Protein AF-A0A959BX75-F1 (afdb_monomer_lite)

Secondary structure (DSSP, 8-state):
-TTHHHH-SS-TT-HHHHHHHHHHHTSSS---GGGGGGT-TTT-PPP----SSHHHHHHHHS-HHHHHHHHHHTSSSS--HHHHHHHHHHH-BTTB---SHHHHHHHHTSHHHHHT---HHHHHHHHHHHHHH-HHHHHHHHHHHHHHHHHSPPPTTSTHHHHHHHHHHHHHHHH---HHHHHHHHHHHHHHHHHT----HHHHHHHT-PPPTTS----HHHHHHHSGGG-GGG---GGGGTTTTTSGGGSSGGGSS------------SS-EEEEEETTEEEEEE--SHHHHHHHHHHHHHHHHHTT-HHHHHHHHHHHHHHHTTS-PEEEES----SS---EEE-----S-TT----TTSSEEEEPP-TT----HHHHHHHHHHHHHHHHHHHHHHHHHHHHHHHHHHHHHHHHHHHHHHHHHHHHTT---S-HHHHHHHHHHHHHTT--S--SSHHHHHHHHHHHHHHHHHHHHHHHHHHHHHHHHHHH-SSSS-HHHHHHHHHTPPPPPPPEEEE-S-SSEEEEESSPPPHHHHHHHTT-S-TT-GGG----STTEEEEEETT-EEEEEEE-SSEEEEEETTEEEEEESEETTEESEEEPPPTTPPPHHHHHHHHHHHHHHHHHHHHHHHHHHHHS---HHHHS-S-SSSHHHHHHHHHTTT--HHHHHHHHTS-SEEESS-BTTBPPS--SS---EE-HHHHHHHHHHHHHHHT-HHHHHHHHHHIIIIIHHHHHHHHHHHHHHTT-HHHHHHHHHHHTS-GGG-SSTTHHHHHHHHHHHHHHHHHHHTTS-HHHHHHHHHHHHHHHHTT-HHHHHHHHHHHHHHH-HHHHHHHTTPPPPPGGGGGGG---PPPPP---------PPP-----S--S----SEEEEEE--S--BPPPPTTSS---BHHHHHHHHHHHHHHHHHTTT--EEES--SS---HHHHHHHHHH---SSPEEEEEEEEE-PPBPTT-SSBPTTS-SEEEEE-TT-HHHHHHHHHHHHHHHHHH-PPEEEEEETTSTT------SSS-EEEEEEEEETTSHHHHHHHTSHHHHHHHHHHHHHHHHHHHHH-TTTS--TTTS---SSSSSS-TTT-SSTTS---GGGTT--------PPP-----

Structure (mmCIF, N/CA/C/O backbone):
data_AF-A0A959BX75-F1
#
_entry.id   AF-A0A959BX75-F1
#
loop_
_atom_site.group_PDB
_atom_site.id
_atom_site.type_symbol
_atom_site.label_atom_id
_atom_site.label_alt_id
_atom_site.label_comp_id
_atom_site.label_asym_id
_atom_site.label_entity_id
_atom_site.label_seq_id
_atom_site.pdbx_PDB_ins_code
_atom_site.Cartn_x
_atom_site.Cartn_y
_atom_site.Cartn_z
_atom_site.occupancy
_atom_site.B_iso_or_equiv
_atom_site.auth_seq_id
_atom_site.auth_comp_id
_atom_site.auth_asym_id
_atom_site.auth_atom_id
_atom_site.pdbx_PDB_model_num
ATOM 1 N N . GLU A 1 1 ? -19.423 16.746 -30.802 1.00 31.27 1 GLU A N 1
ATOM 2 C CA . GLU A 1 1 ? -19.331 15.305 -31.131 1.00 31.27 1 GLU A CA 1
ATOM 3 C C . GLU A 1 1 ? -18.950 14.422 -29.949 1.00 31.27 1 GLU A C 1
ATOM 5 O O . GLU A 1 1 ? -19.806 13.648 -29.563 1.00 31.27 1 GLU A O 1
ATOM 10 N N . ARG A 1 2 ? -17.780 14.565 -29.297 1.00 33.06 2 ARG A N 1
ATOM 11 C CA . ARG A 1 2 ? -17.323 13.694 -28.174 1.00 33.06 2 ARG A CA 1
ATOM 12 C C . ARG A 1 2 ? -18.259 13.503 -26.951 1.00 33.06 2 ARG A C 1
ATOM 14 O O . ARG A 1 2 ? -17.919 12.723 -26.078 1.00 33.06 2 ARG A O 1
ATOM 21 N N . ARG A 1 3 ? -19.411 14.183 -26.879 1.00 36.56 3 ARG A N 1
ATOM 22 C CA . ARG A 1 3 ? -20.474 13.974 -25.870 1.00 36.56 3 ARG A CA 1
ATOM 23 C C . ARG A 1 3 ? -21.806 13.464 -26.440 1.00 36.56 3 ARG A C 1
ATOM 25 O O . ARG A 1 3 ? -22.769 13.308 -25.705 1.00 36.56 3 ARG A O 1
ATOM 32 N N . LEU A 1 4 ? -21.909 13.215 -27.748 1.00 36.66 4 LEU A N 1
ATOM 33 C CA . LEU A 1 4 ? -23.157 12.723 -28.350 1.00 36.66 4 LEU A CA 1
ATOM 34 C C . LEU A 1 4 ? -23.485 11.297 -27.881 1.00 36.66 4 LEU A C 1
ATOM 36 O O . LEU A 1 4 ? -24.649 11.009 -27.628 1.00 36.66 4 LEU A O 1
ATOM 40 N N . GLY A 1 5 ? -22.470 10.457 -27.651 1.00 37.72 5 GLY A N 1
ATOM 41 C CA . GLY A 1 5 ? -22.642 9.135 -27.032 1.00 37.72 5 GLY A CA 1
ATOM 42 C C . GLY A 1 5 ? -23.083 9.167 -25.560 1.00 37.72 5 GLY A C 1
ATOM 43 O O . GLY A 1 5 ? -23.552 8.158 -25.055 1.00 37.72 5 GLY A O 1
ATOM 44 N N . GLU A 1 6 ? -22.988 10.314 -24.874 1.00 39.66 6 GLU A N 1
ATOM 45 C CA . GLU A 1 6 ? -23.504 10.491 -23.504 1.00 39.66 6 GLU A CA 1
ATOM 46 C C . GLU A 1 6 ? -25.002 10.864 -23.490 1.00 39.66 6 GLU A C 1
ATOM 48 O O . GLU A 1 6 ? -25.652 10.773 -22.453 1.00 39.66 6 GLU A O 1
ATOM 53 N N . LEU A 1 7 ? -25.550 11.309 -24.631 1.00 34.06 7 LEU A N 1
ATOM 54 C CA . LEU A 1 7 ? -26.918 11.834 -24.757 1.00 34.06 7 LEU A CA 1
ATOM 55 C C . LEU A 1 7 ? -27.861 10.923 -25.558 1.00 34.06 7 LEU A C 1
ATOM 57 O O . LEU A 1 7 ? -29.075 11.104 -25.492 1.00 34.06 7 LEU A O 1
ATOM 61 N N . PHE A 1 8 ? -27.326 9.947 -26.295 1.00 39.38 8 PHE A N 1
ATOM 62 C CA . PHE A 1 8 ? -28.099 8.999 -27.096 1.00 39.38 8 PHE A CA 1
ATOM 63 C C . PHE A 1 8 ? -27.671 7.562 -26.779 1.00 39.38 8 PHE A C 1
ATOM 65 O O . PHE A 1 8 ? -26.647 7.095 -27.269 1.00 39.38 8 PHE A O 1
ATOM 72 N N . VAL A 1 9 ? -28.487 6.845 -25.995 1.00 44.97 9 VAL A N 1
ATOM 73 C CA . VAL A 1 9 ? -28.293 5.409 -25.685 1.00 44.97 9 VAL A CA 1
ATOM 74 C C . VAL A 1 9 ? -28.380 4.535 -26.949 1.00 44.97 9 VAL A C 1
ATOM 76 O O . VAL A 1 9 ? -27.769 3.474 -27.019 1.00 44.97 9 VAL A O 1
ATOM 79 N N . LEU A 1 10 ? -29.104 5.005 -27.969 1.00 43.69 10 LEU A N 1
ATOM 80 C CA . LEU A 1 10 ? -29.176 4.434 -29.313 1.00 43.69 10 LEU A CA 1
ATOM 81 C C . LEU A 1 10 ? -29.055 5.576 -30.328 1.00 43.69 10 LEU A C 1
ATOM 83 O O . LEU A 1 10 ? -29.743 6.592 -30.201 1.00 43.69 10 LEU A O 1
ATOM 87 N N . MET A 1 11 ? -28.200 5.428 -31.346 1.00 43.00 11 MET A N 1
ATOM 88 C CA . MET A 1 11 ? -28.118 6.423 -32.420 1.00 43.00 11 MET A CA 1
ATOM 89 C C . MET A 1 11 ? -29.393 6.413 -33.283 1.00 43.00 11 MET A C 1
ATOM 91 O O . MET A 1 11 ? -29.842 5.340 -33.687 1.00 43.00 11 MET A O 1
ATOM 95 N N . PRO A 1 12 ? -29.914 7.583 -33.706 1.00 42.34 12 PRO A N 1
ATOM 96 C CA . PRO A 1 12 ? -31.085 7.689 -34.587 1.00 42.34 12 PRO A CA 1
ATOM 97 C C . PRO A 1 12 ? -30.812 7.272 -36.051 1.00 42.34 12 PRO A C 1
ATOM 99 O O . PRO A 1 12 ? -31.597 7.585 -36.940 1.00 42.34 12 PRO A O 1
ATOM 102 N N . LEU A 1 13 ? -29.694 6.590 -36.327 1.00 49.59 13 LEU A N 1
ATOM 103 C CA . LEU A 1 13 ? -29.299 6.127 -37.665 1.00 49.59 13 LEU A CA 1
ATOM 104 C C . LEU A 1 13 ? -30.060 4.874 -38.131 1.00 49.59 13 LEU A C 1
ATOM 106 O O . LEU A 1 13 ? -29.995 4.518 -39.307 1.00 49.59 13 LEU A O 1
ATOM 110 N N . SER A 1 14 ? -30.779 4.213 -37.225 1.00 57.22 14 SER A N 1
ATOM 111 C CA . SER A 1 14 ? -31.634 3.066 -37.524 1.00 57.22 14 SER A CA 1
ATOM 112 C C . SER A 1 14 ? -33.054 3.540 -37.859 1.00 57.22 14 SER A C 1
ATOM 114 O O . SER A 1 14 ? -33.699 4.260 -37.089 1.00 57.22 14 SER A O 1
ATOM 116 N N . MET A 1 15 ? -33.565 3.131 -39.024 1.00 59.88 15 MET A N 1
ATOM 117 C CA . MET A 1 15 ? -34.918 3.501 -39.459 1.00 59.88 15 MET A CA 1
ATOM 118 C C . MET A 1 15 ? -35.991 2.818 -38.603 1.00 59.88 15 MET A C 1
ATOM 120 O O . MET A 1 15 ? -37.093 3.353 -38.482 1.00 59.88 15 MET A O 1
ATOM 124 N N . GLN A 1 16 ? -35.685 1.668 -37.986 1.00 63.88 16 GLN A N 1
ATOM 125 C CA . GLN A 1 16 ? -36.596 1.025 -37.033 1.00 63.88 16 GLN A CA 1
ATOM 126 C C . GLN A 1 16 ? -36.648 1.791 -35.705 1.00 63.88 16 GLN A C 1
ATOM 128 O O . GLN A 1 16 ? -37.746 1.991 -35.199 1.00 63.88 16 GLN A O 1
ATOM 133 N N . SER A 1 17 ? -35.517 2.298 -35.192 1.00 60.62 17 SER A N 1
ATOM 134 C CA . SER A 1 17 ? -35.475 3.162 -33.997 1.00 60.62 17 SER A CA 1
ATOM 135 C C . SER A 1 17 ? -36.364 4.390 -34.166 1.00 60.62 17 SER A C 1
ATOM 137 O O . SER A 1 17 ? -37.226 4.651 -33.331 1.00 60.62 17 SER A O 1
ATOM 139 N N . LEU A 1 18 ? -36.189 5.126 -35.271 1.00 63.94 18 LEU A N 1
ATOM 140 C CA . LEU A 1 18 ? -36.954 6.347 -35.533 1.00 63.94 18 LEU A CA 1
ATOM 141 C C . LEU A 1 18 ? -38.452 6.059 -35.702 1.00 63.94 18 LEU A C 1
ATOM 143 O O . LEU A 1 18 ? -39.287 6.813 -35.211 1.00 63.94 18 LEU A O 1
ATOM 147 N N . ARG A 1 19 ? -38.793 4.955 -36.376 1.00 62.78 19 ARG A N 1
ATOM 148 C CA . ARG A 1 19 ? -40.181 4.525 -36.557 1.00 62.78 19 ARG A CA 1
ATOM 149 C C . ARG A 1 19 ? -40.834 4.112 -35.236 1.00 62.78 19 ARG A C 1
ATOM 151 O O . ARG A 1 19 ? -41.944 4.550 -34.969 1.00 62.78 19 ARG A O 1
ATOM 158 N N . PHE A 1 20 ? -40.158 3.305 -34.422 1.00 65.44 20 PHE A N 1
ATOM 159 C CA . PHE A 1 20 ? -40.687 2.830 -33.141 1.00 65.44 20 PHE A CA 1
ATOM 160 C C . PHE A 1 20 ? -40.862 3.986 -32.144 1.00 65.44 20 PHE A C 1
ATOM 162 O O . PHE A 1 20 ? -41.858 4.050 -31.435 1.00 65.44 20 PHE A O 1
ATOM 169 N N . TRP A 1 21 ? -39.942 4.956 -32.158 1.00 64.62 21 TRP A N 1
ATOM 170 C CA . TRP A 1 21 ? -40.052 6.193 -31.380 1.00 64.62 21 TRP A CA 1
ATOM 171 C C . TRP A 1 21 ? -41.264 7.049 -31.783 1.00 64.62 21 TRP A C 1
ATOM 173 O O . TRP A 1 21 ? -41.935 7.603 -30.917 1.00 64.62 21 TRP A O 1
ATOM 183 N N . LEU A 1 22 ? -41.573 7.134 -33.084 1.00 66.62 22 LEU A N 1
ATOM 184 C CA . LEU A 1 22 ? -42.794 7.788 -33.571 1.00 66.62 22 LEU A CA 1
ATOM 185 C C . LEU A 1 22 ? -44.059 7.013 -33.164 1.00 66.62 22 LEU A C 1
ATOM 187 O O . LEU A 1 22 ? -45.016 7.630 -32.713 1.00 66.62 22 LEU A O 1
ATOM 191 N N . GLU A 1 23 ? -44.050 5.680 -33.281 1.00 66.38 23 GLU A N 1
ATOM 192 C CA . GLU A 1 23 ? -45.184 4.818 -32.908 1.00 66.38 23 GLU A CA 1
ATOM 193 C C . GLU A 1 23 ? -45.484 4.862 -31.390 1.00 66.38 23 GLU A C 1
ATOM 195 O O . GLU A 1 23 ? -46.654 4.871 -31.015 1.00 66.38 23 GLU A O 1
ATOM 200 N N . GLU A 1 24 ? -44.472 4.959 -30.514 1.00 65.00 24 GLU A N 1
ATOM 201 C CA . GLU A 1 24 ? -44.667 5.140 -29.058 1.00 65.00 24 GLU A CA 1
ATOM 202 C C . GLU A 1 24 ? -45.152 6.557 -28.698 1.00 65.00 24 GLU A C 1
ATOM 204 O O . GLU A 1 24 ? -45.995 6.698 -27.819 1.00 65.00 24 GLU A O 1
ATOM 209 N N . LEU A 1 25 ? -44.680 7.612 -29.380 1.00 60.34 25 LEU A N 1
ATOM 210 C CA . LEU A 1 25 ? -45.135 8.993 -29.131 1.00 60.34 25 LEU A CA 1
ATOM 211 C C . LEU A 1 25 ? -46.592 9.258 -29.540 1.00 60.34 25 LEU A C 1
ATOM 213 O O . LEU A 1 25 ? -47.186 10.231 -29.074 1.00 60.34 25 LEU A O 1
ATOM 217 N N . GLU A 1 26 ? -47.163 8.429 -30.415 1.00 65.69 26 GLU A N 1
ATOM 218 C CA . GLU A 1 26 ? -48.585 8.478 -30.773 1.00 65.69 26 GLU A CA 1
ATOM 219 C C . GLU A 1 26 ? -49.489 7.762 -29.748 1.00 65.69 26 GLU A C 1
ATOM 221 O O . GLU A 1 26 ? -50.713 7.887 -29.827 1.00 65.69 26 GLU A O 1
ATOM 226 N N . MET A 1 27 ? -48.923 7.047 -28.764 1.00 58.09 27 MET A N 1
ATOM 227 C CA . MET A 1 27 ? -49.675 6.431 -27.666 1.00 58.09 27 MET A CA 1
ATOM 228 C C . MET A 1 27 ? -49.615 7.306 -26.406 1.00 58.09 27 MET A C 1
ATOM 230 O O . MET A 1 27 ? -48.543 7.656 -25.929 1.00 58.09 27 MET A O 1
ATOM 234 N N . GLU A 1 28 ? -50.770 7.628 -25.814 1.00 48.28 28 GLU A N 1
ATOM 235 C CA . GLU A 1 28 ? -50.874 8.466 -24.601 1.00 48.28 28 GLU A CA 1
ATOM 236 C C . GLU A 1 28 ? -50.457 7.737 -23.289 1.00 48.28 28 GLU A C 1
ATOM 238 O O . GLU A 1 28 ? -50.942 8.077 -22.209 1.00 48.28 28 GLU A O 1
ATOM 243 N N . GLU A 1 29 ? -49.578 6.728 -23.357 1.00 55.19 29 GLU A N 1
ATOM 244 C CA . GLU A 1 29 ? -49.011 6.019 -22.193 1.00 55.19 29 GLU A CA 1
ATOM 245 C C . GLU A 1 29 ? -47.540 6.412 -21.946 1.00 55.19 29 GLU A C 1
ATOM 247 O O . GLU A 1 29 ? -46.816 6.795 -22.863 1.00 55.19 29 GLU A O 1
ATOM 252 N N . ASP A 1 30 ? -47.070 6.289 -20.699 1.00 52.03 30 ASP A N 1
ATOM 253 C CA . ASP A 1 30 ? -45.663 6.527 -20.353 1.00 52.03 30 ASP A CA 1
ATOM 254 C C . ASP A 1 30 ? -44.736 5.523 -21.076 1.00 52.03 30 ASP A C 1
ATOM 256 O O . ASP A 1 30 ? -44.858 4.307 -20.895 1.00 52.03 30 ASP A O 1
ATOM 260 N N . ALA A 1 31 ? -43.786 6.036 -21.867 1.00 55.47 31 ALA A N 1
ATOM 261 C CA . ALA A 1 31 ? -42.898 5.240 -22.722 1.00 55.47 31 ALA A CA 1
ATOM 262 C C . ALA A 1 31 ? -42.109 4.164 -21.946 1.00 55.47 31 ALA A C 1
ATOM 264 O O . ALA A 1 31 ? -41.397 4.455 -20.979 1.00 55.47 31 ALA A O 1
ATOM 265 N N . ARG A 1 32 ? -42.192 2.903 -22.398 1.00 57.28 32 ARG A N 1
ATOM 266 C CA . ARG A 1 32 ? -41.592 1.740 -21.711 1.00 57.28 32 ARG A CA 1
ATOM 267 C C . ARG A 1 32 ? -40.292 1.283 -22.373 1.00 57.28 32 ARG A C 1
ATOM 269 O O . ARG A 1 32 ? -40.238 0.262 -23.061 1.00 57.28 32 ARG A O 1
ATOM 276 N N . PHE A 1 33 ? -39.229 2.035 -22.087 1.00 52.41 33 PHE A N 1
ATOM 277 C CA . PHE A 1 33 ? -37.876 1.850 -22.629 1.00 52.41 33 PHE A CA 1
ATOM 278 C C . PHE A 1 33 ? -37.298 0.430 -22.464 1.00 52.41 33 PHE A C 1
ATOM 280 O O . PHE A 1 33 ? -36.554 -0.021 -23.334 1.00 52.41 33 PHE A O 1
ATOM 287 N N . ASP A 1 34 ? -37.673 -0.303 -21.409 1.00 57.78 34 ASP A N 1
ATOM 288 C CA . ASP A 1 34 ? -37.166 -1.657 -21.116 1.00 57.78 34 ASP A CA 1
ATOM 289 C C . ASP A 1 34 ? -37.444 -2.681 -22.237 1.00 57.78 34 ASP A C 1
ATOM 291 O O . ASP A 1 34 ? -36.713 -3.659 -22.392 1.00 57.78 34 ASP A O 1
ATOM 295 N N . ASN A 1 35 ? -38.490 -2.462 -23.044 1.00 56.84 35 ASN A N 1
ATOM 296 C CA . ASN A 1 35 ? -38.882 -3.383 -24.115 1.00 56.84 35 ASN A CA 1
ATOM 297 C C . ASN A 1 35 ? -38.221 -3.072 -25.469 1.00 56.84 35 ASN A C 1
ATOM 299 O O . ASN A 1 35 ? -38.180 -3.945 -26.340 1.00 56.84 35 ASN A O 1
ATOM 303 N N . TRP A 1 36 ? -37.703 -1.855 -25.664 1.00 59.44 36 TRP A N 1
ATOM 304 C CA . TRP A 1 36 ? -37.241 -1.352 -26.965 1.00 59.44 36 TRP A CA 1
ATOM 305 C C . TRP A 1 36 ? -36.136 -2.203 -27.639 1.00 59.44 36 TRP A C 1
ATOM 307 O O . TRP A 1 36 ? -36.236 -2.415 -28.854 1.00 59.44 36 TRP A O 1
ATOM 317 N N . PRO A 1 37 ? -35.142 -2.779 -26.919 1.00 54.62 37 PRO A N 1
ATOM 318 C CA . PRO A 1 37 ? -34.100 -3.614 -27.534 1.00 54.62 37 PRO A CA 1
ATOM 319 C C . PRO A 1 37 ? -34.623 -4.861 -28.264 1.00 54.62 37 PRO A C 1
ATOM 321 O O . PRO A 1 37 ? -33.962 -5.373 -29.162 1.00 54.62 37 PRO A O 1
ATOM 324 N N . ASN A 1 38 ? -35.821 -5.348 -27.921 1.00 58.69 38 ASN A N 1
ATOM 325 C CA . ASN A 1 38 ? -36.418 -6.523 -28.566 1.00 58.69 38 ASN A CA 1
ATOM 326 C C . ASN A 1 38 ? -37.054 -6.206 -29.935 1.00 58.69 38 ASN A C 1
ATOM 328 O O . ASN A 1 38 ? -37.279 -7.115 -30.742 1.00 58.69 38 ASN A O 1
ATOM 332 N N . HIS A 1 39 ? -37.355 -4.929 -30.195 1.00 55.28 39 HIS A N 1
ATOM 333 C CA . HIS A 1 39 ? -38.070 -4.471 -31.389 1.00 55.28 39 HIS A CA 1
ATOM 334 C C . HIS A 1 39 ? -37.153 -3.824 -32.437 1.00 55.28 39 HIS A C 1
ATOM 336 O O . HIS A 1 39 ? -37.419 -3.957 -33.631 1.00 55.28 39 HIS A O 1
ATOM 342 N N . VAL A 1 40 ? -36.056 -3.188 -32.015 1.00 57.91 40 VAL A N 1
ATOM 343 C CA . VAL A 1 40 ? -35.082 -2.534 -32.903 1.00 57.91 40 VAL A CA 1
ATOM 344 C C . VAL A 1 40 ? -33.935 -3.494 -33.235 1.00 57.91 40 VAL A C 1
ATOM 346 O O . VAL A 1 40 ? -33.010 -3.669 -32.446 1.00 57.91 40 VAL A O 1
ATOM 349 N N . LYS A 1 41 ? -33.968 -4.114 -34.422 1.00 57.28 41 LYS A N 1
ATOM 350 C CA . LYS A 1 41 ? -32.988 -5.150 -34.821 1.00 57.28 41 LYS A CA 1
ATOM 351 C C . LYS A 1 41 ? -31.839 -4.646 -35.692 1.00 57.28 41 LYS A C 1
ATOM 353 O O . LYS A 1 41 ? -30.897 -5.387 -35.943 1.00 57.28 41 LYS A O 1
ATOM 358 N N . ASP A 1 42 ? -31.926 -3.414 -36.182 1.00 57.81 42 ASP A N 1
ATOM 359 C CA . ASP A 1 42 ? -30.935 -2.776 -37.057 1.00 57.81 42 ASP A CA 1
ATOM 360 C C . ASP A 1 42 ? -29.950 -1.855 -36.308 1.00 57.81 42 ASP A C 1
ATOM 362 O O . ASP A 1 42 ? -28.931 -1.480 -36.882 1.00 57.81 42 ASP A O 1
ATOM 366 N N . ALA A 1 43 ? -30.218 -1.516 -35.039 1.00 51.03 43 ALA A N 1
ATOM 367 C CA . ALA A 1 43 ? -29.322 -0.718 -34.191 1.00 51.03 43 ALA A CA 1
ATOM 368 C C . ALA A 1 43 ? -28.443 -1.562 -33.249 1.00 51.03 43 ALA A C 1
ATOM 370 O O . ALA A 1 43 ? -27.328 -1.163 -32.923 1.00 51.03 43 ALA A O 1
ATOM 371 N N . ALA A 1 44 ? -28.931 -2.728 -32.815 1.00 50.09 44 ALA A N 1
ATOM 372 C CA . ALA A 1 44 ? -28.209 -3.639 -31.931 1.00 50.09 44 ALA A CA 1
ATOM 373 C C . ALA A 1 44 ? -27.315 -4.594 -32.741 1.00 50.09 44 ALA A C 1
ATOM 375 O O . ALA A 1 44 ? -27.624 -5.775 -32.889 1.00 50.09 44 ALA A O 1
ATOM 376 N N . GLN A 1 45 ? -26.211 -4.075 -33.285 1.00 56.78 45 GLN A N 1
ATOM 377 C CA . GLN A 1 45 ? -25.138 -4.916 -33.816 1.00 56.78 45 GLN A CA 1
ATOM 378 C C . GLN A 1 45 ? -23.961 -4.951 -32.844 1.00 56.78 45 GLN A C 1
ATOM 380 O O . GLN A 1 45 ? -23.472 -3.910 -32.409 1.00 56.78 45 GLN A O 1
ATOM 385 N N . GLU A 1 46 ? -23.500 -6.158 -32.523 1.00 61.28 46 GLU A N 1
ATOM 386 C CA . GLU A 1 46 ? -22.368 -6.372 -31.623 1.00 61.28 46 GLU A CA 1
ATOM 387 C C . GLU A 1 46 ? -21.090 -5.708 -32.181 1.00 61.28 46 GLU A C 1
ATOM 389 O O . GLU A 1 46 ? -20.860 -5.757 -33.406 1.00 61.28 46 GLU A O 1
ATOM 394 N N . PRO A 1 47 ? -20.261 -5.085 -31.313 1.00 67.94 47 PRO A N 1
ATOM 395 C CA . PRO A 1 47 ? -18.947 -4.574 -31.690 1.00 67.94 47 PRO A CA 1
ATOM 396 C C . PRO A 1 47 ? -18.085 -5.658 -32.338 1.00 67.94 47 PRO A C 1
ATOM 398 O O . PRO A 1 47 ? -18.193 -6.838 -32.008 1.00 67.94 47 PRO A O 1
ATOM 401 N N . VAL A 1 48 ? -17.203 -5.268 -33.254 1.00 74.50 48 VAL A N 1
ATOM 402 C CA . VAL A 1 48 ? -16.310 -6.225 -33.914 1.00 74.50 48 VAL A CA 1
ATOM 403 C C . VAL A 1 48 ? -15.208 -6.679 -32.956 1.00 74.50 48 VAL A C 1
ATOM 405 O O . VAL A 1 48 ? -14.313 -5.908 -32.605 1.00 74.50 48 VAL A O 1
ATOM 408 N N . GLU A 1 49 ? -15.244 -7.958 -32.580 1.00 73.56 49 GLU A N 1
ATOM 409 C CA . GLU A 1 49 ? -14.192 -8.600 -31.793 1.00 73.56 49 GLU A CA 1
ATOM 410 C C . GLU A 1 49 ? -12.966 -8.927 -32.658 1.00 73.56 49 GLU A C 1
ATOM 412 O O . GLU A 1 49 ? -12.968 -9.843 -33.489 1.00 73.56 49 GLU A O 1
ATOM 417 N N . LEU A 1 50 ? -11.879 -8.189 -32.437 1.00 77.06 50 LEU A N 1
ATOM 418 C CA . LEU A 1 50 ? -10.614 -8.359 -33.147 1.00 77.06 50 LEU A CA 1
ATOM 419 C C . LEU A 1 50 ? -9.757 -9.454 -32.504 1.00 77.06 50 LEU A C 1
ATOM 421 O O . LEU A 1 50 ? -8.781 -9.186 -31.815 1.00 77.06 50 LEU A O 1
ATOM 425 N N . SER A 1 51 ? -10.109 -10.713 -32.749 1.00 57.62 51 SER A N 1
ATOM 426 C CA . SER A 1 51 ? -9.340 -11.853 -32.244 1.00 57.62 51 SER A CA 1
ATOM 427 C C . SER A 1 51 ? -8.134 -12.185 -33.138 1.00 57.62 51 SER A C 1
ATOM 429 O O . SER A 1 51 ? -8.274 -12.618 -34.284 1.00 57.62 51 SER A O 1
ATOM 431 N N . GLY A 1 52 ? -6.921 -12.019 -32.601 1.00 70.94 52 GLY A N 1
ATOM 432 C CA . GLY A 1 52 ? -5.674 -12.465 -33.231 1.00 70.94 52 GLY A CA 1
ATOM 433 C C . GLY A 1 52 ? -5.006 -11.431 -34.145 1.00 70.94 52 GLY A C 1
ATOM 434 O O . GLY A 1 52 ? -4.775 -10.289 -33.759 1.00 70.94 52 GLY A O 1
ATOM 435 N N . ALA A 1 53 ? -4.584 -11.851 -35.340 1.00 75.06 53 ALA A N 1
ATOM 436 C CA . ALA A 1 53 ? -3.846 -10.981 -36.253 1.00 75.06 53 ALA A CA 1
ATOM 437 C C . ALA A 1 53 ? -4.791 -9.989 -36.950 1.00 75.06 53 ALA A C 1
ATOM 439 O O . ALA A 1 53 ? -5.623 -10.392 -37.758 1.00 75.06 53 ALA A O 1
ATOM 440 N N . LEU A 1 54 ? -4.584 -8.693 -36.692 1.00 87.62 54 LEU A N 1
ATOM 441 C CA . LEU A 1 54 ? -5.460 -7.580 -37.083 1.00 87.62 54 LEU A CA 1
ATOM 442 C C . LEU A 1 54 ? -6.105 -7.689 -38.474 1.00 87.62 54 LEU A C 1
ATOM 444 O O . LEU A 1 54 ? -7.312 -7.515 -38.608 1.00 87.62 54 LEU A O 1
ATOM 448 N N . ILE A 1 55 ? -5.300 -7.918 -39.516 1.00 90.50 55 ILE A N 1
ATOM 449 C CA . ILE A 1 55 ? -5.784 -7.913 -40.902 1.00 90.50 55 ILE A CA 1
ATOM 450 C C . ILE A 1 55 ? -6.685 -9.129 -41.177 1.00 90.50 55 ILE A C 1
ATOM 452 O O . ILE A 1 55 ? -7.819 -8.895 -41.584 1.00 90.50 55 ILE A O 1
ATOM 456 N N . PRO A 1 56 ? -6.273 -10.387 -40.903 1.00 87.12 56 PRO A N 1
ATOM 457 C CA . PRO A 1 56 ? -7.180 -11.536 -40.915 1.00 87.12 56 PRO A CA 1
ATOM 458 C C . PRO A 1 56 ? -8.482 -11.340 -40.129 1.00 87.12 56 PRO A C 1
ATOM 460 O O . PRO A 1 56 ? -9.542 -11.689 -40.641 1.00 87.12 56 PRO A O 1
ATOM 463 N N . SER A 1 57 ? -8.428 -10.754 -38.926 1.00 85.81 57 SER A N 1
ATOM 464 C CA . SER A 1 57 ? -9.630 -10.488 -38.125 1.00 85.81 57 SER A CA 1
ATOM 465 C C . SER A 1 57 ? -10.550 -9.493 -38.838 1.00 85.81 57 SER A C 1
ATOM 467 O O . SER A 1 57 ? -11.725 -9.777 -39.040 1.00 85.81 57 SER A O 1
ATOM 469 N N . LEU A 1 58 ? -10.019 -8.362 -39.316 1.00 89.38 58 LEU A N 1
ATOM 470 C CA . LEU A 1 58 ? -10.802 -7.382 -40.074 1.00 89.38 58 LEU A CA 1
ATOM 471 C C . LEU A 1 58 ? -11.358 -7.956 -41.387 1.00 89.38 58 LEU A C 1
ATOM 473 O O . LEU A 1 58 ? -12.491 -7.648 -41.735 1.00 89.38 58 LEU A O 1
ATOM 477 N N . GLN A 1 59 ? -10.614 -8.815 -42.089 1.00 89.00 59 GLN A N 1
ATOM 478 C CA . GLN A 1 59 ? -11.072 -9.497 -43.309 1.00 89.00 59 GLN A CA 1
ATOM 479 C C . GLN A 1 59 ? -12.211 -10.499 -43.060 1.00 89.00 59 GLN A C 1
ATOM 481 O O . GLN A 1 59 ? -12.930 -10.835 -43.999 1.00 89.00 59 GLN A O 1
ATOM 486 N N . ALA A 1 60 ? -12.394 -10.977 -41.824 1.00 85.19 60 ALA A N 1
ATOM 487 C CA . ALA A 1 60 ? -13.517 -11.843 -41.464 1.00 85.19 60 ALA A CA 1
ATOM 488 C C . ALA A 1 60 ? -14.843 -11.070 -41.311 1.00 85.19 60 ALA A C 1
ATOM 490 O O . ALA A 1 60 ? -15.904 -11.642 -41.555 1.00 85.19 60 ALA A O 1
ATOM 491 N N . TYR A 1 61 ? -14.786 -9.783 -40.943 1.00 82.94 61 TYR A N 1
ATOM 492 C CA . TYR A 1 61 ? -15.966 -8.930 -40.735 1.00 82.94 61 TYR A CA 1
ATOM 493 C C . TYR A 1 61 ? -16.224 -7.939 -41.880 1.00 82.94 61 TYR A C 1
ATOM 495 O O . TYR A 1 61 ? -17.374 -7.605 -42.157 1.00 82.94 61 TYR A O 1
ATOM 503 N N . TYR A 1 62 ? -15.175 -7.477 -42.566 1.00 88.38 62 TYR A N 1
ATOM 504 C CA . TYR A 1 62 ? -15.244 -6.421 -43.573 1.00 88.38 62 TYR A CA 1
ATOM 505 C C . TYR A 1 62 ? -14.818 -6.913 -44.955 1.00 88.38 62 TYR A C 1
ATOM 507 O O . TYR A 1 62 ? -13.788 -7.565 -45.126 1.00 88.38 62 TYR A O 1
ATOM 515 N N . SER A 1 63 ? -15.586 -6.517 -45.971 1.00 88.25 63 SER A N 1
ATOM 516 C CA . SER A 1 63 ? -15.203 -6.693 -47.373 1.00 88.25 63 SER A CA 1
ATOM 517 C C . SER A 1 63 ? -13.921 -5.921 -47.703 1.00 88.25 63 SER A C 1
ATOM 519 O O . SER A 1 63 ? -13.607 -4.908 -47.076 1.00 88.25 63 SER A O 1
ATOM 521 N N . GLU A 1 64 ? -13.179 -6.362 -48.722 1.00 88.19 64 GLU A N 1
ATOM 522 C CA . GLU A 1 64 ? -11.916 -5.720 -49.112 1.00 88.19 64 GLU A CA 1
ATOM 523 C C . GLU A 1 64 ? -12.053 -4.200 -49.385 1.00 88.19 64 GLU A C 1
ATOM 525 O O . GLU A 1 64 ? -11.214 -3.451 -48.882 1.00 88.19 64 GLU A O 1
ATOM 530 N N . PRO A 1 65 ? -13.113 -3.690 -50.054 1.00 89.88 65 PRO A N 1
ATOM 531 C CA . PRO A 1 65 ? -13.324 -2.245 -50.202 1.00 89.88 65 PRO A CA 1
ATOM 532 C C . PRO A 1 65 ? -13.544 -1.501 -48.873 1.00 89.88 65 PRO A C 1
ATOM 534 O O . PRO A 1 65 ? -13.017 -0.403 -48.688 1.00 89.88 65 PRO A O 1
ATOM 537 N N . MET A 1 66 ? -14.268 -2.105 -47.921 1.00 89.94 66 MET A N 1
ATOM 538 C CA . MET A 1 66 ? -14.442 -1.551 -46.569 1.00 89.94 66 MET A CA 1
ATOM 539 C C . MET A 1 66 ? -13.116 -1.525 -45.804 1.00 89.94 66 MET A C 1
ATOM 541 O O . MET A 1 66 ? -12.782 -0.522 -45.177 1.00 89.94 66 MET A O 1
ATOM 545 N N . LEU A 1 67 ? -12.314 -2.587 -45.907 1.00 92.50 67 LEU A N 1
ATOM 546 C CA . LEU A 1 67 ? -10.994 -2.649 -45.282 1.00 92.50 67 LEU A CA 1
ATOM 547 C C . LEU A 1 67 ? -10.011 -1.640 -45.895 1.00 92.50 67 LEU A C 1
ATOM 549 O O . LEU A 1 67 ? -9.258 -1.000 -45.163 1.00 92.50 67 LEU A O 1
ATOM 553 N N . GLN A 1 68 ? -10.048 -1.431 -47.215 1.00 93.00 68 GLN A N 1
ATOM 554 C CA . GLN A 1 68 ? -9.278 -0.373 -47.881 1.00 93.00 68 GLN A CA 1
ATOM 555 C C . GLN A 1 68 ? -9.663 1.024 -47.365 1.00 93.00 68 GLN A C 1
ATOM 557 O O . GLN A 1 68 ? -8.782 1.869 -47.197 1.00 93.00 68 GLN A O 1
ATOM 562 N N . TRP A 1 69 ? -10.940 1.263 -47.049 1.00 92.31 69 TRP A N 1
ATOM 563 C CA . TRP A 1 69 ? -11.406 2.518 -46.452 1.00 92.31 69 TRP A CA 1
ATOM 564 C C . TRP A 1 69 ? -10.977 2.684 -44.987 1.00 92.31 69 TRP A C 1
ATOM 566 O O . TRP A 1 69 ? -10.405 3.722 -44.640 1.00 92.31 69 TRP A O 1
ATOM 576 N N . ILE A 1 70 ? -11.139 1.649 -44.156 1.00 92.69 70 ILE A N 1
ATOM 577 C CA . ILE A 1 70 ? -10.638 1.616 -42.768 1.00 92.69 70 ILE A CA 1
ATOM 578 C C . ILE A 1 70 ? -9.125 1.888 -42.740 1.00 92.69 70 ILE A C 1
ATOM 580 O O . ILE A 1 70 ? -8.648 2.722 -41.968 1.00 92.69 70 ILE A O 1
ATOM 584 N N . ALA A 1 71 ? -8.364 1.240 -43.626 1.00 93.31 71 ALA A N 1
ATOM 585 C CA . ALA A 1 71 ? -6.922 1.421 -43.721 1.00 93.31 71 ALA A CA 1
ATOM 586 C C . ALA A 1 71 ? -6.530 2.812 -44.247 1.00 93.31 71 ALA A C 1
ATOM 588 O O . ALA A 1 71 ? -5.568 3.396 -43.751 1.00 93.31 71 ALA A O 1
ATOM 589 N N . ALA A 1 72 ? -7.271 3.384 -45.204 1.00 91.44 72 ALA A N 1
ATOM 590 C CA . ALA A 1 72 ? -7.023 4.745 -45.685 1.00 91.44 72 ALA A CA 1
ATOM 591 C C . ALA A 1 72 ? -7.182 5.786 -44.562 1.00 91.44 72 ALA A C 1
ATOM 593 O O . ALA A 1 72 ? -6.380 6.718 -44.467 1.00 91.44 72 ALA A O 1
ATOM 594 N N . CYS A 1 73 ? -8.150 5.589 -43.662 1.00 90.81 73 CYS A N 1
ATOM 595 C CA . CYS A 1 73 ? -8.329 6.436 -42.481 1.00 90.81 73 CYS A CA 1
ATOM 596 C C . CYS A 1 73 ? -7.152 6.339 -41.487 1.00 90.81 73 CYS A C 1
ATOM 598 O O . CYS A 1 73 ? -6.906 7.281 -40.741 1.00 90.81 73 CYS A O 1
ATOM 600 N N . ALA A 1 74 ? -6.361 5.258 -41.523 1.00 90.44 74 ALA A N 1
ATOM 601 C CA . ALA A 1 74 ? -5.139 5.111 -40.728 1.00 90.44 74 ALA A CA 1
ATOM 602 C C . ALA A 1 74 ? -3.921 5.881 -41.276 1.00 90.44 74 ALA A C 1
ATOM 604 O O . ALA A 1 74 ? -2.853 5.834 -40.666 1.00 90.44 74 ALA A O 1
ATOM 605 N N . VAL A 1 75 ? -4.037 6.598 -42.401 1.00 86.69 75 VAL A N 1
ATOM 606 C CA . VAL A 1 75 ? -2.926 7.404 -42.940 1.00 86.69 75 VAL A CA 1
ATOM 607 C C . VAL A 1 75 ? -2.750 8.716 -42.169 1.00 86.69 75 VAL A C 1
ATOM 609 O O . VAL A 1 75 ? -1.621 9.059 -41.815 1.00 86.69 75 VAL A O 1
ATOM 612 N N . TYR A 1 76 ? -3.829 9.410 -41.802 1.00 82.88 76 TYR A N 1
ATOM 613 C CA . TYR A 1 76 ? -3.754 10.644 -41.004 1.00 82.88 76 TYR A CA 1
ATOM 614 C C . TYR A 1 76 ? -3.765 10.343 -39.487 1.00 82.88 76 TYR A C 1
ATOM 616 O O . TYR A 1 76 ? -4.504 9.440 -39.099 1.00 82.88 76 TYR A O 1
ATOM 624 N N . PRO A 1 77 ? -2.948 10.995 -38.624 1.00 75.19 77 PRO A N 1
ATOM 625 C CA . PRO A 1 77 ? -2.760 10.625 -37.204 1.00 75.19 77 PRO A CA 1
ATOM 626 C C . PRO A 1 77 ? -4.024 10.421 -36.357 1.00 75.19 77 PRO A C 1
ATOM 628 O O . PRO A 1 77 ? -4.073 9.492 -35.549 1.00 75.19 77 PRO A O 1
ATOM 631 N N . SER A 1 78 ? -5.043 11.252 -36.558 1.00 74.88 78 SER A N 1
ATOM 632 C CA . SER A 1 78 ? -6.324 11.235 -35.844 1.00 74.88 78 SER A CA 1
ATOM 633 C C . SER A 1 78 ? -7.488 10.880 -36.773 1.00 74.88 78 SER A C 1
ATOM 635 O O . SER A 1 78 ? -7.462 11.192 -37.963 1.00 74.88 78 SER A O 1
ATOM 637 N N . LEU A 1 79 ? -8.550 10.271 -36.234 1.00 77.94 79 LEU A N 1
ATOM 638 C CA . LEU A 1 79 ? -9.792 10.115 -36.993 1.00 77.94 79 LEU A CA 1
ATOM 639 C C . LEU A 1 79 ? -10.581 11.425 -36.968 1.00 77.94 79 LEU A C 1
ATOM 641 O O . LEU A 1 79 ? -10.873 11.972 -35.907 1.00 77.94 79 LEU A O 1
ATOM 645 N N . HIS A 1 80 ? -10.953 11.892 -38.155 1.00 77.50 80 HIS A N 1
ATOM 646 C CA . HIS A 1 80 ? -11.876 13.003 -38.359 1.00 77.50 80 HIS A CA 1
ATOM 647 C C . HIS A 1 80 ? -13.026 12.520 -39.239 1.00 77.50 80 HIS A C 1
ATOM 649 O O . HIS A 1 80 ? -12.794 11.805 -40.219 1.00 77.50 80 HIS A O 1
ATOM 655 N N . TRP A 1 81 ? -14.258 12.898 -38.900 1.00 76.62 81 TRP A N 1
ATOM 656 C CA . TRP A 1 81 ? -15.444 12.394 -39.590 1.00 76.62 81 TRP A CA 1
ATOM 657 C C . TRP A 1 81 ? -15.505 12.859 -41.049 1.00 76.62 81 TRP A C 1
ATOM 659 O O . TRP A 1 81 ? -15.572 12.024 -41.947 1.00 76.62 81 TRP A O 1
ATOM 669 N N . ASP A 1 82 ? -15.329 14.157 -41.307 1.00 76.38 82 ASP A N 1
ATOM 670 C CA . ASP A 1 82 ? -15.309 14.712 -42.670 1.00 76.38 82 ASP A CA 1
ATOM 671 C C . ASP A 1 82 ? -14.221 14.077 -43.547 1.00 76.38 82 ASP A C 1
ATOM 673 O O . ASP A 1 82 ? -14.433 13.803 -44.730 1.00 76.38 82 ASP A O 1
ATOM 677 N N . LEU A 1 83 ? -13.058 13.778 -42.958 1.00 81.00 83 LEU A N 1
ATOM 678 C CA . LEU A 1 83 ? -11.969 13.096 -43.651 1.00 81.00 83 LEU A CA 1
ATOM 679 C C . LEU A 1 83 ? -12.310 11.626 -43.931 1.00 81.00 83 LEU A C 1
ATOM 681 O O . LEU A 1 83 ? -12.035 11.132 -45.022 1.00 81.00 83 LEU A O 1
ATOM 685 N N . THR A 1 84 ? -12.956 10.948 -42.980 1.00 85.94 84 THR A N 1
ATOM 686 C CA . THR A 1 84 ? -13.460 9.576 -43.143 1.00 85.94 84 THR A CA 1
ATOM 687 C C . THR A 1 84 ? -14.458 9.518 -44.299 1.00 85.94 84 THR A C 1
ATOM 689 O O . THR A 1 84 ? -14.283 8.712 -45.213 1.00 85.94 84 THR A O 1
ATOM 692 N N . LEU A 1 85 ? -15.437 10.429 -44.335 1.00 83.88 85 LEU A N 1
ATOM 693 C CA . LEU A 1 85 ? -16.397 10.543 -45.436 1.00 83.88 85 LEU A CA 1
ATOM 694 C C . LEU A 1 85 ? -15.705 10.854 -46.772 1.00 83.88 85 LEU A C 1
ATOM 696 O O . LEU A 1 85 ? -15.968 10.188 -47.771 1.00 83.88 85 LEU A O 1
ATOM 700 N N . THR A 1 86 ? -14.771 11.808 -46.793 1.00 84.50 86 THR A N 1
ATOM 701 C CA . THR A 1 86 ? -14.034 12.199 -48.009 1.00 84.50 86 THR A CA 1
ATOM 702 C C . THR A 1 86 ? -13.223 11.035 -48.588 1.00 84.50 86 THR A C 1
ATOM 704 O O . THR A 1 86 ? -13.233 10.810 -49.800 1.00 84.50 86 THR A O 1
ATOM 707 N N . LEU A 1 87 ? -12.566 10.241 -47.736 1.00 87.94 87 LEU A N 1
ATOM 708 C CA . LEU A 1 87 ? -11.851 9.036 -48.160 1.00 87.94 87 LEU A CA 1
ATOM 709 C C . LEU A 1 87 ? -12.816 7.961 -48.690 1.00 87.94 87 LEU A C 1
ATOM 711 O O . LEU A 1 87 ? -12.529 7.358 -49.722 1.00 87.94 87 LEU A O 1
ATOM 715 N N . GLY A 1 88 ? -13.987 7.776 -48.072 1.00 87.81 88 GLY A N 1
ATOM 716 C CA . GLY A 1 88 ? -15.026 6.859 -48.564 1.00 87.81 88 GLY A CA 1
ATOM 717 C C . GLY A 1 88 ? -15.576 7.269 -49.934 1.00 87.81 88 GLY A C 1
ATOM 718 O O . GLY A 1 88 ? -15.726 6.434 -50.831 1.00 87.81 88 GLY A O 1
ATOM 719 N N . GLN A 1 89 ? -15.787 8.574 -50.141 1.00 88.06 89 GLN A N 1
ATOM 720 C CA . GLN A 1 89 ? -16.198 9.143 -51.427 1.00 88.06 89 GLN A CA 1
ATOM 721 C C . GLN A 1 89 ? -15.142 8.902 -52.514 1.00 88.06 89 GLN A C 1
ATOM 723 O O . GLN A 1 89 ? -15.496 8.530 -53.631 1.00 88.06 89 GLN A O 1
ATOM 728 N N . MET A 1 90 ? -13.857 9.093 -52.187 1.00 86.75 90 MET A N 1
ATOM 729 C CA . MET A 1 90 ? -12.726 8.886 -53.100 1.00 86.75 90 MET A CA 1
ATOM 730 C C . MET A 1 90 ? -12.525 7.407 -53.478 1.00 86.75 90 MET A C 1
ATOM 732 O O . MET A 1 90 ? -12.061 7.104 -54.580 1.00 86.75 90 MET A O 1
ATOM 736 N N . LEU A 1 91 ? -12.839 6.487 -52.561 1.00 87.50 91 LEU A N 1
ATOM 737 C CA . LEU A 1 91 ? -12.653 5.046 -52.750 1.00 87.50 91 LEU A CA 1
ATOM 738 C C . LEU A 1 91 ? -13.821 4.360 -53.465 1.00 87.50 91 LEU A C 1
ATOM 740 O O . LEU A 1 91 ? -13.617 3.309 -54.072 1.00 87.50 91 LEU A O 1
ATOM 744 N N . SER A 1 92 ? -15.007 4.969 -53.442 1.00 87.06 92 SER A N 1
ATOM 745 C CA . SER A 1 92 ? -16.199 4.484 -54.144 1.00 87.06 92 SER A CA 1
ATOM 746 C C . SER A 1 92 ? -15.975 4.447 -55.663 1.00 87.06 92 SER A C 1
ATOM 748 O O . SER A 1 92 ? -15.655 5.467 -56.278 1.00 87.06 92 SER A O 1
ATOM 750 N N . LYS A 1 93 ? -16.140 3.278 -56.295 1.00 69.62 93 LYS A N 1
ATOM 751 C CA . LYS A 1 93 ? -15.840 3.062 -57.725 1.00 69.62 93 LYS A CA 1
ATOM 752 C C . LYS A 1 93 ? -16.876 2.164 -58.395 1.00 69.62 93 LYS A C 1
ATOM 754 O O . LYS A 1 93 ? -17.239 1.123 -57.871 1.00 69.62 93 LYS A O 1
ATOM 759 N N . GLY A 1 94 ? -17.272 2.524 -59.618 1.00 56.06 94 GLY A N 1
ATOM 760 C CA . GLY A 1 94 ? -17.775 1.567 -60.617 1.00 56.06 94 GLY A CA 1
ATOM 761 C C . GLY A 1 94 ? -19.011 0.730 -60.256 1.00 56.06 94 GLY A C 1
ATOM 762 O O . GLY A 1 94 ? -19.165 -0.345 -60.822 1.00 56.06 94 GLY A O 1
ATOM 763 N N . GLY A 1 95 ? -19.876 1.203 -59.355 1.00 57.53 95 GLY A N 1
ATOM 764 C CA . GLY A 1 95 ? -21.059 0.476 -58.869 1.00 57.53 95 GLY A CA 1
ATOM 765 C C . GLY A 1 95 ? -21.041 0.266 -57.354 1.00 57.53 95 GLY A C 1
ATOM 766 O O . GLY A 1 95 ? -22.090 0.355 -56.720 1.00 57.53 95 GLY A O 1
ATOM 767 N N . ASP A 1 96 ? -19.850 0.124 -56.770 1.00 66.56 96 ASP A N 1
ATOM 768 C CA . ASP A 1 96 ? -19.656 -0.014 -55.329 1.00 66.56 96 ASP A CA 1
ATOM 769 C C . ASP A 1 96 ? -19.522 1.373 -54.683 1.00 66.56 96 ASP A C 1
ATOM 771 O O . ASP A 1 96 ? -18.437 1.959 -54.596 1.00 66.56 96 ASP A O 1
ATOM 775 N N . ASN A 1 97 ? -20.658 1.925 -54.252 1.00 82.50 97 ASN A N 1
ATOM 776 C CA . ASN A 1 97 ? -20.682 3.074 -53.350 1.00 82.50 97 ASN A CA 1
ATOM 777 C C . ASN A 1 97 ? -20.365 2.599 -51.924 1.00 82.50 97 ASN A C 1
ATOM 779 O O . ASN A 1 97 ? -21.050 1.714 -51.415 1.00 82.50 97 ASN A O 1
ATOM 783 N N . LEU A 1 98 ? -19.351 3.191 -51.290 1.00 82.94 98 LEU A N 1
ATOM 784 C CA . LEU A 1 98 ? -18.980 2.931 -49.892 1.00 82.94 98 LEU A CA 1
ATOM 785 C C . LEU A 1 98 ? -19.676 3.884 -48.911 1.00 82.94 98 LEU A C 1
ATOM 787 O O . LEU A 1 98 ? -19.790 3.588 -47.725 1.00 82.94 98 LEU A O 1
ATOM 791 N N . LEU A 1 99 ? -20.176 5.024 -49.395 1.00 83.19 99 LEU A N 1
ATOM 792 C CA . LEU A 1 99 ? -20.951 5.965 -48.591 1.00 83.19 99 LEU A CA 1
ATOM 793 C C . LEU A 1 99 ? -22.434 5.593 -48.612 1.00 83.19 99 LEU A C 1
ATOM 795 O O . LEU A 1 99 ? -23.261 6.249 -49.250 1.00 83.19 99 LEU A O 1
ATOM 799 N N . THR A 1 100 ? -22.767 4.524 -47.892 1.00 77.50 100 THR A N 1
ATOM 800 C CA . THR A 1 100 ? -24.150 4.159 -47.560 1.00 77.50 100 THR A CA 1
ATOM 801 C C . THR A 1 100 ? -24.353 4.144 -46.047 1.00 77.50 100 THR A C 1
ATOM 803 O O . THR A 1 100 ? -23.415 3.902 -45.288 1.00 77.50 100 THR A O 1
ATOM 806 N N . ALA A 1 101 ? -25.589 4.371 -45.590 1.00 63.75 101 ALA A N 1
ATOM 807 C CA . ALA A 1 101 ? -25.912 4.356 -44.160 1.00 63.75 101 ALA A CA 1
ATOM 808 C C . ALA A 1 101 ? -25.551 3.015 -43.490 1.00 63.75 101 ALA A C 1
ATOM 810 O O . ALA A 1 101 ? -25.051 3.012 -42.370 1.00 63.75 101 ALA A O 1
ATOM 811 N N . GLY A 1 102 ? -25.724 1.893 -44.201 1.00 69.94 102 GLY A N 1
ATOM 812 C CA . GLY A 1 102 ? -25.317 0.570 -43.723 1.00 69.94 102 GLY A CA 1
ATOM 813 C C . GLY A 1 102 ? -23.806 0.462 -43.516 1.00 69.94 102 GLY A C 1
ATOM 814 O O . GLY A 1 102 ? -23.368 0.103 -42.434 1.00 69.94 102 GLY A O 1
ATOM 815 N N . GLN A 1 103 ? -22.992 0.847 -44.503 1.00 78.94 103 GLN A N 1
ATOM 816 C CA . GLN A 1 103 ? -21.527 0.794 -44.374 1.00 78.94 103 GLN A CA 1
ATOM 817 C C . GLN A 1 103 ? -20.984 1.771 -43.319 1.00 78.94 103 GLN A C 1
ATOM 819 O O . GLN A 1 103 ? -20.020 1.450 -42.631 1.00 78.94 103 GLN A O 1
ATOM 824 N N . LEU A 1 104 ? -21.619 2.934 -43.138 1.00 78.38 104 LEU A N 1
ATOM 825 C CA . LEU A 1 104 ? -21.283 3.859 -42.051 1.00 78.38 104 LEU A CA 1
ATOM 826 C C . LEU A 1 104 ? -21.596 3.253 -40.672 1.00 78.38 104 LEU A C 1
ATOM 828 O O . LEU A 1 104 ? -20.780 3.383 -39.762 1.00 78.38 104 LEU A O 1
ATOM 832 N N . LEU A 1 105 ? -22.719 2.539 -40.526 1.00 72.25 105 LEU A N 1
ATOM 833 C CA . LEU A 1 105 ? -23.022 1.771 -39.312 1.00 72.25 105 LEU A CA 1
ATOM 834 C C . LEU A 1 105 ? -21.994 0.652 -39.083 1.00 72.25 105 LEU A C 1
ATOM 836 O O . LEU A 1 105 ? -21.467 0.538 -37.978 1.00 72.25 105 LEU A O 1
ATOM 840 N N . GLU A 1 106 ? -21.623 -0.102 -40.123 1.00 76.75 106 GLU A N 1
ATOM 841 C CA . GLU A 1 106 ? -20.575 -1.131 -40.038 1.00 76.75 106 GLU A CA 1
ATOM 842 C C . GLU A 1 106 ? -19.218 -0.553 -39.587 1.00 76.75 106 GLU A C 1
ATOM 844 O O . GLU A 1 106 ? -18.530 -1.188 -38.787 1.00 76.75 106 GLU A O 1
ATOM 849 N N . LEU A 1 107 ? -18.832 0.661 -40.017 1.00 81.88 107 LEU A N 1
ATOM 850 C CA . LEU A 1 107 ? -17.633 1.338 -39.489 1.00 81.88 107 LEU A CA 1
ATOM 851 C C . LEU A 1 107 ? -17.742 1.620 -37.985 1.00 81.88 107 LEU A C 1
ATOM 853 O O . LEU A 1 107 ? -16.763 1.435 -37.266 1.00 81.88 107 LEU A O 1
ATOM 857 N N . THR A 1 108 ? -18.912 2.039 -37.493 1.00 76.38 108 THR A N 1
ATOM 858 C CA . THR A 1 108 ? -19.105 2.344 -36.061 1.00 76.38 108 THR A CA 1
ATOM 859 C C . THR A 1 108 ? -19.090 1.116 -35.148 1.00 76.38 108 THR A C 1
ATOM 861 O O . THR A 1 108 ? -18.943 1.270 -33.939 1.00 76.38 108 THR A O 1
ATOM 864 N N . ARG A 1 109 ? -19.153 -0.103 -35.706 1.00 78.94 109 ARG A N 1
ATOM 865 C CA . ARG A 1 109 ? -18.935 -1.353 -34.956 1.00 78.94 109 ARG A CA 1
ATOM 866 C C . ARG A 1 109 ? -17.471 -1.592 -34.588 1.00 78.94 109 ARG A C 1
ATOM 868 O O . ARG A 1 109 ? -17.205 -2.399 -33.701 1.00 78.94 109 ARG A O 1
ATOM 875 N N . LEU A 1 110 ? -16.526 -0.904 -35.235 1.00 83.50 110 LEU A N 1
ATOM 876 C CA . LEU A 1 110 ? -15.163 -0.766 -34.724 1.00 83.50 110 LEU A CA 1
ATOM 877 C C . LEU A 1 110 ? -15.149 0.394 -33.717 1.00 83.50 110 LEU A C 1
ATOM 879 O O . LEU A 1 110 ? -15.317 1.544 -34.141 1.00 83.50 110 LEU A O 1
ATOM 883 N N . PRO A 1 111 ? -14.885 0.144 -32.416 1.00 74.31 111 PRO A N 1
ATOM 884 C CA . PRO A 1 111 ? -14.925 1.183 -31.380 1.00 74.31 111 PRO A CA 1
ATOM 885 C C . PRO A 1 111 ? -14.068 2.412 -31.708 1.00 74.31 111 PRO A C 1
ATOM 887 O O . PRO A 1 111 ? -14.440 3.536 -31.391 1.00 74.31 111 PRO A O 1
ATOM 890 N N . TRP A 1 112 ? -12.983 2.223 -32.464 1.00 83.69 112 TRP A N 1
ATOM 891 C CA . TRP A 1 112 ? -12.080 3.277 -32.935 1.00 83.69 112 TRP A CA 1
ATOM 892 C C . TRP A 1 112 ? -12.799 4.449 -33.620 1.00 83.69 112 TRP A C 1
ATOM 894 O O . TRP A 1 112 ? -12.412 5.603 -33.425 1.00 83.69 112 TRP A O 1
ATOM 904 N N . PHE A 1 113 ? -13.838 4.172 -34.421 1.00 79.88 113 PHE A N 1
ATOM 905 C CA . PHE A 1 113 ? -14.606 5.201 -35.132 1.00 79.88 113 PHE A CA 1
ATOM 906 C C . PHE A 1 113 ? -15.631 5.905 -34.232 1.00 79.88 113 PHE A C 1
ATOM 908 O O . PHE A 1 113 ? -15.940 7.066 -34.486 1.00 79.88 113 PHE A O 1
ATOM 915 N N . ALA A 1 114 ? -16.095 5.259 -33.158 1.00 67.62 114 ALA A N 1
ATOM 916 C CA . ALA A 1 114 ? -16.911 5.893 -32.121 1.00 67.62 114 ALA A CA 1
ATOM 917 C C . ALA A 1 114 ? -16.058 6.748 -31.156 1.00 67.62 114 ALA A C 1
ATOM 919 O O . ALA A 1 114 ? -16.454 7.845 -30.766 1.00 67.62 114 ALA A O 1
ATOM 920 N N . GLU A 1 115 ? -14.855 6.277 -30.816 1.00 66.19 115 GLU A N 1
ATOM 921 C CA . GLU A 1 115 ? -13.887 6.949 -29.935 1.00 66.19 115 GLU A CA 1
ATOM 922 C C . GLU A 1 115 ? -13.112 8.084 -30.637 1.00 66.19 115 GLU A C 1
ATOM 924 O O . GLU A 1 115 ? -12.551 8.972 -29.987 1.00 66.19 115 GLU A O 1
ATOM 929 N N . GLY A 1 116 ? -13.064 8.073 -31.973 1.00 68.56 116 GLY A N 1
ATOM 930 C CA . GLY A 1 116 ? -12.329 9.053 -32.778 1.00 68.56 116 GLY A CA 1
ATOM 931 C C . GLY A 1 116 ? -10.806 8.865 -32.754 1.00 68.56 116 GLY A C 1
ATOM 932 O O . GLY A 1 116 ? -10.061 9.824 -32.981 1.00 68.56 116 GLY A O 1
ATOM 933 N N . ARG A 1 117 ? -10.315 7.647 -32.488 1.00 76.62 117 ARG A N 1
ATOM 934 C CA . ARG A 1 117 ? -8.880 7.318 -32.492 1.00 76.62 117 ARG A CA 1
ATOM 935 C C . ARG A 1 117 ? -8.643 5.860 -32.887 1.00 76.62 117 ARG A C 1
ATOM 937 O O . ARG A 1 117 ? -9.185 4.955 -32.268 1.00 76.62 117 ARG A O 1
ATOM 944 N N . ILE A 1 118 ? -7.761 5.623 -33.860 1.00 83.44 118 ILE A N 1
ATOM 945 C CA . ILE A 1 118 ? -7.239 4.274 -34.136 1.00 83.44 118 ILE A CA 1
ATOM 946 C C . ILE A 1 118 ? -6.087 3.990 -33.153 1.00 83.44 118 ILE A C 1
ATOM 948 O O . ILE A 1 118 ? -5.171 4.817 -33.062 1.00 83.44 118 ILE A O 1
ATOM 952 N N . PRO A 1 119 ? -6.073 2.843 -32.447 1.00 85.38 119 PRO A N 1
ATOM 953 C CA . PRO A 1 119 ? -4.953 2.440 -31.599 1.00 85.38 119 PRO A CA 1
ATOM 954 C C . PRO A 1 119 ? -3.622 2.412 -32.375 1.00 85.38 119 PRO A C 1
ATOM 956 O O . PRO A 1 119 ? -3.601 1.940 -33.517 1.00 85.38 119 PRO A O 1
ATOM 959 N N . PRO A 1 120 ? -2.489 2.865 -31.798 1.00 76.88 120 PRO A N 1
ATOM 960 C CA . PRO A 1 120 ? -1.224 2.989 -32.532 1.00 76.88 120 PRO A CA 1
ATOM 961 C C . PRO A 1 120 ? -0.737 1.688 -33.189 1.00 76.88 120 PRO A C 1
ATOM 963 O O . PRO A 1 120 ? -0.270 1.713 -34.329 1.00 76.88 120 PRO A O 1
ATOM 966 N N . ALA A 1 121 ? -0.899 0.542 -32.519 1.00 78.12 121 ALA A N 1
ATOM 967 C CA . ALA A 1 121 ? -0.559 -0.765 -33.082 1.00 78.12 121 ALA A CA 1
ATOM 968 C C . ALA A 1 121 ? -1.439 -1.112 -34.299 1.00 78.12 121 ALA A C 1
ATOM 970 O O . ALA A 1 121 ? -0.918 -1.488 -35.352 1.00 78.12 121 ALA A O 1
ATOM 971 N N . SER A 1 122 ? -2.755 -0.895 -34.198 1.00 86.44 122 SER A N 1
ATOM 972 C CA . SER A 1 122 ? -3.708 -1.111 -35.294 1.00 86.44 122 SER A CA 1
ATOM 973 C C . SER A 1 122 ? -3.421 -0.209 -36.493 1.00 86.44 122 SER A C 1
ATOM 975 O O . SER A 1 122 ? -3.389 -0.673 -37.632 1.00 86.44 122 SER A O 1
ATOM 977 N N . ARG A 1 123 ? -3.118 1.069 -36.237 1.00 87.88 123 ARG A N 1
ATOM 978 C CA . ARG A 1 123 ? -2.685 2.054 -37.238 1.00 87.88 123 ARG A CA 1
ATOM 979 C C . ARG A 1 123 ? -1.446 1.569 -37.996 1.00 87.88 123 ARG A C 1
ATOM 981 O O . ARG A 1 123 ? -1.443 1.562 -39.224 1.00 87.88 123 ARG A O 1
ATOM 988 N N . VAL A 1 124 ? -0.409 1.117 -37.285 1.00 81.94 124 VAL A N 1
ATOM 989 C CA . VAL A 1 124 ? 0.812 0.569 -37.905 1.00 81.94 124 VAL A CA 1
A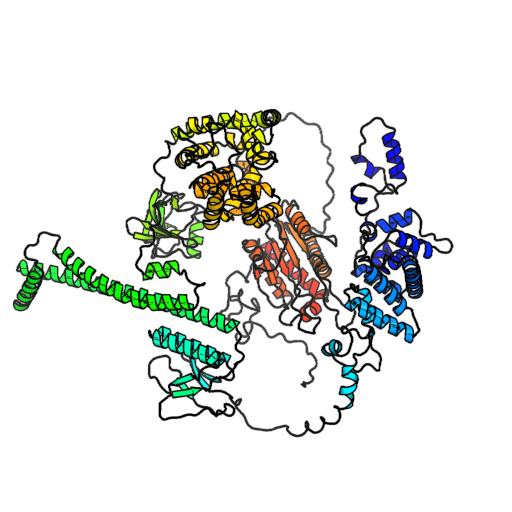TOM 990 C C . VAL A 1 124 ? 0.514 -0.705 -38.705 1.00 81.94 124 VAL A C 1
ATOM 992 O O . VAL A 1 124 ? 1.039 -0.855 -39.807 1.00 81.94 124 VAL A O 1
ATOM 995 N N . GLY A 1 125 ? -0.354 -1.592 -38.208 1.00 84.75 125 GLY A N 1
ATOM 996 C CA . GLY A 1 125 ? -0.795 -2.795 -38.924 1.00 84.75 125 GLY A CA 1
ATOM 997 C C . GLY A 1 125 ? -1.497 -2.481 -40.251 1.00 84.75 125 GLY A C 1
ATOM 998 O O . GLY A 1 125 ? -1.098 -2.999 -41.295 1.00 84.75 125 GLY A O 1
ATOM 999 N N . LEU A 1 126 ? -2.481 -1.577 -40.224 1.00 91.69 126 LEU A N 1
ATOM 1000 C CA . LEU A 1 126 ? -3.214 -1.102 -41.404 1.00 91.69 126 LEU A CA 1
ATOM 1001 C C . LEU A 1 126 ? -2.292 -0.430 -42.430 1.00 91.69 126 LEU A C 1
ATOM 1003 O O . LEU A 1 126 ? -2.422 -0.677 -43.628 1.00 91.69 126 LEU A O 1
ATOM 1007 N N . LEU A 1 127 ? -1.323 0.370 -41.973 1.00 87.12 127 LEU A N 1
ATOM 1008 C CA . LEU A 1 127 ? -0.344 1.024 -42.844 1.00 87.12 127 LEU A CA 1
ATOM 1009 C C . LEU A 1 127 ? 0.635 0.039 -43.488 1.00 87.12 127 LEU A C 1
ATOM 1011 O O . LEU A 1 127 ? 0.878 0.136 -44.689 1.00 87.12 127 LEU A O 1
ATOM 1015 N N . ASN A 1 128 ? 1.158 -0.928 -42.728 1.00 85.44 128 ASN A N 1
ATOM 1016 C CA . ASN A 1 128 ? 2.015 -1.985 -43.272 1.00 85.44 128 ASN A CA 1
ATOM 1017 C C . ASN A 1 128 ? 1.258 -2.826 -44.317 1.00 85.44 128 ASN A C 1
ATOM 1019 O O . ASN A 1 128 ? 1.831 -3.224 -45.333 1.00 85.44 128 ASN A O 1
ATOM 1023 N N . TRP A 1 129 ? -0.033 -3.091 -44.088 1.00 91.88 129 TRP A N 1
ATOM 1024 C CA . TRP A 1 129 ? -0.892 -3.798 -45.038 1.00 91.88 129 TRP A CA 1
ATOM 1025 C C . TRP A 1 129 ? -1.152 -2.984 -46.311 1.00 91.88 129 TRP A C 1
ATOM 1027 O O . TRP A 1 129 ? -0.966 -3.505 -47.409 1.00 91.88 129 TRP A O 1
ATOM 1037 N N . LEU A 1 130 ? -1.477 -1.693 -46.184 1.00 89.00 130 LEU A N 1
ATOM 1038 C CA . LEU A 1 130 ? -1.590 -0.761 -47.312 1.00 89.00 130 LEU A CA 1
ATOM 1039 C C . LEU A 1 130 ? -0.294 -0.689 -48.132 1.00 89.00 130 LEU A C 1
ATOM 1041 O O . LEU A 1 130 ? -0.341 -0.741 -49.357 1.00 89.00 130 LEU A O 1
ATOM 1045 N N . GLU A 1 131 ? 0.860 -0.593 -47.471 1.00 84.94 131 GLU A N 1
ATOM 1046 C CA . GLU A 1 131 ? 2.174 -0.479 -48.114 1.00 84.94 131 GLU A CA 1
ATOM 1047 C C . GLU A 1 131 ? 2.589 -1.762 -48.852 1.00 84.94 131 GLU A C 1
ATOM 1049 O O . GLU A 1 131 ? 3.169 -1.689 -49.934 1.00 84.94 131 GLU A O 1
ATOM 1054 N N . SER A 1 132 ? 2.253 -2.934 -48.306 1.00 84.38 132 SER A N 1
ATOM 1055 C CA . SER A 1 132 ? 2.579 -4.238 -48.905 1.00 84.38 132 SER A CA 1
ATOM 1056 C C . SER A 1 132 ? 1.572 -4.714 -49.957 1.00 84.38 132 SER A C 1
ATOM 1058 O O . SER A 1 132 ? 1.976 -5.298 -50.960 1.00 84.38 132 SER A O 1
ATOM 1060 N N . THR A 1 133 ? 0.277 -4.463 -49.748 1.00 88.62 133 THR A N 1
ATOM 1061 C CA . THR A 1 133 ? -0.820 -5.057 -50.538 1.00 88.62 133 THR A CA 1
ATOM 1062 C C . THR A 1 133 ? -1.401 -4.073 -51.553 1.00 88.62 133 THR A C 1
ATOM 1064 O O . THR A 1 133 ? -1.702 -4.453 -52.684 1.00 88.62 133 THR A O 1
ATOM 1067 N N . HIS A 1 134 ? -1.503 -2.787 -51.198 1.00 89.06 134 HIS A N 1
ATOM 1068 C CA . HIS A 1 134 ? -2.082 -1.750 -52.059 1.00 89.06 134 HIS A CA 1
ATOM 1069 C C . HIS A 1 134 ? -1.211 -0.471 -52.133 1.00 89.06 134 HIS A C 1
ATOM 1071 O O . HIS A 1 134 ? -1.720 0.636 -51.927 1.00 89.06 134 HIS A O 1
ATOM 1077 N N . PRO A 1 135 ? 0.093 -0.558 -52.478 1.00 87.06 135 PRO A N 1
ATOM 1078 C CA . PRO A 1 135 ? 1.009 0.591 -52.451 1.00 87.06 135 PRO A CA 1
ATOM 1079 C C . PRO A 1 135 ? 0.565 1.757 -53.349 1.00 87.06 135 PRO A C 1
ATOM 1081 O O . PRO A 1 135 ? 0.788 2.922 -53.018 1.00 87.06 135 PRO A O 1
ATOM 1084 N N . GLY A 1 136 ? -0.108 1.466 -54.470 1.00 86.06 136 GLY A N 1
ATOM 1085 C CA . GLY A 1 136 ? -0.699 2.490 -55.337 1.00 86.06 136 GLY A CA 1
ATOM 1086 C C . GLY A 1 136 ? -1.844 3.262 -54.670 1.00 86.06 136 GLY A C 1
ATOM 1087 O O . GLY A 1 136 ? -1.949 4.472 -54.856 1.00 86.06 136 GLY A O 1
ATOM 1088 N N . LEU A 1 137 ? -2.653 2.591 -53.843 1.00 86.50 137 LEU A N 1
ATOM 1089 C CA . LEU A 1 137 ? -3.703 3.233 -53.053 1.00 86.50 137 LEU A CA 1
ATOM 1090 C C . LEU A 1 137 ? -3.099 4.075 -51.923 1.00 86.50 137 LEU A C 1
ATOM 1092 O O . LEU A 1 137 ? -3.494 5.223 -51.757 1.00 86.50 137 LEU A O 1
ATOM 1096 N N . LEU A 1 138 ? -2.101 3.557 -51.198 1.00 87.62 138 LEU A N 1
ATOM 1097 C CA . LEU A 1 138 ? -1.394 4.329 -50.169 1.00 87.62 138 LEU A CA 1
ATOM 1098 C C . LEU A 1 138 ? -0.801 5.626 -50.746 1.00 87.62 138 LEU A C 1
ATOM 1100 O O . LEU A 1 138 ? -0.914 6.690 -50.139 1.00 87.62 138 LEU A O 1
ATOM 1104 N N . GLN A 1 139 ? -0.213 5.551 -51.942 1.00 82.69 139 GLN A N 1
ATOM 1105 C CA . GLN A 1 139 ? 0.287 6.719 -52.661 1.00 82.69 139 GLN A CA 1
ATOM 1106 C C . GLN A 1 139 ? -0.840 7.693 -53.049 1.00 82.69 139 GLN A C 1
ATOM 1108 O O . GLN A 1 139 ? -0.678 8.898 -52.866 1.00 82.69 139 GLN A O 1
ATOM 1113 N N . GLN A 1 140 ? -1.978 7.190 -53.543 1.00 86.25 140 GLN A N 1
ATOM 1114 C CA . GLN A 1 140 ? -3.148 8.010 -53.880 1.00 86.25 140 GLN A CA 1
ATOM 1115 C C . GLN A 1 140 ? -3.712 8.736 -52.645 1.00 86.25 140 GLN A C 1
ATOM 1117 O O . GLN A 1 140 ? -3.951 9.940 -52.705 1.00 86.25 140 GLN A O 1
ATOM 1122 N N . VAL A 1 141 ? -3.863 8.032 -51.517 1.00 88.31 141 VAL A N 1
ATOM 1123 C CA . VAL A 1 141 ? -4.354 8.591 -50.245 1.00 88.31 141 VAL A CA 1
ATOM 1124 C C . VAL A 1 141 ? -3.394 9.653 -49.703 1.00 88.31 141 VAL A C 1
ATOM 1126 O O . VAL A 1 141 ? -3.849 10.720 -49.303 1.00 88.31 141 VAL A O 1
ATOM 1129 N N . ARG A 1 142 ? -2.072 9.423 -49.736 1.00 85.75 142 ARG A N 1
ATOM 1130 C CA . ARG A 1 142 ? -1.076 10.424 -49.303 1.00 85.75 142 ARG A CA 1
ATOM 1131 C C . ARG A 1 142 ? -1.109 11.700 -50.144 1.00 85.75 142 ARG A C 1
ATOM 1133 O O . ARG A 1 142 ? -1.000 12.785 -49.582 1.00 85.75 142 ARG A O 1
ATOM 1140 N N . THR A 1 143 ? -1.272 11.584 -51.463 1.00 83.06 143 THR A N 1
ATOM 1141 C CA . THR A 1 143 ? -1.414 12.754 -52.345 1.00 83.06 143 THR A CA 1
ATOM 1142 C C . THR A 1 143 ? -2.714 13.507 -52.052 1.00 83.06 143 THR A C 1
ATOM 1144 O O . THR A 1 143 ? -2.661 14.704 -51.794 1.00 83.06 143 THR A O 1
ATOM 1147 N N . ALA A 1 144 ? -3.854 12.812 -51.967 1.00 82.88 144 ALA A N 1
ATOM 1148 C CA . ALA A 1 144 ? -5.136 13.441 -51.639 1.00 82.88 144 ALA A CA 1
ATOM 1149 C C . ALA A 1 144 ? -5.127 14.127 -50.259 1.00 82.88 144 ALA A C 1
ATOM 1151 O O . ALA A 1 144 ? -5.640 15.233 -50.120 1.00 82.88 144 ALA A O 1
ATOM 1152 N N . LEU A 1 145 ? -4.502 13.512 -49.247 1.00 82.81 145 LEU A N 1
ATOM 1153 C CA . LEU A 1 145 ? -4.321 14.118 -47.924 1.00 82.81 145 LEU A CA 1
ATOM 1154 C C . LEU A 1 145 ? -3.475 15.389 -47.981 1.00 82.81 145 LEU A C 1
ATOM 1156 O O . LEU A 1 145 ? -3.855 16.384 -47.373 1.00 82.81 145 LEU A O 1
ATOM 1160 N N . ALA A 1 146 ? -2.354 15.376 -48.708 1.00 78.94 146 ALA A N 1
ATOM 1161 C CA . ALA A 1 146 ? -1.519 16.564 -48.867 1.00 78.94 146 ALA A CA 1
ATOM 1162 C C . ALA A 1 146 ? -2.307 17.721 -49.507 1.00 78.94 146 ALA A C 1
ATOM 1164 O O . ALA A 1 146 ? -2.233 18.843 -49.009 1.00 78.94 146 ALA A O 1
ATOM 1165 N N . ASP A 1 147 ? -3.114 17.440 -50.534 1.00 80.75 147 ASP A N 1
ATOM 1166 C CA . ASP A 1 147 ? -3.945 18.441 -51.210 1.00 80.75 147 ASP A CA 1
ATOM 1167 C C . ASP A 1 147 ? -5.074 18.979 -50.303 1.00 80.75 147 ASP A C 1
ATOM 1169 O O . ASP A 1 147 ? -5.273 20.192 -50.226 1.00 80.75 147 ASP A O 1
ATOM 1173 N N . ILE A 1 148 ? -5.789 18.104 -49.577 1.00 80.06 148 ILE A N 1
ATOM 1174 C CA . ILE A 1 148 ? -6.869 18.481 -48.639 1.00 80.06 148 ILE A CA 1
ATOM 1175 C C . ILE A 1 148 ? -6.331 19.361 -47.504 1.00 80.06 148 ILE A C 1
ATOM 1177 O O . ILE A 1 148 ? -6.943 20.377 -47.164 1.00 80.06 148 ILE A O 1
ATOM 1181 N N . LEU A 1 149 ? -5.180 18.980 -46.940 1.00 77.12 149 LEU A N 1
ATOM 1182 C CA . LEU A 1 149 ? -4.500 19.726 -45.885 1.00 77.12 149 LEU A CA 1
ATOM 1183 C C . LEU A 1 149 ? -4.050 21.100 -46.405 1.00 77.12 149 LEU A C 1
ATOM 1185 O O . LEU A 1 149 ? -4.380 22.113 -45.795 1.00 77.12 149 LEU A O 1
ATOM 1189 N N . GLN A 1 150 ? -3.389 21.164 -47.566 1.00 79.94 150 GLN A N 1
ATOM 1190 C CA . GLN A 1 150 ? -2.939 22.433 -48.158 1.00 79.94 150 GLN A CA 1
ATOM 1191 C C . GLN A 1 150 ? -4.080 23.403 -48.495 1.00 79.94 150 GLN A C 1
ATOM 1193 O O . GLN A 1 150 ? -3.868 24.615 -48.464 1.00 79.94 150 GLN A O 1
ATOM 1198 N N . GLN A 1 151 ? -5.279 22.898 -48.797 1.00 76.88 151 GLN A N 1
ATOM 1199 C CA . GLN A 1 151 ? -6.466 23.722 -49.048 1.00 76.88 151 GLN A CA 1
ATOM 1200 C C . GLN A 1 151 ? -7.119 24.264 -47.765 1.00 76.88 151 GLN A C 1
ATOM 1202 O O . GLN A 1 151 ? -7.826 25.266 -47.834 1.00 76.88 151 GLN A O 1
ATOM 1207 N N . ASN A 1 152 ? -6.870 23.640 -46.607 1.00 74.44 152 ASN A N 1
ATOM 1208 C CA . ASN A 1 152 ? -7.490 23.985 -45.324 1.00 74.44 152 ASN A CA 1
ATOM 1209 C C . ASN A 1 152 ? -6.439 24.127 -44.199 1.00 74.44 152 ASN A C 1
ATOM 1211 O O . ASN A 1 152 ? -6.495 23.393 -43.209 1.00 74.44 152 ASN A O 1
ATOM 1215 N N . PRO A 1 153 ? -5.458 25.044 -44.327 1.00 77.25 153 PRO A N 1
ATOM 1216 C CA . PRO A 1 153 ? -4.458 25.252 -43.289 1.00 77.25 153 PRO A CA 1
ATOM 1217 C C . PRO A 1 153 ? -5.105 25.808 -42.005 1.00 77.25 153 PRO A C 1
ATOM 1219 O O . PRO A 1 153 ? -5.907 26.744 -42.088 1.00 77.25 153 PRO A O 1
ATOM 1222 N N . PRO A 1 154 ? -4.743 25.303 -40.811 1.00 72.19 154 PRO A N 1
ATOM 1223 C CA . PRO A 1 154 ? -5.123 25.941 -39.555 1.00 72.19 154 PRO A CA 1
ATOM 1224 C C . PRO A 1 154 ? -4.455 27.327 -39.421 1.00 72.19 154 PRO A C 1
ATOM 1226 O O . PRO A 1 154 ? -3.457 27.597 -40.099 1.00 72.19 154 PRO A O 1
ATOM 1229 N N . PRO A 1 155 ? -4.967 28.217 -38.547 1.00 75.25 155 PRO A N 1
ATOM 1230 C CA . PRO A 1 155 ? -4.358 29.524 -38.295 1.00 75.25 155 PRO A CA 1
ATOM 1231 C C . PRO A 1 155 ? -2.890 29.391 -37.877 1.00 75.25 155 PRO A C 1
ATOM 1233 O O . PRO A 1 155 ? -2.556 28.533 -37.058 1.00 75.25 155 PRO A O 1
ATOM 1236 N N . SER A 1 156 ? -2.012 30.235 -38.426 1.00 74.44 156 SER A N 1
ATOM 1237 C CA . SER A 1 156 ? -0.553 30.144 -38.235 1.00 74.44 156 SER A CA 1
ATOM 1238 C C . SER A 1 156 ? -0.066 30.435 -36.812 1.00 74.44 156 SER A C 1
ATOM 1240 O O . SER A 1 156 ? 1.100 30.213 -36.507 1.00 74.44 156 SER A O 1
ATOM 1242 N N . ASP A 1 157 ? -0.943 30.963 -35.964 1.00 73.31 157 ASP A N 1
ATOM 1243 C CA . ASP A 1 157 ? -0.764 31.237 -34.538 1.00 73.31 157 ASP A CA 1
ATOM 1244 C C . ASP A 1 157 ? -1.398 30.162 -33.630 1.00 73.31 157 ASP A C 1
ATOM 1246 O O . ASP A 1 157 ? -1.310 30.250 -32.406 1.00 73.31 157 ASP A O 1
ATOM 1250 N N . SER A 1 158 ? -2.039 29.141 -34.208 1.00 64.56 158 SER A N 1
ATOM 1251 C CA . SER A 1 158 ? -2.654 28.048 -33.453 1.00 64.56 158 SER A CA 1
ATOM 1252 C C . SER A 1 158 ? -1.657 26.931 -33.137 1.00 64.56 158 SER A C 1
ATOM 1254 O O . SER A 1 158 ? -0.828 26.566 -33.969 1.00 64.56 158 SER A O 1
ATOM 1256 N N . ALA A 1 159 ? -1.805 26.303 -31.966 1.00 59.47 159 ALA A N 1
ATOM 1257 C CA . ALA A 1 159 ? -0.987 25.153 -31.559 1.00 59.47 159 ALA A CA 1
ATOM 1258 C C . ALA A 1 159 ? -1.065 23.959 -32.538 1.00 59.47 159 ALA A C 1
ATOM 1260 O O . ALA A 1 159 ? -0.153 23.147 -32.593 1.00 59.47 159 ALA A O 1
ATOM 1261 N N . ALA A 1 160 ? -2.126 23.869 -33.349 1.00 62.62 160 ALA A N 1
ATOM 1262 C CA . ALA A 1 160 ? -2.282 22.834 -34.371 1.00 62.62 160 ALA A CA 1
ATOM 1263 C C . ALA A 1 160 ? -1.473 23.099 -35.660 1.00 62.62 160 ALA A C 1
ATOM 1265 O O . ALA A 1 160 ? -1.423 22.234 -36.536 1.00 62.62 160 ALA A O 1
ATOM 1266 N N . PHE A 1 161 ? -0.869 24.283 -35.825 1.00 75.62 161 PHE A N 1
ATOM 1267 C CA . PHE A 1 161 ? -0.157 24.644 -37.053 1.00 75.62 161 PHE A CA 1
ATOM 1268 C C . PHE A 1 161 ? 1.163 23.889 -37.229 1.00 75.62 161 PHE A C 1
ATOM 1270 O O . PHE A 1 161 ? 1.494 23.499 -38.349 1.00 75.62 161 PHE A O 1
ATOM 1277 N N . GLU A 1 162 ? 1.903 23.643 -36.149 1.00 71.50 162 GLU A N 1
ATOM 1278 C CA . GLU A 1 162 ? 3.198 22.955 -36.209 1.00 71.50 162 GLU A CA 1
ATOM 1279 C C . GLU A 1 162 ? 3.021 21.467 -36.556 1.00 71.50 162 GLU A C 1
ATOM 1281 O O . GLU A 1 162 ? 3.644 20.979 -37.503 1.00 71.50 162 GLU A O 1
ATOM 1286 N N . ASP A 1 163 ? 2.065 20.790 -35.910 1.00 70.19 163 ASP A N 1
ATOM 1287 C CA . ASP A 1 163 ? 1.645 19.419 -36.239 1.00 70.19 163 ASP A CA 1
ATOM 1288 C C . ASP A 1 163 ? 1.151 19.300 -37.689 1.00 70.19 163 ASP A C 1
ATOM 1290 O O . ASP A 1 163 ? 1.503 18.365 -38.418 1.00 70.19 163 ASP A O 1
ATOM 1294 N N . TYR A 1 164 ? 0.357 20.275 -38.143 1.00 78.81 164 TYR A N 1
ATOM 1295 C CA . TYR A 1 164 ? -0.097 20.371 -39.527 1.00 78.81 164 TYR A CA 1
ATOM 1296 C C . TYR A 1 164 ? 1.084 20.488 -40.506 1.00 78.81 164 TYR A C 1
ATOM 1298 O O . TYR A 1 164 ? 1.163 19.724 -41.474 1.00 78.81 164 TYR A O 1
ATOM 1306 N N . ARG A 1 165 ? 2.037 21.397 -40.250 1.00 81.44 165 ARG A N 1
ATOM 1307 C CA . ARG A 1 165 ? 3.227 21.581 -41.099 1.00 81.44 165 ARG A CA 1
ATOM 1308 C C . ARG A 1 165 ? 4.096 20.329 -41.136 1.00 81.44 165 ARG A C 1
ATOM 1310 O O . ARG A 1 165 ? 4.526 19.951 -42.226 1.00 81.44 165 ARG A O 1
ATOM 1317 N N . MET A 1 166 ? 4.287 19.655 -40.001 1.00 79.62 166 MET A N 1
ATOM 1318 C CA . MET A 1 166 ? 5.016 18.386 -39.917 1.00 79.62 166 MET A CA 1
ATOM 1319 C C . MET A 1 166 ? 4.384 17.321 -40.826 1.00 79.62 166 MET A C 1
ATOM 1321 O O . MET A 1 166 ? 5.069 16.704 -41.646 1.00 79.62 166 MET A O 1
ATOM 1325 N N . ASN A 1 167 ? 3.061 17.147 -40.740 1.00 77.50 167 ASN A N 1
ATOM 1326 C CA . ASN A 1 167 ? 2.334 16.165 -41.544 1.00 77.50 167 ASN A CA 1
ATOM 1327 C C . ASN A 1 167 ? 2.370 16.481 -43.049 1.00 77.50 167 ASN A C 1
ATOM 1329 O O . ASN A 1 167 ? 2.538 15.564 -43.858 1.00 77.50 167 ASN A O 1
ATOM 1333 N N . VAL A 1 168 ? 2.260 17.753 -43.447 1.00 80.62 168 VAL A N 1
ATOM 1334 C CA . VAL A 1 168 ? 2.376 18.156 -44.861 1.00 80.62 168 VAL A CA 1
ATOM 1335 C C . VAL A 1 168 ? 3.799 17.925 -45.384 1.00 80.62 168 VAL A C 1
ATOM 1337 O O . VAL A 1 168 ? 3.967 17.281 -46.423 1.00 80.62 168 VAL A O 1
ATOM 1340 N N . ALA A 1 169 ? 4.825 18.384 -44.659 1.00 81.50 169 ALA A N 1
ATOM 1341 C CA . ALA A 1 169 ? 6.222 18.268 -45.080 1.00 81.50 169 ALA A CA 1
ATOM 1342 C C . ALA A 1 169 ? 6.673 16.802 -45.216 1.00 81.50 169 ALA A C 1
ATOM 1344 O O . ALA A 1 169 ? 7.341 16.442 -46.190 1.00 81.50 169 ALA A O 1
ATOM 1345 N N . LEU A 1 170 ? 6.259 15.930 -44.291 1.00 78.69 170 LEU A N 1
ATOM 1346 C CA . LEU A 1 170 ? 6.553 14.500 -44.359 1.00 78.69 170 LEU A CA 1
ATOM 1347 C C . LEU A 1 170 ? 5.878 13.819 -45.555 1.00 78.69 170 LEU A C 1
ATOM 1349 O O . LEU A 1 170 ? 6.539 13.083 -46.291 1.00 78.69 170 LEU A O 1
ATOM 1353 N N . ASN A 1 171 ? 4.579 14.050 -45.773 1.00 76.62 171 ASN A N 1
ATOM 1354 C CA . ASN A 1 171 ? 3.867 13.426 -46.890 1.00 76.62 171 ASN A CA 1
ATOM 1355 C C . ASN A 1 171 ? 4.426 13.891 -48.247 1.00 76.62 171 ASN A C 1
ATOM 1357 O O . ASN A 1 171 ? 4.550 13.077 -49.167 1.00 76.62 171 ASN A O 1
ATOM 1361 N N . GLU A 1 172 ? 4.872 15.146 -48.367 1.00 80.19 172 GLU A N 1
ATOM 1362 C CA . GLU A 1 172 ? 5.619 15.599 -49.546 1.00 80.19 172 GLU A CA 1
ATOM 1363 C C . GLU A 1 172 ? 6.998 14.911 -49.644 1.00 80.19 172 GLU A C 1
ATOM 1365 O O . GLU A 1 172 ? 7.380 14.436 -50.715 1.00 80.19 172 GLU A O 1
ATOM 1370 N N . TRP A 1 173 ? 7.739 14.767 -48.537 1.00 82.25 173 TRP A N 1
ATOM 1371 C CA . TRP A 1 173 ? 9.069 14.139 -48.526 1.00 82.25 173 TRP A CA 1
ATOM 1372 C C . TRP A 1 173 ? 9.036 12.667 -48.951 1.00 82.25 173 TRP A C 1
ATOM 1374 O O . TRP A 1 173 ? 9.935 12.217 -49.668 1.00 82.25 173 TRP A O 1
ATOM 1384 N N . LEU A 1 174 ? 8.015 11.913 -48.537 1.00 75.00 174 LEU A N 1
ATOM 1385 C CA . LEU A 1 174 ? 7.823 10.506 -48.910 1.00 75.00 174 LEU A CA 1
ATOM 1386 C C . LEU A 1 174 ? 7.566 10.323 -50.407 1.00 75.00 174 LEU A C 1
ATOM 1388 O O . LEU A 1 174 ? 7.985 9.323 -50.989 1.00 75.00 174 LEU A O 1
ATOM 1392 N N . THR A 1 175 ? 6.866 11.278 -51.018 1.00 71.69 175 THR A N 1
ATOM 1393 C CA . THR A 1 175 ? 6.306 11.150 -52.367 1.00 71.69 175 THR A CA 1
ATOM 1394 C C . THR A 1 175 ? 7.145 11.864 -53.431 1.00 71.69 175 THR A C 1
ATOM 1396 O O . THR A 1 175 ? 7.199 11.420 -54.583 1.00 71.69 175 THR A O 1
ATOM 1399 N N . THR A 1 176 ? 7.873 12.923 -53.060 1.00 78.19 176 THR A N 1
ATOM 1400 C CA . THR A 1 176 ? 8.695 13.701 -53.993 1.00 78.19 176 THR A CA 1
ATOM 1401 C C . THR A 1 176 ? 9.932 12.943 -54.481 1.00 78.19 176 THR A C 1
ATOM 1403 O O . THR A 1 176 ? 10.691 12.334 -53.721 1.00 78.19 176 THR A O 1
ATOM 1406 N N . ARG A 1 177 ? 10.181 13.027 -55.793 1.00 75.81 177 ARG A N 1
ATOM 1407 C CA . ARG A 1 177 ? 11.369 12.456 -56.456 1.00 75.81 177 ARG A CA 1
ATOM 1408 C C . ARG A 1 177 ? 12.487 13.486 -56.680 1.00 75.81 177 ARG A C 1
ATOM 1410 O O . ARG A 1 177 ? 13.586 13.118 -57.098 1.00 75.81 177 ARG A O 1
ATOM 1417 N N . HIS A 1 178 ? 12.241 14.768 -56.397 1.00 79.75 178 HIS A N 1
ATOM 1418 C CA . HIS A 1 178 ? 13.197 15.851 -56.640 1.00 79.75 178 HIS A CA 1
ATOM 1419 C C . HIS A 1 178 ? 14.204 15.986 -55.488 1.00 79.75 178 HIS A C 1
ATOM 1421 O O . HIS A 1 178 ? 13.857 16.392 -54.383 1.00 79.75 178 HIS A O 1
ATOM 1427 N N . LYS A 1 179 ? 15.485 15.684 -55.754 1.00 74.88 179 LYS A N 1
ATOM 1428 C CA . LYS A 1 179 ? 16.553 15.660 -54.730 1.00 74.88 179 LYS A CA 1
ATOM 1429 C C . LYS A 1 179 ? 16.817 17.005 -54.034 1.00 74.88 179 LYS A C 1
ATOM 1431 O O . LYS A 1 179 ? 17.317 16.991 -52.916 1.00 74.88 179 LYS A O 1
ATOM 1436 N N . SER A 1 180 ? 16.536 18.141 -54.676 1.00 74.94 180 SER A N 1
ATOM 1437 C CA . SER A 1 180 ? 16.627 19.470 -54.048 1.00 74.94 180 SER A CA 1
ATOM 1438 C C . SER A 1 180 ? 15.501 19.663 -53.036 1.00 74.94 180 SER A C 1
ATOM 1440 O O . SER A 1 180 ? 15.776 19.791 -51.847 1.00 74.94 180 SER A O 1
ATOM 1442 N N . ARG A 1 181 ? 14.249 19.548 -53.493 1.00 83.50 181 ARG A N 1
ATOM 1443 C CA . ARG A 1 181 ? 13.046 19.672 -52.662 1.00 83.50 181 ARG A CA 1
ATOM 1444 C C . ARG A 1 181 ? 13.056 18.706 -51.477 1.00 83.50 181 ARG A C 1
ATOM 1446 O O . ARG A 1 181 ? 12.754 19.094 -50.358 1.00 83.50 181 ARG A O 1
ATOM 1453 N N . LYS A 1 182 ? 13.511 17.467 -51.691 1.00 78.25 182 LYS A N 1
ATOM 1454 C CA . LYS A 1 182 ? 13.650 16.470 -50.622 1.00 78.25 182 LYS A CA 1
ATOM 1455 C C . LYS A 1 182 ? 14.602 16.926 -49.498 1.00 78.25 182 LYS A C 1
ATOM 1457 O O . LYS A 1 182 ? 14.283 16.729 -48.335 1.00 78.25 182 LYS A O 1
ATOM 1462 N N . ARG A 1 183 ? 15.706 17.612 -49.831 1.00 74.62 183 ARG A N 1
ATOM 1463 C CA . ARG A 1 183 ? 16.656 18.188 -48.853 1.00 74.62 183 ARG A CA 1
ATOM 1464 C C . ARG A 1 183 ? 16.144 19.445 -48.153 1.00 74.62 183 ARG A C 1
ATOM 1466 O O . ARG A 1 183 ? 16.599 19.752 -47.056 1.00 74.62 183 ARG A O 1
ATOM 1473 N N . GLU A 1 184 ? 15.257 20.205 -48.791 1.00 82.06 184 GLU A N 1
ATOM 1474 C CA . GLU A 1 184 ? 14.555 21.316 -48.134 1.00 82.06 184 GLU A CA 1
ATOM 1475 C C . GLU A 1 184 ? 13.610 20.767 -47.065 1.00 82.06 184 GLU A C 1
ATOM 1477 O O . GLU A 1 184 ? 13.683 21.187 -45.916 1.00 82.06 184 GLU A O 1
ATOM 1482 N N . LEU A 1 185 ? 12.820 19.751 -47.422 1.00 83.69 185 LEU A N 1
ATOM 1483 C CA . LEU A 1 185 ? 11.900 19.073 -46.510 1.00 83.69 185 LEU A CA 1
ATOM 1484 C C . LEU A 1 185 ? 12.632 18.357 -45.360 1.00 83.69 185 LEU A C 1
ATOM 1486 O O . LEU A 1 185 ? 12.169 18.414 -44.231 1.00 83.69 185 LEU A O 1
ATOM 1490 N N . GLU A 1 186 ? 13.806 17.757 -45.598 1.00 80.31 186 GLU A N 1
ATOM 1491 C CA . GLU A 1 186 ? 14.661 17.194 -44.530 1.00 80.31 186 GLU A CA 1
ATOM 1492 C C . GLU A 1 186 ? 15.056 18.249 -43.483 1.00 80.31 186 GLU A C 1
ATOM 1494 O O . GLU A 1 186 ? 15.053 17.966 -42.286 1.00 80.31 186 GLU A O 1
ATOM 1499 N N . LYS A 1 187 ? 15.353 19.482 -43.915 1.00 81.12 187 LYS A N 1
ATOM 1500 C CA . LYS A 1 187 ? 15.649 20.597 -43.003 1.00 81.12 187 LYS A CA 1
ATOM 1501 C C . LYS A 1 187 ? 14.400 21.131 -42.309 1.00 81.12 187 LYS A C 1
ATOM 1503 O O . LYS A 1 187 ? 14.471 21.440 -41.126 1.00 81.12 187 LYS A O 1
ATOM 1508 N N . GLU A 1 188 ? 13.286 21.243 -43.029 1.00 83.44 188 GLU A N 1
ATOM 1509 C CA . GLU A 1 188 ? 12.006 21.699 -42.477 1.00 83.44 188 GLU A CA 1
ATOM 1510 C C . GLU A 1 188 ? 11.519 20.747 -41.375 1.00 83.44 188 GLU A C 1
ATOM 1512 O O . GLU A 1 188 ? 11.238 21.190 -40.266 1.00 83.44 188 GLU A O 1
ATOM 1517 N N . ILE A 1 189 ? 11.546 19.434 -41.630 1.00 81.56 189 ILE A N 1
ATOM 1518 C CA . ILE A 1 189 ? 11.218 18.390 -40.648 1.00 81.56 189 ILE A CA 1
ATOM 1519 C C . ILE A 1 189 ? 12.155 18.467 -39.434 1.00 81.56 189 ILE A C 1
ATOM 1521 O O . ILE A 1 189 ? 11.673 18.485 -38.305 1.00 81.56 189 ILE A O 1
ATOM 1525 N N . SER A 1 190 ? 13.476 18.576 -39.638 1.00 77.94 190 SER A N 1
ATOM 1526 C CA . SER A 1 190 ? 14.426 18.705 -38.518 1.00 77.94 190 SER A CA 1
ATOM 1527 C C . SER A 1 190 ? 14.157 19.959 -37.676 1.00 77.94 190 SER A C 1
ATOM 1529 O O . SER A 1 190 ? 14.181 19.881 -36.454 1.00 77.94 190 SER A O 1
ATOM 1531 N N . SER A 1 191 ? 13.848 21.095 -38.311 1.00 80.00 191 SER A N 1
ATOM 1532 C CA . SER A 1 191 ? 13.545 22.350 -37.611 1.00 80.00 191 SER A CA 1
ATOM 1533 C C . SER A 1 191 ? 12.232 22.291 -36.827 1.00 80.00 191 SER A C 1
ATOM 1535 O O . SER A 1 191 ? 12.151 22.881 -35.755 1.00 80.00 191 SER A O 1
ATOM 1537 N N . LEU A 1 192 ? 11.210 21.599 -37.342 1.00 77.94 192 LEU A N 1
ATOM 1538 C CA . LEU A 1 192 ? 9.939 21.406 -36.638 1.00 77.94 192 LEU A CA 1
ATOM 1539 C C . LEU A 1 192 ? 10.108 20.459 -35.435 1.00 77.94 192 LEU A C 1
ATOM 1541 O O . LEU A 1 192 ? 9.556 20.722 -34.371 1.00 77.94 192 LEU A O 1
ATOM 1545 N N . MET A 1 193 ? 10.933 19.411 -35.562 1.00 72.62 193 MET A N 1
ATOM 1546 C CA . MET A 1 193 ? 11.290 18.540 -34.431 1.00 72.62 193 MET A CA 1
ATOM 1547 C C . MET A 1 193 ? 12.094 19.283 -33.348 1.00 72.62 193 MET A C 1
ATOM 1549 O O . MET A 1 193 ? 11.900 19.026 -32.164 1.00 72.62 193 MET A O 1
ATOM 1553 N N . GLU A 1 194 ? 12.981 20.211 -33.726 1.00 75.31 194 GLU A N 1
ATOM 1554 C CA . GLU A 1 194 ? 13.708 21.070 -32.773 1.00 75.31 194 GLU A CA 1
ATOM 1555 C C . GLU A 1 194 ? 12.800 22.101 -32.079 1.00 75.31 194 GLU A C 1
ATOM 1557 O O . GLU A 1 194 ? 13.071 22.467 -30.936 1.00 75.31 194 GLU A O 1
ATOM 1562 N N . ALA A 1 195 ? 11.717 22.538 -32.732 1.00 67.50 195 ALA A N 1
ATOM 1563 C CA . ALA A 1 195 ? 10.716 23.440 -32.154 1.00 67.50 195 ALA A CA 1
ATOM 1564 C C . ALA A 1 195 ? 9.781 22.759 -31.132 1.00 67.50 195 ALA A C 1
ATOM 1566 O O . ALA A 1 195 ? 9.141 23.451 -30.344 1.00 67.50 195 ALA A O 1
ATOM 1567 N N . GLY A 1 196 ? 9.741 21.421 -31.103 1.00 61.84 196 GLY A N 1
ATOM 1568 C CA . GLY A 1 196 ? 8.908 20.639 -30.184 1.00 61.84 196 GLY A CA 1
ATOM 1569 C C . GLY A 1 196 ? 7.658 20.013 -30.809 1.00 61.84 196 GLY A C 1
ATOM 1570 O O . GLY A 1 196 ? 6.854 19.452 -30.069 1.00 61.84 196 GLY A O 1
ATOM 1571 N N . ALA A 1 197 ? 7.498 20.060 -32.138 1.00 60.94 197 ALA A N 1
ATOM 1572 C CA . ALA A 1 197 ? 6.408 19.366 -32.825 1.00 60.94 197 ALA A CA 1
ATOM 1573 C C . ALA A 1 197 ? 6.567 17.840 -32.692 1.00 60.94 197 ALA A C 1
ATOM 1575 O O . ALA A 1 197 ? 7.611 17.277 -33.050 1.00 60.94 197 ALA A O 1
ATOM 1576 N N . ASP A 1 198 ? 5.533 17.171 -32.181 1.00 58.66 198 ASP A N 1
ATOM 1577 C CA . ASP A 1 198 ? 5.634 15.789 -31.711 1.00 58.66 198 ASP A CA 1
ATOM 1578 C C . ASP A 1 198 ? 5.611 14.804 -32.897 1.00 58.66 198 ASP A C 1
ATOM 1580 O O . ASP A 1 198 ? 4.615 14.637 -33.610 1.00 58.66 198 ASP A O 1
ATOM 1584 N N . ALA A 1 199 ? 6.747 14.160 -33.167 1.00 58.66 199 ALA A N 1
ATOM 1585 C CA . ALA A 1 199 ? 6.897 13.290 -34.329 1.00 58.66 199 ALA A CA 1
ATOM 1586 C C . ALA A 1 199 ? 6.259 11.912 -34.071 1.00 58.66 199 ALA A C 1
ATOM 1588 O O . ALA A 1 199 ? 6.876 11.053 -33.439 1.00 58.66 199 ALA A O 1
ATOM 1589 N N . ASP A 1 200 ? 5.051 11.677 -34.609 1.00 63.66 200 ASP A N 1
ATOM 1590 C CA . ASP A 1 200 ? 4.348 10.382 -34.522 1.00 63.66 200 ASP A CA 1
ATOM 1591 C C . ASP A 1 200 ? 5.273 9.196 -34.879 1.00 63.66 200 ASP A C 1
ATOM 1593 O O . ASP A 1 200 ? 6.159 9.272 -35.736 1.00 63.66 200 ASP A O 1
ATOM 1597 N N . VAL A 1 201 ? 5.036 8.050 -34.242 1.00 63.50 201 VAL A N 1
ATOM 1598 C CA . VAL A 1 201 ? 5.799 6.801 -34.387 1.00 63.50 201 VAL A CA 1
ATOM 1599 C C . VAL A 1 201 ? 5.956 6.399 -35.861 1.00 63.50 201 VAL A C 1
ATOM 1601 O O . VAL A 1 201 ? 6.996 5.866 -36.264 1.00 63.50 201 VAL A O 1
ATOM 1604 N N . THR A 1 202 ? 4.954 6.700 -36.695 1.00 61.66 202 THR A N 1
ATOM 1605 C CA . THR A 1 202 ? 4.999 6.454 -38.145 1.00 61.66 202 THR A CA 1
ATOM 1606 C C . THR A 1 202 ? 6.019 7.340 -38.881 1.00 61.66 202 THR A C 1
ATOM 1608 O O . THR A 1 202 ? 6.706 6.847 -39.781 1.00 61.66 202 THR A O 1
ATOM 1611 N N . VAL A 1 203 ? 6.197 8.593 -38.448 1.00 63.56 203 VAL A N 1
ATOM 1612 C CA . VAL A 1 203 ? 7.207 9.553 -38.935 1.00 63.56 203 VAL A CA 1
ATOM 1613 C C . VAL A 1 203 ? 8.608 9.056 -38.601 1.00 63.56 203 VAL A C 1
ATOM 1615 O O . VAL A 1 203 ? 9.462 8.912 -39.480 1.00 63.56 203 VAL A O 1
ATOM 1618 N N . ILE A 1 204 ? 8.826 8.706 -37.330 1.00 66.31 204 ILE A N 1
ATOM 1619 C CA . ILE A 1 204 ? 10.114 8.215 -36.830 1.00 66.31 204 ILE A CA 1
ATOM 1620 C C . ILE A 1 204 ? 10.522 6.932 -37.569 1.00 66.31 204 ILE A C 1
ATOM 1622 O O . ILE A 1 204 ? 11.676 6.804 -37.984 1.00 66.31 204 ILE A O 1
ATOM 1626 N N . LYS A 1 205 ? 9.582 6.004 -37.807 1.00 68.00 205 LYS A N 1
ATOM 1627 C CA . LYS A 1 205 ? 9.828 4.782 -38.596 1.00 68.00 205 LYS A CA 1
ATOM 1628 C C . LYS A 1 205 ? 10.336 5.097 -40.009 1.00 68.00 205 LYS A C 1
ATOM 1630 O O . LYS A 1 205 ? 11.267 4.448 -40.481 1.00 68.00 205 LYS A O 1
ATOM 1635 N N . GLN A 1 206 ? 9.760 6.093 -40.680 1.00 66.69 206 GLN A N 1
ATOM 1636 C CA . GLN A 1 206 ? 10.106 6.442 -42.064 1.00 66.69 206 GLN A CA 1
ATOM 1637 C C . GLN A 1 206 ? 11.432 7.215 -42.180 1.00 66.69 206 GLN A C 1
ATOM 1639 O O . GLN A 1 206 ? 12.170 7.027 -43.151 1.00 66.69 206 GLN A O 1
ATOM 1644 N N . LEU A 1 207 ? 11.782 8.027 -41.175 1.00 67.12 207 LEU A N 1
ATOM 1645 C CA . LEU A 1 207 ? 13.066 8.742 -41.101 1.00 67.12 207 LEU A CA 1
ATOM 1646 C C . LEU A 1 207 ? 14.246 7.838 -40.678 1.00 67.12 207 LEU A C 1
ATOM 1648 O O . LEU A 1 207 ? 15.400 8.147 -40.982 1.00 67.12 207 LEU A O 1
ATOM 1652 N N . LYS A 1 208 ? 13.982 6.684 -40.044 1.00 68.88 208 LYS A N 1
ATOM 1653 C CA . LYS A 1 208 ? 14.980 5.652 -39.668 1.00 68.88 208 LYS A CA 1
ATOM 1654 C C . LYS A 1 208 ? 15.450 4.738 -40.826 1.00 68.88 208 LYS A C 1
ATOM 1656 O O . LYS A 1 208 ? 16.079 3.717 -40.566 1.00 68.88 208 LYS A O 1
ATOM 1661 N N . ARG A 1 209 ? 15.137 5.091 -42.080 1.00 59.38 209 ARG A N 1
ATOM 1662 C CA . ARG A 1 209 ? 15.249 4.284 -43.317 1.00 59.38 209 ARG A CA 1
ATOM 1663 C C . ARG A 1 209 ? 16.474 3.347 -43.440 1.00 59.38 209 ARG A C 1
ATOM 1665 O O . ARG A 1 209 ? 17.593 3.709 -43.090 1.00 59.38 209 ARG A O 1
ATOM 1672 N N . GLU A 1 210 ? 16.249 2.171 -44.037 1.00 51.66 210 GLU A N 1
ATOM 1673 C CA . GLU A 1 210 ? 17.256 1.119 -44.264 1.00 51.66 210 GLU A CA 1
ATOM 1674 C C . GLU A 1 210 ? 18.469 1.525 -45.132 1.00 51.66 210 GLU A C 1
ATOM 1676 O O . GLU A 1 210 ? 18.419 2.453 -45.943 1.00 51.66 210 GLU A O 1
ATOM 1681 N N . ARG A 1 211 ? 19.570 0.783 -44.926 1.00 46.31 211 ARG A N 1
ATOM 1682 C CA . ARG A 1 211 ? 20.966 1.125 -45.262 1.00 46.31 211 ARG A CA 1
ATOM 1683 C C . ARG A 1 211 ? 21.237 1.313 -46.762 1.00 46.31 211 ARG A C 1
ATOM 1685 O O . ARG A 1 211 ? 20.884 0.462 -47.577 1.00 46.31 211 ARG A O 1
ATOM 1692 N N . SER A 1 212 ? 22.008 2.347 -47.109 1.00 45.69 212 SER A N 1
ATOM 1693 C CA . SER A 1 212 ? 22.703 2.422 -48.401 1.00 45.69 212 SER A CA 1
ATOM 1694 C C . SER A 1 212 ? 23.961 1.535 -48.391 1.00 45.69 212 SER A C 1
ATOM 1696 O O . SER A 1 212 ? 24.644 1.486 -47.368 1.00 45.69 212 SER A O 1
ATOM 1698 N N . PRO A 1 213 ? 24.375 0.914 -49.517 1.00 45.97 213 PRO A N 1
ATOM 1699 C CA . PRO A 1 213 ? 25.646 0.178 -49.610 1.00 45.97 213 PRO A CA 1
ATOM 1700 C C . PRO A 1 213 ? 26.910 1.019 -49.350 1.00 45.97 213 PRO A C 1
ATOM 1702 O O . PRO A 1 213 ? 28.003 0.468 -49.256 1.00 45.97 213 PRO A O 1
ATOM 1705 N N . LEU A 1 214 ? 26.773 2.349 -49.295 1.00 45.69 214 LEU A N 1
ATOM 1706 C CA . LEU A 1 214 ? 27.855 3.307 -49.048 1.00 45.69 214 LEU A CA 1
ATOM 1707 C C . LEU A 1 214 ? 27.863 3.866 -47.616 1.00 45.69 214 LEU A C 1
ATOM 1709 O O . LEU A 1 214 ? 28.783 4.611 -47.274 1.00 45.69 214 LEU A O 1
ATOM 1713 N N . ASP A 1 215 ? 26.878 3.523 -46.781 1.00 49.19 215 ASP A N 1
ATOM 1714 C CA . ASP A 1 215 ? 26.900 3.892 -45.368 1.00 49.19 215 ASP A CA 1
ATOM 1715 C C . ASP A 1 215 ? 27.867 2.959 -44.631 1.00 49.19 215 ASP A C 1
ATOM 1717 O O . ASP A 1 215 ? 27.628 1.758 -44.488 1.00 49.19 215 ASP A O 1
ATOM 1721 N N . PHE A 1 216 ? 28.995 3.519 -44.189 1.00 52.94 216 PHE A N 1
ATOM 1722 C CA . PHE A 1 216 ? 30.010 2.801 -43.420 1.00 52.94 216 PHE A CA 1
ATOM 1723 C C . PHE A 1 216 ? 29.373 2.155 -42.177 1.00 52.94 216 PHE A C 1
ATOM 1725 O O . PHE A 1 216 ? 28.479 2.741 -41.563 1.00 52.94 216 PHE A O 1
ATOM 1732 N N . ILE A 1 217 ? 29.832 0.964 -41.777 1.00 53.72 217 ILE A N 1
ATOM 1733 C CA . ILE A 1 217 ? 29.296 0.279 -40.590 1.00 53.72 217 ILE A CA 1
ATOM 1734 C C . ILE A 1 217 ? 29.799 1.007 -39.341 1.00 53.72 217 ILE A C 1
ATOM 1736 O O . ILE A 1 217 ? 30.857 0.689 -38.802 1.00 53.72 217 ILE A O 1
ATOM 1740 N N . VAL A 1 218 ? 29.038 2.005 -38.897 1.00 52.16 218 VAL A N 1
ATOM 1741 C CA . VAL A 1 218 ? 29.279 2.712 -37.641 1.00 52.16 218 VAL A CA 1
ATOM 1742 C C . VAL A 1 218 ? 28.270 2.214 -36.595 1.00 52.16 218 VAL A C 1
ATOM 1744 O O . VAL A 1 218 ? 27.069 2.222 -36.887 1.00 52.16 218 VAL A O 1
ATOM 1747 N N . PRO A 1 219 ? 28.717 1.767 -35.402 1.00 56.38 219 PRO A N 1
ATOM 1748 C CA . PRO A 1 219 ? 27.827 1.292 -34.341 1.00 56.38 219 PRO A CA 1
ATOM 1749 C C . PRO A 1 219 ? 26.742 2.305 -33.953 1.00 56.38 219 PRO A C 1
ATOM 1751 O O . PRO A 1 219 ? 26.956 3.516 -34.017 1.00 56.38 219 PRO A O 1
ATOM 1754 N N . ASP A 1 220 ? 25.586 1.822 -33.493 1.00 56.66 220 ASP A N 1
ATOM 1755 C CA . ASP A 1 220 ? 24.422 2.664 -33.175 1.00 56.66 220 ASP A CA 1
ATOM 1756 C C . ASP A 1 220 ? 24.720 3.760 -32.137 1.00 56.66 220 ASP A C 1
ATOM 1758 O O . ASP A 1 220 ? 24.261 4.897 -32.272 1.00 56.66 220 ASP A O 1
ATOM 1762 N N . SER A 1 221 ? 25.610 3.474 -31.184 1.00 60.00 221 SER A N 1
ATOM 1763 C CA . SER A 1 221 ? 26.121 4.431 -30.194 1.00 60.00 221 SER A CA 1
ATOM 1764 C C . SER A 1 221 ? 26.834 5.655 -30.795 1.00 60.00 221 SER A C 1
ATOM 1766 O O . SER A 1 221 ? 26.927 6.689 -30.129 1.00 60.00 221 SER A O 1
ATOM 1768 N N . TRP A 1 222 ? 27.283 5.580 -32.052 1.00 57.03 222 TRP A N 1
ATOM 1769 C CA . TRP A 1 222 ? 27.909 6.680 -32.792 1.00 57.03 222 TRP A CA 1
ATOM 1770 C C . TRP A 1 222 ? 26.933 7.425 -33.713 1.00 57.03 222 TRP A C 1
ATOM 1772 O O . TRP A 1 222 ? 27.181 8.587 -34.036 1.00 57.03 222 TRP A O 1
ATOM 1782 N N . LYS A 1 223 ? 25.793 6.829 -34.100 1.00 61.91 223 LYS A N 1
ATOM 1783 C CA . LYS A 1 223 ? 24.816 7.471 -35.006 1.00 61.91 223 LYS A CA 1
ATOM 1784 C C . LYS A 1 223 ? 24.295 8.804 -34.471 1.00 61.91 223 LYS A C 1
ATOM 1786 O O . LYS A 1 223 ? 24.111 9.737 -35.245 1.00 61.91 223 LYS A O 1
ATOM 1791 N N . LYS A 1 224 ? 24.146 8.941 -33.149 1.00 64.06 224 LYS A N 1
ATOM 1792 C CA . LYS A 1 224 ? 23.795 10.212 -32.483 1.00 64.06 224 LYS A CA 1
ATOM 1793 C C . LYS A 1 224 ? 24.834 11.328 -32.670 1.00 64.06 224 LYS A C 1
ATOM 1795 O O . LYS A 1 224 ? 24.461 12.496 -32.649 1.00 64.06 224 LYS A O 1
ATOM 1800 N N . TYR A 1 225 ? 26.108 10.987 -32.871 1.00 64.88 225 TYR A N 1
ATOM 1801 C CA . TYR A 1 225 ? 27.179 11.945 -33.172 1.00 64.88 225 TYR A CA 1
ATOM 1802 C C . TYR A 1 225 ? 27.334 12.177 -34.683 1.00 64.88 225 TYR A C 1
ATOM 1804 O O . TYR A 1 225 ? 27.788 13.242 -35.089 1.00 64.88 225 TYR A O 1
ATOM 1812 N N . LEU A 1 226 ? 26.914 11.218 -35.517 1.00 64.75 226 LEU A N 1
ATOM 1813 C CA . LEU A 1 226 ? 27.013 11.292 -36.978 1.00 64.75 226 LEU A CA 1
ATOM 1814 C C . LEU A 1 226 ? 25.784 11.860 -37.693 1.00 64.75 226 LEU A C 1
ATOM 1816 O O . LEU A 1 226 ? 25.950 12.373 -38.791 1.00 64.75 226 LEU A O 1
ATOM 1820 N N . HIS A 1 227 ? 24.581 11.813 -37.114 1.00 65.44 227 HIS A N 1
ATOM 1821 C CA . HIS A 1 227 ? 23.329 12.232 -37.768 1.00 65.44 227 HIS A CA 1
ATOM 1822 C C . HIS A 1 227 ? 22.503 13.192 -36.882 1.00 65.44 227 HIS A C 1
ATOM 1824 O O . HIS A 1 227 ? 22.533 13.059 -35.648 1.00 65.44 227 HIS A O 1
ATOM 1830 N N . PRO A 1 228 ? 21.770 14.176 -37.446 1.00 67.00 228 PRO A N 1
ATOM 1831 C CA . PRO A 1 228 ? 20.793 14.976 -36.699 1.00 67.00 228 PRO A CA 1
ATOM 1832 C C . PRO A 1 228 ? 19.774 14.067 -36.001 1.00 67.00 228 PRO A C 1
ATOM 1834 O O . PRO A 1 228 ? 19.298 13.102 -36.595 1.00 67.00 228 PRO A O 1
ATOM 1837 N N . HIS A 1 229 ? 19.528 14.301 -34.708 1.00 65.88 229 HIS A N 1
ATOM 1838 C CA . HIS A 1 229 ? 18.684 13.464 -33.829 1.00 65.88 229 HIS A CA 1
ATOM 1839 C C . HIS A 1 229 ? 18.964 11.939 -33.858 1.00 65.88 229 HIS A C 1
ATOM 1841 O O . HIS A 1 229 ? 18.154 11.149 -33.386 1.00 65.88 229 HIS A O 1
ATOM 1847 N N . GLY A 1 230 ? 20.109 11.497 -34.399 1.00 66.31 230 GLY A N 1
ATOM 1848 C CA . GLY A 1 230 ? 20.399 10.077 -34.630 1.00 66.31 230 GLY A CA 1
ATOM 1849 C C . GLY A 1 230 ? 19.598 9.428 -35.770 1.00 66.31 230 GLY A C 1
ATOM 1850 O O . GLY A 1 230 ? 19.647 8.207 -35.904 1.00 66.31 230 GLY A O 1
ATOM 1851 N N . LEU A 1 231 ? 18.887 10.208 -36.595 1.00 73.50 231 LEU A N 1
ATOM 1852 C CA . LEU A 1 231 ? 18.039 9.730 -37.692 1.00 73.50 231 LEU A CA 1
ATOM 1853 C C . LEU A 1 231 ? 18.790 9.800 -39.040 1.00 73.50 231 LEU A C 1
ATOM 1855 O O . LEU A 1 231 ? 19.011 10.900 -39.554 1.00 73.50 231 LEU A O 1
ATOM 1859 N N . PRO A 1 232 ? 19.164 8.663 -39.667 1.00 67.94 232 PRO A N 1
ATOM 1860 C CA . PRO A 1 232 ? 19.943 8.667 -40.911 1.00 67.94 232 PRO A CA 1
ATOM 1861 C C . PRO A 1 232 ? 19.244 9.362 -42.088 1.00 67.94 232 PRO A C 1
ATOM 1863 O O . PRO A 1 232 ? 19.917 9.935 -42.946 1.00 67.94 232 PRO A O 1
ATOM 1866 N N . GLY A 1 233 ? 17.904 9.372 -42.109 1.00 66.38 233 GLY A N 1
ATOM 1867 C CA . GLY A 1 233 ? 17.100 10.077 -43.111 1.00 66.38 233 GLY A CA 1
ATOM 1868 C C . GLY A 1 233 ? 17.287 11.599 -43.141 1.00 66.38 233 GLY A C 1
ATOM 1869 O O . GLY A 1 233 ? 16.866 12.216 -44.113 1.00 66.38 233 GLY A O 1
ATOM 1870 N N . LEU A 1 234 ? 17.945 12.190 -42.133 1.00 70.06 234 LEU A N 1
ATOM 1871 C CA . LEU A 1 234 ? 18.278 13.620 -42.055 1.00 70.06 234 LEU A CA 1
ATOM 1872 C C . LEU A 1 234 ? 19.734 13.940 -42.479 1.00 70.06 234 LEU A C 1
ATOM 1874 O O . LEU A 1 234 ? 20.160 15.093 -42.430 1.00 70.06 234 LEU A O 1
ATOM 1878 N N . GLY A 1 235 ? 20.515 12.944 -42.921 1.00 67.38 235 GLY A N 1
ATOM 1879 C CA . GLY A 1 235 ? 21.884 13.131 -43.427 1.00 67.38 235 GLY A CA 1
ATOM 1880 C C . GLY A 1 235 ? 22.985 13.142 -42.353 1.00 67.38 235 GLY A C 1
ATOM 1881 O O . GLY A 1 235 ? 22.746 12.821 -41.193 1.00 67.38 235 GLY A O 1
ATOM 1882 N N . TRP A 1 236 ? 24.231 13.440 -42.744 1.00 65.94 236 TRP A N 1
ATOM 1883 C CA . TRP A 1 236 ? 25.403 13.443 -41.846 1.00 65.94 236 TRP A CA 1
ATOM 1884 C C . TRP A 1 236 ? 25.646 14.828 -41.210 1.00 65.94 236 TRP A C 1
ATOM 1886 O O . TRP A 1 236 ? 25.557 15.849 -41.895 1.00 65.94 236 TRP A O 1
ATOM 1896 N N . ARG A 1 237 ? 26.045 14.867 -39.930 1.00 63.00 237 ARG A N 1
ATOM 1897 C CA . ARG A 1 237 ? 26.553 16.063 -39.233 1.00 63.00 237 ARG A CA 1
ATOM 1898 C C . ARG A 1 237 ? 27.911 16.476 -39.808 1.00 63.00 237 ARG A C 1
ATOM 1900 O O . ARG A 1 237 ? 28.744 15.629 -40.127 1.00 63.00 237 ARG A O 1
ATOM 1907 N N . GLY A 1 238 ? 28.144 17.785 -39.918 1.00 60.38 238 GLY A N 1
ATOM 1908 C CA . GLY A 1 238 ? 29.284 18.336 -40.664 1.00 60.38 238 GLY A CA 1
ATOM 1909 C C . GLY A 1 238 ? 30.673 17.953 -40.134 1.00 60.38 238 GLY A C 1
ATOM 1910 O O . GLY A 1 238 ? 31.596 17.804 -40.928 1.00 60.38 238 GLY A O 1
ATOM 1911 N N . GLU A 1 239 ? 30.811 17.760 -38.822 1.00 62.44 239 GLU A N 1
ATOM 1912 C CA . GLU A 1 239 ? 32.101 17.687 -38.113 1.00 62.44 239 GLU A CA 1
ATOM 1913 C C . GLU A 1 239 ? 32.880 16.380 -38.353 1.00 62.44 239 GLU A C 1
ATOM 1915 O O . GLU A 1 239 ? 34.106 16.381 -38.456 1.00 62.44 239 GLU A O 1
ATOM 1920 N N . TRP A 1 240 ? 32.187 15.247 -38.492 1.00 59.00 240 TRP A N 1
ATOM 1921 C CA . TRP A 1 240 ? 32.830 13.925 -38.564 1.00 59.00 240 TRP A CA 1
ATOM 1922 C C . TRP A 1 240 ? 33.373 13.550 -39.942 1.00 59.00 240 TRP A C 1
ATOM 1924 O O . TRP A 1 240 ? 34.165 12.612 -40.068 1.00 59.00 240 TRP A O 1
ATOM 1934 N N . ARG A 1 241 ? 32.972 14.289 -40.981 1.00 57.28 241 ARG A N 1
ATOM 1935 C CA . ARG A 1 241 ? 33.342 14.010 -42.375 1.00 57.28 241 ARG A CA 1
ATOM 1936 C C . ARG A 1 241 ? 34.850 14.123 -42.628 1.00 57.28 241 ARG A C 1
ATOM 1938 O O . ARG A 1 241 ? 35.366 13.479 -43.542 1.00 57.28 241 ARG A O 1
ATOM 1945 N N . ASP A 1 242 ? 35.547 14.914 -41.816 1.00 58.28 242 ASP A N 1
ATOM 1946 C CA . ASP A 1 242 ? 36.949 15.262 -42.046 1.00 58.28 242 ASP A CA 1
ATOM 1947 C C . ASP A 1 242 ? 37.930 14.430 -41.186 1.00 58.28 242 ASP A C 1
ATOM 1949 O O . ASP A 1 242 ? 39.081 14.244 -41.581 1.00 58.28 242 ASP A O 1
ATOM 1953 N N . VAL A 1 243 ? 37.471 13.832 -40.075 1.00 57.34 243 VAL A N 1
ATOM 1954 C CA . VAL A 1 243 ? 38.303 13.034 -39.142 1.00 57.34 243 VAL A CA 1
ATOM 1955 C C . VAL A 1 243 ? 38.672 11.657 -39.711 1.00 57.34 243 VAL A C 1
ATOM 1957 O O . VAL A 1 243 ? 39.835 11.250 -39.677 1.00 57.34 243 VAL A O 1
ATOM 1960 N N . LEU A 1 244 ? 37.702 10.935 -40.285 1.00 58.00 244 LEU A N 1
ATOM 1961 C CA . LEU A 1 244 ? 37.901 9.556 -40.767 1.00 58.00 244 LEU A CA 1
ATOM 1962 C C . LEU A 1 244 ? 38.858 9.443 -41.969 1.00 58.00 244 LEU A C 1
ATOM 1964 O O . LEU A 1 244 ? 39.329 8.351 -42.279 1.00 58.00 244 LEU A O 1
ATOM 1968 N N . ARG A 1 245 ? 39.195 10.561 -42.625 1.00 59.19 245 ARG A N 1
ATOM 1969 C CA . ARG A 1 245 ? 40.131 10.599 -43.760 1.00 59.19 245 ARG A CA 1
ATOM 1970 C C . ARG A 1 245 ? 41.600 10.353 -43.393 1.00 59.19 245 ARG A C 1
ATOM 1972 O O . ARG A 1 245 ? 42.379 10.094 -44.305 1.00 59.19 245 ARG A O 1
ATOM 1979 N N . TRP A 1 246 ? 41.982 10.421 -42.112 1.00 58.91 246 TRP A N 1
ATOM 1980 C CA . TRP A 1 246 ? 43.400 10.490 -41.715 1.00 58.91 246 TRP A CA 1
ATOM 1981 C C . TRP A 1 246 ? 43.936 9.325 -40.857 1.00 58.91 246 TRP A C 1
ATOM 1983 O O . TRP A 1 246 ? 45.148 9.134 -40.812 1.00 58.91 246 TRP A O 1
ATOM 1993 N N . ALA A 1 247 ? 43.090 8.534 -40.184 1.00 52.03 247 ALA A N 1
ATOM 1994 C CA . ALA A 1 247 ? 43.545 7.686 -39.065 1.00 52.03 247 ALA A CA 1
ATOM 1995 C C . ALA A 1 247 ? 43.970 6.234 -39.401 1.00 52.03 247 ALA A C 1
ATOM 1997 O O . ALA A 1 247 ? 44.763 5.644 -38.666 1.00 52.03 247 ALA A O 1
ATOM 1998 N N . LEU A 1 248 ? 43.454 5.631 -40.480 1.00 51.12 248 LEU A N 1
ATOM 1999 C CA . LEU A 1 248 ? 43.587 4.181 -40.733 1.00 51.12 248 LEU A CA 1
ATOM 2000 C C . LEU A 1 248 ? 45.020 3.605 -40.922 1.00 51.12 248 LEU A C 1
ATOM 2002 O O . LEU A 1 248 ? 45.219 2.453 -40.535 1.00 51.12 248 LEU A O 1
ATOM 2006 N N . PRO A 1 249 ? 46.020 4.307 -41.503 1.00 57.00 249 PRO A N 1
ATOM 2007 C CA . PRO A 1 249 ? 47.286 3.663 -41.900 1.00 57.00 249 PRO A CA 1
ATOM 2008 C C . PRO A 1 249 ? 48.247 3.219 -40.780 1.00 57.00 249 PRO A C 1
ATOM 2010 O O . PRO A 1 249 ? 49.220 2.530 -41.075 1.00 57.00 249 PRO A O 1
ATOM 2013 N N . LEU A 1 250 ? 48.043 3.630 -39.522 1.00 54.06 250 LEU A N 1
ATOM 2014 C CA . LEU A 1 250 ? 49.097 3.578 -38.490 1.00 54.06 250 LEU A CA 1
ATOM 2015 C C . LEU A 1 250 ? 49.103 2.338 -37.571 1.00 54.06 250 LEU A C 1
ATOM 2017 O O . LEU A 1 250 ? 50.103 2.101 -36.898 1.00 54.06 250 LEU A O 1
ATOM 2021 N N . TRP A 1 251 ? 48.023 1.552 -37.507 1.00 50.94 251 TRP A N 1
ATOM 2022 C CA . TRP A 1 251 ? 47.789 0.642 -36.366 1.00 50.94 251 TRP A CA 1
ATOM 2023 C C . TRP A 1 251 ? 48.175 -0.839 -36.565 1.00 50.94 251 TRP A C 1
ATOM 2025 O O . TRP A 1 251 ? 48.273 -1.574 -35.584 1.00 50.94 251 TRP A O 1
ATOM 2035 N N . LEU A 1 252 ? 48.413 -1.312 -37.795 1.00 49.59 252 LEU A N 1
ATOM 2036 C CA . LEU A 1 252 ? 48.617 -2.752 -38.060 1.00 49.59 252 LEU A CA 1
ATOM 2037 C C . LEU A 1 252 ? 49.920 -3.399 -37.516 1.00 49.59 252 LEU A C 1
ATOM 2039 O O . LEU A 1 252 ? 49.844 -4.557 -37.102 1.00 49.59 252 LEU A O 1
ATOM 2043 N N . PRO A 1 253 ? 51.110 -2.755 -37.518 1.00 52.16 253 PRO A N 1
ATOM 2044 C CA . PRO A 1 253 ? 52.367 -3.473 -37.246 1.00 52.16 253 PRO A CA 1
ATOM 2045 C C . PRO A 1 253 ? 52.577 -3.943 -35.797 1.00 52.16 253 PRO A C 1
ATOM 2047 O O . PRO A 1 253 ? 53.363 -4.857 -35.560 1.00 52.16 253 PRO A O 1
ATOM 2050 N N . ALA A 1 254 ? 51.907 -3.328 -34.818 1.00 52.62 254 ALA A N 1
ATOM 2051 C CA . ALA A 1 254 ? 52.231 -3.496 -33.396 1.00 52.62 254 ALA A CA 1
ATOM 2052 C C . ALA A 1 254 ? 51.770 -4.832 -32.769 1.00 52.62 254 ALA A C 1
ATOM 2054 O O . ALA A 1 254 ? 52.183 -5.165 -31.661 1.00 52.62 254 ALA A O 1
ATOM 2055 N N . LEU A 1 255 ? 50.908 -5.600 -33.446 1.00 51.06 255 LEU A N 1
ATOM 2056 C CA . LEU A 1 255 ? 50.130 -6.690 -32.833 1.00 51.06 255 LEU A CA 1
ATOM 2057 C C . LEU A 1 255 ? 50.741 -8.105 -32.915 1.00 51.06 255 LEU A C 1
ATOM 2059 O O . LEU A 1 255 ? 50.150 -9.039 -32.375 1.00 51.06 255 LEU A O 1
ATOM 2063 N N . LEU A 1 256 ? 51.886 -8.299 -33.583 1.00 51.41 256 LEU A N 1
ATOM 2064 C CA . LEU A 1 256 ? 52.373 -9.638 -33.980 1.00 51.41 256 LEU A CA 1
ATOM 2065 C C . LEU A 1 256 ? 53.574 -10.203 -33.186 1.00 51.41 256 LEU A C 1
ATOM 2067 O O . LEU A 1 256 ? 54.063 -11.274 -33.536 1.00 51.41 256 LEU A O 1
ATOM 2071 N N . ALA A 1 257 ? 54.070 -9.532 -32.139 1.00 44.66 257 ALA A N 1
ATOM 2072 C CA . ALA A 1 257 ? 55.437 -9.774 -31.644 1.00 44.66 257 ALA A CA 1
ATOM 2073 C C . ALA A 1 257 ? 55.631 -10.644 -30.370 1.00 44.66 257 ALA A C 1
ATOM 2075 O O . ALA A 1 257 ? 56.780 -10.950 -30.059 1.00 44.66 257 ALA A O 1
ATOM 2076 N N . THR A 1 258 ? 54.600 -11.023 -29.594 1.00 47.34 258 THR A N 1
ATOM 2077 C CA . THR A 1 258 ? 54.810 -11.456 -28.181 1.00 47.34 258 THR A CA 1
ATOM 2078 C C . THR A 1 258 ? 53.909 -12.602 -27.656 1.00 47.34 258 THR A C 1
ATOM 2080 O O . THR A 1 258 ? 53.035 -12.376 -26.821 1.00 47.34 258 THR A O 1
ATOM 2083 N N . ALA A 1 259 ? 54.137 -13.864 -28.058 1.00 45.16 259 ALA A N 1
ATOM 2084 C CA . ALA A 1 259 ? 53.326 -15.013 -27.596 1.00 45.16 259 ALA A CA 1
ATOM 2085 C C . ALA A 1 259 ? 54.117 -16.227 -27.029 1.00 45.16 259 ALA A C 1
ATOM 2087 O O . ALA A 1 259 ? 54.402 -17.155 -27.778 1.00 45.16 259 ALA A O 1
ATOM 2088 N N . TRP A 1 260 ? 54.322 -16.241 -25.692 1.00 42.41 260 TRP A N 1
ATOM 2089 C CA . TRP A 1 260 ? 54.646 -17.384 -24.780 1.00 42.41 260 TRP A CA 1
ATOM 2090 C C . TRP A 1 260 ? 55.924 -18.232 -25.057 1.00 42.41 260 TRP A C 1
ATOM 2092 O O . TRP A 1 260 ? 56.441 -18.203 -26.169 1.00 42.41 260 TRP A O 1
ATOM 2102 N N . PRO A 1 261 ? 56.451 -19.046 -24.101 1.00 51.97 261 PRO A N 1
ATOM 2103 C CA . PRO A 1 261 ? 56.138 -19.229 -22.666 1.00 51.97 261 PRO A CA 1
ATOM 2104 C C . PRO A 1 261 ? 57.351 -18.816 -21.764 1.00 51.97 261 PRO A C 1
ATOM 2106 O O . PRO A 1 261 ? 58.185 -18.057 -22.240 1.00 51.97 261 PRO A O 1
ATOM 2109 N N . TRP A 1 262 ? 57.608 -19.204 -20.496 1.00 37.59 262 TRP A N 1
ATOM 2110 C CA . TRP A 1 262 ? 56.958 -19.978 -19.403 1.00 37.59 262 TRP A CA 1
ATOM 2111 C C . TRP A 1 262 ? 57.522 -19.412 -18.060 1.00 37.59 262 TRP A C 1
ATOM 2113 O O . TRP A 1 262 ? 58.704 -19.615 -17.801 1.00 37.59 262 TRP A O 1
ATOM 2123 N N . GLN A 1 263 ? 56.739 -18.755 -17.187 1.00 31.78 263 GLN A N 1
ATOM 2124 C CA . GLN A 1 263 ? 57.018 -18.612 -15.733 1.00 31.78 263 GLN A CA 1
ATOM 2125 C C . GLN A 1 263 ? 55.711 -18.307 -14.982 1.00 31.78 263 GLN A C 1
ATOM 2127 O O . GLN A 1 263 ? 54.911 -17.496 -15.447 1.00 31.78 263 GLN A O 1
ATOM 2132 N N . ILE A 1 264 ? 55.502 -18.926 -13.815 1.00 41.94 264 ILE A N 1
ATOM 2133 C CA . ILE A 1 264 ? 54.382 -18.590 -12.924 1.00 41.94 264 ILE A CA 1
ATOM 2134 C C . ILE A 1 264 ? 54.699 -17.245 -12.268 1.00 41.94 264 ILE A C 1
ATOM 2136 O O . ILE A 1 264 ? 55.500 -17.177 -11.337 1.00 41.94 264 ILE A O 1
ATOM 2140 N N . LYS A 1 265 ? 54.063 -16.174 -12.746 1.00 31.45 265 LYS A N 1
ATOM 2141 C CA . LYS A 1 265 ? 53.928 -14.947 -11.965 1.00 31.45 265 LYS A CA 1
ATOM 2142 C C . LYS A 1 265 ? 52.644 -15.037 -11.153 1.00 31.45 265 LYS A C 1
ATOM 2144 O O . LYS A 1 265 ? 51.556 -15.028 -11.724 1.00 31.45 265 LYS A O 1
ATOM 2149 N N . LEU A 1 266 ? 52.789 -15.064 -9.828 1.00 38.72 266 LEU A N 1
ATOM 2150 C CA . LEU A 1 266 ? 51.782 -14.477 -8.946 1.00 38.72 266 LEU A CA 1
ATOM 2151 C C . LEU A 1 266 ? 51.455 -13.083 -9.495 1.00 38.72 266 LEU A C 1
ATOM 2153 O O . LEU A 1 266 ? 52.372 -12.351 -9.878 1.00 38.72 266 LEU A O 1
ATOM 2157 N N . THR A 1 267 ? 50.169 -12.746 -9.579 1.00 39.84 267 THR A N 1
ATOM 2158 C CA . THR A 1 267 ? 49.712 -11.412 -9.983 1.00 39.84 267 THR A CA 1
ATOM 2159 C C . THR A 1 267 ? 50.484 -10.361 -9.194 1.00 39.84 267 THR A C 1
ATOM 2161 O O . THR A 1 267 ? 50.447 -10.381 -7.964 1.00 39.84 267 THR A O 1
ATOM 2164 N N . GLU A 1 268 ? 51.220 -9.488 -9.891 1.00 48.62 268 GLU A N 1
ATOM 2165 C CA . GLU A 1 268 ? 52.022 -8.438 -9.257 1.00 48.62 268 GLU A CA 1
ATOM 2166 C C . GLU A 1 268 ? 51.076 -7.519 -8.472 1.00 48.62 268 GLU A C 1
ATOM 2168 O O . GLU A 1 268 ? 50.390 -6.685 -9.063 1.00 48.62 268 GLU A O 1
ATOM 2173 N N . CYS A 1 269 ? 51.012 -7.716 -7.151 1.00 52.66 269 CYS A N 1
ATOM 2174 C CA . CYS A 1 269 ? 50.249 -6.864 -6.247 1.00 52.66 269 CYS A CA 1
ATOM 2175 C C . CYS A 1 269 ? 50.795 -5.437 -6.373 1.00 52.66 269 CYS A C 1
ATOM 2177 O O . CYS A 1 269 ? 51.994 -5.219 -6.184 1.00 52.66 269 CYS A O 1
ATOM 2179 N N . GLN A 1 270 ? 49.945 -4.487 -6.768 1.00 52.31 270 GLN A N 1
ATOM 2180 C CA . GLN A 1 270 ? 50.357 -3.100 -7.010 1.00 52.31 270 GLN A CA 1
ATOM 2181 C C . GLN A 1 270 ? 50.241 -2.228 -5.751 1.00 52.31 270 GLN A C 1
ATOM 2183 O O . GLN A 1 270 ? 50.798 -1.127 -5.723 1.00 52.31 270 GLN A O 1
ATOM 2188 N N . GLY A 1 271 ? 49.556 -2.726 -4.717 1.00 52.16 271 GLY A N 1
ATOM 2189 C CA . GLY A 1 271 ? 49.510 -2.157 -3.372 1.00 52.16 271 GLY A CA 1
ATOM 2190 C C . GLY A 1 271 ? 50.149 -3.055 -2.298 1.00 52.16 271 GLY A C 1
ATOM 2191 O O . GLY A 1 271 ? 50.856 -4.013 -2.625 1.00 52.16 271 GLY A O 1
ATOM 2192 N N . PRO A 1 272 ? 49.960 -2.732 -1.006 1.00 51.44 272 PRO A N 1
ATOM 2193 C CA . PRO A 1 272 ? 50.517 -3.505 0.100 1.00 51.44 272 PRO A CA 1
ATOM 2194 C C . PRO A 1 272 ? 49.831 -4.872 0.274 1.00 51.44 272 PRO A C 1
ATOM 2196 O O . PRO A 1 272 ? 48.635 -5.027 0.018 1.00 51.44 272 PRO A O 1
ATOM 2199 N N . LEU A 1 273 ? 50.613 -5.851 0.745 1.00 54.56 273 LEU A N 1
ATOM 2200 C CA . LEU A 1 273 ? 50.142 -7.169 1.172 1.00 54.56 273 LEU A CA 1
ATOM 2201 C C . LEU A 1 273 ? 50.020 -7.197 2.702 1.00 54.56 273 LEU A C 1
ATOM 2203 O O . LEU A 1 273 ? 50.955 -6.790 3.399 1.00 54.56 273 LEU A O 1
ATOM 2207 N N . VAL A 1 274 ? 48.887 -7.677 3.214 1.00 55.09 274 VAL A N 1
ATOM 2208 C CA . VAL A 1 274 ? 48.554 -7.670 4.648 1.00 55.09 274 VAL A CA 1
ATOM 2209 C C . VAL A 1 274 ? 48.030 -9.044 5.067 1.00 55.09 274 VAL A C 1
ATOM 2211 O O . VAL A 1 274 ? 47.176 -9.604 4.382 1.00 55.09 274 VAL A O 1
ATOM 2214 N N . ASP A 1 275 ? 48.539 -9.588 6.173 1.00 51.16 275 ASP A N 1
ATOM 2215 C CA . ASP A 1 275 ? 48.029 -10.819 6.783 1.00 51.16 275 ASP A CA 1
ATOM 2216 C C . ASP A 1 275 ? 46.766 -10.488 7.612 1.00 51.16 275 ASP A C 1
ATOM 2218 O O . ASP A 1 275 ? 46.844 -9.756 8.602 1.00 51.16 275 ASP A O 1
ATOM 2222 N N . TYR A 1 276 ? 45.609 -11.010 7.197 1.00 50.94 276 TYR A N 1
ATOM 2223 C CA . TYR A 1 276 ? 44.302 -10.888 7.855 1.00 50.94 276 TYR A CA 1
ATOM 2224 C C . TYR A 1 276 ? 43.935 -12.191 8.565 1.00 50.94 276 TYR A C 1
ATOM 2226 O O . TYR A 1 276 ? 43.907 -13.245 7.930 1.00 50.94 276 TYR A O 1
ATOM 2234 N N . HIS A 1 277 ? 43.610 -12.119 9.855 1.00 47.09 277 HIS A N 1
ATOM 2235 C CA . HIS A 1 277 ? 43.178 -13.274 10.634 1.00 47.09 277 HIS A CA 1
ATOM 2236 C C . HIS A 1 277 ? 41.654 -13.275 10.819 1.00 47.09 277 HIS A C 1
ATOM 2238 O O . HIS A 1 277 ? 41.102 -12.348 11.411 1.00 47.09 277 HIS A O 1
ATOM 2244 N N . LEU A 1 278 ? 40.976 -14.325 10.347 1.00 44.00 278 LEU A N 1
ATOM 2245 C CA . LEU A 1 278 ? 39.531 -14.516 10.510 1.00 44.00 278 LEU A CA 1
ATOM 2246 C C . LEU A 1 278 ? 39.243 -15.962 10.933 1.00 44.00 278 LEU A C 1
ATOM 2248 O O . LEU A 1 278 ? 39.658 -16.903 10.255 1.00 44.00 278 LEU A O 1
ATOM 2252 N N . GLU A 1 279 ? 38.543 -16.131 12.059 1.00 45.72 279 GLU A N 1
ATOM 2253 C CA . GLU A 1 279 ? 38.117 -17.432 12.611 1.00 45.72 279 GLU A CA 1
ATOM 2254 C C . GLU A 1 279 ? 39.238 -18.495 12.694 1.00 45.72 279 GLU A C 1
ATOM 2256 O O . GLU A 1 279 ? 39.062 -19.653 12.307 1.00 45.72 279 GLU A O 1
ATOM 2261 N N . GLY A 1 280 ? 40.424 -18.111 13.177 1.00 43.34 280 GLY A N 1
ATOM 2262 C CA . GLY A 1 280 ? 41.551 -19.040 13.324 1.00 43.34 280 GLY A CA 1
ATOM 2263 C C . GLY A 1 280 ? 42.345 -19.303 12.038 1.00 43.34 280 GLY A C 1
ATOM 2264 O O . GLY A 1 280 ? 43.169 -20.219 12.023 1.00 43.34 280 GLY A O 1
ATOM 2265 N N . LYS A 1 281 ? 42.109 -18.549 10.953 1.00 38.59 281 LYS A N 1
ATOM 2266 C CA . LYS A 1 281 ? 42.806 -18.698 9.662 1.00 38.59 281 LYS A CA 1
ATOM 2267 C C . LYS A 1 281 ? 43.449 -17.392 9.203 1.00 38.59 281 LYS A C 1
ATOM 2269 O O . LYS A 1 281 ? 42.796 -16.351 9.190 1.00 38.59 281 LYS A O 1
ATOM 2274 N N . ASP A 1 282 ? 44.695 -17.493 8.747 1.00 49.03 282 ASP A N 1
ATOM 2275 C CA . ASP A 1 282 ? 45.457 -16.396 8.144 1.00 49.03 282 ASP A CA 1
ATOM 2276 C C . ASP A 1 282 ? 45.229 -16.311 6.624 1.00 49.03 282 ASP A C 1
ATOM 2278 O O . ASP A 1 282 ? 45.365 -17.304 5.902 1.00 49.03 282 ASP A O 1
ATOM 2282 N N . TYR A 1 283 ? 44.953 -15.106 6.125 1.00 52.47 283 TYR A N 1
ATOM 2283 C CA . TYR A 1 283 ? 44.761 -14.786 4.710 1.00 52.47 283 TYR A CA 1
ATOM 2284 C C . TYR A 1 283 ? 45.699 -13.650 4.289 1.00 52.47 283 TYR A C 1
ATOM 2286 O O . TYR A 1 283 ? 45.687 -12.584 4.893 1.00 52.47 283 TYR A O 1
ATOM 2294 N N . LEU A 1 284 ? 46.471 -13.825 3.213 1.00 51.00 284 LEU A N 1
ATOM 2295 C CA . LEU A 1 284 ? 47.330 -12.762 2.677 1.00 51.00 284 LEU A CA 1
ATOM 2296 C C . LEU A 1 284 ? 46.555 -11.927 1.640 1.00 51.00 284 LEU A C 1
ATOM 2298 O O . LEU A 1 284 ? 46.406 -12.340 0.488 1.00 51.00 284 LEU A O 1
ATOM 2302 N N . LEU A 1 285 ? 46.062 -10.756 2.045 1.00 53.19 285 LEU A N 1
ATOM 2303 C CA . LEU A 1 285 ? 45.250 -9.859 1.216 1.00 53.19 285 LEU A CA 1
ATOM 2304 C C . LEU A 1 285 ? 46.109 -8.833 0.467 1.00 53.19 285 LEU A C 1
ATOM 2306 O O . LEU A 1 285 ? 47.089 -8.323 1.001 1.00 53.19 285 LEU A O 1
ATOM 2310 N N . CYS A 1 286 ? 45.722 -8.506 -0.768 1.00 61.28 286 CYS A N 1
ATOM 2311 C CA . CYS A 1 286 ? 46.419 -7.565 -1.650 1.00 61.28 286 CYS A CA 1
ATOM 2312 C C . CYS A 1 286 ? 45.560 -6.313 -1.888 1.00 61.28 286 CYS A C 1
ATOM 2314 O O . CYS A 1 286 ? 44.566 -6.369 -2.612 1.00 61.28 286 CYS A O 1
ATOM 2316 N N . LEU A 1 287 ? 45.942 -5.182 -1.288 1.00 62.62 287 LEU A N 1
ATOM 2317 C CA . LEU A 1 287 ? 45.137 -3.954 -1.272 1.00 62.62 287 LEU A CA 1
ATOM 2318 C C . LEU A 1 287 ? 45.419 -3.083 -2.509 1.00 62.62 287 LEU A C 1
ATOM 2320 O O . LEU A 1 287 ? 46.211 -2.145 -2.458 1.00 62.62 287 LEU A O 1
ATOM 2324 N N . ASN A 1 288 ? 44.802 -3.425 -3.644 1.00 58.31 288 ASN A N 1
ATOM 2325 C CA . ASN A 1 288 ? 45.037 -2.754 -4.934 1.00 58.31 288 ASN A CA 1
ATOM 2326 C C . ASN A 1 288 ? 44.152 -1.523 -5.204 1.00 58.31 288 ASN A C 1
ATOM 2328 O O . ASN A 1 288 ? 44.434 -0.791 -6.154 1.00 58.31 288 ASN A O 1
ATOM 2332 N N . ASP A 1 289 ? 43.098 -1.294 -4.421 1.00 63.16 289 ASP A N 1
ATOM 2333 C CA . ASP A 1 289 ? 42.166 -0.177 -4.600 1.00 63.16 289 ASP A CA 1
ATOM 2334 C C . ASP A 1 289 ? 41.946 0.618 -3.299 1.00 63.16 289 ASP A C 1
ATOM 2336 O O . ASP A 1 289 ? 42.254 0.165 -2.194 1.00 63.16 289 ASP A O 1
ATOM 2340 N N . GLY A 1 290 ? 41.455 1.852 -3.447 1.00 63.53 290 GLY A N 1
ATOM 2341 C CA . GLY A 1 290 ? 41.280 2.782 -2.330 1.00 63.53 290 GLY A CA 1
ATOM 2342 C C . GLY A 1 290 ? 40.111 2.447 -1.402 1.00 63.53 290 GLY A C 1
ATOM 2343 O O . GLY A 1 290 ? 40.122 2.895 -0.257 1.00 63.53 290 GLY A O 1
ATOM 2344 N N . LEU A 1 291 ? 39.132 1.661 -1.863 1.00 64.06 291 LEU A N 1
ATOM 2345 C CA . LEU A 1 291 ? 37.977 1.259 -1.063 1.00 64.06 291 LEU A CA 1
ATOM 2346 C C . LEU A 1 291 ? 38.369 0.131 -0.104 1.00 64.06 291 LEU A C 1
ATOM 2348 O O . LEU A 1 291 ? 38.123 0.249 1.090 1.00 64.06 291 LEU A O 1
ATOM 2352 N N . ALA A 1 292 ? 39.087 -0.887 -0.586 1.00 65.25 292 ALA A N 1
ATOM 2353 C CA . ALA A 1 292 ? 39.628 -1.967 0.238 1.00 65.25 292 ALA A CA 1
ATOM 2354 C C . ALA A 1 292 ? 40.539 -1.444 1.366 1.00 65.25 292 ALA A C 1
ATOM 2356 O O . ALA A 1 292 ? 40.485 -1.938 2.493 1.00 65.25 292 ALA A O 1
ATOM 2357 N N . LEU A 1 293 ? 41.341 -0.406 1.093 1.00 65.00 293 LEU A N 1
ATOM 2358 C CA . LEU A 1 293 ? 42.142 0.257 2.125 1.00 65.00 293 LEU A CA 1
ATOM 2359 C C . LEU A 1 293 ? 41.267 1.040 3.123 1.00 65.00 293 LEU A C 1
ATOM 2361 O O . LEU A 1 293 ? 41.532 0.991 4.322 1.00 65.00 293 LEU A O 1
ATOM 2365 N N . ALA A 1 294 ? 40.216 1.724 2.660 1.00 66.75 294 ALA A N 1
ATOM 2366 C CA . ALA A 1 294 ? 39.294 2.460 3.527 1.00 66.75 294 ALA A CA 1
ATOM 2367 C C . ALA A 1 294 ? 38.481 1.525 4.447 1.00 66.75 294 ALA A C 1
ATOM 2369 O O . ALA A 1 294 ? 38.401 1.780 5.647 1.00 66.75 294 ALA A O 1
ATOM 2370 N N . THR A 1 295 ? 37.968 0.407 3.923 1.00 68.56 295 THR A N 1
ATOM 2371 C CA . THR A 1 295 ? 37.275 -0.640 4.695 1.00 68.56 295 THR A CA 1
ATOM 2372 C C . THR A 1 295 ? 38.204 -1.316 5.709 1.00 68.56 295 THR A C 1
ATOM 2374 O O . THR A 1 295 ? 37.809 -1.549 6.847 1.00 68.56 295 THR A O 1
ATOM 2377 N N . MET A 1 296 ? 39.471 -1.575 5.365 1.00 69.38 296 MET A N 1
ATOM 2378 C CA . MET A 1 296 ? 40.441 -2.096 6.340 1.00 69.38 296 MET A CA 1
ATOM 2379 C C . MET A 1 296 ? 40.676 -1.106 7.498 1.00 69.38 296 MET A C 1
ATOM 2381 O O . MET A 1 296 ? 40.769 -1.516 8.656 1.00 69.38 296 MET A O 1
ATOM 2385 N N . LEU A 1 297 ? 40.759 0.197 7.211 1.00 68.06 297 LEU A N 1
ATOM 2386 C CA . LEU A 1 297 ? 40.928 1.217 8.250 1.00 68.06 297 LEU A CA 1
ATOM 2387 C C . LEU A 1 297 ? 39.653 1.413 9.098 1.00 68.06 297 LEU A C 1
ATOM 2389 O O . LEU A 1 297 ? 39.766 1.696 10.290 1.00 68.06 297 LEU A O 1
ATOM 2393 N N . GLU A 1 298 ? 38.460 1.210 8.526 1.00 70.06 298 GLU A N 1
ATOM 2394 C CA . GLU A 1 298 ? 37.193 1.120 9.268 1.00 70.06 298 GLU A CA 1
ATOM 2395 C C . GLU A 1 298 ? 37.236 -0.007 10.311 1.00 70.06 298 GLU A C 1
ATOM 2397 O O . GLU A 1 298 ? 36.957 0.231 11.487 1.00 70.06 298 GLU A O 1
ATOM 2402 N N . GLU A 1 299 ? 37.660 -1.210 9.921 1.00 69.12 299 GLU A N 1
ATOM 2403 C CA . GLU A 1 299 ? 37.767 -2.346 10.846 1.00 69.12 299 GLU A CA 1
ATOM 2404 C C . GLU A 1 299 ? 38.831 -2.127 11.936 1.00 69.12 299 GLU A C 1
ATOM 2406 O O . GLU A 1 299 ? 38.609 -2.467 13.099 1.00 69.12 299 GLU A O 1
ATOM 2411 N N . GLN A 1 300 ? 39.952 -1.466 11.623 1.00 66.06 300 GLN A N 1
ATOM 2412 C CA . GLN A 1 300 ? 40.943 -1.070 12.638 1.00 66.06 300 GLN A CA 1
ATOM 2413 C C . GLN A 1 300 ? 40.403 -0.008 13.615 1.00 66.06 300 GLN A C 1
ATOM 2415 O O . GLN A 1 300 ? 40.720 -0.043 14.812 1.00 66.06 300 GLN A O 1
ATOM 2420 N N . ALA A 1 301 ? 39.551 0.909 13.144 1.00 65.50 301 ALA A N 1
ATOM 2421 C CA . ALA A 1 301 ? 38.873 1.877 14.000 1.00 65.50 301 ALA A CA 1
ATOM 2422 C C . ALA A 1 301 ? 37.846 1.189 14.922 1.00 65.50 301 ALA A C 1
ATOM 2424 O O . ALA A 1 301 ? 37.847 1.457 16.125 1.00 65.50 301 ALA A O 1
ATOM 2425 N N . LYS A 1 302 ? 37.045 0.244 14.406 1.00 65.69 302 LYS A N 1
ATOM 2426 C CA . LYS A 1 302 ? 36.122 -0.595 15.201 1.00 65.69 302 LYS A CA 1
ATOM 2427 C C . LYS A 1 302 ? 36.864 -1.431 16.251 1.00 65.69 302 LYS A C 1
ATOM 2429 O O . LYS A 1 302 ? 36.491 -1.414 17.422 1.00 65.69 302 LYS A O 1
ATOM 2434 N N . ALA A 1 303 ? 37.972 -2.079 15.885 1.00 65.06 303 ALA A N 1
ATOM 2435 C CA . ALA A 1 303 ? 38.817 -2.809 16.835 1.00 65.06 303 ALA A CA 1
ATOM 2436 C C . ALA A 1 303 ? 39.362 -1.899 17.958 1.00 65.06 303 ALA A C 1
ATOM 2438 O O . ALA A 1 303 ? 39.440 -2.300 19.121 1.00 65.06 303 ALA A O 1
ATOM 2439 N N . SER A 1 304 ? 39.673 -0.638 17.644 1.00 65.56 304 SER A N 1
ATOM 2440 C CA . SER A 1 304 ? 40.135 0.348 18.631 1.00 65.56 304 SER A CA 1
ATOM 2441 C C . SER A 1 304 ? 39.021 0.896 19.535 1.00 65.56 304 SER A C 1
ATOM 2443 O O . SER A 1 304 ? 39.298 1.231 20.689 1.00 65.56 304 SER A O 1
ATOM 2445 N N . ILE A 1 305 ? 37.767 0.937 19.060 1.00 64.38 305 ILE A N 1
ATOM 2446 C CA . ILE A 1 305 ? 36.574 1.170 19.900 1.00 64.38 305 ILE A CA 1
ATOM 2447 C C . ILE A 1 305 ? 36.415 0.020 20.903 1.00 64.38 305 ILE A C 1
ATOM 2449 O O . ILE A 1 305 ? 36.211 0.262 22.095 1.00 64.38 305 ILE A O 1
ATOM 2453 N N . ASN A 1 306 ? 36.569 -1.226 20.446 1.00 65.31 306 ASN A N 1
ATOM 2454 C CA . ASN A 1 306 ? 36.456 -2.407 21.303 1.00 65.31 306 ASN A CA 1
ATOM 2455 C C . ASN A 1 306 ? 37.524 -2.412 22.413 1.00 65.31 306 ASN A C 1
ATOM 2457 O O . ASN A 1 306 ? 37.197 -2.728 23.558 1.00 65.31 306 ASN A O 1
ATOM 2461 N N . ASN A 1 307 ? 38.735 -1.927 22.119 1.00 67.94 307 ASN A N 1
ATOM 2462 C CA . ASN A 1 307 ? 39.850 -1.753 23.064 1.00 67.94 307 ASN A CA 1
ATOM 2463 C C . ASN A 1 307 ? 39.787 -0.460 23.921 1.00 67.94 307 ASN A C 1
ATOM 2465 O O . ASN A 1 307 ? 40.819 0.084 24.318 1.00 67.94 307 ASN A O 1
ATOM 2469 N N . ASP A 1 308 ? 38.583 0.035 24.237 1.00 57.47 308 ASP A N 1
ATOM 2470 C CA . ASP A 1 308 ? 38.296 1.080 25.246 1.00 57.47 308 ASP A CA 1
ATOM 2471 C C . ASP A 1 308 ? 38.877 2.497 25.001 1.00 57.47 308 ASP A C 1
ATOM 2473 O O . ASP A 1 308 ? 38.678 3.400 25.828 1.00 57.47 308 ASP A O 1
ATOM 2477 N N . SER A 1 309 ? 39.540 2.746 23.867 1.00 67.94 309 SER A N 1
ATOM 2478 C CA . SER A 1 309 ? 40.272 3.991 23.596 1.00 67.94 309 SER A CA 1
ATOM 2479 C C . SER A 1 309 ? 39.465 5.002 22.772 1.00 67.94 309 SER A C 1
ATOM 2481 O O . SER A 1 309 ? 39.687 5.157 21.572 1.00 67.94 309 SER A O 1
ATOM 2483 N N . LEU A 1 310 ? 38.575 5.763 23.423 1.00 65.00 310 LEU A N 1
ATOM 2484 C CA . LEU A 1 310 ? 37.738 6.791 22.772 1.00 65.00 310 LEU A CA 1
ATOM 2485 C C . LEU A 1 310 ? 38.573 7.770 21.923 1.00 65.00 310 LEU A C 1
ATOM 2487 O O . LEU A 1 310 ? 38.310 7.970 20.742 1.00 65.00 310 LEU A O 1
ATOM 2491 N N . ALA A 1 311 ? 39.638 8.332 22.505 1.00 62.47 311 ALA A N 1
ATOM 2492 C CA . ALA A 1 311 ? 40.522 9.273 21.815 1.00 62.47 311 ALA A CA 1
ATOM 2493 C C . ALA A 1 311 ? 41.414 8.614 20.741 1.00 62.47 311 ALA A C 1
ATOM 2495 O O . ALA A 1 311 ? 41.923 9.310 19.863 1.00 62.47 311 ALA A O 1
ATOM 2496 N N . GLY A 1 312 ? 41.629 7.295 20.810 1.00 63.62 312 GLY A N 1
ATOM 2497 C CA . GLY A 1 312 ? 42.294 6.526 19.757 1.00 63.62 312 GLY A CA 1
ATOM 2498 C C . GLY A 1 312 ? 41.363 6.300 18.568 1.00 63.62 312 GLY A C 1
ATOM 2499 O O . GLY A 1 312 ? 41.716 6.645 17.444 1.00 63.62 312 GLY A O 1
ATOM 2500 N N . ALA A 1 313 ? 40.150 5.816 18.836 1.00 65.25 313 ALA A N 1
ATOM 2501 C CA . ALA A 1 313 ? 39.108 5.586 17.842 1.00 65.25 313 ALA A CA 1
ATOM 2502 C C . ALA A 1 313 ? 38.704 6.870 17.098 1.00 65.25 313 ALA A C 1
ATOM 2504 O O . ALA A 1 313 ? 38.639 6.865 15.870 1.00 65.25 313 ALA A O 1
ATOM 2505 N N . MET A 1 314 ? 38.514 7.989 17.812 1.00 67.00 314 MET A N 1
ATOM 2506 C CA . MET A 1 314 ? 38.217 9.287 17.188 1.00 67.00 314 MET A CA 1
ATOM 2507 C C . MET A 1 314 ? 39.353 9.730 16.261 1.00 67.00 314 MET A C 1
ATOM 2509 O O . MET A 1 314 ? 39.098 10.109 15.122 1.00 67.00 314 MET A O 1
ATOM 2513 N N . ARG A 1 315 ? 40.612 9.604 16.705 1.00 67.25 315 ARG A N 1
ATOM 2514 C CA . ARG A 1 315 ? 41.787 9.973 15.904 1.00 67.25 315 ARG A CA 1
ATOM 2515 C C . ARG A 1 315 ? 41.937 9.101 14.657 1.00 67.25 315 ARG A C 1
ATOM 2517 O O . ARG A 1 315 ? 42.284 9.627 13.607 1.00 67.25 315 ARG A O 1
ATOM 2524 N N . MET A 1 316 ? 41.666 7.799 14.751 1.00 66.69 316 MET A N 1
ATOM 2525 C CA . MET A 1 316 ? 41.676 6.903 13.589 1.00 66.69 316 MET A CA 1
ATOM 2526 C C . MET A 1 316 ? 40.550 7.247 12.613 1.00 66.69 316 MET A C 1
ATOM 2528 O O . MET A 1 316 ? 40.806 7.392 11.422 1.00 66.69 316 MET A O 1
ATOM 2532 N N . TYR A 1 317 ? 39.331 7.467 13.111 1.00 70.56 317 TYR A N 1
ATOM 2533 C CA . TYR A 1 317 ? 38.201 7.903 12.291 1.00 70.56 317 TYR A CA 1
ATOM 2534 C C . TYR A 1 317 ? 38.503 9.218 11.548 1.00 70.56 317 TYR A C 1
ATOM 2536 O O . TYR A 1 317 ? 38.252 9.323 10.346 1.00 70.56 317 TYR A O 1
ATOM 2544 N N . GLU A 1 318 ? 39.085 10.200 12.241 1.00 71.38 318 GLU A N 1
ATOM 2545 C CA . GLU A 1 318 ? 39.500 11.482 11.664 1.00 71.38 318 GLU A CA 1
ATOM 2546 C C . GLU A 1 318 ? 40.629 11.311 10.640 1.00 71.38 318 GLU A C 1
ATOM 2548 O O . GLU A 1 318 ? 40.527 11.863 9.550 1.00 71.38 318 GLU A O 1
ATOM 2553 N N . GLN A 1 319 ? 41.643 10.481 10.911 1.00 66.81 319 GLN A N 1
ATOM 2554 C CA . GLN A 1 319 ? 42.715 10.179 9.951 1.00 66.81 319 GLN A CA 1
ATOM 2555 C C . GLN A 1 319 ? 42.199 9.487 8.681 1.00 66.81 319 GLN A C 1
ATOM 2557 O O . GLN A 1 319 ? 42.639 9.829 7.583 1.00 66.81 319 GLN A O 1
ATOM 2562 N N . VAL A 1 320 ? 41.233 8.568 8.798 1.00 68.06 320 VAL A N 1
ATOM 2563 C CA . VAL A 1 320 ? 40.552 7.962 7.639 1.00 68.06 320 VAL A CA 1
ATOM 2564 C C . VAL A 1 320 ? 39.816 9.028 6.838 1.00 68.06 320 VAL A C 1
ATOM 2566 O O . VAL A 1 320 ? 39.970 9.098 5.621 1.00 68.06 320 VAL A O 1
ATOM 2569 N N . GLN A 1 321 ? 39.060 9.903 7.502 1.00 69.31 321 GLN A N 1
ATOM 2570 C CA . GLN A 1 321 ? 38.337 10.984 6.835 1.00 69.31 321 GLN A CA 1
ATOM 2571 C C . GLN A 1 321 ? 39.281 12.000 6.174 1.00 69.31 321 GLN A C 1
ATOM 2573 O O . GLN A 1 321 ? 39.035 12.408 5.040 1.00 69.31 321 GLN A O 1
ATOM 2578 N N . GLU A 1 322 ? 40.383 12.391 6.813 1.00 68.62 322 GLU A N 1
ATOM 2579 C CA . GLU A 1 322 ? 41.380 13.284 6.213 1.00 68.62 322 GLU A CA 1
ATOM 2580 C C . GLU A 1 322 ? 42.093 12.641 5.018 1.00 68.62 322 GLU A C 1
ATOM 2582 O O . GLU A 1 322 ? 42.365 13.333 4.034 1.00 68.62 322 GLU A O 1
ATOM 2587 N N . TRP A 1 323 ? 42.342 11.329 5.056 1.00 67.06 323 TRP A N 1
ATOM 2588 C CA . TRP A 1 323 ? 42.935 10.587 3.945 1.00 67.06 323 TRP A CA 1
ATOM 2589 C C . TRP A 1 323 ? 41.973 10.411 2.762 1.00 67.06 323 TRP A C 1
ATOM 2591 O O . TRP A 1 323 ? 42.347 10.731 1.634 1.00 67.06 323 TRP A O 1
ATOM 2601 N N . VAL A 1 324 ? 40.717 10.009 3.008 1.00 64.56 324 VAL A N 1
ATOM 2602 C CA . VAL A 1 324 ? 39.653 9.909 1.983 1.00 64.56 324 VAL A CA 1
ATOM 2603 C C . VAL A 1 324 ? 39.423 11.258 1.290 1.00 64.56 324 VAL A C 1
ATOM 2605 O O . VAL A 1 324 ? 39.211 11.313 0.080 1.00 64.56 324 VAL A O 1
ATOM 2608 N N . ASN A 1 325 ? 39.535 12.361 2.037 1.00 66.44 325 ASN A N 1
ATOM 2609 C CA . ASN A 1 325 ? 39.446 13.724 1.509 1.00 66.44 325 ASN A CA 1
ATOM 2610 C C . ASN A 1 325 ? 40.766 14.257 0.900 1.00 66.44 325 ASN A C 1
ATOM 2612 O O . ASN A 1 325 ? 40.825 15.425 0.510 1.00 66.44 325 ASN A O 1
ATOM 2616 N N . GLY A 1 326 ? 41.829 13.446 0.830 1.00 62.16 326 GLY A N 1
ATOM 2617 C CA . GLY A 1 326 ? 43.122 13.804 0.234 1.00 62.16 326 GLY A CA 1
ATOM 2618 C C . GLY A 1 326 ? 43.918 14.880 0.988 1.00 62.16 326 GLY A C 1
ATOM 2619 O O . GLY A 1 326 ? 44.763 15.539 0.382 1.00 62.16 326 GLY A O 1
ATOM 2620 N N . ARG A 1 327 ? 43.641 15.099 2.281 1.00 58.59 327 ARG A N 1
ATOM 2621 C CA . ARG A 1 327 ? 44.199 16.199 3.095 1.00 58.59 327 ARG A CA 1
ATOM 2622 C C . ARG A 1 327 ? 45.421 15.811 3.927 1.00 58.59 327 ARG A C 1
ATOM 2624 O O . ARG A 1 327 ? 46.243 16.683 4.199 1.00 58.59 327 ARG A O 1
ATOM 2631 N N . ALA A 1 328 ? 45.551 14.542 4.315 1.00 59.16 328 ALA A N 1
ATOM 2632 C CA . ALA A 1 328 ? 46.641 14.056 5.163 1.00 59.16 328 ALA A CA 1
ATOM 2633 C C . ALA A 1 328 ? 47.188 12.693 4.707 1.00 59.16 328 ALA A C 1
ATOM 2635 O O . ALA A 1 328 ? 46.483 11.886 4.099 1.00 59.16 328 ALA A O 1
ATOM 2636 N N . ALA A 1 329 ? 48.465 12.448 5.009 1.00 60.16 329 ALA A N 1
ATOM 2637 C CA . ALA A 1 329 ? 49.100 11.138 4.896 1.00 60.16 329 ALA A CA 1
ATOM 2638 C C . ALA A 1 329 ? 48.776 10.288 6.139 1.00 60.16 329 ALA A C 1
ATOM 2640 O O . ALA A 1 329 ? 48.718 10.822 7.247 1.00 60.16 329 ALA A O 1
ATOM 2641 N N . VAL A 1 330 ? 48.598 8.975 5.973 1.00 62.84 330 VAL A N 1
ATOM 2642 C CA . VAL A 1 330 ? 48.290 8.063 7.092 1.00 62.84 330 VAL A CA 1
ATOM 2643 C C . VAL A 1 330 ? 49.578 7.429 7.608 1.00 62.84 330 VAL A C 1
ATOM 2645 O O . VAL A 1 330 ? 50.334 6.845 6.833 1.00 62.84 330 VAL A O 1
ATOM 2648 N N . GLN A 1 331 ? 49.816 7.536 8.917 1.00 58.91 331 GLN A N 1
ATOM 2649 C CA . GLN A 1 331 ? 50.923 6.883 9.621 1.00 58.91 331 GLN A CA 1
ATOM 2650 C C . GLN A 1 331 ? 50.447 5.568 10.245 1.00 58.91 331 GLN A C 1
ATOM 2652 O O . GLN A 1 331 ? 49.558 5.577 11.093 1.00 58.91 331 GLN A O 1
ATOM 2657 N N . LEU A 1 332 ? 51.067 4.450 9.868 1.00 56.09 332 LEU A N 1
ATOM 2658 C CA . LEU A 1 332 ? 50.706 3.108 10.336 1.00 56.09 332 LEU A CA 1
ATOM 2659 C C . LEU A 1 332 ? 51.866 2.478 11.137 1.00 56.09 332 LEU A C 1
ATOM 2661 O O . LEU A 1 332 ? 52.978 2.406 10.607 1.00 56.09 332 LEU A O 1
ATOM 2665 N N . PRO A 1 333 ? 51.664 2.065 12.407 1.00 49.81 333 PRO A N 1
ATOM 2666 C CA . PRO A 1 333 ? 52.728 1.535 13.266 1.00 49.81 333 PRO A CA 1
ATOM 2667 C C . PRO A 1 333 ? 53.257 0.172 12.801 1.00 49.81 333 PRO A C 1
ATOM 2669 O O . PRO A 1 333 ? 52.516 -0.659 12.289 1.00 49.81 333 PRO A O 1
ATOM 2672 N N . PHE A 1 334 ? 54.544 -0.081 13.047 1.00 45.78 334 PHE A N 1
ATOM 2673 C CA . PHE A 1 334 ? 55.230 -1.315 12.638 1.00 45.78 334 PHE A CA 1
ATOM 2674 C C . PHE A 1 334 ? 55.073 -2.504 13.602 1.00 45.78 334 PHE A C 1
ATOM 2676 O O . PHE A 1 334 ? 55.450 -3.616 13.238 1.00 45.78 334 PHE A O 1
ATOM 2683 N N . SER A 1 335 ? 54.571 -2.298 14.826 1.00 43.56 335 SER A N 1
ATOM 2684 C CA . SER A 1 335 ? 54.298 -3.391 15.772 1.00 43.56 335 SER A CA 1
ATOM 2685 C C . SER A 1 335 ? 53.453 -2.954 16.970 1.00 43.56 335 SER A C 1
ATOM 2687 O O . SER A 1 335 ? 53.801 -1.974 17.633 1.00 43.56 335 SER A O 1
ATOM 2689 N N . THR A 1 336 ? 52.476 -3.774 17.351 1.00 36.53 336 THR A N 1
ATOM 2690 C CA . THR A 1 336 ? 51.934 -3.859 18.718 1.00 36.53 336 THR A CA 1
ATOM 2691 C C . THR A 1 336 ? 51.689 -5.331 19.039 1.00 36.53 336 THR A C 1
ATOM 2693 O O . THR A 1 336 ? 50.988 -5.999 18.293 1.00 36.53 336 THR A O 1
ATOM 2696 N N . TYR A 1 337 ? 52.301 -5.843 20.109 1.00 32.75 337 TYR A N 1
ATOM 2697 C CA . TYR A 1 337 ? 52.207 -7.250 20.518 1.00 32.75 337 TYR A CA 1
ATOM 2698 C C . TYR A 1 337 ? 50.915 -7.540 21.307 1.00 32.75 337 TYR A C 1
ATOM 2700 O O . TYR A 1 337 ? 50.715 -6.927 22.355 1.00 32.75 337 TYR A O 1
ATOM 2708 N N . GLY A 1 338 ? 50.183 -8.594 20.928 1.00 35.28 338 GLY A N 1
ATOM 2709 C CA . GLY A 1 338 ? 50.037 -9.760 21.809 1.00 35.28 338 GLY A CA 1
ATOM 2710 C C . GLY A 1 338 ? 48.757 -9.914 22.638 1.00 35.28 338 GLY A C 1
ATOM 2711 O O . GLY A 1 338 ? 48.801 -9.784 23.860 1.00 35.28 338 GLY A O 1
ATOM 2712 N N . SER A 1 339 ? 47.663 -10.354 22.010 1.00 39.00 339 SER A N 1
ATOM 2713 C CA . SER A 1 339 ? 47.052 -11.688 22.251 1.00 39.00 339 SER A CA 1
ATOM 2714 C C . SER A 1 339 ? 45.735 -11.850 21.470 1.00 39.00 339 SER A C 1
ATOM 2716 O O . SER A 1 339 ? 44.875 -10.984 21.530 1.00 39.00 339 SER A O 1
ATOM 2718 N N . GLU A 1 340 ? 45.617 -12.962 20.729 1.00 37.59 340 GLU A N 1
ATOM 2719 C CA . GLU A 1 340 ? 44.464 -13.383 19.899 1.00 37.59 340 GLU A CA 1
ATOM 2720 C C . GLU A 1 340 ? 43.786 -12.276 19.058 1.00 37.59 340 GLU A C 1
ATOM 2722 O O . GLU A 1 340 ? 42.656 -11.865 19.310 1.00 37.59 340 GLU A O 1
ATOM 2727 N N . GLY A 1 341 ? 44.473 -11.840 17.992 1.00 38.28 341 GLY A N 1
ATOM 2728 C CA . GLY A 1 341 ? 43.905 -10.945 16.968 1.00 38.28 341 GLY A CA 1
ATOM 2729 C C . GLY A 1 341 ? 44.925 -10.217 16.079 1.00 38.28 341 GLY A C 1
ATOM 2730 O O . GLY A 1 341 ? 44.642 -9.119 15.601 1.00 38.28 341 GLY A O 1
ATOM 2731 N N . ASP A 1 342 ? 46.133 -10.765 15.901 1.00 35.62 342 ASP A N 1
ATOM 2732 C CA . ASP A 1 342 ? 47.275 -10.019 15.352 1.00 35.62 342 ASP A CA 1
ATOM 2733 C C . ASP A 1 342 ? 47.284 -9.956 13.808 1.00 35.62 342 ASP A C 1
ATOM 2735 O O . ASP A 1 342 ? 47.379 -10.976 13.126 1.00 35.62 342 ASP A O 1
ATOM 2739 N N . TRP A 1 343 ? 47.287 -8.739 13.254 1.00 38.72 343 TRP A N 1
ATOM 2740 C CA . TRP A 1 343 ? 47.542 -8.477 11.830 1.00 38.72 343 TRP A CA 1
ATOM 2741 C C . TRP A 1 343 ? 49.048 -8.296 11.583 1.00 38.72 343 TRP A C 1
ATOM 2743 O O . TRP A 1 343 ? 49.678 -7.424 12.188 1.00 38.72 343 TRP A O 1
ATOM 2753 N N . ASN A 1 344 ? 49.629 -9.069 10.662 1.00 38.19 344 ASN A N 1
ATOM 2754 C CA . ASN A 1 344 ? 51.047 -8.962 10.294 1.00 38.19 344 ASN A CA 1
ATOM 2755 C C . ASN A 1 344 ? 51.238 -8.273 8.928 1.00 38.19 344 ASN A C 1
ATOM 2757 O O . ASN A 1 344 ? 50.429 -8.402 8.011 1.00 38.19 344 ASN A O 1
ATOM 2761 N N . TRP A 1 345 ? 52.329 -7.514 8.784 1.00 43.94 345 TRP A N 1
ATOM 2762 C CA . TRP A 1 345 ? 52.610 -6.713 7.586 1.00 43.94 345 TRP A CA 1
ATOM 2763 C C . TRP A 1 345 ? 53.827 -7.250 6.826 1.00 43.94 345 TRP A C 1
ATOM 2765 O O . TRP A 1 345 ? 54.905 -7.417 7.403 1.00 43.94 345 TRP A O 1
ATOM 2775 N N . ARG A 1 346 ? 53.703 -7.442 5.504 1.00 39.84 346 ARG A N 1
ATOM 2776 C CA . ARG A 1 346 ? 54.828 -7.803 4.623 1.00 39.84 346 ARG A CA 1
ATOM 2777 C C . ARG A 1 346 ? 54.931 -6.844 3.440 1.00 39.84 346 ARG A C 1
ATOM 2779 O O . ARG A 1 346 ? 54.113 -6.862 2.525 1.00 39.84 346 ARG A O 1
ATOM 2786 N N . ILE A 1 347 ? 55.983 -6.024 3.425 1.00 41.66 347 ILE A N 1
ATOM 2787 C CA . ILE A 1 347 ? 56.201 -5.032 2.363 1.00 41.66 347 ILE A CA 1
ATOM 2788 C C . ILE A 1 347 ? 56.600 -5.724 1.047 1.00 41.66 347 ILE A C 1
ATOM 2790 O O . ILE A 1 347 ? 57.734 -6.172 0.878 1.00 41.66 347 ILE A O 1
ATOM 2794 N N . GLY A 1 348 ? 55.659 -5.769 0.100 1.00 39.97 348 GLY A N 1
ATOM 2795 C CA . GLY A 1 348 ? 55.916 -6.030 -1.320 1.00 39.97 348 GLY A CA 1
ATOM 2796 C C . GLY A 1 348 ? 56.472 -4.796 -2.050 1.00 39.97 348 GLY A C 1
ATOM 2797 O O . GLY A 1 348 ? 56.427 -3.680 -1.533 1.00 39.97 348 GLY A O 1
ATOM 2798 N N . GLN A 1 349 ? 57.017 -4.972 -3.260 1.00 39.62 349 GLN A N 1
ATOM 2799 C CA . GLN A 1 349 ? 57.631 -3.866 -4.012 1.00 39.62 349 GLN A CA 1
ATOM 2800 C C . GLN A 1 349 ? 56.599 -2.833 -4.504 1.00 39.62 349 GLN A C 1
ATOM 2802 O O . GLN A 1 349 ? 55.967 -3.016 -5.543 1.00 39.62 349 GLN A O 1
ATOM 2807 N N . LEU A 1 350 ? 56.516 -1.696 -3.807 1.00 43.53 350 LEU A N 1
ATOM 2808 C CA . LEU A 1 350 ? 55.761 -0.506 -4.217 1.00 43.53 350 LEU A CA 1
ATOM 2809 C C . LEU A 1 350 ? 56.355 0.104 -5.499 1.00 43.53 350 LEU A C 1
ATOM 2811 O O . LEU A 1 350 ? 57.297 0.893 -5.449 1.00 43.53 350 LEU A O 1
ATOM 2815 N N . LYS A 1 351 ? 55.817 -0.272 -6.663 1.00 37.72 351 LYS A N 1
ATOM 2816 C CA . LYS A 1 351 ? 56.389 0.106 -7.970 1.00 37.72 351 LYS A CA 1
ATOM 2817 C C . LYS A 1 351 ? 55.839 1.407 -8.569 1.00 37.72 351 LYS A C 1
ATOM 2819 O O . LYS A 1 351 ? 56.526 2.023 -9.375 1.00 37.72 351 LYS A O 1
ATOM 2824 N N . ASN A 1 352 ? 54.632 1.818 -8.164 1.00 41.88 352 ASN A N 1
ATOM 2825 C CA . ASN A 1 352 ? 53.888 2.939 -8.768 1.00 41.88 352 ASN A CA 1
ATOM 2826 C C . ASN A 1 352 ? 53.529 4.078 -7.787 1.00 41.88 352 ASN A C 1
ATOM 2828 O O . ASN A 1 352 ? 52.969 5.088 -8.207 1.00 41.88 352 ASN A O 1
ATOM 2832 N N . TRP A 1 353 ? 53.840 3.948 -6.493 1.00 40.00 353 TRP A N 1
ATOM 2833 C CA . TRP A 1 353 ? 53.477 4.941 -5.473 1.00 40.00 353 TRP A CA 1
ATOM 2834 C C . TRP A 1 353 ? 54.593 5.983 -5.330 1.00 40.00 353 TRP A C 1
ATOM 2836 O O . TRP A 1 353 ? 55.571 5.785 -4.607 1.00 40.00 353 TRP A O 1
ATOM 2846 N N . GLY A 1 354 ? 54.466 7.086 -6.071 1.00 40.25 354 GLY A N 1
ATOM 2847 C CA . GLY A 1 354 ? 55.464 8.153 -6.108 1.00 40.25 354 GLY A CA 1
ATOM 2848 C C . GLY A 1 354 ? 55.775 8.736 -4.724 1.00 40.25 354 GLY A C 1
ATOM 2849 O O . GLY A 1 354 ? 54.877 9.146 -3.997 1.00 40.25 354 GLY A O 1
ATOM 2850 N N . ASN A 1 355 ? 57.067 8.821 -4.396 1.00 39.28 355 ASN A N 1
ATOM 2851 C CA . ASN A 1 355 ? 57.619 9.496 -3.214 1.00 39.28 355 ASN A CA 1
ATOM 2852 C C . ASN A 1 355 ? 57.145 9.002 -1.827 1.00 39.28 355 ASN A C 1
ATOM 2854 O O . ASN A 1 355 ? 57.275 9.744 -0.854 1.00 39.28 355 ASN A O 1
ATOM 2858 N N . ALA A 1 356 ? 56.694 7.751 -1.685 1.00 39.47 356 ALA A N 1
ATOM 2859 C CA . ALA A 1 356 ? 56.561 7.134 -0.361 1.00 39.47 356 ALA A CA 1
ATOM 2860 C C . ALA A 1 356 ? 57.949 7.012 0.310 1.00 39.47 356 ALA A C 1
ATOM 2862 O O . ALA A 1 356 ? 58.808 6.248 -0.140 1.00 39.47 356 ALA A O 1
ATOM 2863 N N . ARG A 1 357 ? 58.201 7.793 1.371 1.00 39.25 357 ARG A N 1
ATOM 2864 C CA . ARG A 1 357 ? 59.506 7.863 2.047 1.00 39.25 357 ARG A CA 1
ATOM 2865 C C . ARG A 1 357 ? 59.499 7.024 3.324 1.00 39.25 357 ARG A C 1
ATOM 2867 O O . ARG A 1 357 ? 59.025 7.461 4.364 1.00 39.25 357 ARG A O 1
ATOM 2874 N N . VAL A 1 358 ? 60.070 5.823 3.259 1.00 40.34 358 VAL A N 1
ATOM 2875 C CA . VAL A 1 358 ? 60.182 4.932 4.426 1.00 40.34 358 VAL A CA 1
ATOM 2876 C C . VAL A 1 358 ? 61.350 5.372 5.321 1.00 40.34 358 VAL A C 1
ATOM 2878 O O . VAL A 1 358 ? 62.491 4.957 5.118 1.00 40.34 358 VAL A O 1
ATOM 2881 N N . GLU A 1 359 ? 61.084 6.208 6.329 1.00 37.12 359 GLU A N 1
ATOM 2882 C CA . GLU A 1 359 ? 62.044 6.488 7.409 1.00 37.12 359 GLU A CA 1
ATOM 2883 C C . GLU A 1 359 ? 61.915 5.451 8.537 1.00 37.12 359 GLU A C 1
ATOM 2885 O O . GLU A 1 359 ? 61.178 5.618 9.506 1.00 37.12 359 GLU A O 1
ATOM 2890 N N . ALA A 1 360 ? 62.704 4.376 8.437 1.00 34.53 360 ALA A N 1
ATOM 2891 C CA . ALA A 1 360 ? 62.736 3.257 9.389 1.00 34.53 360 ALA A CA 1
ATOM 2892 C C . ALA A 1 360 ? 63.197 3.613 10.828 1.00 34.53 360 ALA A C 1
ATOM 2894 O O . ALA A 1 360 ? 63.401 2.726 11.651 1.00 34.53 360 ALA A O 1
ATOM 2895 N N . SER A 1 361 ? 63.383 4.896 11.151 1.00 39.19 361 SER A N 1
ATOM 2896 C CA . SER A 1 361 ? 63.899 5.385 12.436 1.00 39.19 361 SER A CA 1
ATOM 2897 C C . SER A 1 361 ? 62.824 5.643 13.500 1.00 39.19 361 SER A C 1
ATOM 2899 O O . SER A 1 361 ? 63.180 5.922 14.644 1.00 39.19 361 SER A O 1
ATOM 2901 N N . ARG A 1 362 ? 61.526 5.582 13.152 1.00 41.94 362 ARG A N 1
ATOM 2902 C CA . ARG A 1 362 ? 60.419 5.940 14.070 1.00 41.94 362 ARG A CA 1
ATOM 2903 C C . ARG A 1 362 ? 59.358 4.864 14.312 1.00 41.94 362 ARG A C 1
ATOM 2905 O O . ARG A 1 362 ? 58.499 5.083 15.156 1.00 41.94 362 ARG A O 1
ATOM 2912 N N . GLY A 1 363 ? 59.415 3.718 13.632 1.00 46.25 363 GLY A N 1
ATOM 2913 C CA . GLY A 1 363 ? 58.474 2.610 13.868 1.00 46.25 363 GLY A CA 1
ATOM 2914 C C . GLY A 1 363 ? 57.069 2.802 13.279 1.00 46.25 363 GLY A C 1
ATOM 2915 O O . GLY A 1 363 ? 56.132 2.172 13.758 1.00 46.25 363 GLY A O 1
ATOM 2916 N N . TYR A 1 364 ? 56.926 3.635 12.245 1.00 46.66 364 TYR A N 1
ATOM 2917 C CA . TYR A 1 364 ? 55.699 3.803 11.453 1.00 46.66 364 TYR A CA 1
ATOM 2918 C C . TYR A 1 364 ? 56.055 3.826 9.958 1.00 46.66 364 TYR A C 1
ATOM 2920 O O . TYR A 1 364 ? 57.185 4.179 9.610 1.00 46.66 364 TYR A O 1
ATOM 2928 N N . PHE A 1 365 ? 55.110 3.492 9.076 1.00 52.00 365 PHE A N 1
ATOM 2929 C CA . PHE A 1 365 ? 55.193 3.796 7.644 1.00 52.00 365 PHE A CA 1
ATOM 2930 C C . PHE A 1 365 ? 54.141 4.836 7.243 1.00 52.00 365 PHE A C 1
ATOM 2932 O O . PHE A 1 365 ? 53.041 4.849 7.790 1.00 52.00 365 PHE A O 1
ATOM 2939 N N . GLU A 1 366 ? 54.493 5.723 6.311 1.00 53.56 366 GLU A N 1
ATOM 2940 C CA . GLU A 1 366 ? 53.607 6.781 5.809 1.00 53.56 366 GLU A CA 1
ATOM 2941 C C . GLU A 1 366 ? 53.042 6.415 4.434 1.00 53.56 366 GLU A C 1
ATOM 2943 O O . GLU A 1 366 ? 53.791 6.206 3.476 1.00 53.56 366 GLU A O 1
ATOM 2948 N N . LEU A 1 367 ? 51.712 6.376 4.333 1.00 58.66 367 LEU A N 1
ATOM 2949 C CA . LEU A 1 367 ? 50.990 6.308 3.065 1.00 58.66 367 LEU A CA 1
ATOM 2950 C C . LEU A 1 367 ? 50.670 7.726 2.573 1.00 58.66 367 LEU A C 1
ATOM 2952 O O . LEU A 1 367 ? 50.054 8.492 3.321 1.00 58.66 367 LEU A O 1
ATOM 2956 N N . PRO A 1 368 ? 51.041 8.098 1.333 1.00 54.72 368 PRO A N 1
ATOM 2957 C CA . PRO A 1 368 ? 50.729 9.416 0.796 1.00 54.72 368 PRO A CA 1
ATOM 2958 C C . PRO A 1 368 ? 49.213 9.628 0.679 1.00 54.72 368 PRO A C 1
ATOM 2960 O O . PRO A 1 368 ? 48.452 8.698 0.398 1.00 54.72 368 PRO A O 1
ATOM 2963 N N . ALA A 1 369 ? 48.779 10.877 0.861 1.00 57.66 369 ALA A N 1
ATOM 2964 C CA . ALA A 1 369 ? 47.409 11.289 0.577 1.00 57.66 369 ALA A CA 1
ATOM 2965 C C . ALA A 1 369 ? 47.098 11.081 -0.916 1.00 57.66 369 ALA A C 1
ATOM 2967 O O . ALA A 1 369 ? 47.884 11.503 -1.769 1.00 57.66 369 ALA A O 1
ATOM 2968 N N . ILE A 1 370 ? 45.954 10.468 -1.237 1.00 54.88 370 ILE A N 1
ATOM 2969 C CA . ILE A 1 370 ? 45.512 10.249 -2.622 1.00 54.88 370 ILE A CA 1
ATOM 2970 C C . ILE A 1 370 ? 44.309 11.161 -2.905 1.00 54.88 370 ILE A C 1
ATOM 2972 O O . ILE A 1 370 ? 43.220 10.899 -2.395 1.00 54.88 370 ILE A O 1
ATOM 2976 N N . PRO A 1 371 ? 44.457 12.229 -3.712 1.00 45.78 371 PRO A N 1
ATOM 2977 C CA . PRO A 1 371 ? 43.329 13.077 -4.084 1.00 45.78 371 PRO A CA 1
ATOM 2978 C C . PRO A 1 371 ? 42.322 12.296 -4.941 1.00 45.78 371 PRO A C 1
ATOM 2980 O O . PRO A 1 371 ? 42.700 11.739 -5.969 1.00 45.78 371 PRO A O 1
ATOM 2983 N N . ASN A 1 372 ? 41.042 12.297 -4.549 1.00 52.16 372 ASN A N 1
ATOM 2984 C CA . ASN A 1 372 ? 39.944 11.604 -5.241 1.00 52.16 372 ASN A CA 1
ATOM 2985 C C . ASN A 1 372 ? 40.214 10.112 -5.529 1.00 52.16 372 ASN A C 1
ATOM 2987 O O . ASN A 1 372 ? 40.222 9.683 -6.681 1.00 52.16 372 ASN A O 1
ATOM 2991 N N . ALA A 1 373 ? 40.328 9.290 -4.481 1.00 53.84 373 ALA A N 1
ATOM 2992 C CA . ALA A 1 373 ? 40.480 7.830 -4.578 1.00 53.84 373 ALA A CA 1
ATOM 2993 C C . ALA A 1 373 ? 39.265 7.061 -5.174 1.00 53.84 373 ALA A C 1
ATOM 2995 O O . ALA A 1 373 ? 39.188 5.843 -5.049 1.00 53.84 373 ALA A O 1
ATOM 2996 N N . GLY A 1 374 ? 38.298 7.745 -5.801 1.00 53.16 374 GLY A N 1
ATOM 2997 C CA . GLY A 1 374 ? 37.118 7.136 -6.434 1.00 53.16 374 GLY A CA 1
ATOM 2998 C C . GLY A 1 374 ? 36.038 6.617 -5.475 1.00 53.16 374 GLY A C 1
ATOM 2999 O O . GLY A 1 374 ? 35.087 5.989 -5.931 1.00 53.16 374 GLY A O 1
ATOM 3000 N N . ILE A 1 375 ? 36.166 6.877 -4.170 1.00 59.44 375 ILE A N 1
ATOM 3001 C CA . ILE A 1 375 ? 35.257 6.379 -3.126 1.00 59.44 375 ILE A CA 1
ATOM 3002 C C . ILE A 1 375 ? 33.880 7.071 -3.242 1.00 59.44 375 ILE A C 1
ATOM 3004 O O . ILE A 1 375 ? 33.824 8.300 -3.117 1.00 59.44 375 ILE A O 1
ATOM 3008 N N . PRO A 1 376 ? 32.772 6.330 -3.460 1.00 61.47 376 PRO A N 1
ATOM 3009 C CA . PRO A 1 376 ? 31.440 6.915 -3.621 1.00 61.47 376 PRO A CA 1
ATOM 3010 C C . PRO A 1 376 ? 30.927 7.635 -2.367 1.00 61.47 376 PRO A C 1
ATOM 3012 O O . PRO A 1 376 ? 31.158 7.201 -1.240 1.00 61.47 376 PRO A O 1
ATOM 3015 N N . GLU A 1 377 ? 30.136 8.691 -2.565 1.00 62.25 377 GLU A N 1
ATOM 3016 C CA . GLU A 1 377 ? 29.508 9.464 -1.480 1.00 62.25 377 GLU A CA 1
ATOM 3017 C C . GLU A 1 377 ? 28.565 8.607 -0.608 1.00 62.25 377 GLU A C 1
ATOM 3019 O O . GLU A 1 377 ? 28.484 8.809 0.603 1.00 62.25 377 GLU A O 1
ATOM 3024 N N . ALA A 1 378 ? 27.936 7.583 -1.201 1.00 61.03 378 ALA A N 1
ATOM 3025 C CA . ALA A 1 378 ? 27.131 6.590 -0.488 1.00 61.03 378 ALA A CA 1
ATOM 3026 C C . ALA A 1 378 ? 27.944 5.815 0.567 1.00 61.03 378 ALA A C 1
ATOM 3028 O O . ALA A 1 378 ? 27.494 5.689 1.703 1.00 61.03 378 ALA A O 1
ATOM 3029 N N . TRP A 1 379 ? 29.173 5.393 0.242 1.00 72.62 379 TRP A N 1
ATOM 3030 C CA . TRP A 1 379 ? 30.043 4.690 1.193 1.00 72.62 379 TRP A CA 1
ATOM 3031 C C . TRP A 1 379 ? 30.472 5.603 2.352 1.00 72.62 379 TRP A C 1
ATOM 3033 O O . TRP A 1 379 ? 30.558 5.173 3.496 1.00 72.62 379 TRP A O 1
ATOM 3043 N N . GLN A 1 380 ? 30.666 6.902 2.099 1.00 67.06 380 GLN A N 1
ATOM 3044 C CA . GLN A 1 380 ? 30.959 7.872 3.164 1.00 67.06 380 GLN A CA 1
ATOM 3045 C C . GLN A 1 380 ? 29.754 8.127 4.091 1.00 67.06 380 GLN A C 1
ATOM 3047 O O . GLN A 1 380 ? 29.929 8.525 5.244 1.00 67.06 380 GLN A O 1
ATOM 3052 N N . ALA A 1 381 ? 28.522 7.937 3.607 1.00 64.75 381 ALA A N 1
ATOM 3053 C CA . ALA A 1 381 ? 27.330 7.928 4.452 1.00 64.75 381 ALA A CA 1
ATOM 3054 C C . ALA A 1 381 ? 27.253 6.638 5.286 1.00 64.75 381 ALA A C 1
ATOM 3056 O O . ALA A 1 381 ? 27.133 6.723 6.504 1.00 64.75 381 ALA A O 1
ATOM 3057 N N . GLU A 1 382 ? 27.436 5.480 4.653 1.00 68.50 382 GLU A N 1
ATOM 3058 C CA . GLU A 1 382 ? 27.442 4.163 5.301 1.00 68.50 382 GLU A CA 1
ATOM 3059 C C . GLU A 1 382 ? 28.507 4.056 6.409 1.00 68.50 382 GLU A C 1
ATOM 3061 O O . GLU A 1 382 ? 28.182 3.725 7.547 1.00 68.50 382 GLU A O 1
ATOM 3066 N N . TYR A 1 383 ? 29.748 4.476 6.135 1.00 71.31 383 TYR A N 1
ATOM 3067 C CA . TYR A 1 383 ? 30.841 4.536 7.115 1.00 71.31 383 TYR A CA 1
ATOM 3068 C C . TYR A 1 383 ? 30.494 5.386 8.353 1.00 71.31 383 TYR A C 1
ATOM 3070 O O . TYR A 1 383 ? 30.831 5.018 9.481 1.00 71.31 383 TYR A O 1
ATOM 3078 N N . ARG A 1 384 ? 29.785 6.514 8.178 1.00 72.12 384 ARG A N 1
ATOM 3079 C CA . ARG A 1 384 ? 29.333 7.354 9.305 1.00 72.12 384 ARG A CA 1
ATOM 3080 C C . ARG A 1 384 ? 28.318 6.622 10.177 1.00 72.12 384 ARG A C 1
ATOM 3082 O O . ARG A 1 384 ? 28.495 6.597 11.395 1.00 72.12 384 ARG A O 1
ATOM 3089 N N . SER A 1 385 ? 27.305 6.011 9.567 1.00 68.94 385 SER A N 1
ATOM 3090 C CA . SER A 1 385 ? 26.259 5.269 10.277 1.00 68.94 385 SER A CA 1
ATOM 3091 C C . SER A 1 385 ? 26.811 4.006 10.964 1.00 68.94 385 SER A C 1
ATOM 3093 O O . SER A 1 385 ? 26.509 3.769 12.134 1.00 68.94 385 SER A O 1
ATOM 3095 N N . ASN A 1 386 ? 27.708 3.256 10.312 1.00 69.38 386 ASN A N 1
ATOM 3096 C CA . ASN A 1 386 ? 28.393 2.093 10.896 1.00 69.38 386 ASN A CA 1
ATOM 3097 C C . ASN A 1 386 ? 29.199 2.468 12.148 1.00 69.38 386 ASN A C 1
ATOM 3099 O O . ASN A 1 386 ? 29.096 1.815 13.189 1.00 69.38 386 ASN A O 1
ATOM 3103 N N . MET A 1 387 ? 29.984 3.547 12.071 1.00 75.06 387 MET A N 1
ATOM 3104 C CA . MET A 1 387 ? 30.781 4.020 13.204 1.00 75.06 387 MET A CA 1
ATOM 3105 C C . MET A 1 387 ? 29.895 4.567 14.330 1.00 75.06 387 MET A C 1
ATOM 3107 O O . MET A 1 387 ? 30.152 4.278 15.498 1.00 75.06 387 MET A O 1
ATOM 3111 N N . ALA A 1 388 ? 28.814 5.279 14.003 1.00 69.44 388 ALA A N 1
ATOM 3112 C CA . ALA A 1 388 ? 27.797 5.714 14.961 1.00 69.44 388 ALA A CA 1
ATOM 3113 C C . ALA A 1 388 ? 27.203 4.537 15.767 1.00 69.44 388 ALA A C 1
ATOM 3115 O O . ALA A 1 388 ? 27.125 4.613 16.996 1.00 69.44 388 ALA A O 1
ATOM 3116 N N . VAL A 1 389 ? 26.869 3.421 15.109 1.00 64.44 389 VAL A N 1
ATOM 3117 C CA . VAL A 1 389 ? 26.409 2.185 15.772 1.00 64.44 389 VAL A CA 1
ATOM 3118 C C . VAL A 1 389 ? 27.506 1.551 16.636 1.00 64.44 389 VAL A C 1
ATOM 3120 O O . VAL A 1 389 ? 27.227 1.157 17.768 1.00 64.44 389 VAL A O 1
ATOM 3123 N N . ALA A 1 390 ? 28.759 1.512 16.172 1.00 69.00 390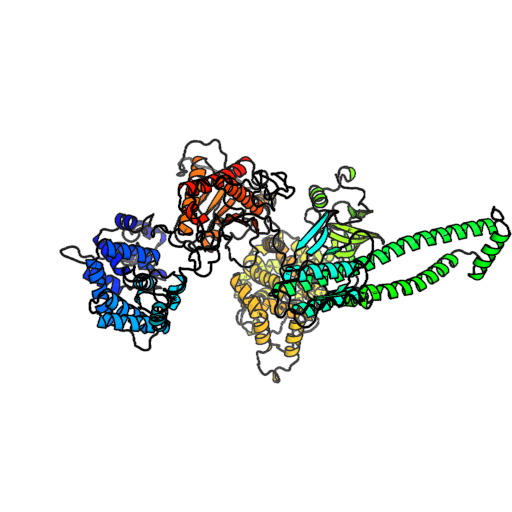 ALA A N 1
ATOM 3124 C CA . ALA A 1 390 ? 29.876 0.976 16.956 1.00 69.00 390 ALA A CA 1
ATOM 3125 C C . ALA A 1 390 ? 30.113 1.759 18.266 1.00 69.00 390 ALA A C 1
ATOM 3127 O O . ALA A 1 390 ? 30.252 1.153 19.332 1.00 69.00 390 ALA A O 1
ATOM 3128 N N . TYR A 1 391 ? 30.088 3.098 18.223 1.00 71.31 391 TYR A N 1
ATOM 3129 C CA . TYR A 1 391 ? 30.175 3.930 19.432 1.00 71.31 391 TYR A CA 1
ATOM 3130 C C . TYR A 1 391 ? 28.972 3.729 20.368 1.00 71.31 391 TYR A C 1
ATOM 3132 O O . TYR A 1 391 ? 29.154 3.702 21.587 1.00 71.31 391 TYR A O 1
ATOM 3140 N N . TYR A 1 392 ? 27.759 3.554 19.828 1.00 72.38 392 TYR A N 1
ATOM 3141 C CA . TYR A 1 392 ? 26.565 3.289 20.635 1.00 72.38 392 TYR A CA 1
ATOM 3142 C C . TYR A 1 392 ? 26.663 1.947 21.371 1.00 72.38 392 TYR A C 1
ATOM 3144 O O . TYR A 1 392 ? 26.548 1.915 22.596 1.00 72.38 392 TYR A O 1
ATOM 3152 N N . ASN A 1 393 ? 26.951 0.858 20.651 1.00 66.94 393 ASN A N 1
ATOM 3153 C CA . ASN A 1 393 ? 27.061 -0.482 21.232 1.00 66.94 393 ASN A CA 1
ATOM 3154 C C . ASN A 1 393 ? 28.134 -0.526 22.328 1.00 66.94 393 ASN A C 1
ATOM 3156 O O . ASN A 1 393 ? 27.863 -0.988 23.433 1.00 66.94 393 ASN A O 1
ATOM 3160 N N . LYS A 1 394 ? 29.302 0.086 22.094 1.00 76.12 394 LYS A N 1
ATOM 3161 C CA . LYS A 1 394 ? 30.364 0.157 23.107 1.00 76.12 394 LYS A CA 1
ATOM 3162 C C . LYS A 1 394 ? 29.958 0.946 24.360 1.00 76.12 394 LYS A C 1
ATOM 3164 O O . LYS A 1 394 ? 30.383 0.610 25.466 1.00 76.12 394 LYS A O 1
ATOM 3169 N N . GLY A 1 395 ? 29.118 1.975 24.214 1.00 67.69 395 GLY A N 1
ATOM 3170 C CA . GLY A 1 395 ? 28.503 2.675 25.344 1.00 67.69 395 GLY A CA 1
ATOM 3171 C C . GLY A 1 395 ? 27.572 1.770 26.163 1.00 67.69 395 GLY A C 1
ATOM 3172 O O . GLY A 1 395 ? 27.618 1.797 27.394 1.00 67.69 395 GLY A O 1
ATOM 3173 N N . VAL A 1 396 ? 26.779 0.924 25.495 1.00 64.25 396 VAL A N 1
ATOM 3174 C CA . VAL A 1 396 ? 25.925 -0.085 26.149 1.00 64.25 396 VAL A CA 1
ATOM 3175 C C . VAL A 1 396 ? 26.770 -1.135 26.878 1.00 64.25 396 VAL A C 1
ATOM 3177 O O . VAL A 1 396 ? 26.516 -1.389 28.054 1.00 64.25 396 VAL A O 1
ATOM 3180 N N . ASP A 1 397 ? 27.816 -1.674 26.250 1.00 65.00 397 ASP A N 1
ATOM 3181 C CA . ASP A 1 397 ? 28.690 -2.685 26.864 1.00 65.00 397 ASP A CA 1
ATOM 3182 C C . ASP A 1 397 ? 29.376 -2.166 28.135 1.00 65.00 397 ASP A C 1
ATOM 3184 O O . ASP A 1 397 ? 29.430 -2.859 29.153 1.00 65.00 397 ASP A O 1
ATOM 3188 N N . LEU A 1 398 ? 29.864 -0.919 28.110 1.00 64.69 398 LEU A N 1
ATOM 3189 C CA . LEU A 1 398 ? 30.467 -0.263 29.275 1.00 64.69 398 LEU A CA 1
ATOM 3190 C C . LEU A 1 398 ? 29.450 -0.011 30.402 1.00 64.69 398 LEU A C 1
ATOM 3192 O O . LEU A 1 398 ? 29.821 -0.045 31.577 1.00 64.69 398 LEU A O 1
ATOM 3196 N N . TYR A 1 399 ? 28.179 0.228 30.067 1.00 60.94 399 TYR A N 1
ATOM 3197 C CA . TYR A 1 399 ? 27.098 0.362 31.044 1.00 60.94 399 TYR A CA 1
ATOM 3198 C C . TYR A 1 399 ? 26.741 -0.983 31.695 1.00 60.94 399 TYR A C 1
ATOM 3200 O O . TYR A 1 399 ? 26.664 -1.060 32.922 1.00 60.94 399 TYR A O 1
ATOM 3208 N N . LEU A 1 400 ? 26.585 -2.043 30.895 1.00 53.69 400 LEU A N 1
ATOM 3209 C CA . LEU A 1 400 ? 26.273 -3.393 31.377 1.00 53.69 400 LEU A CA 1
ATOM 3210 C C . LEU A 1 400 ? 27.422 -3.980 32.212 1.00 53.69 400 LEU A C 1
ATOM 3212 O O . LEU A 1 400 ? 27.197 -4.423 33.333 1.00 53.69 400 LEU A O 1
ATOM 3216 N N . SER A 1 401 ? 28.670 -3.849 31.753 1.00 59.69 401 SER A N 1
ATOM 3217 C CA . SER A 1 401 ? 29.854 -4.294 32.511 1.00 59.69 401 SER A CA 1
ATOM 3218 C C . SER A 1 401 ? 29.980 -3.602 33.879 1.00 59.69 401 SER A C 1
ATOM 3220 O O . SER A 1 401 ? 30.482 -4.184 34.842 1.00 59.69 401 SER A O 1
ATOM 3222 N N . GLY A 1 402 ? 29.520 -2.349 33.986 1.00 56.12 402 GLY A N 1
ATOM 3223 C CA . GLY A 1 402 ? 29.460 -1.616 35.253 1.00 56.12 402 GLY A CA 1
ATOM 3224 C C . GLY A 1 402 ? 28.358 -2.104 36.203 1.00 56.12 402 GLY A C 1
ATOM 3225 O O . GLY A 1 402 ? 28.534 -2.023 37.419 1.00 56.12 402 GLY A O 1
ATOM 3226 N N . LEU A 1 403 ? 27.251 -2.626 35.664 1.00 50.22 403 LEU A N 1
ATOM 3227 C CA . LEU A 1 403 ? 26.165 -3.255 36.424 1.00 50.22 403 LEU A CA 1
ATOM 3228 C C . LEU A 1 403 ? 26.567 -4.639 36.953 1.00 50.22 403 LEU A C 1
ATOM 3230 O O . LEU A 1 403 ? 26.362 -4.908 38.134 1.00 50.22 403 LEU A O 1
ATOM 3234 N N . ASP A 1 404 ? 27.221 -5.470 36.143 1.00 46.94 404 ASP A N 1
ATOM 3235 C CA . ASP A 1 404 ? 27.630 -6.822 36.558 1.00 46.94 404 ASP A CA 1
ATOM 3236 C C . ASP A 1 404 ? 28.667 -6.786 37.700 1.00 46.94 404 ASP A C 1
ATOM 3238 O O . ASP A 1 404 ? 28.556 -7.510 38.694 1.00 46.94 404 ASP A O 1
ATOM 3242 N N . PHE A 1 405 ? 29.640 -5.867 37.624 1.00 48.44 405 PHE A N 1
ATOM 3243 C CA . PHE A 1 405 ? 30.589 -5.616 38.718 1.00 48.44 405 PHE A CA 1
ATOM 3244 C C . PHE A 1 405 ? 29.893 -5.083 39.988 1.00 48.44 405 PHE A C 1
ATOM 3246 O O . PHE A 1 405 ? 30.317 -5.362 41.116 1.00 48.44 405 PHE A O 1
ATOM 3253 N N . PHE A 1 406 ? 28.813 -4.314 39.828 1.00 47.84 406 PHE A N 1
ATOM 3254 C CA . PHE A 1 406 ? 27.999 -3.825 40.939 1.00 47.84 406 PHE A CA 1
ATOM 3255 C C . PHE A 1 406 ? 27.233 -4.965 41.630 1.00 47.84 406 PHE A C 1
ATOM 3257 O O . PHE A 1 406 ? 27.282 -5.047 42.858 1.00 47.84 406 PHE A O 1
ATOM 3264 N N . GLU A 1 407 ? 26.592 -5.871 40.885 1.00 46.72 407 GLU A N 1
ATOM 3265 C CA . GLU A 1 407 ? 25.840 -6.990 41.473 1.00 46.72 407 GLU A CA 1
ATOM 3266 C C . GLU A 1 407 ? 26.758 -7.974 42.221 1.00 46.72 407 GLU A C 1
ATOM 3268 O O . GLU A 1 407 ? 26.461 -8.343 43.361 1.00 46.72 407 GLU A O 1
ATOM 3273 N N . GLN A 1 408 ? 27.925 -8.313 41.658 1.00 48.31 408 GLN A N 1
ATOM 3274 C CA . GLN A 1 408 ? 28.914 -9.157 42.346 1.00 48.31 408 GLN A CA 1
ATOM 3275 C C . GLN A 1 408 ? 29.467 -8.490 43.620 1.00 48.31 408 GLN A C 1
ATOM 3277 O O . GLN A 1 408 ? 29.508 -9.107 44.686 1.00 48.31 408 GLN A O 1
ATOM 3282 N N . SER A 1 409 ? 29.843 -7.206 43.554 1.00 46.75 409 SER A N 1
ATOM 3283 C CA . SER A 1 409 ? 30.437 -6.509 44.707 1.00 46.75 409 SER A CA 1
ATOM 3284 C C . SER A 1 409 ? 29.445 -6.169 45.830 1.00 46.75 409 SER A C 1
ATOM 3286 O O . SER A 1 409 ? 29.871 -5.998 46.977 1.00 46.75 409 SER A O 1
ATOM 3288 N N . GLN A 1 410 ? 28.140 -6.100 45.536 1.00 43.91 410 GLN A N 1
ATOM 3289 C CA . GLN A 1 410 ? 27.065 -6.060 46.536 1.00 43.91 410 GLN A CA 1
ATOM 3290 C C . GLN A 1 410 ? 26.968 -7.396 47.288 1.00 43.91 410 GLN A C 1
ATOM 3292 O O . GLN A 1 410 ? 27.055 -7.410 48.519 1.00 43.91 410 GLN A O 1
ATOM 3297 N N . ALA A 1 411 ? 26.854 -8.511 46.557 1.00 46.03 411 ALA A N 1
ATOM 3298 C CA . ALA A 1 411 ? 26.658 -9.844 47.129 1.00 46.03 411 ALA A CA 1
ATOM 3299 C C . ALA A 1 411 ? 27.819 -10.279 48.047 1.00 46.03 411 ALA A C 1
ATOM 3301 O O . ALA A 1 411 ? 27.590 -10.720 49.180 1.00 46.03 411 ALA A O 1
ATOM 3302 N N . ASP A 1 412 ? 29.065 -10.078 47.608 1.00 48.69 412 ASP A N 1
ATOM 3303 C CA . ASP A 1 412 ? 30.255 -10.417 48.400 1.00 48.69 412 ASP A CA 1
ATOM 3304 C C . ASP A 1 412 ? 30.340 -9.602 49.700 1.00 48.69 412 ASP A C 1
ATOM 3306 O O . ASP A 1 412 ? 30.711 -10.121 50.758 1.00 48.69 412 ASP A O 1
ATOM 3310 N N . ARG A 1 413 ? 29.978 -8.312 49.650 1.00 50.47 413 ARG A N 1
ATOM 3311 C CA . ARG A 1 413 ? 30.055 -7.422 50.817 1.00 50.47 413 ARG A CA 1
ATOM 3312 C C . ARG A 1 413 ? 28.922 -7.640 51.801 1.00 50.47 413 ARG A C 1
ATOM 3314 O O . ARG A 1 413 ? 29.189 -7.617 53.000 1.00 50.47 413 ARG A O 1
ATOM 3321 N N . GLU A 1 414 ? 27.690 -7.862 51.342 1.00 50.44 414 GLU A N 1
ATOM 3322 C CA . GLU A 1 414 ? 26.586 -8.165 52.258 1.00 50.44 414 GLU A CA 1
ATOM 3323 C C . GLU A 1 414 ? 26.855 -9.479 53.008 1.00 50.44 414 GLU A C 1
ATOM 3325 O O . GLU A 1 414 ? 26.693 -9.523 54.229 1.00 50.44 414 GLU A O 1
ATOM 3330 N N . THR A 1 415 ? 27.398 -10.492 52.323 1.00 53.38 415 THR A N 1
ATOM 3331 C CA . THR A 1 415 ? 27.824 -11.758 52.943 1.00 53.38 415 THR A CA 1
ATOM 3332 C C . THR A 1 415 ? 28.900 -11.528 54.015 1.00 53.38 415 THR A C 1
ATOM 3334 O O . THR A 1 415 ? 28.696 -11.888 55.175 1.00 53.38 415 THR A O 1
ATOM 3337 N N . GLN A 1 416 ? 29.992 -10.819 53.692 1.00 53.62 416 GLN A N 1
ATOM 3338 C CA . GLN A 1 416 ? 31.055 -10.505 54.666 1.00 53.62 416 GLN A CA 1
ATOM 3339 C C . GLN A 1 416 ? 30.566 -9.677 55.871 1.00 53.62 416 GLN A C 1
ATOM 3341 O O . GLN A 1 416 ? 31.066 -9.845 56.987 1.00 53.62 416 GLN A O 1
ATOM 3346 N N . ILE A 1 417 ? 29.595 -8.779 55.673 1.00 52.66 417 ILE A N 1
ATOM 3347 C CA . ILE A 1 417 ? 29.002 -7.975 56.752 1.00 52.66 417 ILE A CA 1
ATOM 3348 C C . ILE A 1 417 ? 28.130 -8.848 57.666 1.00 52.66 417 ILE A C 1
ATOM 3350 O O . ILE A 1 417 ? 28.213 -8.715 58.890 1.00 52.66 417 ILE A O 1
ATOM 3354 N N . LEU A 1 418 ? 27.320 -9.750 57.104 1.00 57.06 418 LEU A N 1
ATOM 3355 C CA . LEU A 1 418 ? 26.479 -10.670 57.874 1.00 57.06 418 LEU A CA 1
ATOM 3356 C C . LEU A 1 418 ? 27.327 -11.659 58.690 1.00 57.06 418 LEU A C 1
ATOM 3358 O O . LEU A 1 418 ? 27.104 -11.783 59.899 1.00 57.06 418 LEU A O 1
ATOM 3362 N N . ASP A 1 419 ? 28.356 -12.252 58.081 1.00 60.88 419 ASP A N 1
ATOM 3363 C CA . ASP A 1 419 ? 29.317 -13.133 58.758 1.00 60.88 419 ASP A CA 1
ATOM 3364 C C . ASP A 1 419 ? 30.057 -12.400 59.889 1.00 60.88 419 ASP A C 1
ATOM 3366 O O . ASP A 1 419 ? 30.182 -12.910 61.008 1.00 60.88 419 ASP A O 1
ATOM 3370 N N . GLY A 1 420 ? 30.492 -11.158 59.641 1.00 61.62 420 GLY A N 1
ATOM 3371 C CA . GLY A 1 420 ? 31.134 -10.308 60.645 1.00 61.62 420 GLY A CA 1
ATOM 3372 C C . GLY A 1 420 ? 30.222 -9.974 61.832 1.00 61.62 420 GLY A C 1
ATOM 3373 O O . GLY A 1 420 ? 30.675 -9.978 62.980 1.00 61.62 420 GLY A O 1
ATOM 3374 N N . ILE A 1 421 ? 28.930 -9.734 61.582 1.00 61.78 421 ILE A N 1
ATOM 3375 C CA . ILE A 1 421 ? 27.916 -9.506 62.624 1.00 61.78 421 ILE A CA 1
ATOM 3376 C C . ILE A 1 421 ? 27.649 -10.789 63.426 1.00 61.78 421 ILE A C 1
ATOM 3378 O O . ILE A 1 421 ? 27.476 -10.722 64.647 1.00 61.78 421 ILE A O 1
ATOM 3382 N N . GLU A 1 422 ? 27.618 -11.961 62.788 1.00 65.06 422 GLU A N 1
ATOM 3383 C CA . GLU A 1 422 ? 27.413 -13.229 63.492 1.00 65.06 422 GLU A CA 1
ATOM 3384 C C . GLU A 1 422 ? 28.633 -13.619 64.345 1.00 65.06 422 GLU A C 1
ATOM 3386 O O . GLU A 1 422 ? 28.475 -14.002 65.509 1.00 65.06 422 GLU A O 1
ATOM 3391 N N . ALA A 1 423 ? 29.849 -13.429 63.825 1.00 64.25 423 ALA A N 1
ATOM 3392 C CA . ALA A 1 423 ? 31.087 -13.583 64.586 1.00 64.25 423 ALA A CA 1
ATOM 3393 C C . ALA A 1 423 ? 31.127 -12.637 65.802 1.00 64.25 423 ALA A C 1
ATOM 3395 O O . ALA A 1 423 ? 31.408 -13.075 66.918 1.00 64.25 423 ALA A O 1
ATOM 3396 N N . TRP A 1 424 ? 30.756 -11.362 65.630 1.00 67.12 424 TRP A N 1
ATOM 3397 C CA . TRP A 1 424 ? 30.669 -10.395 66.731 1.00 67.12 424 TRP A CA 1
ATOM 3398 C C . TRP A 1 424 ? 29.660 -10.817 67.814 1.00 67.12 424 TRP A C 1
ATOM 3400 O O . TRP A 1 424 ? 29.968 -10.728 69.005 1.00 67.12 424 TRP A O 1
ATOM 3410 N N . LYS A 1 425 ? 28.487 -11.349 67.430 1.00 68.12 425 LYS A N 1
ATOM 3411 C CA . LYS A 1 425 ? 27.498 -11.892 68.383 1.00 68.12 425 LYS A CA 1
ATOM 3412 C C . LYS A 1 425 ? 28.066 -13.069 69.181 1.00 68.12 425 LYS A C 1
ATOM 3414 O O . LYS A 1 425 ? 27.899 -13.105 70.398 1.00 68.12 425 LYS A O 1
ATOM 3419 N N . LYS A 1 426 ? 28.765 -14.000 68.519 1.00 71.25 426 LYS A N 1
ATOM 3420 C CA . LYS A 1 426 ? 29.426 -15.151 69.164 1.00 71.25 426 LYS A CA 1
ATOM 3421 C C . LYS A 1 426 ? 30.509 -14.702 70.154 1.00 71.25 426 LYS A C 1
ATOM 3423 O O . LYS A 1 426 ? 30.550 -15.213 71.271 1.00 71.25 426 LYS A O 1
ATOM 3428 N N . ILE A 1 427 ? 31.304 -13.687 69.798 1.00 70.25 427 ILE A N 1
ATOM 3429 C CA . ILE A 1 427 ? 32.301 -13.056 70.685 1.00 70.25 427 ILE A CA 1
ATOM 3430 C C . ILE A 1 427 ? 31.629 -12.430 71.918 1.00 70.25 427 ILE A C 1
ATOM 3432 O O . ILE A 1 427 ? 31.995 -12.750 73.047 1.00 70.25 427 ILE A O 1
ATOM 3436 N N . LYS A 1 428 ? 30.606 -11.582 71.732 1.00 67.94 428 LYS A N 1
ATOM 3437 C CA . LYS A 1 428 ? 29.865 -10.935 72.837 1.00 67.94 428 LYS A CA 1
ATOM 3438 C C . LYS A 1 428 ? 29.160 -11.930 73.766 1.00 67.94 428 LYS A C 1
ATOM 3440 O O . LYS A 1 428 ? 29.027 -11.640 74.951 1.00 67.94 428 LYS A O 1
ATOM 3445 N N . ALA A 1 429 ? 28.725 -13.077 73.246 1.00 72.81 429 ALA A N 1
ATOM 3446 C CA . ALA A 1 429 ? 28.098 -14.149 74.018 1.00 72.81 429 ALA A CA 1
ATOM 3447 C C . ALA A 1 429 ? 29.099 -15.079 74.738 1.00 72.81 429 ALA A C 1
ATOM 3449 O O . ALA A 1 429 ? 28.668 -15.990 75.440 1.00 72.81 429 ALA A O 1
ATOM 3450 N N . GLY A 1 430 ? 30.414 -14.886 74.560 1.00 70.50 430 GLY A N 1
ATOM 3451 C CA . GLY A 1 430 ? 31.457 -15.747 75.135 1.00 70.50 430 GLY A CA 1
ATOM 3452 C C . GLY A 1 430 ? 31.631 -17.106 74.442 1.00 70.50 430 GLY A C 1
ATOM 3453 O O . GLY A 1 430 ? 32.395 -17.935 74.925 1.00 70.50 430 GLY A O 1
ATOM 3454 N N . ASN A 1 431 ? 30.962 -17.323 73.305 1.00 72.31 431 ASN A N 1
ATOM 3455 C CA . ASN A 1 431 ? 30.899 -18.590 72.570 1.00 72.31 431 ASN A CA 1
ATOM 3456 C C . ASN A 1 431 ? 31.593 -18.467 71.200 1.00 72.31 431 ASN A C 1
ATOM 3458 O O . ASN A 1 431 ? 30.986 -18.729 70.161 1.00 72.31 431 ASN A O 1
ATOM 3462 N N . SER A 1 432 ? 32.841 -17.993 71.184 1.00 71.25 432 SER A N 1
ATOM 3463 C CA . SER A 1 432 ? 33.625 -17.778 69.961 1.00 71.25 432 SER A CA 1
ATOM 3464 C C . SER A 1 432 ? 34.984 -18.464 70.040 1.00 71.25 432 SER A C 1
ATOM 3466 O O . SER A 1 432 ? 35.781 -18.155 70.925 1.00 71.25 432 SER A O 1
ATOM 3468 N N . ASP A 1 433 ? 35.274 -19.302 69.045 1.00 75.00 433 ASP A N 1
ATOM 3469 C CA . ASP A 1 433 ? 36.531 -20.052 68.910 1.00 75.00 433 ASP A CA 1
ATOM 3470 C C . ASP A 1 433 ? 37.700 -19.206 68.352 1.00 75.00 433 ASP A C 1
ATOM 3472 O O . ASP A 1 433 ? 38.815 -19.697 68.182 1.00 75.00 433 ASP A O 1
ATOM 3476 N N . LEU A 1 434 ? 37.464 -17.923 68.041 1.00 70.00 434 LEU A N 1
ATOM 3477 C CA . LEU A 1 434 ? 38.483 -17.016 67.495 1.00 70.00 434 LEU A CA 1
ATOM 3478 C C . LEU A 1 434 ? 39.557 -16.642 68.542 1.00 70.00 434 LEU A C 1
ATOM 3480 O O . LEU A 1 434 ? 39.214 -16.444 69.709 1.00 70.00 434 LEU A O 1
ATOM 3484 N N . PRO A 1 435 ? 40.835 -16.438 68.157 1.00 74.88 435 PRO A N 1
ATOM 3485 C CA . PRO A 1 435 ? 41.887 -16.032 69.093 1.00 74.88 435 PRO A CA 1
ATOM 3486 C C . PRO A 1 435 ? 41.581 -14.693 69.801 1.00 74.88 435 PRO A C 1
ATOM 3488 O O . PRO A 1 435 ? 41.092 -13.772 69.141 1.00 74.88 435 PRO A O 1
ATOM 3491 N N . PRO A 1 436 ? 41.909 -14.516 71.100 1.00 71.06 436 PRO A N 1
ATOM 3492 C CA . PRO A 1 436 ? 41.526 -13.324 71.876 1.00 71.06 436 PRO A CA 1
ATOM 3493 C C . PRO A 1 436 ? 41.955 -11.979 71.266 1.00 71.06 436 PRO A C 1
ATOM 3495 O O . PRO A 1 436 ? 41.223 -10.993 71.352 1.00 71.06 436 PRO A O 1
ATOM 3498 N N . GLU A 1 437 ? 43.112 -11.942 70.606 1.00 67.88 437 GLU A N 1
ATOM 3499 C CA . GLU A 1 437 ? 43.640 -10.758 69.911 1.00 67.88 437 GLU A CA 1
ATOM 3500 C C . GLU A 1 437 ? 42.767 -10.361 68.706 1.00 67.88 437 GLU A C 1
ATOM 3502 O O . GLU A 1 437 ? 42.484 -9.181 68.486 1.00 67.88 437 GLU A O 1
ATOM 3507 N N . VAL A 1 438 ? 42.258 -11.353 67.965 1.00 62.09 438 VAL A N 1
ATOM 3508 C CA . VAL A 1 438 ? 41.311 -11.156 66.856 1.00 62.09 438 VAL A CA 1
ATOM 3509 C C . VAL A 1 438 ? 39.960 -10.689 67.398 1.00 62.09 438 VAL A C 1
ATOM 3511 O O . VAL A 1 438 ? 39.372 -9.757 66.846 1.00 62.09 438 VAL A O 1
ATOM 3514 N N . GLN A 1 439 ? 39.503 -11.259 68.521 1.00 70.31 439 GLN A N 1
ATOM 3515 C CA . GLN A 1 439 ? 38.266 -10.831 69.181 1.00 70.31 439 GLN A CA 1
ATOM 3516 C C . GLN A 1 439 ? 38.331 -9.354 69.612 1.00 70.31 439 GLN A C 1
ATOM 3518 O O . GLN A 1 439 ? 37.419 -8.587 69.300 1.00 70.31 439 GLN A O 1
ATOM 3523 N N . GLN A 1 440 ? 39.424 -8.919 70.256 1.00 70.38 440 GLN A N 1
ATOM 3524 C CA . GLN A 1 440 ? 39.629 -7.506 70.608 1.00 70.38 440 GLN A CA 1
ATOM 3525 C C . GLN A 1 440 ? 39.723 -6.597 69.375 1.00 70.38 440 GLN A C 1
ATOM 3527 O O . GLN A 1 440 ? 39.125 -5.518 69.364 1.00 70.38 440 GLN A O 1
ATOM 3532 N N . SER A 1 441 ? 40.429 -7.023 68.323 1.00 63.16 441 SER A N 1
ATOM 3533 C CA . SER A 1 441 ? 40.554 -6.248 67.083 1.00 63.16 441 SER A CA 1
ATOM 3534 C C . SER A 1 441 ? 39.192 -6.008 66.417 1.00 63.16 441 SER A C 1
ATOM 3536 O O . SER A 1 441 ? 38.853 -4.858 66.103 1.00 63.16 441 SER A O 1
ATOM 3538 N N . MET A 1 442 ? 38.361 -7.053 66.294 1.00 61.81 442 MET A N 1
ATOM 3539 C CA . MET A 1 442 ? 36.992 -6.933 65.778 1.00 61.81 442 MET A CA 1
ATOM 3540 C C . MET A 1 442 ? 36.136 -6.029 66.672 1.00 61.81 442 MET A C 1
ATOM 3542 O O . MET A 1 442 ? 35.559 -5.067 66.167 1.00 61.81 442 MET A O 1
ATOM 3546 N N . LEU A 1 443 ? 36.110 -6.253 67.993 1.00 66.25 443 LEU A N 1
ATOM 3547 C CA . LEU A 1 443 ? 35.360 -5.406 68.933 1.00 66.25 443 LEU A CA 1
ATOM 3548 C C . LEU A 1 443 ? 35.739 -3.918 68.797 1.00 66.25 443 LEU A C 1
ATOM 3550 O O . LEU A 1 443 ? 34.854 -3.077 68.656 1.00 66.25 443 LEU A O 1
ATOM 3554 N N . SER A 1 444 ? 37.036 -3.596 68.716 1.00 62.41 444 SER A N 1
ATOM 3555 C CA . SER A 1 444 ? 37.519 -2.216 68.534 1.00 62.41 444 SER A CA 1
ATOM 3556 C C . SER A 1 444 ? 37.111 -1.578 67.198 1.00 62.41 444 SER A C 1
ATOM 3558 O O . SER A 1 444 ? 37.085 -0.351 67.069 1.00 62.41 444 SER A O 1
ATOM 3560 N N . SER A 1 445 ? 36.845 -2.394 66.177 1.00 56.78 445 SER A N 1
ATOM 3561 C CA . SER A 1 445 ? 36.448 -1.935 64.844 1.00 56.78 445 SER A CA 1
ATOM 3562 C C . SER A 1 445 ? 34.944 -1.659 64.795 1.00 56.78 445 SER A C 1
ATOM 3564 O O . SER A 1 445 ? 34.537 -0.613 64.298 1.00 56.78 445 SER A O 1
ATOM 3566 N N . PHE A 1 446 ? 34.129 -2.517 65.419 1.00 59.19 446 PHE A N 1
ATOM 3567 C CA . PHE A 1 446 ? 32.693 -2.274 65.607 1.00 59.19 446 PHE A CA 1
ATOM 3568 C C . PHE A 1 446 ? 32.417 -1.079 66.541 1.00 59.19 446 PHE A C 1
ATOM 3570 O O . PHE A 1 446 ? 31.536 -0.269 66.254 1.00 59.19 446 PHE A O 1
ATOM 3577 N N . GLU A 1 447 ? 33.209 -0.880 67.601 1.00 58.75 447 GLU A N 1
ATOM 3578 C CA . GLU A 1 447 ? 33.088 0.311 68.459 1.00 58.75 447 GLU A CA 1
ATOM 3579 C C . GLU A 1 447 ? 33.460 1.616 67.738 1.00 58.75 447 GLU A C 1
ATOM 3581 O O . GLU A 1 447 ? 32.831 2.648 67.982 1.00 58.75 447 GLU A O 1
ATOM 3586 N N . ARG A 1 448 ? 34.440 1.584 66.821 1.00 53.06 448 ARG A N 1
ATOM 3587 C CA . ARG A 1 448 ? 34.796 2.734 65.966 1.00 53.06 448 ARG A CA 1
ATOM 3588 C C . ARG A 1 448 ? 33.713 3.092 64.947 1.00 53.06 448 ARG A C 1
ATOM 3590 O O . ARG A 1 448 ? 33.654 4.242 64.528 1.00 53.06 448 ARG A O 1
ATOM 3597 N N . LEU A 1 449 ? 32.840 2.146 64.603 1.00 49.59 449 LEU A N 1
ATOM 3598 C CA . LEU A 1 449 ? 31.634 2.376 63.799 1.00 49.59 449 LEU A CA 1
ATOM 3599 C C . LEU A 1 449 ? 30.443 2.894 64.638 1.00 49.59 449 LEU A C 1
ATOM 3601 O O . LEU A 1 449 ? 29.341 3.022 64.118 1.00 49.59 449 LEU A O 1
ATOM 3605 N N . GLY A 1 450 ? 30.644 3.200 65.929 1.00 48.41 450 GLY A N 1
ATOM 3606 C CA . GLY A 1 450 ? 29.620 3.764 66.822 1.00 48.41 450 GLY A CA 1
ATOM 3607 C C . GLY A 1 450 ? 28.682 2.735 67.465 1.00 48.41 450 GLY A C 1
ATOM 3608 O O . GLY A 1 450 ? 27.782 3.101 68.219 1.00 48.41 450 GLY A O 1
ATOM 3609 N N . LEU A 1 451 ? 28.898 1.443 67.212 1.00 51.62 451 LEU A N 1
ATOM 3610 C CA . LEU A 1 451 ? 27.933 0.373 67.473 1.00 51.62 451 LEU A CA 1
ATOM 3611 C C . LEU A 1 451 ? 28.043 -0.150 68.915 1.00 51.62 451 LEU A C 1
ATOM 3613 O O . LEU A 1 451 ? 28.545 -1.246 69.165 1.00 51.62 451 LEU A O 1
ATOM 3617 N N . ARG A 1 452 ? 27.622 0.676 69.882 1.00 53.31 452 ARG A N 1
ATOM 3618 C CA . ARG A 1 452 ? 27.770 0.390 71.324 1.00 53.31 452 ARG A CA 1
ATOM 3619 C C . ARG A 1 452 ? 26.582 -0.308 71.981 1.00 53.31 452 ARG A C 1
ATOM 3621 O O . ARG A 1 452 ? 26.799 -1.003 72.971 1.00 53.31 452 ARG A O 1
ATOM 3628 N N . ASP A 1 453 ? 25.373 -0.154 71.447 1.00 52.47 453 ASP A N 1
ATOM 3629 C CA . ASP A 1 453 ? 24.167 -0.784 71.990 1.00 52.47 453 ASP A CA 1
ATOM 3630 C C . ASP A 1 453 ? 23.293 -1.335 70.856 1.00 52.47 453 ASP A C 1
ATOM 3632 O O . ASP A 1 453 ? 23.001 -0.637 69.885 1.00 52.47 453 ASP A O 1
ATOM 3636 N N . THR A 1 454 ? 22.916 -2.610 70.944 1.00 51.44 454 THR A N 1
ATOM 3637 C CA . THR A 1 454 ? 22.204 -3.323 69.874 1.00 51.44 454 THR A CA 1
ATOM 3638 C C . THR A 1 454 ? 20.723 -3.455 70.185 1.00 51.44 454 THR A C 1
ATOM 3640 O O . THR A 1 454 ? 20.231 -4.548 70.474 1.00 51.44 454 THR A O 1
ATOM 3643 N N . SER A 1 455 ? 19.997 -2.350 70.024 1.00 47.41 455 SER A N 1
ATOM 3644 C CA . SER A 1 455 ? 18.613 -2.427 69.551 1.00 47.41 455 SER A CA 1
ATOM 3645 C C . SER A 1 455 ? 18.618 -2.417 68.015 1.00 47.41 455 SER A C 1
ATOM 3647 O O . SER A 1 455 ? 19.482 -1.814 67.377 1.00 47.41 455 SER A O 1
ATOM 3649 N N . GLN A 1 456 ? 17.736 -3.204 67.399 1.00 51.78 456 GLN A N 1
ATOM 3650 C CA . GLN A 1 456 ? 17.795 -3.479 65.962 1.00 51.78 456 GLN A CA 1
ATOM 3651 C C . GLN A 1 456 ? 17.317 -2.272 65.140 1.00 51.78 456 GLN A C 1
ATOM 3653 O O . GLN A 1 456 ? 16.114 -2.060 65.075 1.00 51.78 456 GLN A O 1
ATOM 3658 N N . LEU A 1 457 ? 18.236 -1.544 64.486 1.00 43.16 457 LEU A N 1
ATOM 3659 C CA . LEU A 1 457 ? 18.069 -0.985 63.123 1.00 43.16 457 LEU A CA 1
ATOM 3660 C C . LEU A 1 457 ? 19.366 -0.323 62.595 1.00 43.16 457 LEU A C 1
ATOM 3662 O O . LEU A 1 457 ? 19.785 -0.594 61.470 1.00 43.16 457 LEU A O 1
ATOM 3666 N N . ASP A 1 458 ? 20.039 0.485 63.424 1.00 50.75 458 ASP A N 1
ATOM 3667 C CA . ASP A 1 458 ? 21.034 1.479 62.964 1.00 50.75 458 ASP A CA 1
ATOM 3668 C C . ASP A 1 458 ? 22.315 0.913 62.325 1.00 50.75 458 ASP A C 1
ATOM 3670 O O . ASP A 1 458 ? 22.889 1.534 61.433 1.00 50.75 458 ASP A O 1
ATOM 3674 N N . VAL A 1 459 ? 22.767 -0.283 62.728 1.00 47.03 459 VAL A N 1
ATOM 3675 C CA . VAL A 1 459 ? 23.994 -0.907 62.184 1.00 47.03 459 VAL A CA 1
ATOM 3676 C C . VAL A 1 459 ? 23.889 -1.109 60.670 1.00 47.03 459 VAL A C 1
ATOM 3678 O O . VAL A 1 459 ? 24.832 -0.835 59.930 1.00 47.03 459 VAL A O 1
ATOM 3681 N N . ARG A 1 460 ? 22.737 -1.617 60.211 1.00 46.72 460 ARG A N 1
ATOM 3682 C CA . ARG A 1 460 ? 22.511 -1.930 58.797 1.00 46.72 460 ARG A CA 1
ATOM 3683 C C . ARG A 1 460 ? 22.321 -0.633 58.013 1.00 46.72 460 ARG A C 1
ATOM 3685 O O . ARG A 1 460 ? 22.924 -0.487 56.954 1.00 46.72 460 ARG A O 1
ATOM 3692 N N . GLN A 1 461 ? 21.576 0.318 58.580 1.00 47.56 461 GLN A N 1
ATOM 3693 C CA . GLN A 1 461 ? 21.328 1.641 58.008 1.00 47.56 461 GLN A CA 1
ATOM 3694 C C . GLN A 1 461 ? 22.639 2.410 57.759 1.00 47.56 461 GLN A C 1
ATOM 3696 O O . GLN A 1 461 ? 22.956 2.716 56.616 1.00 47.56 461 GLN A O 1
ATOM 3701 N N . ALA A 1 462 ? 23.474 2.609 58.786 1.00 46.19 462 ALA A N 1
ATOM 3702 C CA . ALA A 1 462 ? 24.693 3.418 58.684 1.00 46.19 462 ALA A CA 1
ATOM 3703 C C . ALA A 1 462 ? 25.751 2.840 57.719 1.00 46.19 462 ALA A C 1
ATOM 3705 O O . ALA A 1 462 ? 26.454 3.587 57.031 1.00 46.19 462 ALA A O 1
ATOM 3706 N N . VAL A 1 463 ? 25.867 1.509 57.639 1.00 48.16 463 VAL A N 1
ATOM 3707 C CA . VAL A 1 463 ? 26.757 0.844 56.670 1.00 48.16 463 VAL A CA 1
ATOM 3708 C C . VAL A 1 463 ? 26.196 0.954 55.249 1.00 48.16 463 VAL A C 1
ATOM 3710 O O . VAL A 1 463 ? 26.954 1.237 54.319 1.00 48.16 463 VAL A O 1
ATOM 3713 N N . THR A 1 464 ? 24.877 0.809 55.089 1.00 46.50 464 THR A N 1
ATOM 3714 C CA . THR A 1 464 ? 24.183 0.976 53.803 1.00 46.50 464 THR A CA 1
ATOM 3715 C C . THR A 1 464 ? 24.302 2.412 53.293 1.00 46.50 464 THR A C 1
ATOM 3717 O O . THR A 1 464 ? 24.686 2.603 52.146 1.00 46.50 464 THR A O 1
ATOM 3720 N N . ASP A 1 465 ? 24.098 3.427 54.134 1.00 47.34 465 ASP A N 1
ATOM 3721 C CA . ASP A 1 465 ? 24.173 4.844 53.745 1.00 47.34 465 ASP A CA 1
ATOM 3722 C C . ASP A 1 465 ? 25.600 5.266 53.340 1.00 47.34 465 ASP A C 1
ATOM 3724 O O . ASP A 1 465 ? 25.796 6.004 52.367 1.00 47.34 465 ASP A O 1
ATOM 3728 N N . SER A 1 466 ? 26.623 4.749 54.030 1.00 44.41 466 SER A N 1
ATOM 3729 C CA . SER A 1 466 ? 28.033 4.972 53.674 1.00 44.41 466 SER A CA 1
ATOM 3730 C C . SER A 1 466 ? 28.410 4.292 52.349 1.00 44.41 466 SER A C 1
ATOM 3732 O O . SER A 1 466 ? 29.093 4.891 51.510 1.00 44.41 466 SER A O 1
ATOM 3734 N N . LEU A 1 467 ? 27.915 3.069 52.112 1.00 45.56 467 LEU A N 1
ATOM 3735 C CA . LEU A 1 467 ? 28.060 2.375 50.829 1.00 45.56 467 LEU A CA 1
ATOM 3736 C C . LEU A 1 467 ? 27.321 3.111 49.705 1.00 45.56 467 LEU A C 1
ATOM 3738 O O . LEU A 1 467 ? 27.935 3.369 48.674 1.00 45.56 467 LEU A O 1
ATOM 3742 N N . LEU A 1 468 ? 26.062 3.512 49.910 1.00 43.50 468 LEU A N 1
ATOM 3743 C CA . LEU A 1 468 ? 25.237 4.257 48.950 1.00 43.50 468 LEU A CA 1
ATOM 3744 C C . LEU A 1 468 ? 25.865 5.602 48.563 1.00 43.50 468 LEU A C 1
ATOM 3746 O O . LEU A 1 468 ? 25.894 5.953 47.386 1.00 43.50 468 LEU A O 1
ATOM 3750 N N . THR A 1 469 ? 26.443 6.327 49.523 1.00 45.25 469 THR A N 1
ATOM 3751 C CA . THR A 1 469 ? 27.131 7.602 49.254 1.00 45.25 469 THR A CA 1
ATOM 3752 C C . THR A 1 469 ? 28.362 7.401 48.362 1.00 45.25 469 THR A C 1
ATOM 3754 O O . THR A 1 469 ? 28.601 8.169 47.428 1.00 45.25 469 THR A O 1
ATOM 3757 N N . ARG A 1 470 ? 29.138 6.337 48.606 1.00 44.06 470 ARG A N 1
ATOM 3758 C CA . ARG A 1 470 ? 30.326 5.995 47.803 1.00 44.06 470 ARG A CA 1
ATOM 3759 C C . ARG A 1 470 ? 29.961 5.356 46.456 1.00 44.06 470 ARG A C 1
ATOM 3761 O O . ARG A 1 470 ? 30.703 5.514 45.490 1.00 44.06 470 ARG A O 1
ATOM 3768 N N . LEU A 1 471 ? 28.806 4.694 46.384 1.00 42.81 471 LEU A N 1
ATOM 3769 C CA . LEU A 1 471 ? 28.178 4.187 45.163 1.00 42.81 471 LEU A CA 1
ATOM 3770 C C . LEU A 1 471 ? 27.720 5.319 44.246 1.00 42.81 471 LEU A C 1
ATOM 3772 O O . LEU A 1 471 ? 28.028 5.262 43.063 1.00 42.81 471 LEU A O 1
ATOM 3776 N N . GLY A 1 472 ? 27.075 6.366 44.770 1.00 44.44 472 GLY A N 1
ATOM 3777 C CA . GLY A 1 472 ? 26.710 7.547 43.977 1.00 44.44 472 GLY A CA 1
ATOM 3778 C C . GLY A 1 472 ? 27.922 8.143 43.255 1.00 44.44 472 GLY A C 1
ATOM 3779 O O . GLY A 1 472 ? 27.895 8.339 42.045 1.00 44.44 472 GLY A O 1
ATOM 3780 N N . GLN A 1 473 ? 29.044 8.292 43.966 1.00 44.31 473 GLN A N 1
ATOM 3781 C CA . GLN A 1 473 ? 30.302 8.801 43.400 1.00 44.31 473 GLN A CA 1
ATOM 3782 C C . GLN A 1 473 ? 30.924 7.874 42.331 1.00 44.31 473 GLN A C 1
ATOM 3784 O O . GLN A 1 473 ? 31.529 8.355 41.368 1.00 44.31 473 GLN A O 1
ATOM 3789 N N . LEU A 1 474 ? 30.775 6.552 42.463 1.00 42.28 474 LEU A N 1
ATOM 3790 C CA . LEU A 1 474 ? 31.222 5.579 41.453 1.00 42.28 474 LEU A CA 1
ATOM 3791 C C . LEU A 1 474 ? 30.299 5.545 40.224 1.00 42.28 474 LEU A C 1
ATOM 3793 O O . LEU A 1 474 ? 30.781 5.487 39.095 1.00 42.28 474 LEU A O 1
ATOM 3797 N N . ILE A 1 475 ? 28.985 5.645 40.424 1.00 48.78 475 ILE A N 1
ATOM 3798 C CA . ILE A 1 475 ? 27.994 5.673 39.342 1.00 48.78 475 ILE A CA 1
ATOM 3799 C C . ILE A 1 475 ? 28.122 6.969 38.531 1.00 48.78 475 ILE A C 1
ATOM 3801 O O . ILE A 1 475 ? 28.134 6.910 37.302 1.00 48.78 475 ILE A O 1
ATOM 3805 N N . ASP A 1 476 ? 28.293 8.123 39.179 1.00 48.97 476 ASP A N 1
ATOM 3806 C CA . ASP A 1 476 ? 28.450 9.405 38.480 1.00 48.97 476 ASP A CA 1
ATOM 3807 C C . ASP A 1 476 ? 29.778 9.491 37.702 1.00 48.97 476 ASP A C 1
ATOM 3809 O O . ASP A 1 476 ? 29.812 10.035 36.595 1.00 48.97 476 ASP A O 1
ATOM 3813 N N . SER A 1 477 ? 30.863 8.889 38.210 1.00 51.12 477 SER A N 1
ATOM 3814 C CA . SER A 1 477 ? 32.135 8.808 37.468 1.00 51.12 477 SER A CA 1
ATOM 3815 C C . SER A 1 477 ? 32.097 7.805 36.303 1.00 51.12 477 SER A C 1
ATOM 3817 O O . SER A 1 477 ? 32.714 8.058 35.266 1.00 51.12 477 SER A O 1
ATOM 3819 N N . GLY A 1 478 ? 31.319 6.721 36.409 1.00 57.78 478 GLY A N 1
ATOM 3820 C CA . GLY A 1 478 ? 31.044 5.804 35.295 1.00 57.78 478 GLY A CA 1
ATOM 3821 C C . GLY A 1 478 ? 30.127 6.403 34.218 1.00 57.78 478 GLY A C 1
ATOM 3822 O O . GLY A 1 478 ? 30.409 6.272 33.024 1.00 57.78 478 GLY A O 1
ATOM 3823 N N . ARG A 1 479 ? 29.070 7.125 34.623 1.00 64.25 479 ARG A N 1
ATOM 3824 C CA . ARG A 1 479 ? 28.087 7.748 33.717 1.00 64.25 479 ARG A CA 1
ATOM 3825 C C . ARG A 1 479 ? 28.752 8.709 32.733 1.00 64.25 479 ARG A C 1
ATOM 3827 O O . ARG A 1 479 ? 28.471 8.635 31.541 1.00 64.25 479 ARG A O 1
ATOM 3834 N N . GLY A 1 480 ? 29.690 9.541 33.194 1.00 66.69 480 GLY A N 1
ATOM 3835 C CA . GLY A 1 480 ? 30.445 10.452 32.324 1.00 66.69 480 GLY A CA 1
ATOM 3836 C C . GLY A 1 480 ? 31.240 9.738 31.220 1.00 66.69 480 GLY A C 1
ATOM 3837 O O . GLY A 1 480 ? 31.258 10.199 30.079 1.00 66.69 480 GLY A O 1
ATOM 3838 N N . ARG A 1 481 ? 31.843 8.579 31.528 1.00 69.25 481 ARG A N 1
ATOM 3839 C CA . ARG A 1 481 ? 32.609 7.777 30.557 1.00 69.25 481 ARG A CA 1
ATOM 3840 C C . ARG A 1 481 ? 31.704 7.160 29.490 1.00 69.25 481 ARG A C 1
ATOM 3842 O O . ARG A 1 481 ? 32.027 7.253 28.311 1.00 69.25 481 ARG A O 1
ATOM 3849 N N . VAL A 1 482 ? 30.571 6.580 29.885 1.00 70.69 482 VAL A N 1
ATOM 3850 C CA . VAL A 1 482 ? 29.580 6.019 28.948 1.00 70.69 482 VAL A CA 1
ATOM 3851 C C . VAL A 1 482 ? 28.942 7.120 28.089 1.00 70.69 482 VAL A C 1
ATOM 3853 O O . VAL A 1 482 ? 28.798 6.967 26.878 1.00 70.69 482 VAL A O 1
ATOM 3856 N N . CYS A 1 483 ? 28.635 8.273 28.689 1.00 74.25 483 CYS A N 1
ATOM 3857 C CA . CYS A 1 483 ? 28.085 9.424 27.977 1.00 74.25 483 CYS A CA 1
ATOM 3858 C C . CYS A 1 483 ? 28.972 9.938 26.851 1.00 74.25 483 CYS A C 1
ATOM 3860 O O . CYS A 1 483 ? 28.439 10.357 25.829 1.00 74.25 483 CYS A O 1
ATOM 3862 N N . ALA A 1 484 ? 30.296 9.888 27.002 1.00 74.88 484 ALA A N 1
ATOM 3863 C CA . ALA A 1 484 ? 31.204 10.299 25.938 1.00 74.88 484 ALA A CA 1
ATOM 3864 C C . ALA A 1 484 ? 31.039 9.429 24.673 1.00 74.88 484 ALA A C 1
ATOM 3866 O O . ALA A 1 484 ? 30.985 9.964 23.570 1.00 74.88 484 ALA A O 1
ATOM 3867 N N . TYR A 1 485 ? 30.847 8.112 24.825 1.00 73.94 485 TYR A N 1
ATOM 3868 C CA . TYR A 1 485 ? 30.571 7.205 23.702 1.00 73.94 485 TYR A CA 1
ATOM 3869 C C . TYR A 1 485 ? 29.190 7.465 23.070 1.00 73.94 485 TYR A C 1
ATOM 3871 O O . TYR A 1 485 ? 29.086 7.582 21.850 1.00 73.94 485 TYR A O 1
ATOM 3879 N N . PHE A 1 486 ? 28.133 7.649 23.873 1.00 73.50 486 PHE A N 1
ATOM 3880 C CA . PHE A 1 486 ? 26.798 7.963 23.339 1.00 73.50 486 PHE A CA 1
ATOM 3881 C C . PHE A 1 486 ? 26.705 9.347 22.673 1.00 73.50 486 PHE A C 1
ATOM 3883 O O . PHE A 1 486 ? 25.964 9.514 21.704 1.00 73.50 486 PHE A O 1
ATOM 3890 N N . GLN A 1 487 ? 27.442 10.344 23.168 1.00 77.19 487 GLN A N 1
ATOM 3891 C CA . GLN A 1 487 ? 27.498 11.675 22.558 1.00 77.19 487 GLN A CA 1
ATOM 3892 C C . GLN A 1 487 ? 28.226 11.645 21.209 1.00 77.19 487 GLN A C 1
ATOM 3894 O O . GLN A 1 487 ? 27.767 12.294 20.271 1.00 77.19 487 GLN A O 1
ATOM 3899 N N . GLU A 1 488 ? 29.289 10.847 21.076 1.00 77.06 488 GLU A N 1
ATOM 3900 C CA . GLU A 1 488 ? 29.985 10.646 19.800 1.00 77.06 488 GLU A CA 1
ATOM 3901 C C . GLU A 1 488 ? 29.148 9.852 18.784 1.00 77.06 488 GLU A C 1
ATOM 3903 O O . GLU A 1 488 ? 29.073 10.256 17.623 1.00 77.06 488 GLU A O 1
ATOM 3908 N N . ALA A 1 489 ? 28.422 8.811 19.213 1.00 72.50 489 ALA A N 1
ATOM 3909 C CA . ALA A 1 489 ? 27.460 8.102 18.359 1.00 72.50 489 ALA A CA 1
ATOM 3910 C C . ALA A 1 489 ? 26.422 9.062 17.742 1.00 72.50 489 ALA A C 1
ATOM 3912 O O . ALA A 1 489 ? 26.219 9.088 16.529 1.00 72.50 489 ALA A O 1
ATOM 3913 N N . VAL A 1 490 ? 25.834 9.924 18.579 1.00 73.00 490 VAL A N 1
ATOM 3914 C CA . VAL A 1 490 ? 24.880 10.970 18.174 1.00 73.00 490 VAL A CA 1
ATOM 3915 C C . VAL A 1 490 ? 25.517 12.052 17.292 1.00 73.00 490 VAL A C 1
ATOM 3917 O O . VAL A 1 490 ? 24.837 12.617 16.433 1.00 73.00 490 VAL A O 1
ATOM 3920 N N . ARG A 1 491 ? 26.801 12.375 17.494 1.00 78.69 491 ARG A N 1
ATOM 3921 C CA . ARG A 1 491 ? 27.535 13.360 16.680 1.00 78.69 491 ARG A CA 1
ATOM 3922 C C . ARG A 1 491 ? 27.792 12.852 15.259 1.00 78.69 491 ARG A C 1
ATOM 3924 O O . ARG A 1 491 ? 27.825 13.664 14.336 1.00 78.69 491 ARG A O 1
ATOM 3931 N N . LEU A 1 492 ? 27.990 11.545 15.098 1.00 72.75 492 LEU A N 1
ATOM 3932 C CA . LEU A 1 492 ? 28.244 10.900 13.809 1.00 72.75 492 LEU A CA 1
ATOM 3933 C C . LEU A 1 492 ? 26.956 10.656 13.013 1.00 72.75 492 LEU A C 1
ATOM 3935 O O . LEU A 1 492 ? 26.921 10.984 11.828 1.00 72.75 492 LEU A O 1
ATOM 3939 N N . ASP A 1 493 ? 25.899 10.156 13.662 1.00 67.56 493 ASP A N 1
ATOM 3940 C CA . ASP A 1 493 ? 24.574 10.012 13.054 1.00 67.56 493 ASP A CA 1
ATOM 3941 C C . ASP A 1 493 ? 23.453 10.278 14.073 1.00 67.56 493 ASP A C 1
ATOM 3943 O O . ASP A 1 493 ? 23.073 9.438 14.890 1.00 67.56 493 ASP A O 1
ATOM 3947 N N . SER A 1 494 ? 22.894 11.486 14.004 1.00 60.62 494 SER A N 1
ATOM 3948 C CA . SER A 1 494 ? 21.796 11.918 14.877 1.00 60.62 494 SER A CA 1
ATOM 3949 C C . SER A 1 494 ? 20.416 11.381 14.472 1.00 60.62 494 SER A C 1
ATOM 3951 O O . SER A 1 494 ? 19.448 11.625 15.192 1.00 60.62 494 SER A O 1
ATOM 3953 N N . THR A 1 495 ? 20.299 10.675 13.340 1.00 57.25 495 THR A N 1
ATOM 3954 C CA . THR A 1 495 ? 19.014 10.154 12.839 1.00 57.25 495 THR A CA 1
ATOM 3955 C C . THR A 1 495 ? 18.683 8.770 13.395 1.00 57.25 495 THR A C 1
ATOM 3957 O O . THR A 1 495 ? 17.509 8.453 13.586 1.00 57.25 495 THR A O 1
ATOM 3960 N N . LEU A 1 496 ? 19.710 7.981 13.727 1.00 47.47 496 LEU A N 1
ATOM 3961 C CA . LEU A 1 496 ? 19.579 6.625 14.269 1.00 47.47 496 LEU A CA 1
ATOM 3962 C C . LEU A 1 496 ? 19.213 6.588 15.762 1.00 47.47 496 LEU A C 1
ATOM 3964 O O . LEU A 1 496 ? 18.674 5.589 16.239 1.00 47.47 496 LEU A O 1
ATOM 3968 N N . PHE A 1 497 ? 19.485 7.660 16.516 1.00 58.94 497 PHE A N 1
ATOM 3969 C CA . PHE A 1 497 ? 19.393 7.650 17.980 1.00 58.94 497 PHE A CA 1
ATOM 3970 C C . PHE A 1 497 ? 18.553 8.796 18.544 1.00 58.94 497 PHE A C 1
ATOM 3972 O O . PHE A 1 497 ? 18.664 9.951 18.135 1.00 58.94 497 PHE A O 1
ATOM 3979 N N . ASN A 1 498 ? 17.744 8.499 19.567 1.00 56.72 498 ASN A N 1
ATOM 3980 C CA . ASN A 1 498 ? 16.921 9.511 20.226 1.00 56.72 498 ASN A CA 1
ATOM 3981 C C . ASN A 1 498 ? 17.784 10.462 21.079 1.00 56.72 498 ASN A C 1
ATOM 3983 O O . ASN A 1 498 ? 18.092 10.206 22.247 1.00 56.72 498 ASN A O 1
ATOM 3987 N N . LEU A 1 499 ? 18.123 11.596 20.466 1.00 53.50 499 LEU A N 1
ATOM 3988 C CA . LEU A 1 499 ? 18.924 12.692 21.011 1.00 53.50 499 LEU A CA 1
ATOM 3989 C C . LEU A 1 499 ? 18.431 13.206 22.370 1.00 53.50 499 LEU A C 1
ATOM 3991 O O . LEU A 1 499 ? 19.236 13.574 23.225 1.00 53.50 499 LEU A O 1
ATOM 3995 N N . GLN A 1 500 ? 17.114 13.233 22.580 1.00 52.00 500 GLN A N 1
ATOM 3996 C CA . GLN A 1 500 ? 16.517 13.705 23.825 1.00 52.00 500 GLN A CA 1
ATOM 3997 C C . GLN A 1 500 ? 16.707 12.674 24.942 1.00 52.00 500 GLN A C 1
ATOM 3999 O O . GLN A 1 500 ? 17.137 13.038 26.031 1.00 52.00 500 GLN A O 1
ATOM 4004 N N . ARG A 1 501 ? 16.509 11.383 24.648 1.00 55.25 501 ARG A N 1
ATOM 4005 C CA . ARG A 1 501 ? 16.682 10.291 25.617 1.00 55.25 501 ARG A CA 1
ATOM 4006 C C . ARG A 1 501 ? 18.138 10.118 26.060 1.00 55.25 501 ARG A C 1
ATOM 4008 O O . ARG A 1 501 ? 18.394 9.983 27.253 1.00 55.25 501 ARG A O 1
ATOM 4015 N N . ILE A 1 502 ? 19.093 10.196 25.127 1.00 60.47 502 ILE A N 1
ATOM 4016 C CA . ILE A 1 502 ? 20.533 10.156 25.448 1.00 60.47 502 ILE A CA 1
ATOM 4017 C C . ILE A 1 502 ? 20.941 11.375 26.287 1.00 60.47 502 ILE A C 1
ATOM 4019 O O . ILE A 1 502 ? 21.700 11.227 27.243 1.00 60.47 502 ILE A O 1
ATOM 4023 N N . ARG A 1 503 ? 20.403 12.570 25.997 1.00 59.56 503 ARG A N 1
ATOM 4024 C CA . ARG A 1 503 ? 20.629 13.757 26.839 1.00 59.56 503 ARG A CA 1
ATOM 4025 C C . ARG A 1 503 ? 20.074 13.570 28.247 1.00 59.56 503 ARG A C 1
ATOM 4027 O O . ARG A 1 503 ? 20.847 13.728 29.177 1.00 59.56 503 ARG A O 1
ATOM 4034 N N . THR A 1 504 ? 18.806 13.186 28.398 1.00 59.94 504 THR A N 1
ATOM 4035 C CA . THR A 1 504 ? 18.152 12.945 29.698 1.00 59.94 504 THR A CA 1
ATOM 4036 C C . THR A 1 504 ? 18.903 11.903 30.538 1.00 59.94 504 THR A C 1
ATOM 4038 O O . THR A 1 504 ? 19.174 12.139 31.714 1.00 59.94 504 THR A O 1
ATOM 4041 N N . TRP A 1 505 ? 19.346 10.798 29.925 1.00 63.62 505 TRP A N 1
ATOM 4042 C CA . TRP A 1 505 ? 20.185 9.796 30.595 1.00 63.62 505 TRP A CA 1
ATOM 4043 C C . TRP A 1 505 ? 21.543 10.370 31.037 1.00 63.62 505 TRP A C 1
ATOM 4045 O O . TRP A 1 505 ? 21.990 10.123 32.157 1.00 63.62 505 TRP A O 1
ATOM 4055 N N . CYS A 1 506 ? 22.179 11.187 30.191 1.00 63.03 506 CYS A N 1
ATOM 4056 C CA . CYS A 1 506 ? 23.471 11.804 30.491 1.00 63.03 506 CYS A CA 1
ATOM 4057 C C . CYS A 1 506 ? 23.426 12.977 31.474 1.00 63.03 506 CYS A C 1
ATOM 4059 O O . CYS A 1 506 ? 24.412 13.207 32.173 1.00 63.03 506 CYS A O 1
ATOM 4061 N N . THR A 1 507 ? 22.317 13.711 31.551 1.00 58.34 507 THR A N 1
ATOM 4062 C CA . THR A 1 507 ? 22.101 14.762 32.557 1.00 58.34 507 THR A CA 1
ATOM 4063 C C . THR A 1 507 ? 21.587 14.203 33.883 1.00 58.34 507 THR A C 1
ATOM 4065 O O . THR A 1 507 ? 21.663 14.895 34.895 1.00 58.34 507 THR A O 1
ATOM 4068 N N . GLY A 1 508 ? 21.111 12.952 33.906 1.00 48.97 508 GLY A N 1
ATOM 4069 C CA . GLY A 1 508 ? 20.539 12.320 35.096 1.00 48.97 508 GLY A CA 1
ATOM 4070 C C . GLY A 1 508 ? 19.127 12.809 35.434 1.00 48.97 508 GLY A C 1
ATOM 4071 O O . GLY A 1 508 ? 18.675 12.630 36.564 1.00 48.97 508 GLY A O 1
ATOM 4072 N N . GLU A 1 509 ? 18.430 13.430 34.481 1.00 43.50 509 GLU A N 1
ATOM 4073 C CA . GLU A 1 509 ? 17.024 13.805 34.635 1.00 43.50 509 GLU A CA 1
ATOM 4074 C C . GLU A 1 509 ? 16.138 12.546 34.575 1.00 43.50 509 GLU A C 1
ATOM 4076 O O . GLU A 1 509 ? 16.359 11.649 33.763 1.00 43.50 509 GLU A O 1
ATOM 4081 N N . ALA A 1 510 ? 15.141 12.448 35.458 1.00 36.69 510 ALA A N 1
ATOM 4082 C CA . ALA A 1 510 ? 14.314 11.246 35.569 1.00 36.69 510 ALA A CA 1
ATOM 4083 C C . ALA A 1 510 ? 13.344 11.091 34.379 1.00 36.69 510 ALA A C 1
AT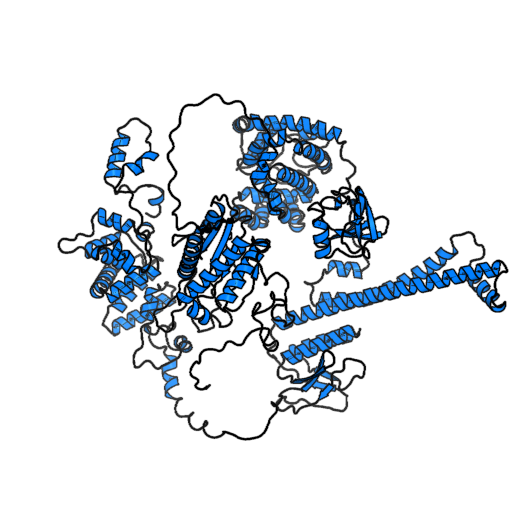OM 4085 O O . ALA A 1 510 ? 12.648 12.041 34.013 1.00 36.69 510 ALA A O 1
ATOM 4086 N N . GLU A 1 511 ? 13.246 9.879 33.813 1.00 40.62 511 GLU A N 1
ATOM 4087 C CA . GLU A 1 511 ? 12.198 9.543 32.837 1.00 40.62 511 GLU A CA 1
ATOM 4088 C C . GLU A 1 511 ? 10.795 9.656 33.490 1.00 40.62 511 GLU A C 1
ATOM 4090 O O . GLU A 1 511 ? 10.628 9.295 34.660 1.00 40.62 511 GLU A O 1
ATOM 4095 N N . PRO A 1 512 ? 9.768 10.146 32.767 1.00 34.16 512 PRO A N 1
ATOM 4096 C CA . PRO A 1 512 ? 8.415 10.287 33.307 1.00 34.16 512 PRO A CA 1
ATOM 4097 C C . PRO A 1 512 ? 7.758 8.921 33.578 1.00 34.16 512 PRO A C 1
ATOM 4099 O O . PRO A 1 512 ? 7.727 8.057 32.702 1.00 34.16 512 PRO A O 1
ATOM 4102 N N . GLU A 1 513 ? 7.191 8.731 34.777 1.00 41.41 513 GLU A N 1
ATOM 4103 C CA . GLU A 1 513 ? 6.577 7.453 35.171 1.00 41.41 513 GLU A CA 1
ATOM 4104 C C . GLU A 1 513 ? 5.378 7.058 34.286 1.00 41.41 513 GLU A C 1
ATOM 4106 O O . GLU A 1 513 ? 4.420 7.817 34.111 1.00 41.41 513 GLU A O 1
ATOM 4111 N N . GLY A 1 514 ? 5.387 5.816 33.791 1.00 48.53 514 GLY A N 1
ATOM 4112 C CA . GLY A 1 514 ? 4.254 5.212 33.091 1.00 48.53 514 GLY A CA 1
ATOM 4113 C C . GLY A 1 514 ? 3.049 4.975 34.011 1.00 48.53 514 GLY A C 1
ATOM 4114 O O . GLY A 1 514 ? 3.170 4.444 35.117 1.00 48.53 514 GLY A O 1
ATOM 4115 N N . GLY A 1 515 ? 1.859 5.369 33.549 1.00 53.22 515 GLY A N 1
ATOM 4116 C CA . GLY A 1 515 ? 0.634 5.338 34.356 1.00 53.22 515 GLY A CA 1
ATOM 4117 C C . GLY A 1 515 ? 0.103 3.935 34.699 1.00 53.22 515 GLY A C 1
ATOM 4118 O O . GLY A 1 515 ? 0.348 2.958 33.991 1.00 53.22 515 GLY A O 1
ATOM 4119 N N . CYS A 1 516 ? -0.705 3.875 35.762 1.00 62.09 516 CYS A N 1
ATOM 4120 C CA . CYS A 1 516 ? -1.392 2.681 36.279 1.00 62.09 516 CYS A CA 1
ATOM 4121 C C . CYS A 1 516 ? -2.135 1.877 35.189 1.00 62.09 516 CYS A C 1
ATOM 4123 O O . CYS A 1 516 ? -2.801 2.452 34.314 1.00 62.09 516 CYS A O 1
ATOM 4125 N N . ARG A 1 517 ? -2.046 0.543 35.254 1.00 80.00 517 ARG A N 1
ATOM 4126 C CA . ARG A 1 517 ? -2.813 -0.429 34.455 1.00 80.00 517 ARG A CA 1
ATOM 4127 C C . ARG A 1 517 ? -3.367 -1.544 35.352 1.00 80.00 517 ARG A C 1
ATOM 4129 O O . ARG A 1 517 ? -2.832 -1.787 36.426 1.00 80.00 517 ARG A O 1
ATOM 4136 N N . VAL A 1 518 ? -4.389 -2.259 34.889 1.00 79.38 518 VAL A N 1
ATOM 4137 C CA . VAL A 1 518 ? -4.888 -3.499 35.512 1.00 79.38 518 VAL A CA 1
ATOM 4138 C C . VAL A 1 518 ? -4.841 -4.663 34.524 1.00 79.38 518 VAL A C 1
ATOM 4140 O O . VAL A 1 518 ? -5.022 -4.468 33.320 1.00 79.38 518 VAL A O 1
ATOM 4143 N N . ILE A 1 519 ? -4.608 -5.879 35.021 1.00 77.31 519 ILE A N 1
ATOM 4144 C CA . ILE A 1 519 ? -4.684 -7.110 34.217 1.00 77.31 519 ILE A CA 1
ATOM 4145 C C . ILE A 1 519 ? -6.150 -7.387 33.849 1.00 77.31 519 ILE A C 1
ATOM 4147 O O . ILE A 1 519 ? -6.998 -7.480 34.736 1.00 77.31 519 ILE A O 1
ATOM 4151 N N . GLY A 1 520 ? -6.459 -7.547 32.558 1.00 66.12 520 GLY A N 1
ATOM 4152 C CA . GLY A 1 520 ? -7.830 -7.661 32.047 1.00 66.12 520 GLY A CA 1
ATOM 4153 C C . GLY A 1 520 ? -8.039 -8.736 30.971 1.00 66.12 520 GLY A C 1
ATOM 4154 O O . GLY A 1 520 ? -7.094 -9.259 30.393 1.00 66.12 520 GLY A O 1
ATOM 4155 N N . ASN A 1 521 ? -9.311 -9.035 30.678 1.00 59.91 521 ASN A N 1
ATOM 4156 C CA . ASN A 1 521 ? -9.793 -9.870 29.558 1.00 59.91 521 ASN A CA 1
ATOM 4157 C C . ASN A 1 521 ? -9.427 -11.374 29.523 1.00 59.91 521 ASN A C 1
ATOM 4159 O O . ASN A 1 521 ? -9.750 -12.041 28.536 1.00 59.91 521 ASN A O 1
ATOM 4163 N N . ILE A 1 522 ? -8.854 -11.932 30.592 1.00 59.28 522 ILE A N 1
ATOM 4164 C CA . ILE A 1 522 ? -8.511 -13.365 30.741 1.00 59.28 522 ILE A CA 1
ATOM 4165 C C . ILE A 1 522 ? -9.273 -14.010 31.910 1.00 59.28 522 ILE A C 1
ATOM 4167 O O . ILE A 1 522 ? -9.609 -13.341 32.876 1.00 59.28 522 ILE A O 1
ATOM 4171 N N . LYS A 1 523 ? -9.566 -15.316 31.841 1.00 48.91 523 LYS A N 1
ATOM 4172 C CA . LYS A 1 523 ? -10.480 -15.990 32.795 1.00 48.91 523 LYS A CA 1
ATOM 4173 C C . LYS A 1 523 ? -9.879 -16.389 34.158 1.00 48.91 523 LYS A C 1
ATOM 4175 O O . LYS A 1 523 ? -10.639 -16.847 35.004 1.00 48.91 523 LYS A O 1
ATOM 4180 N N . ALA A 1 524 ? -8.564 -16.271 34.373 1.00 56.19 524 ALA A N 1
ATOM 4181 C CA . ALA A 1 524 ? -7.912 -16.748 35.604 1.00 56.19 524 ALA A CA 1
ATOM 4182 C C . ALA A 1 524 ? -6.698 -15.897 36.042 1.00 56.19 524 ALA A C 1
ATOM 4184 O O . ALA A 1 524 ? -6.806 -15.080 36.955 1.00 56.19 524 ALA A O 1
ATOM 4185 N N . ALA A 1 525 ? -5.542 -16.083 35.398 1.00 65.12 525 ALA A N 1
ATOM 4186 C CA . ALA A 1 525 ? -4.275 -15.423 35.725 1.00 65.12 525 ALA A CA 1
ATOM 4187 C C . ALA A 1 525 ? -3.324 -15.437 34.513 1.00 65.12 525 ALA A C 1
ATOM 4189 O O . ALA A 1 525 ? -3.530 -16.224 33.587 1.00 65.12 525 ALA A O 1
ATOM 4190 N N . ILE A 1 526 ? -2.268 -14.618 34.535 1.00 75.50 526 ILE A N 1
ATOM 4191 C CA . ILE A 1 526 ? -1.200 -14.602 33.521 1.00 75.50 526 ILE A CA 1
ATOM 4192 C C . ILE A 1 526 ? 0.187 -14.826 34.132 1.00 75.50 526 ILE A C 1
ATOM 4194 O O . ILE A 1 526 ? 0.459 -14.396 35.250 1.00 75.50 526 ILE A O 1
ATOM 4198 N N . ALA A 1 527 ? 1.083 -15.471 33.383 1.00 73.94 527 ALA A N 1
ATOM 4199 C CA . ALA A 1 527 ? 2.500 -15.555 33.724 1.00 73.94 527 ALA A CA 1
ATOM 4200 C C . ALA A 1 527 ? 3.230 -14.224 33.500 1.00 73.94 527 ALA A C 1
ATOM 4202 O O . ALA A 1 527 ? 3.345 -13.764 32.365 1.00 73.94 527 ALA A O 1
ATOM 4203 N N . LEU A 1 528 ? 3.808 -13.684 34.571 1.00 80.81 528 LEU A N 1
ATOM 4204 C CA . LEU A 1 528 ? 4.889 -12.704 34.516 1.00 80.81 528 LEU A CA 1
ATOM 4205 C C . LEU A 1 528 ? 6.208 -13.451 34.273 1.00 80.81 528 LEU A C 1
ATOM 4207 O O . LEU A 1 528 ? 6.489 -14.433 34.967 1.00 80.81 528 LEU A O 1
ATOM 4211 N N . ARG A 1 529 ? 7.013 -13.015 33.298 1.00 79.50 529 ARG A N 1
ATOM 4212 C CA . ARG A 1 529 ? 8.235 -13.725 32.869 1.00 79.50 529 ARG A CA 1
ATOM 4213 C C . ARG A 1 529 ? 9.509 -12.884 32.945 1.00 79.50 529 ARG A C 1
ATOM 4215 O O . ARG A 1 529 ? 9.444 -11.658 32.923 1.00 79.50 529 ARG A O 1
ATOM 4222 N N . SER A 1 530 ? 10.663 -13.549 33.025 1.00 72.25 530 SER A N 1
ATOM 4223 C CA . SER A 1 530 ? 11.997 -12.923 33.107 1.00 72.25 530 SER A CA 1
ATOM 4224 C C . SER A 1 530 ? 12.484 -12.324 31.784 1.00 72.25 530 SER A C 1
ATOM 4226 O O . SER A 1 530 ? 13.288 -11.396 31.790 1.00 72.25 530 SER A O 1
ATOM 4228 N N . ARG A 1 531 ? 11.947 -12.802 30.658 1.00 80.25 531 ARG A N 1
ATOM 4229 C CA . ARG A 1 531 ? 12.133 -12.263 29.303 1.00 80.25 531 ARG A CA 1
ATOM 4230 C C . ARG A 1 531 ? 10.793 -12.210 28.554 1.00 80.25 531 ARG A C 1
ATOM 4232 O O . ARG A 1 531 ? 9.864 -12.916 28.964 1.00 80.25 531 ARG A O 1
ATOM 4239 N N . PRO A 1 532 ? 10.677 -11.447 27.451 1.00 79.00 532 PRO A N 1
ATOM 4240 C CA . PRO A 1 532 ? 9.575 -11.605 26.509 1.00 79.00 532 PRO A CA 1
ATOM 4241 C C . PRO A 1 532 ? 9.425 -13.061 26.046 1.00 79.00 532 PRO A C 1
ATOM 4243 O O . PRO A 1 532 ? 10.399 -13.821 25.984 1.00 79.00 532 PRO A O 1
ATOM 4246 N N . LEU A 1 533 ? 8.195 -13.445 25.709 1.00 68.19 533 LEU A N 1
ATOM 4247 C CA . LEU A 1 533 ? 7.931 -14.697 25.002 1.00 68.19 533 LEU A CA 1
ATOM 4248 C C . LEU A 1 533 ? 8.560 -14.623 23.609 1.00 68.19 533 LEU A C 1
ATOM 4250 O O . LEU A 1 533 ? 8.444 -13.602 22.934 1.00 68.19 533 LEU A O 1
ATOM 4254 N N . SER A 1 534 ? 9.180 -15.713 23.171 1.00 67.50 534 SER A N 1
ATOM 4255 C CA . SER A 1 534 ? 9.512 -15.891 21.759 1.00 67.50 534 SER A CA 1
ATOM 4256 C C . SER A 1 534 ? 8.233 -16.016 20.928 1.00 67.50 534 SER A C 1
ATOM 4258 O O . SER A 1 534 ? 7.186 -16.434 21.434 1.00 67.50 534 SER A O 1
ATOM 4260 N N . THR A 1 535 ? 8.326 -15.725 19.631 1.00 63.03 535 THR A N 1
ATOM 4261 C CA . THR A 1 535 ? 7.220 -15.869 18.671 1.00 63.03 535 THR A CA 1
ATOM 4262 C C . THR A 1 535 ? 6.615 -17.279 18.696 1.00 63.03 535 THR A C 1
ATOM 4264 O O . THR A 1 535 ? 5.406 -17.437 18.539 1.00 63.03 535 THR A O 1
ATOM 4267 N N . LEU A 1 536 ? 7.433 -18.305 18.964 1.00 60.59 536 LEU A N 1
ATOM 4268 C CA . LEU A 1 536 ? 6.992 -19.692 19.111 1.00 60.59 536 LEU A CA 1
ATOM 4269 C C . LEU A 1 536 ? 6.190 -19.911 20.405 1.00 60.59 536 LEU A C 1
ATOM 4271 O O . LEU A 1 536 ? 5.067 -20.401 20.344 1.00 60.59 536 LEU A O 1
ATOM 4275 N N . GLU A 1 537 ? 6.707 -19.498 21.569 1.00 65.00 537 GLU A N 1
ATOM 4276 C CA . GLU A 1 537 ? 5.988 -19.633 22.851 1.00 65.00 537 GLU A CA 1
ATOM 4277 C C . GLU A 1 537 ? 4.672 -18.831 22.854 1.00 65.00 537 GLU A C 1
ATOM 4279 O O . GLU A 1 537 ? 3.660 -19.295 23.378 1.00 65.00 537 GLU A O 1
ATOM 4284 N N . ALA A 1 538 ? 4.667 -17.652 22.224 1.00 65.00 538 ALA A N 1
ATOM 4285 C CA . ALA A 1 538 ? 3.480 -16.828 22.005 1.00 65.00 538 ALA A CA 1
ATOM 4286 C C . ALA A 1 538 ? 2.444 -17.508 21.085 1.00 65.00 538 ALA A C 1
ATOM 4288 O O . ALA A 1 538 ? 1.238 -17.392 21.320 1.00 65.00 538 ALA A O 1
ATOM 4289 N N . ARG A 1 539 ? 2.904 -18.242 20.060 1.00 64.62 539 ARG A N 1
ATOM 4290 C CA . ARG A 1 539 ? 2.065 -19.012 19.124 1.00 64.62 539 ARG A CA 1
ATOM 4291 C C . ARG A 1 539 ? 1.552 -20.326 19.716 1.00 64.62 539 ARG A C 1
ATOM 4293 O O . ARG A 1 539 ? 0.488 -20.782 19.315 1.00 64.62 539 ARG A O 1
ATOM 4300 N N . GLU A 1 540 ? 2.261 -20.927 20.669 1.00 63.59 540 GLU A N 1
ATOM 4301 C CA . GLU A 1 540 ? 1.729 -22.045 21.456 1.00 63.59 540 GLU A CA 1
ATOM 4302 C C . GLU A 1 540 ? 0.682 -21.559 22.464 1.00 63.59 540 GLU A C 1
ATOM 4304 O O . GLU A 1 540 ? -0.398 -22.138 22.541 1.00 63.59 540 GLU A O 1
ATOM 4309 N N . LEU A 1 541 ? 0.938 -20.450 23.171 1.00 61.44 541 LEU A N 1
ATOM 4310 C CA . LEU A 1 541 ? -0.029 -19.839 24.093 1.00 61.44 541 LEU A CA 1
ATOM 4311 C C . LEU A 1 541 ? -1.343 -19.441 23.407 1.00 61.44 541 LEU A C 1
ATOM 4313 O O . LEU A 1 541 ? -2.409 -19.632 23.988 1.00 61.44 541 LEU A O 1
ATOM 4317 N N . SER A 1 542 ? -1.295 -18.927 22.175 1.00 61.50 542 SER A N 1
ATOM 4318 C CA . SER A 1 542 ? -2.497 -18.479 21.460 1.00 61.50 542 SER A CA 1
ATOM 4319 C C . SER A 1 542 ? -3.441 -19.606 21.017 1.00 61.50 542 SER A C 1
ATOM 4321 O O . SER A 1 542 ? -4.580 -19.311 20.656 1.00 61.50 542 SER A O 1
ATOM 4323 N N . LYS A 1 543 ? -3.026 -20.880 21.092 1.00 60.06 543 LYS A N 1
ATOM 4324 C CA . LYS A 1 543 ? -3.884 -22.048 20.805 1.00 60.06 543 LYS A CA 1
ATOM 4325 C C . LYS A 1 543 ? -4.887 -22.366 21.921 1.00 60.06 543 LYS A C 1
ATOM 4327 O O . LYS A 1 543 ? -5.810 -23.144 21.693 1.00 60.06 543 LYS A O 1
ATOM 4332 N N . TYR A 1 544 ? -4.715 -21.803 23.120 1.00 55.44 544 TYR A N 1
ATOM 4333 C CA . TYR A 1 544 ? -5.503 -22.157 24.304 1.00 55.44 544 TYR A CA 1
ATOM 4334 C C . TYR A 1 544 ? -6.470 -21.029 24.695 1.00 55.44 544 TYR A C 1
ATOM 4336 O O . TYR A 1 544 ? -6.091 -20.042 25.321 1.00 55.44 544 TYR A O 1
ATOM 4344 N N . GLU A 1 545 ? -7.758 -21.191 24.380 1.00 49.44 545 GLU A N 1
ATOM 4345 C CA . GLU A 1 545 ? -8.791 -20.188 24.701 1.00 49.44 545 GLU A CA 1
ATOM 4346 C C . GLU A 1 545 ? -9.214 -20.162 26.186 1.00 49.44 545 GLU A C 1
ATOM 4348 O O . GLU A 1 545 ? -9.831 -19.196 26.644 1.00 49.44 545 GLU A O 1
ATOM 4353 N N . ASN A 1 546 ? -8.902 -21.209 26.961 1.00 51.41 546 ASN A N 1
ATOM 4354 C CA . ASN A 1 546 ? -9.232 -21.310 28.387 1.00 51.41 546 ASN A CA 1
ATOM 4355 C C . ASN A 1 546 ? -8.017 -21.768 29.211 1.00 51.41 546 ASN A C 1
ATOM 4357 O O . ASN A 1 546 ? -7.616 -22.925 29.146 1.00 51.41 546 ASN A O 1
ATOM 4361 N N . LEU A 1 547 ? -7.499 -20.888 30.074 1.00 51.53 547 LEU A N 1
ATOM 4362 C CA . LEU A 1 547 ? -6.405 -21.163 31.023 1.00 51.53 547 LEU A CA 1
ATOM 4363 C C . LEU A 1 547 ? -6.855 -21.958 32.272 1.00 51.53 547 LEU A C 1
ATOM 4365 O O . LEU A 1 547 ? -6.477 -21.631 33.395 1.00 51.53 547 LEU A O 1
ATOM 4369 N N . ALA A 1 548 ? -7.698 -22.978 32.090 1.00 47.06 548 ALA A N 1
ATOM 4370 C CA . ALA A 1 548 ? -8.176 -23.832 33.184 1.00 47.06 548 ALA A CA 1
ATOM 4371 C C . ALA A 1 548 ? -7.180 -24.949 33.559 1.00 47.06 548 ALA A C 1
ATOM 4373 O O . ALA A 1 548 ? -7.198 -25.426 34.689 1.00 47.06 548 ALA A O 1
ATOM 4374 N N . GLU A 1 549 ? -6.291 -25.332 32.638 1.00 52.41 549 GLU A N 1
ATOM 4375 C CA . GLU A 1 549 ? -5.342 -26.441 32.803 1.00 52.41 549 GLU A CA 1
ATOM 4376 C C . GLU A 1 549 ? -3.892 -25.938 32.721 1.00 52.41 549 GLU A C 1
ATOM 4378 O O . GLU A 1 549 ? -3.141 -26.249 31.803 1.00 52.41 549 GLU A O 1
ATOM 4383 N N . TRP A 1 550 ? -3.481 -25.125 33.698 1.00 51.19 550 TRP A N 1
ATOM 4384 C CA . TRP A 1 550 ? -2.118 -24.572 33.762 1.00 51.19 550 TRP A CA 1
ATOM 4385 C C . TRP A 1 550 ? -1.006 -25.637 33.735 1.00 51.19 550 TRP A C 1
ATOM 4387 O O . TRP A 1 550 ? 0.091 -25.368 33.247 1.00 51.19 550 TRP A O 1
ATOM 4397 N N . ASP A 1 551 ? -1.289 -26.847 34.222 1.00 51.28 551 ASP A N 1
ATOM 4398 C CA . ASP A 1 551 ? -0.334 -27.955 34.255 1.00 51.28 551 ASP A CA 1
ATOM 4399 C C . ASP A 1 551 ? -0.134 -28.671 32.909 1.00 51.28 551 ASP A C 1
ATOM 4401 O O . ASP A 1 551 ? 0.875 -29.361 32.760 1.00 51.28 551 ASP A O 1
ATOM 4405 N N . SER A 1 552 ? -1.027 -28.494 31.923 1.00 52.91 552 SER A N 1
ATOM 4406 C CA . SER A 1 552 ? -0.947 -29.173 30.615 1.00 52.91 552 SER A CA 1
ATOM 4407 C C . SER A 1 552 ? -0.200 -28.381 29.530 1.00 52.91 552 SER A C 1
ATOM 4409 O O . SER A 1 552 ? 0.080 -28.921 28.459 1.00 52.91 552 SER A O 1
ATOM 4411 N N . LEU A 1 553 ? 0.160 -27.117 29.788 1.00 56.06 553 LEU A N 1
ATOM 4412 C CA . LEU A 1 553 ? 0.768 -26.233 28.788 1.00 56.06 553 LEU A CA 1
ATOM 4413 C C . LEU A 1 553 ? 2.255 -26.558 28.510 1.00 56.06 553 LEU A C 1
ATOM 4415 O O . LEU A 1 553 ? 3.066 -26.545 29.444 1.00 56.06 553 LEU A O 1
ATOM 4419 N N . PRO A 1 554 ? 2.666 -26.738 27.236 1.00 51.84 554 PRO A N 1
ATOM 4420 C CA . PRO A 1 554 ? 4.039 -27.076 26.847 1.00 51.84 554 PRO A CA 1
ATOM 4421 C C . PRO A 1 554 ? 4.940 -25.828 26.760 1.00 51.84 554 PRO A C 1
ATOM 4423 O O . PRO A 1 554 ? 5.479 -25.495 25.708 1.00 51.84 554 PRO A O 1
ATOM 4426 N N . LEU A 1 555 ? 5.081 -25.095 27.866 1.00 59.06 555 LEU A N 1
ATOM 4427 C CA . LEU A 1 555 ? 5.844 -23.842 27.927 1.00 59.06 555 LEU A CA 1
ATOM 4428 C C . LEU A 1 555 ? 7.037 -23.964 28.868 1.00 59.06 555 LEU A C 1
ATOM 4430 O O . LEU A 1 555 ? 6.923 -24.558 29.940 1.00 59.06 555 LEU A O 1
ATOM 4434 N N . ASN A 1 556 ? 8.159 -23.327 28.511 1.00 58.31 556 ASN A N 1
ATOM 4435 C CA . ASN A 1 556 ? 9.334 -23.309 29.377 1.00 58.31 556 ASN A CA 1
ATOM 4436 C C . ASN A 1 556 ? 8.970 -22.669 30.740 1.00 58.31 556 ASN A C 1
ATOM 4438 O O . ASN A 1 556 ? 8.453 -21.545 30.805 1.00 58.31 556 ASN A O 1
ATOM 4442 N N . ARG A 1 557 ? 9.202 -23.423 31.825 1.00 61.75 557 ARG A N 1
ATOM 4443 C CA . ARG A 1 557 ? 8.922 -23.035 33.217 1.00 61.75 557 ARG A CA 1
ATOM 4444 C C . ARG A 1 557 ? 10.066 -22.230 33.857 1.00 61.75 557 ARG A C 1
ATOM 4446 O O . ARG A 1 557 ? 9.810 -21.513 34.813 1.00 61.75 557 ARG A O 1
ATOM 4453 N N . GLU A 1 558 ? 11.280 -22.269 33.310 1.00 62.75 558 GLU A N 1
ATOM 4454 C CA . GLU A 1 558 ? 12.469 -21.551 33.811 1.00 62.75 558 GLU A CA 1
ATOM 4455 C C . GLU A 1 558 ? 12.348 -20.026 33.672 1.00 62.75 558 GLU A C 1
ATOM 4457 O O . GLU A 1 558 ? 12.957 -19.274 34.426 1.00 62.75 558 GLU A O 1
ATOM 4462 N N . THR A 1 559 ? 11.542 -19.549 32.717 1.00 60.62 559 THR A N 1
ATOM 4463 C CA . THR A 1 559 ? 11.306 -18.110 32.507 1.00 60.62 559 THR A CA 1
ATOM 4464 C C . THR A 1 559 ? 10.103 -17.569 33.275 1.00 60.62 559 THR A C 1
ATOM 4466 O O . THR A 1 559 ? 9.826 -16.372 33.195 1.00 60.62 5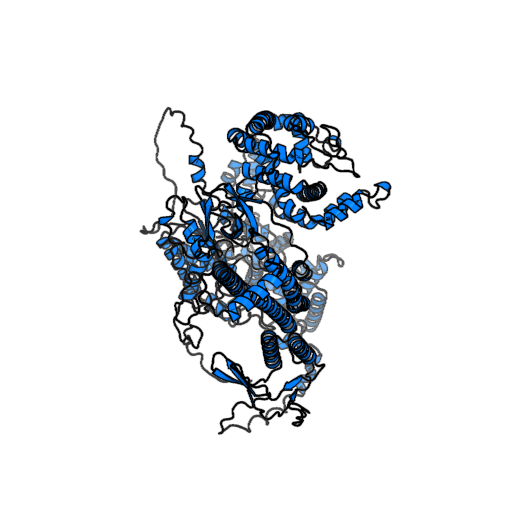59 THR A O 1
ATOM 4469 N N . LEU A 1 560 ? 9.364 -18.417 33.998 1.00 69.44 560 LEU A N 1
ATOM 4470 C CA . LEU A 1 560 ? 8.211 -18.013 34.801 1.00 69.44 560 LEU A CA 1
ATOM 4471 C C . LEU A 1 560 ? 8.682 -17.383 36.117 1.00 69.44 560 LEU A C 1
ATOM 4473 O O . LEU A 1 560 ? 9.248 -18.067 36.961 1.00 69.44 560 LEU A O 1
ATOM 4477 N N . LEU A 1 561 ? 8.392 -16.096 36.322 1.00 69.31 561 LEU A N 1
ATOM 4478 C CA . LEU A 1 561 ? 8.644 -15.428 37.602 1.00 69.31 561 LEU A CA 1
ATOM 4479 C C . LEU A 1 561 ? 7.515 -15.705 38.597 1.00 69.31 561 LEU A C 1
ATOM 4481 O O . LEU A 1 561 ? 7.768 -16.092 39.733 1.00 69.31 561 LEU A O 1
ATOM 4485 N N . ARG A 1 562 ? 6.262 -15.494 38.170 1.00 74.88 562 ARG A N 1
ATOM 4486 C CA . ARG A 1 562 ? 5.050 -15.754 38.966 1.00 74.88 562 ARG A CA 1
ATOM 4487 C C . ARG A 1 562 ? 3.792 -15.724 38.107 1.00 74.88 562 ARG A C 1
ATOM 4489 O O . ARG A 1 562 ? 3.805 -15.225 36.983 1.00 74.88 562 ARG A O 1
ATOM 4496 N N . LEU A 1 563 ? 2.682 -16.177 38.683 1.00 73.81 563 LEU A N 1
ATOM 4497 C CA . LEU A 1 563 ? 1.346 -15.868 38.180 1.00 73.81 563 LEU A CA 1
ATOM 4498 C C . LEU A 1 563 ? 0.841 -14.547 38.781 1.00 73.81 563 LEU A C 1
ATOM 4500 O O . LEU A 1 563 ? 1.087 -14.244 39.952 1.00 73.81 563 LEU A O 1
ATOM 4504 N N . VAL A 1 564 ? 0.134 -13.770 37.965 1.00 74.69 564 VAL A N 1
ATOM 4505 C CA . VAL A 1 564 ? -0.527 -12.512 38.328 1.00 74.69 564 VAL A CA 1
ATOM 4506 C C . VAL A 1 564 ? -2.030 -12.678 38.061 1.00 74.69 564 VAL A C 1
ATOM 4508 O O . VAL A 1 564 ? -2.397 -13.016 36.930 1.00 74.69 564 VAL A O 1
ATOM 4511 N N . PRO A 1 565 ? -2.906 -12.505 39.067 1.00 70.56 565 PRO A N 1
ATOM 4512 C CA . PRO A 1 565 ? -4.341 -12.731 38.909 1.00 70.56 565 PRO A CA 1
ATOM 4513 C C . PRO A 1 565 ? -5.016 -11.641 38.063 1.00 70.56 565 PRO A C 1
ATOM 4515 O O . PRO A 1 565 ? -4.507 -10.527 37.921 1.00 70.56 565 PRO A O 1
ATOM 4518 N N . LEU A 1 566 ? -6.194 -11.961 37.518 1.00 71.75 566 LEU A N 1
ATOM 4519 C CA . LEU A 1 566 ? -7.073 -10.973 36.886 1.00 71.75 566 LEU A CA 1
ATOM 4520 C C . LEU A 1 566 ? -7.394 -9.821 37.857 1.00 71.75 566 LEU A C 1
ATOM 4522 O O . LEU A 1 566 ? -7.632 -10.052 39.040 1.00 71.75 566 LEU A O 1
ATOM 4526 N N . GLY A 1 567 ? -7.429 -8.587 37.350 1.00 66.56 567 GLY A N 1
ATOM 4527 C CA . GLY A 1 567 ? -7.736 -7.389 38.134 1.00 66.56 567 GLY A CA 1
ATOM 4528 C C . GLY A 1 567 ? -6.571 -6.843 38.964 1.00 66.56 567 GLY A C 1
ATOM 4529 O O . GLY A 1 567 ? -6.721 -5.784 39.562 1.00 66.56 567 GLY A O 1
ATOM 4530 N N . ALA A 1 568 ? -5.410 -7.508 38.985 1.00 76.12 568 ALA A N 1
ATOM 4531 C CA . ALA A 1 568 ? -4.226 -6.981 39.659 1.00 76.12 568 ALA A CA 1
ATOM 4532 C C . ALA A 1 568 ? -3.784 -5.641 39.047 1.00 76.12 568 ALA A C 1
ATOM 4534 O O . ALA A 1 568 ? -3.644 -5.532 37.825 1.00 76.12 568 ALA A O 1
ATOM 4535 N N . GLU A 1 569 ? -3.522 -4.651 39.901 1.00 79.00 569 GLU A N 1
ATOM 4536 C CA . GLU A 1 569 ? -2.877 -3.397 39.514 1.00 79.00 569 GLU A CA 1
ATOM 4537 C C . GLU A 1 569 ? -1.396 -3.617 39.202 1.00 79.00 569 GLU A C 1
ATOM 4539 O O . GLU A 1 569 ? -0.659 -4.275 39.940 1.00 79.00 569 GLU A O 1
ATOM 4544 N N . VAL A 1 570 ? -0.952 -3.037 38.092 1.00 80.50 570 VAL A N 1
ATOM 4545 C CA . VAL A 1 570 ? 0.411 -3.142 37.580 1.00 80.50 570 VAL A CA 1
ATOM 4546 C C . VAL A 1 570 ? 0.844 -1.794 37.008 1.00 80.50 570 VAL A C 1
ATOM 4548 O O . VAL A 1 570 ? 0.047 -1.056 36.422 1.00 80.50 570 VAL A O 1
ATOM 4551 N N . ARG A 1 571 ? 2.125 -1.447 37.138 1.00 76.94 571 ARG A N 1
ATOM 4552 C CA . ARG A 1 571 ? 2.671 -0.256 36.466 1.00 76.94 571 ARG A CA 1
ATOM 4553 C C . ARG A 1 571 ? 3.272 -0.653 35.127 1.00 76.94 571 ARG A C 1
ATOM 4555 O O . ARG A 1 571 ? 4.090 -1.571 35.079 1.00 76.94 571 ARG A O 1
ATOM 4562 N N . LEU A 1 572 ? 2.887 0.040 34.057 1.00 76.00 572 LEU A N 1
ATOM 4563 C CA . LEU A 1 572 ? 3.514 -0.114 32.747 1.00 76.00 572 LEU A CA 1
ATOM 4564 C C . LEU A 1 572 ? 4.889 0.566 32.770 1.00 76.00 572 LEU A C 1
ATOM 4566 O O . LEU A 1 572 ? 4.970 1.768 33.006 1.00 76.00 572 LEU A O 1
ATOM 4570 N N . ILE A 1 573 ? 5.952 -0.209 32.549 1.00 73.25 573 ILE A N 1
ATOM 4571 C CA . ILE A 1 573 ? 7.334 0.289 32.463 1.00 73.25 573 ILE A CA 1
ATOM 4572 C C . ILE A 1 573 ? 7.686 0.588 31.003 1.00 73.25 573 ILE A C 1
ATOM 4574 O O . ILE A 1 573 ? 8.279 1.615 30.701 1.00 73.25 573 ILE A O 1
ATOM 4578 N N . GLU A 1 574 ? 7.336 -0.330 30.102 1.00 66.56 574 GLU A N 1
ATOM 4579 C CA . GLU A 1 574 ? 7.793 -0.332 28.712 1.00 66.56 574 GLU A CA 1
ATOM 4580 C C . GLU A 1 574 ? 6.751 -1.028 27.833 1.00 66.56 574 GLU A C 1
ATOM 4582 O O . GLU A 1 574 ? 6.122 -2.008 28.250 1.00 66.56 574 GLU A O 1
ATOM 4587 N N . GLU A 1 575 ? 6.602 -0.555 26.603 1.00 71.81 575 GLU A N 1
ATOM 4588 C CA . GLU A 1 575 ? 5.761 -1.173 25.588 1.00 71.81 575 GLU A CA 1
ATOM 4589 C C . GLU A 1 575 ? 6.636 -1.588 24.396 1.00 71.81 575 GLU A C 1
ATOM 4591 O O . GLU A 1 575 ? 7.116 -0.733 23.656 1.00 71.81 575 GLU A O 1
ATOM 4596 N N . GLY A 1 576 ? 6.870 -2.896 24.239 1.00 61.38 576 GLY A N 1
ATOM 4597 C CA . GLY A 1 576 ? 7.623 -3.463 23.113 1.00 61.38 576 GLY A CA 1
ATOM 4598 C C . GLY A 1 576 ? 6.739 -3.690 21.884 1.00 61.38 576 GLY A C 1
ATOM 4599 O O . GLY A 1 576 ? 5.659 -3.112 21.782 1.00 61.38 576 GLY A O 1
ATOM 4600 N N . GLY A 1 577 ? 7.149 -4.576 20.970 1.00 69.38 577 GLY A N 1
ATOM 4601 C CA . GLY A 1 577 ? 6.303 -5.019 19.849 1.00 69.38 577 GLY A CA 1
ATOM 4602 C C . GLY A 1 577 ? 5.070 -5.788 20.339 1.00 69.38 577 GLY A C 1
ATOM 4603 O O . GLY A 1 577 ? 3.972 -5.236 20.394 1.00 69.38 577 GLY A O 1
ATOM 4604 N N . ASP A 1 578 ? 5.287 -7.023 20.803 1.00 71.12 578 ASP A N 1
ATOM 4605 C CA . ASP A 1 578 ? 4.229 -7.946 21.256 1.00 71.12 578 ASP A CA 1
ATOM 4606 C C . ASP A 1 578 ? 4.165 -8.144 22.781 1.00 71.12 578 ASP A C 1
ATOM 4608 O O . ASP A 1 578 ? 3.340 -8.915 23.284 1.00 71.12 578 ASP A O 1
ATOM 4612 N N . TYR A 1 579 ? 4.999 -7.433 23.548 1.00 80.12 579 TYR A N 1
ATOM 4613 C CA . TYR A 1 579 ? 5.033 -7.505 25.012 1.00 80.12 579 TYR A CA 1
ATOM 4614 C C . TYR A 1 579 ? 4.767 -6.156 25.700 1.00 80.12 579 TYR A C 1
ATOM 4616 O O . TYR A 1 579 ? 5.046 -5.085 25.157 1.00 80.12 579 TYR A O 1
ATOM 4624 N N . TYR A 1 580 ? 4.290 -6.225 26.944 1.00 83.56 580 TYR A N 1
ATOM 4625 C CA . TYR A 1 580 ? 4.429 -5.154 27.930 1.00 83.56 580 TYR A CA 1
ATOM 4626 C C . TYR A 1 580 ? 5.450 -5.576 28.984 1.00 83.56 580 TYR A C 1
ATOM 4628 O O . TYR A 1 580 ? 5.406 -6.705 29.481 1.00 83.56 580 TYR A O 1
ATOM 4636 N N . ARG A 1 581 ? 6.340 -4.661 29.368 1.00 84.38 581 ARG A N 1
ATOM 4637 C CA . ARG A 1 581 ? 7.155 -4.801 30.576 1.00 84.38 581 ARG A CA 1
ATOM 4638 C C . ARG A 1 581 ? 6.424 -4.092 31.704 1.00 84.38 581 ARG A C 1
ATOM 4640 O O . ARG A 1 581 ? 6.111 -2.905 31.596 1.00 84.38 581 ARG A O 1
ATOM 4647 N N . ILE A 1 582 ? 6.137 -4.813 32.777 1.00 83.81 582 ILE A N 1
ATOM 4648 C CA . ILE A 1 582 ? 5.335 -4.317 33.895 1.00 83.81 582 ILE A CA 1
ATOM 4649 C C . ILE A 1 582 ? 6.043 -4.517 35.231 1.00 83.81 582 ILE A C 1
ATOM 4651 O O . ILE A 1 582 ? 6.882 -5.407 35.381 1.00 83.81 582 ILE A O 1
ATOM 4655 N N . ARG A 1 583 ? 5.675 -3.689 36.213 1.00 81.19 583 ARG A N 1
ATOM 4656 C CA . ARG A 1 583 ? 6.008 -3.883 37.628 1.00 81.19 583 ARG A CA 1
ATOM 4657 C C . ARG A 1 583 ? 4.768 -4.344 38.381 1.00 81.19 583 ARG A C 1
ATOM 4659 O O . ARG A 1 583 ? 3.745 -3.659 38.335 1.00 81.19 583 ARG A O 1
ATOM 4666 N N . VAL A 1 584 ? 4.889 -5.454 39.103 1.00 81.06 584 VAL A N 1
ATOM 4667 C CA . VAL A 1 584 ? 3.842 -6.020 39.968 1.00 81.06 584 VAL A CA 1
ATOM 4668 C C . VAL A 1 584 ? 4.471 -6.321 41.323 1.00 81.06 584 VAL A C 1
ATOM 4670 O O . VAL A 1 584 ? 5.463 -7.040 41.378 1.00 81.06 584 VAL A O 1
ATOM 4673 N N . GLU A 1 585 ? 3.943 -5.740 42.404 1.00 75.81 585 GLU A N 1
ATOM 4674 C CA . GLU A 1 585 ? 4.448 -5.950 43.779 1.00 75.81 585 GLU A CA 1
ATOM 4675 C C . GLU A 1 585 ? 5.983 -5.771 43.917 1.00 75.81 585 GLU A C 1
ATOM 4677 O O . GLU A 1 585 ? 6.661 -6.504 44.629 1.00 75.81 585 GLU A O 1
ATOM 4682 N N . GLY A 1 586 ? 6.554 -4.799 43.193 1.00 69.38 586 GLY A N 1
ATOM 4683 C CA . GLY A 1 586 ? 7.997 -4.515 43.179 1.00 69.38 586 GLY A CA 1
ATOM 4684 C C . GLY A 1 586 ? 8.827 -5.365 42.207 1.00 69.38 586 GLY A C 1
ATOM 4685 O O . GLY A 1 586 ? 9.931 -4.958 41.851 1.00 69.38 586 GLY A O 1
ATOM 4686 N N . GLN A 1 587 ? 8.295 -6.477 41.697 1.00 71.56 587 GLN A N 1
ATOM 4687 C CA . GLN A 1 587 ? 8.973 -7.331 40.722 1.00 71.56 587 GLN A CA 1
ATOM 4688 C C . GLN A 1 587 ? 8.729 -6.827 39.291 1.00 71.56 587 GLN A C 1
ATOM 4690 O O . GLN A 1 587 ? 7.588 -6.598 38.884 1.00 71.56 587 GLN A O 1
ATOM 4695 N N . ASN A 1 588 ? 9.802 -6.651 38.516 1.00 82.19 588 ASN A N 1
ATOM 4696 C CA . ASN A 1 588 ? 9.715 -6.350 37.085 1.00 82.19 588 ASN A CA 1
ATOM 4697 C C . ASN A 1 588 ? 9.586 -7.656 36.288 1.00 82.19 588 ASN A C 1
ATOM 4699 O O . ASN A 1 588 ? 10.245 -8.642 36.614 1.00 82.19 588 ASN A O 1
ATOM 4703 N N . GLY A 1 589 ? 8.819 -7.646 35.201 1.00 77.88 589 GLY A N 1
ATOM 4704 C CA . GLY A 1 589 ? 8.791 -8.755 34.251 1.00 77.88 589 GLY A CA 1
ATOM 4705 C C . GLY A 1 589 ? 7.972 -8.448 33.004 1.00 77.88 589 GLY A C 1
ATOM 4706 O O . GLY A 1 589 ? 7.435 -7.351 32.845 1.00 77.88 589 GLY A O 1
ATOM 4707 N N . TYR A 1 590 ? 7.885 -9.431 32.119 1.00 85.81 590 TYR A N 1
ATOM 4708 C CA . TYR A 1 590 ? 7.249 -9.315 30.813 1.00 85.81 590 TYR A CA 1
ATOM 4709 C C . TYR A 1 590 ? 5.945 -10.112 30.763 1.00 85.81 590 TYR A C 1
ATOM 4711 O O . TYR A 1 590 ? 5.860 -11.219 31.299 1.00 85.81 590 TYR A O 1
ATOM 4719 N N . ILE A 1 591 ? 4.944 -9.549 30.089 1.00 83.12 591 ILE A N 1
ATOM 4720 C CA . ILE A 1 591 ? 3.683 -10.201 29.717 1.00 83.12 591 ILE A CA 1
ATOM 4721 C C . ILE A 1 591 ? 3.404 -9.954 28.230 1.00 83.12 591 ILE A C 1
ATOM 4723 O O . ILE A 1 591 ? 3.866 -8.964 27.664 1.00 83.12 591 ILE A O 1
ATOM 4727 N N . GLN A 1 592 ? 2.623 -10.822 27.590 1.00 79.88 592 GLN A N 1
ATOM 4728 C CA . GLN A 1 592 ? 2.180 -10.602 26.210 1.00 79.88 592 GLN A CA 1
ATOM 4729 C C . GLN A 1 592 ? 1.148 -9.466 26.153 1.00 79.88 592 GLN A C 1
ATOM 4731 O O . GLN A 1 592 ? 0.287 -9.374 27.034 1.00 79.88 592 GLN A O 1
ATOM 4736 N N . LYS A 1 593 ? 1.193 -8.617 25.117 1.00 79.88 593 LYS A N 1
ATOM 4737 C CA . LYS A 1 593 ? 0.224 -7.520 24.948 1.00 79.88 593 LYS A CA 1
ATOM 4738 C C . LYS A 1 593 ? -1.204 -8.000 24.795 1.00 79.88 593 LYS A C 1
ATOM 4740 O O . LYS A 1 593 ? -2.126 -7.350 25.286 1.00 79.88 593 LYS A O 1
ATOM 4745 N N . THR A 1 594 ? -1.370 -9.108 24.084 1.00 66.12 594 THR A N 1
ATOM 4746 C CA . THR A 1 594 ? -2.666 -9.694 23.779 1.00 66.12 594 THR A CA 1
ATOM 4747 C C . THR A 1 594 ? -2.690 -11.180 24.107 1.00 66.12 594 THR A C 1
ATOM 4749 O O . THR A 1 594 ? -1.676 -11.871 24.021 1.00 66.12 594 THR A O 1
ATOM 4752 N N . TYR A 1 595 ? -3.870 -11.672 24.474 1.00 61.59 595 TYR A N 1
ATOM 4753 C CA . TYR A 1 595 ? -4.149 -13.083 24.705 1.00 61.59 595 TYR A CA 1
ATOM 4754 C C . TYR A 1 595 ? -5.452 -13.443 23.991 1.00 61.59 595 TYR A C 1
ATOM 4756 O O . TYR A 1 595 ? -6.473 -12.791 24.217 1.00 61.59 595 TYR A O 1
ATOM 4764 N N . GLY A 1 596 ? -5.424 -14.408 23.065 1.00 56.38 596 GLY A N 1
ATOM 4765 C CA . GLY A 1 596 ? -6.581 -14.710 22.204 1.00 56.38 596 GLY A CA 1
ATOM 4766 C C . GLY A 1 596 ? -7.136 -13.474 21.471 1.00 56.38 596 GLY A C 1
ATOM 4767 O O . GLY A 1 596 ? -8.349 -13.291 21.390 1.00 56.38 596 GLY A O 1
ATOM 4768 N N . GLY A 1 597 ? -6.256 -12.559 21.039 1.00 54.53 597 GLY A N 1
ATOM 4769 C CA . GLY A 1 597 ? -6.626 -11.292 20.392 1.00 54.53 597 GLY A CA 1
ATOM 4770 C C . GLY A 1 597 ? -7.172 -10.194 21.320 1.00 54.53 597 GLY A C 1
ATOM 4771 O O . GLY A 1 597 ? -7.551 -9.130 20.836 1.00 54.53 597 GLY A O 1
ATOM 4772 N N . ARG A 1 598 ? -7.218 -10.402 22.644 1.00 59.09 598 ARG A N 1
ATOM 4773 C CA . ARG A 1 598 ? -7.711 -9.409 23.620 1.00 59.09 598 ARG A CA 1
ATOM 4774 C C . ARG A 1 598 ? -6.555 -8.733 24.355 1.00 59.09 598 ARG A C 1
ATOM 4776 O O . ARG A 1 598 ? -5.634 -9.446 24.740 1.00 59.09 598 ARG A O 1
ATOM 4783 N N . PRO A 1 599 ? -6.584 -7.411 24.607 1.00 68.12 599 PRO A N 1
ATOM 4784 C CA . PRO A 1 599 ? -5.511 -6.728 25.322 1.00 68.12 599 PRO A CA 1
ATOM 4785 C C . PRO A 1 599 ? -5.449 -7.168 26.789 1.00 68.12 599 PRO A C 1
ATOM 4787 O O . PRO A 1 599 ? -6.465 -7.168 27.490 1.00 68.12 599 PRO A O 1
ATOM 4790 N N . THR A 1 600 ? -4.239 -7.513 27.227 1.00 73.81 600 THR A N 1
ATOM 4791 C CA . THR A 1 600 ? -3.916 -8.028 28.565 1.00 73.81 600 THR A CA 1
ATOM 4792 C C . THR A 1 600 ? -3.895 -6.931 29.629 1.00 73.81 600 THR A C 1
ATOM 4794 O O . THR A 1 600 ? -4.213 -7.189 30.788 1.00 73.81 600 THR A O 1
ATOM 4797 N N . LEU A 1 601 ? -3.522 -5.704 29.247 1.00 74.31 601 LEU A N 1
ATOM 4798 C CA . LEU A 1 601 ? -3.556 -4.528 30.115 1.00 74.31 601 LEU A CA 1
ATOM 4799 C C . LEU A 1 601 ? -4.719 -3.617 29.749 1.00 74.31 601 LEU A C 1
ATOM 4801 O O . LEU A 1 601 ? -4.894 -3.239 28.591 1.00 74.31 601 LEU A O 1
ATOM 4805 N N . LEU A 1 602 ? -5.459 -3.204 30.770 1.00 69.19 602 LEU A N 1
ATOM 4806 C CA . LEU A 1 602 ? -6.456 -2.145 30.697 1.00 69.19 602 LEU A CA 1
ATOM 4807 C C . LEU A 1 602 ? -5.967 -0.927 31.499 1.00 69.19 602 LEU A C 1
ATOM 4809 O O . LEU A 1 602 ? -5.164 -1.083 32.421 1.00 69.19 602 LEU A O 1
ATOM 4813 N N . PRO A 1 603 ? -6.403 0.302 31.177 1.00 63.34 603 PRO A N 1
ATOM 4814 C CA . PRO A 1 603 ? -6.208 1.449 32.062 1.00 63.34 603 PRO A CA 1
ATOM 4815 C C . PRO A 1 603 ? -6.845 1.185 33.432 1.00 63.34 603 PRO A C 1
ATOM 4817 O O . PRO A 1 603 ? -7.941 0.631 33.482 1.00 63.34 603 PRO A O 1
ATOM 4820 N N . CYS A 1 604 ? -6.201 1.610 34.524 1.00 59.44 604 CYS A N 1
ATOM 4821 C CA . CYS A 1 604 ? -6.895 1.701 35.813 1.00 59.44 604 CYS A CA 1
ATOM 4822 C C . CYS A 1 604 ? -8.088 2.657 35.677 1.00 59.44 604 CYS A C 1
ATOM 4824 O O . CYS A 1 604 ? -7.989 3.672 34.974 1.00 59.44 604 CYS A O 1
ATOM 4826 N N . GLU A 1 605 ? -9.213 2.336 36.317 1.00 52.31 605 GLU A N 1
ATOM 4827 C CA . GLU A 1 605 ? -10.388 3.205 36.287 1.00 52.31 605 GLU A CA 1
ATOM 4828 C C . GLU A 1 605 ? -10.046 4.557 36.921 1.00 52.31 605 GLU A C 1
ATOM 4830 O O . GLU A 1 605 ? -9.513 4.636 38.025 1.00 52.31 605 GLU A O 1
ATOM 4835 N N . ALA A 1 606 ? -10.324 5.642 36.197 1.00 39.25 606 ALA A N 1
ATOM 4836 C CA . ALA A 1 606 ? -10.161 6.979 36.743 1.00 39.25 606 ALA A CA 1
ATOM 4837 C C . ALA A 1 606 ? -11.305 7.250 37.726 1.00 39.25 606 ALA A C 1
ATOM 4839 O O . ALA A 1 606 ? -12.473 7.238 37.325 1.00 39.25 606 ALA A O 1
ATOM 4840 N N . GLU A 1 607 ? -10.968 7.527 38.986 1.00 31.55 607 GLU A N 1
ATOM 4841 C CA . GLU A 1 607 ? -11.931 7.935 40.010 1.00 31.55 607 GLU A CA 1
ATOM 4842 C C . GLU A 1 607 ? -12.828 9.075 39.489 1.00 31.55 607 GLU A C 1
ATOM 4844 O O . GLU A 1 607 ? -12.340 10.101 39.006 1.00 31.55 607 GLU A O 1
ATOM 4849 N N . GLY A 1 608 ? -14.152 8.897 39.576 1.00 42.91 608 GLY A N 1
ATOM 4850 C CA . GLY A 1 608 ? -15.134 9.927 39.208 1.00 42.91 608 GLY A CA 1
ATOM 4851 C C . GLY A 1 608 ? -16.197 9.540 38.173 1.00 42.91 608 GLY A C 1
ATOM 4852 O O . GLY A 1 608 ? -17.022 10.390 37.828 1.00 42.91 608 GLY A O 1
ATOM 4853 N N . ALA A 1 609 ? -16.232 8.294 37.689 1.00 38.53 609 ALA A N 1
ATOM 4854 C CA . ALA A 1 609 ? -17.414 7.783 36.991 1.00 38.53 609 ALA A CA 1
ATOM 4855 C C . ALA A 1 609 ? -18.605 7.675 37.967 1.00 38.53 609 ALA A C 1
ATOM 4857 O O . ALA A 1 609 ? -18.448 7.212 39.097 1.00 38.53 609 ALA A O 1
ATOM 4858 N N . GLY A 1 610 ? -19.797 8.106 37.536 1.00 50.28 610 GLY A N 1
ATOM 4859 C CA . GLY A 1 610 ? -21.039 7.841 38.275 1.00 50.28 610 GLY A CA 1
ATOM 4860 C C . GLY A 1 610 ? -21.302 6.336 38.375 1.00 50.28 610 GLY A C 1
ATOM 4861 O O . GLY A 1 610 ? -20.755 5.559 37.589 1.00 50.28 610 GLY A O 1
ATOM 4862 N N . THR A 1 611 ? -22.127 5.907 39.333 1.00 54.19 611 THR A N 1
ATOM 4863 C CA . THR A 1 611 ? -22.361 4.466 39.530 1.00 54.19 611 THR A CA 1
ATOM 4864 C C . THR A 1 611 ? -22.955 3.828 38.260 1.00 54.19 611 THR A C 1
ATOM 4866 O O . THR A 1 611 ? -23.693 4.500 37.532 1.00 54.19 611 THR A O 1
ATOM 4869 N N . PRO A 1 612 ? -22.699 2.533 37.976 1.00 58.94 612 PRO A N 1
ATOM 4870 C CA . PRO A 1 612 ? -23.261 1.862 36.796 1.00 58.94 612 PRO A CA 1
ATOM 4871 C C . PRO A 1 612 ? -24.792 1.984 36.688 1.00 58.94 612 PRO A C 1
ATOM 4873 O O . PRO A 1 612 ? -25.344 2.098 35.596 1.00 58.94 612 PRO A O 1
ATOM 4876 N N . GLU A 1 613 ? -25.472 2.046 37.834 1.00 67.00 613 GLU A N 1
ATOM 4877 C CA . GLU A 1 613 ? -26.907 2.312 37.956 1.00 67.00 613 GLU A CA 1
ATOM 4878 C C . GLU A 1 613 ? -27.300 3.713 37.444 1.00 67.00 613 GLU A C 1
ATOM 4880 O O . GLU A 1 613 ? -28.228 3.842 36.644 1.00 67.00 613 GLU A O 1
ATOM 4885 N N . GLN A 1 614 ? -26.560 4.763 37.823 1.00 71.50 614 GLN A N 1
ATOM 4886 C CA . GLN A 1 614 ? -26.779 6.128 37.321 1.00 71.50 614 GLN A CA 1
ATOM 4887 C C . GLN A 1 614 ? -26.555 6.217 35.806 1.00 71.50 614 GLN A C 1
ATOM 4889 O O . GLN A 1 614 ? -27.375 6.812 35.103 1.00 71.50 614 GLN A O 1
ATOM 4894 N N . ALA A 1 615 ? -25.492 5.583 35.298 1.00 72.94 615 ALA A N 1
ATOM 4895 C CA . ALA A 1 615 ? -25.203 5.529 33.866 1.00 72.94 615 ALA A CA 1
ATOM 4896 C C . ALA A 1 615 ? -26.330 4.829 33.083 1.00 72.94 615 ALA A C 1
ATOM 4898 O O . ALA A 1 615 ? -26.761 5.334 32.046 1.00 72.94 615 ALA A O 1
ATOM 4899 N N . SER A 1 616 ? -26.879 3.727 33.610 1.00 74.38 616 SER A N 1
ATOM 4900 C CA . SER A 1 616 ? -28.010 3.018 32.994 1.00 74.38 616 SER A CA 1
ATOM 4901 C C . SER A 1 616 ? -29.300 3.849 32.973 1.00 74.38 616 SER A C 1
ATOM 4903 O O . SER A 1 616 ? -30.035 3.811 31.984 1.00 74.38 616 SER A O 1
ATOM 4905 N N . ILE A 1 617 ? -29.587 4.621 34.028 1.00 79.94 617 ILE A N 1
ATOM 4906 C CA . ILE A 1 617 ? -30.760 5.514 34.080 1.00 79.94 617 ILE A CA 1
ATOM 4907 C C . ILE A 1 617 ? -30.617 6.654 33.061 1.00 79.94 617 ILE A C 1
ATOM 4909 O O . ILE A 1 617 ? -31.565 6.976 32.339 1.00 79.94 617 ILE A O 1
ATOM 4913 N N . GLN A 1 618 ? -29.429 7.258 32.971 1.00 87.00 618 GLN A N 1
ATOM 4914 C CA . GLN A 1 618 ? -29.141 8.295 31.978 1.00 87.00 618 GLN A CA 1
ATOM 4915 C C . GLN A 1 618 ? -29.195 7.737 30.544 1.00 87.00 618 GLN A C 1
ATOM 4917 O O . GLN A 1 618 ? -29.720 8.404 29.650 1.00 87.00 618 GLN A O 1
ATOM 4922 N N . ALA A 1 619 ? -28.727 6.503 30.323 1.00 86.88 619 ALA A N 1
ATOM 4923 C CA . ALA A 1 619 ? -28.776 5.840 29.022 1.00 86.88 619 ALA A CA 1
ATOM 4924 C C . ALA A 1 619 ? -30.223 5.612 28.559 1.00 86.88 619 ALA A C 1
ATOM 4926 O O . ALA A 1 619 ? -30.535 5.889 27.404 1.00 86.88 619 ALA A O 1
ATOM 4927 N N . GLY A 1 620 ? -31.128 5.211 29.462 1.00 86.12 620 GLY A N 1
ATOM 4928 C CA . GLY A 1 620 ? -32.559 5.073 29.160 1.00 86.12 620 GLY A CA 1
ATOM 4929 C C . GLY A 1 620 ? -33.215 6.385 28.707 1.00 86.12 620 GLY A C 1
ATOM 4930 O O . GLY A 1 620 ? -33.931 6.403 27.707 1.00 86.12 620 GLY A O 1
ATOM 4931 N N . LYS A 1 621 ? -32.909 7.510 29.371 1.00 89.19 621 LYS A N 1
ATOM 4932 C CA . LYS A 1 621 ? -33.383 8.843 28.940 1.00 89.19 621 LYS A CA 1
ATOM 4933 C C . LYS A 1 621 ? -32.829 9.235 27.566 1.00 89.19 621 LYS A C 1
ATOM 4935 O O . LYS A 1 621 ? -33.559 9.744 26.718 1.00 89.19 621 LYS A O 1
ATOM 4940 N N . LEU A 1 622 ? -31.540 8.987 27.328 1.00 89.56 622 LEU A N 1
ATOM 4941 C CA . LEU A 1 622 ? -30.890 9.308 26.057 1.00 89.56 622 LEU A CA 1
ATOM 4942 C C . LEU A 1 622 ? -31.407 8.430 24.902 1.00 89.56 622 LEU A C 1
ATOM 4944 O O . LEU A 1 622 ? -31.563 8.918 23.783 1.00 89.56 622 LEU A O 1
ATOM 4948 N N . GLN A 1 623 ? -31.736 7.166 25.181 1.00 89.94 623 GLN A N 1
ATOM 4949 C CA . GLN A 1 623 ? -32.382 6.248 24.243 1.00 89.94 623 GLN A CA 1
ATOM 4950 C C . GLN A 1 623 ? -33.738 6.779 23.767 1.00 89.94 623 GLN A C 1
ATOM 4952 O O . GLN A 1 623 ? -34.027 6.698 22.576 1.00 89.94 623 GLN A O 1
ATOM 4957 N N . GLU A 1 624 ? -34.567 7.318 24.666 1.00 88.06 624 GLU A N 1
ATOM 4958 C CA . GLU A 1 624 ? -35.873 7.882 24.305 1.00 88.06 624 GLU A CA 1
ATOM 4959 C C . GLU A 1 624 ? -35.714 9.078 23.353 1.00 88.06 624 GLU A C 1
ATOM 4961 O O . GLU A 1 624 ? -36.311 9.104 22.274 1.00 88.06 624 GLU A O 1
ATOM 4966 N N . ILE A 1 625 ? -34.827 10.016 23.703 1.00 87.19 625 ILE A N 1
ATOM 4967 C CA . ILE A 1 625 ? -34.519 11.213 22.904 1.00 87.19 625 ILE A CA 1
ATOM 4968 C C . ILE A 1 625 ? -34.004 10.835 21.505 1.00 87.19 625 ILE A C 1
ATOM 4970 O O . ILE A 1 625 ? -34.478 11.356 20.493 1.00 87.19 625 ILE A O 1
ATOM 4974 N N . LEU A 1 626 ? -33.041 9.913 21.421 1.00 87.19 626 LEU A N 1
ATOM 4975 C CA . LEU A 1 626 ? -32.457 9.498 20.142 1.00 87.19 626 LEU A CA 1
ATOM 4976 C C . LEU A 1 626 ? -33.387 8.570 19.341 1.00 87.19 626 LEU A C 1
ATOM 4978 O O . LEU A 1 626 ? -33.377 8.610 18.112 1.00 87.19 626 LEU A O 1
ATOM 4982 N N . GLY A 1 627 ? -34.258 7.804 20.003 1.00 85.50 627 GLY A N 1
ATOM 4983 C CA . GLY A 1 627 ? -35.319 7.029 19.356 1.00 85.50 627 GLY A CA 1
ATOM 4984 C C . GLY A 1 627 ? -36.322 7.920 18.616 1.00 85.50 627 GLY A C 1
ATOM 4985 O O . GLY A 1 627 ? -36.675 7.629 17.471 1.00 85.50 627 GLY A O 1
ATOM 4986 N N . GLN A 1 628 ? -36.701 9.060 19.209 1.00 87.56 628 GLN A N 1
ATOM 4987 C CA . GLN A 1 628 ? -37.528 10.070 18.536 1.00 87.56 628 GLN A CA 1
ATOM 4988 C C . GLN A 1 628 ? -36.836 10.665 17.299 1.00 87.56 628 GLN A C 1
ATOM 4990 O O . GLN A 1 628 ? -37.514 10.994 16.321 1.00 87.56 628 GLN A O 1
ATOM 4995 N N . ALA A 1 629 ? -35.502 10.777 17.297 1.00 87.06 629 ALA A N 1
ATOM 4996 C CA . ALA A 1 629 ? -34.756 11.245 16.129 1.00 87.06 629 ALA A CA 1
ATOM 4997 C C . ALA A 1 629 ? -34.870 10.263 14.952 1.00 87.06 629 ALA A C 1
ATOM 4999 O O . ALA A 1 629 ? -35.069 10.700 13.821 1.00 87.06 629 ALA A O 1
ATOM 5000 N N . VAL A 1 630 ? -34.826 8.949 15.209 1.00 88.00 630 VAL A N 1
ATOM 5001 C CA . VAL A 1 630 ? -34.999 7.909 14.176 1.00 88.00 630 VAL A CA 1
ATOM 5002 C C . VAL A 1 630 ? -36.383 7.987 13.530 1.00 88.00 630 VAL A C 1
ATOM 5004 O O . VAL A 1 630 ? -36.479 8.007 12.304 1.00 88.00 630 VAL A O 1
ATOM 5007 N N . SER A 1 631 ? -37.454 8.071 14.327 1.00 85.62 631 SER A N 1
ATOM 5008 C CA . SER A 1 631 ? -38.828 8.112 13.801 1.00 85.62 631 SER A CA 1
ATOM 5009 C C . SER A 1 631 ? -39.183 9.434 13.118 1.00 85.62 631 SER A C 1
ATOM 5011 O O . SER A 1 631 ? -40.065 9.467 12.262 1.00 85.62 631 SER A O 1
ATOM 5013 N N . SER A 1 632 ? -38.523 10.530 13.504 1.00 89.00 632 SER A N 1
ATOM 5014 C CA . SER A 1 632 ? -38.928 11.892 13.132 1.00 89.00 632 SER A CA 1
ATOM 5015 C C . SER A 1 632 ? -37.951 12.600 12.192 1.00 89.00 632 SER A C 1
ATOM 5017 O O . SER A 1 632 ? -38.227 13.733 11.805 1.00 89.00 632 SER A O 1
ATOM 5019 N N . TRP A 1 633 ? -36.833 11.969 11.806 1.00 90.81 633 TRP A N 1
ATOM 5020 C CA . TRP A 1 633 ? -35.739 12.610 11.060 1.00 90.81 633 TRP A CA 1
ATOM 5021 C C . TRP A 1 633 ? -36.208 13.403 9.837 1.00 90.81 633 TRP A C 1
ATOM 5023 O O . TRP A 1 633 ? -35.913 14.587 9.719 1.00 90.81 633 TRP A O 1
ATOM 5033 N N . SER A 1 634 ? -37.001 12.784 8.960 1.00 87.94 634 SER A N 1
ATOM 5034 C CA . SER A 1 634 ? -37.502 13.417 7.731 1.00 87.94 634 SER A CA 1
ATOM 5035 C C . SER A 1 634 ? -38.489 14.561 7.997 1.00 87.94 634 SER A C 1
ATOM 5037 O O . SER A 1 634 ? -38.586 15.497 7.203 1.00 87.94 634 SER A O 1
ATOM 5039 N N . VAL A 1 635 ? -39.210 14.521 9.122 1.00 90.94 635 VAL A N 1
ATOM 5040 C CA . VAL A 1 635 ? -40.121 15.591 9.559 1.00 90.94 635 VAL A CA 1
ATOM 5041 C C . VAL A 1 635 ? -39.333 16.753 10.163 1.00 90.94 635 VAL A C 1
ATOM 5043 O O . VAL A 1 635 ? -39.656 17.907 9.887 1.00 90.94 635 VAL A O 1
ATOM 5046 N N . LEU A 1 636 ? -38.294 16.465 10.952 1.00 89.25 636 LEU A N 1
ATOM 5047 C CA . LEU A 1 636 ? -37.381 17.468 11.501 1.00 89.25 636 LEU A CA 1
ATOM 5048 C C . LEU A 1 636 ? -36.597 18.152 10.377 1.00 89.25 636 LEU A C 1
ATOM 5050 O O . LEU A 1 636 ? -36.625 19.371 10.287 1.00 89.25 636 LEU A O 1
ATOM 5054 N N . GLN A 1 637 ? -36.014 17.386 9.453 1.00 88.94 637 GLN A N 1
ATOM 5055 C CA . GLN A 1 637 ? -35.293 17.897 8.284 1.00 88.94 637 GLN A CA 1
ATOM 5056 C C . GLN A 1 637 ? -36.148 18.859 7.444 1.00 88.94 637 GLN A C 1
ATOM 5058 O O . GLN A 1 637 ? -35.678 19.931 7.086 1.00 88.94 637 GLN A O 1
ATOM 5063 N N . LYS A 1 638 ? -37.426 18.531 7.196 1.00 88.56 638 LYS A N 1
ATOM 5064 C CA . LYS A 1 638 ? -38.364 19.418 6.479 1.00 88.56 638 LYS A CA 1
ATOM 5065 C C . LYS A 1 638 ? -38.780 20.668 7.266 1.00 88.56 638 LYS A C 1
ATOM 5067 O O . LYS A 1 638 ? -39.237 21.630 6.655 1.00 88.56 638 LYS A O 1
ATOM 5072 N N . LYS A 1 639 ? -38.684 20.654 8.600 1.00 88.06 639 LYS A N 1
ATOM 5073 C CA . LYS A 1 639 ? -39.046 21.784 9.479 1.00 88.06 639 LYS A CA 1
ATOM 5074 C C . LYS A 1 639 ? -37.856 22.671 9.851 1.00 88.06 639 LYS A C 1
ATOM 5076 O O . LYS A 1 639 ? -38.059 23.832 10.196 1.00 88.06 639 LYS A O 1
ATOM 5081 N N . THR A 1 640 ? -36.637 22.142 9.815 1.00 86.88 640 THR A N 1
ATOM 5082 C CA . THR A 1 640 ? -35.420 22.879 10.153 1.00 86.88 640 THR A CA 1
ATOM 5083 C C . THR A 1 640 ? -35.007 23.773 8.991 1.00 86.88 640 THR A C 1
ATOM 5085 O O . THR A 1 640 ? -34.522 23.301 7.968 1.00 86.88 640 THR A O 1
ATOM 5088 N N . THR A 1 641 ? -35.116 25.089 9.175 1.00 83.25 641 THR A N 1
ATOM 5089 C CA . THR A 1 641 ? -34.478 26.066 8.286 1.00 83.25 641 THR A CA 1
ATOM 5090 C C . THR A 1 641 ? -32.963 25.865 8.311 1.00 83.25 641 THR A C 1
ATOM 5092 O O . THR A 1 641 ? -32.328 26.082 9.346 1.00 83.25 641 THR A O 1
ATOM 5095 N N . GLN A 1 642 ? -32.372 25.492 7.178 1.00 84.81 642 GLN A N 1
ATOM 5096 C CA . GLN A 1 642 ? -30.928 25.291 7.022 1.00 84.81 642 GLN A CA 1
ATOM 5097 C C . GLN A 1 642 ? -30.249 26.493 6.337 1.00 84.81 642 GLN A C 1
ATOM 5099 O O . GLN A 1 642 ? -29.585 26.349 5.318 1.00 84.81 642 GLN A O 1
ATOM 5104 N N . SER A 1 643 ? -30.433 27.704 6.871 1.00 84.44 643 SER A N 1
ATOM 5105 C CA . SER A 1 643 ? -29.740 28.895 6.364 1.00 84.44 643 SER A CA 1
ATOM 5106 C C . SER A 1 643 ? -28.388 29.097 7.057 1.00 84.44 643 SER A C 1
ATOM 5108 O O . SER A 1 643 ? -28.128 28.551 8.135 1.00 84.44 643 SER A O 1
ATOM 5110 N N . TYR A 1 644 ? -27.530 29.943 6.482 1.00 82.12 644 TYR A N 1
ATOM 5111 C CA . TYR A 1 644 ? -26.253 30.312 7.101 1.00 82.12 644 TYR A CA 1
ATOM 5112 C C . TYR A 1 644 ? -26.434 30.883 8.518 1.00 82.12 644 TYR A C 1
ATOM 5114 O O . TYR A 1 644 ? -25.670 30.556 9.420 1.00 82.12 644 TYR A O 1
ATOM 5122 N N . GLN A 1 645 ? -27.485 31.678 8.754 1.00 79.25 645 GLN A N 1
ATOM 5123 C CA . GLN A 1 645 ? -27.768 32.264 10.070 1.00 79.25 645 GLN A CA 1
ATOM 5124 C C . GLN A 1 645 ? -28.174 31.221 11.127 1.00 79.25 645 GLN A C 1
ATOM 5126 O O . GLN A 1 645 ? -27.983 31.467 12.315 1.00 79.25 645 GLN A O 1
ATOM 5131 N N . SER A 1 646 ? -28.745 30.077 10.728 1.00 77.12 646 SER A N 1
ATOM 5132 C CA . SER A 1 646 ? -29.176 29.025 11.662 1.00 77.12 646 SER A CA 1
ATOM 5133 C C . SER A 1 646 ? -28.127 27.931 11.880 1.00 77.12 646 SER A C 1
ATOM 5135 O O . SER A 1 646 ? -28.086 27.336 12.958 1.00 77.12 646 SER A O 1
ATOM 5137 N N . THR A 1 647 ? -27.284 27.668 10.879 1.00 84.75 647 THR A N 1
ATOM 5138 C CA . THR A 1 647 ? -26.315 26.555 10.875 1.00 84.75 647 THR A CA 1
ATOM 5139 C C . THR A 1 647 ? -24.853 26.998 10.942 1.00 84.75 647 THR A C 1
ATOM 5141 O O . THR A 1 647 ? -23.990 26.189 11.275 1.00 84.75 647 THR A O 1
ATOM 5144 N N . GLY A 1 648 ? -24.546 28.252 10.600 1.00 79.69 648 GLY A N 1
ATOM 5145 C CA . GLY A 1 648 ? -23.177 28.737 10.440 1.00 79.69 648 GLY A CA 1
ATOM 5146 C C . GLY A 1 648 ? -22.418 28.099 9.273 1.00 79.69 648 GLY A C 1
ATOM 5147 O O . GLY A 1 648 ? -21.193 28.039 9.319 1.00 79.69 648 GLY A O 1
ATOM 5148 N N . THR A 1 649 ? -23.097 27.543 8.269 1.00 84.06 649 THR A N 1
ATOM 5149 C CA . THR A 1 649 ? -22.470 26.984 7.060 1.00 84.06 649 THR A CA 1
ATOM 5150 C C . THR A 1 649 ? -23.293 27.343 5.825 1.00 84.06 649 THR A C 1
ATOM 5152 O O . THR A 1 649 ? -24.505 27.530 5.916 1.00 84.06 649 THR A O 1
ATOM 5155 N N . LEU A 1 650 ? -22.626 27.493 4.678 1.00 81.81 650 LEU A N 1
ATOM 5156 C CA . LEU A 1 650 ? -23.287 27.611 3.370 1.00 81.81 650 LEU A CA 1
ATOM 5157 C C . LEU A 1 650 ? -23.700 26.240 2.816 1.00 81.81 650 LEU A C 1
ATOM 5159 O O . LEU A 1 650 ? -24.568 26.179 1.955 1.00 81.81 650 LEU A O 1
ATOM 5163 N N . TYR A 1 651 ? -23.108 25.177 3.362 1.00 86.25 651 TYR A N 1
ATOM 5164 C CA . TYR A 1 651 ? -23.290 23.783 2.978 1.00 86.25 651 TYR A CA 1
ATOM 5165 C C . TYR A 1 651 ? -23.812 22.997 4.194 1.00 86.25 651 TYR A C 1
ATOM 5167 O O . TYR A 1 651 ? -23.014 22.472 4.979 1.00 86.25 651 TYR A O 1
ATOM 5175 N N . PRO A 1 652 ? -25.122 23.039 4.489 1.00 84.00 652 PRO A N 1
ATOM 5176 C CA . PRO A 1 652 ? -25.724 22.313 5.610 1.00 84.00 652 PRO A CA 1
ATOM 5177 C C . PRO A 1 652 ? -25.865 20.798 5.376 1.00 84.00 652 PRO A C 1
ATOM 5179 O O . PRO A 1 652 ? -26.001 20.049 6.345 1.00 84.00 652 PRO A O 1
ATOM 5182 N N . GLU A 1 653 ? -25.842 20.349 4.123 1.00 81.50 653 GLU A N 1
ATOM 5183 C CA . GLU A 1 653 ? -25.856 18.943 3.710 1.00 81.50 653 GLU A CA 1
ATOM 5184 C C . GLU A 1 653 ? -24.550 18.209 4.050 1.00 81.50 653 GLU A C 1
ATOM 5186 O O . GLU A 1 653 ? -24.583 17.029 4.409 1.00 81.50 653 GLU A O 1
ATOM 5191 N N . PHE A 1 654 ? -23.421 18.925 4.031 1.00 81.25 654 PHE A N 1
ATOM 5192 C CA . PHE A 1 654 ? -22.113 18.403 4.414 1.00 81.25 654 PHE A CA 1
ATOM 5193 C C . PHE A 1 654 ? -21.785 18.713 5.882 1.00 81.25 654 PHE A C 1
ATOM 5195 O O . PHE A 1 654 ? -22.100 19.762 6.452 1.00 81.25 654 PHE A O 1
ATOM 5202 N N . GLY A 1 655 ? -21.105 17.775 6.529 1.00 81.25 655 GLY A N 1
ATOM 5203 C CA . GLY A 1 655 ? -20.569 17.929 7.868 1.00 81.25 655 GLY A CA 1
ATOM 5204 C C . GLY A 1 655 ? -21.577 17.882 9.020 1.00 81.25 655 GLY A C 1
ATOM 5205 O O . GLY A 1 655 ? -22.721 17.443 8.903 1.00 81.25 655 GLY A O 1
ATOM 5206 N N . VAL A 1 656 ? -21.122 18.304 10.203 1.00 87.25 656 VAL A N 1
ATOM 5207 C CA . VAL A 1 656 ? -21.881 18.139 11.457 1.00 87.25 656 VAL A CA 1
ATOM 5208 C C . VAL A 1 656 ? -22.890 19.260 11.733 1.00 87.25 656 VAL A C 1
ATOM 5210 O O . VAL A 1 656 ? -23.804 19.065 12.532 1.00 87.25 656 VAL A O 1
ATOM 5213 N N . ARG A 1 657 ? -22.747 20.441 11.110 1.00 87.56 657 ARG A N 1
ATOM 5214 C CA . ARG A 1 657 ? -23.513 21.650 11.481 1.00 87.56 657 ARG A CA 1
ATOM 5215 C C . ARG A 1 657 ? -24.996 21.562 11.097 1.00 87.56 657 ARG A C 1
ATOM 5217 O O . ARG A 1 657 ? -25.846 21.770 11.963 1.00 87.56 657 ARG A O 1
ATOM 5224 N N . GLY A 1 658 ? -25.326 21.202 9.854 1.00 88.75 658 GLY A N 1
ATOM 5225 C CA . GLY A 1 658 ? -26.727 21.043 9.439 1.00 88.75 658 GLY A CA 1
ATOM 5226 C C . GLY A 1 658 ? -27.410 19.835 10.089 1.00 88.75 658 GLY A C 1
ATOM 5227 O O . GLY A 1 658 ? -28.555 19.940 10.529 1.00 88.75 658 GLY A O 1
ATOM 5228 N N . ARG A 1 659 ? -26.679 18.727 10.271 1.00 90.50 659 ARG A N 1
ATOM 5229 C CA . ARG A 1 659 ? -27.150 17.525 10.987 1.00 90.50 659 ARG A CA 1
ATOM 5230 C C . ARG A 1 659 ? -27.446 17.813 12.464 1.00 90.50 659 ARG A C 1
ATOM 5232 O O . ARG A 1 659 ? -28.488 17.406 12.976 1.00 90.50 659 ARG A O 1
ATOM 5239 N N . TYR A 1 660 ? -26.601 18.602 13.134 1.00 89.94 660 TYR A N 1
ATOM 5240 C CA . TYR A 1 660 ? -26.897 19.108 14.476 1.00 89.94 660 TYR A CA 1
ATOM 5241 C C . TYR A 1 660 ? -28.113 20.046 14.489 1.00 89.94 660 TYR A C 1
ATOM 5243 O O . TYR A 1 660 ? -28.931 19.940 15.393 1.00 89.94 660 TYR A O 1
ATOM 5251 N N . ALA A 1 661 ? -28.306 20.911 13.487 1.00 89.31 661 ALA A N 1
ATOM 5252 C CA . ALA A 1 661 ? -29.494 21.770 13.420 1.00 89.31 661 ALA A CA 1
ATOM 5253 C C . ALA A 1 661 ? -30.816 20.978 13.284 1.00 89.31 661 ALA A C 1
ATOM 5255 O O . ALA A 1 661 ? -31.842 21.417 13.804 1.00 89.31 661 ALA A O 1
ATOM 5256 N N . ILE A 1 662 ? -30.798 19.801 12.642 1.00 90.94 662 ILE A N 1
ATOM 5257 C CA . ILE A 1 662 ? -31.936 18.860 12.606 1.00 90.94 662 ILE A CA 1
ATOM 5258 C C . ILE A 1 662 ? -32.177 18.238 13.994 1.00 90.94 662 ILE A C 1
ATOM 5260 O O . ILE A 1 662 ? -33.323 18.125 14.426 1.00 90.94 662 ILE A O 1
ATOM 5264 N N . LEU A 1 663 ? -31.109 17.868 14.710 1.00 90.56 663 LEU A N 1
ATOM 5265 C CA . LEU A 1 663 ? -31.177 17.238 16.037 1.00 90.56 663 LEU A CA 1
ATOM 5266 C C . LEU A 1 663 ? -31.450 18.202 17.201 1.00 90.56 663 LEU A C 1
ATOM 5268 O O . LEU A 1 663 ? -32.017 17.780 18.207 1.00 90.56 663 LEU A O 1
ATOM 5272 N N . LYS A 1 664 ? -31.080 19.481 17.077 1.00 90.00 664 LYS A N 1
ATOM 5273 C CA . LYS A 1 664 ? -31.126 20.502 18.141 1.00 90.00 664 LYS A CA 1
ATOM 5274 C C . LYS A 1 664 ? -32.459 20.594 18.916 1.00 90.00 664 LYS A C 1
ATOM 5276 O O . LYS A 1 664 ? -32.396 20.838 20.126 1.00 90.00 664 LYS A O 1
ATOM 5281 N N . PRO A 1 665 ? -33.648 20.410 18.298 1.00 88.94 665 PRO A N 1
ATOM 5282 C CA . PRO A 1 665 ? -34.920 20.388 19.026 1.00 88.94 665 PRO A CA 1
ATOM 5283 C C . PRO A 1 665 ? -35.071 19.210 19.999 1.00 88.94 665 PRO A C 1
ATOM 5285 O O . PRO A 1 665 ? -35.790 19.342 20.982 1.00 88.94 665 PRO A O 1
ATOM 5288 N N . LEU A 1 666 ? -34.407 18.079 19.731 1.00 89.19 666 LEU A N 1
ATOM 5289 C CA . LEU A 1 666 ? -34.426 16.878 20.574 1.00 89.19 666 LEU A CA 1
ATOM 5290 C C . LEU A 1 666 ? -33.240 16.839 21.545 1.00 89.19 666 LEU A C 1
ATOM 5292 O O . LEU A 1 666 ? -33.396 16.455 22.700 1.00 89.19 666 LEU A O 1
ATOM 5296 N N . ILE A 1 667 ? -32.049 17.227 21.082 1.00 89.19 667 ILE A N 1
ATOM 5297 C CA . ILE A 1 667 ? -30.808 17.139 21.852 1.00 89.19 667 ILE A CA 1
ATOM 5298 C C . ILE A 1 667 ? -29.912 18.351 21.591 1.00 89.19 667 ILE A C 1
ATOM 5300 O O . ILE A 1 667 ? -29.538 18.664 20.463 1.00 89.19 667 ILE A O 1
ATOM 5304 N N . ASN A 1 668 ? -29.570 19.059 22.663 1.00 90.25 668 ASN A N 1
ATOM 5305 C CA . ASN A 1 668 ? -28.753 20.270 22.651 1.00 90.25 668 ASN A CA 1
ATOM 5306 C C . ASN A 1 668 ? -27.961 20.367 23.971 1.00 90.25 668 ASN A C 1
ATOM 5308 O O . ASN A 1 668 ? -28.240 19.591 24.891 1.00 90.25 668 ASN A O 1
ATOM 5312 N N . PRO A 1 669 ? -26.996 21.302 24.100 1.00 90.25 669 PRO A N 1
ATOM 5313 C CA . PRO A 1 669 ? -26.181 21.424 25.300 1.00 90.25 669 PRO A CA 1
ATOM 5314 C C . PRO A 1 669 ? -26.982 21.477 26.601 1.00 90.25 669 PRO A C 1
ATOM 5316 O O . PRO A 1 669 ? -26.645 20.737 27.507 1.00 90.25 669 PRO A O 1
ATOM 5319 N N . ALA A 1 670 ? -28.074 22.242 26.699 1.00 89.44 670 ALA A N 1
ATOM 5320 C CA . ALA A 1 670 ? -28.822 22.353 27.957 1.00 89.44 670 ALA A CA 1
ATOM 5321 C C . ALA A 1 670 ? -29.429 21.010 28.416 1.00 89.44 670 ALA A C 1
ATOM 5323 O O . ALA A 1 670 ? -29.342 20.673 29.593 1.00 89.44 670 ALA A O 1
ATOM 5324 N N . ILE A 1 671 ? -29.968 20.218 27.481 1.00 90.31 671 ILE A N 1
ATOM 5325 C CA . ILE A 1 671 ? -30.507 18.873 27.761 1.00 90.31 671 ILE A CA 1
ATOM 5326 C C . ILE A 1 671 ? -29.384 17.915 28.189 1.00 90.31 671 ILE A C 1
ATOM 5328 O O . ILE A 1 671 ? -29.555 17.112 29.103 1.00 90.31 671 ILE A O 1
ATOM 5332 N N . LEU A 1 672 ? -28.213 18.013 27.554 1.00 91.12 672 LEU A N 1
ATOM 5333 C CA . LEU A 1 672 ? -27.037 17.222 27.922 1.00 91.12 672 LEU A CA 1
ATOM 5334 C C . LEU A 1 672 ? -26.472 17.616 29.297 1.00 91.12 672 LEU A C 1
ATOM 5336 O O . LEU A 1 672 ? -26.082 16.738 30.063 1.00 91.12 672 LEU A O 1
ATOM 5340 N N . GLU A 1 673 ? -26.458 18.908 29.628 1.00 92.25 673 GLU A N 1
ATOM 5341 C CA . GLU A 1 673 ? -26.042 19.413 30.942 1.00 92.25 673 GLU A CA 1
ATOM 5342 C C . GLU A 1 673 ? -26.963 18.912 32.058 1.00 92.25 673 GLU A C 1
ATOM 5344 O O . GLU A 1 673 ? -26.476 18.484 33.104 1.00 92.25 673 GLU A O 1
ATOM 5349 N N . GLU A 1 674 ? -28.280 18.909 31.827 1.00 90.88 674 GLU A N 1
ATOM 5350 C CA . GLU A 1 674 ? -29.267 18.347 32.756 1.00 90.88 674 GLU A CA 1
ATOM 5351 C C . GLU A 1 674 ? -29.109 16.826 32.909 1.00 90.88 674 GLU A C 1
ATOM 5353 O O . GLU A 1 674 ? -29.161 16.305 34.023 1.00 90.88 674 GLU A O 1
ATOM 5358 N N . LEU A 1 675 ? -28.870 16.108 31.805 1.00 89.94 675 LEU A N 1
ATOM 5359 C CA . LEU A 1 675 ? -28.693 14.657 31.814 1.00 89.94 675 LEU A CA 1
ATOM 5360 C C . LEU A 1 675 ? -27.448 14.226 32.603 1.00 89.94 675 LEU A C 1
ATOM 5362 O O . LEU A 1 675 ? -27.527 13.282 33.388 1.00 89.94 675 LEU A O 1
ATOM 5366 N N . VAL A 1 676 ? -26.310 14.890 32.373 1.00 90.25 676 VAL A N 1
ATOM 5367 C CA . VAL A 1 676 ? -24.988 14.504 32.904 1.00 90.25 676 VAL A CA 1
ATOM 5368 C C . VAL A 1 676 ? -24.677 15.170 34.254 1.00 90.25 676 VAL A C 1
ATOM 5370 O O . VAL A 1 676 ? -23.865 14.650 35.021 1.00 90.25 676 VAL A O 1
ATOM 5373 N N . GLY A 1 677 ? -25.316 16.300 34.571 1.00 89.62 677 GLY A N 1
ATOM 5374 C CA . GLY A 1 677 ? -25.046 17.081 35.783 1.00 89.62 677 GLY A CA 1
ATOM 5375 C C . GLY A 1 677 ? -23.750 17.901 35.722 1.00 89.62 677 GLY A C 1
ATOM 5376 O O . GLY A 1 677 ? -23.191 18.245 36.758 1.00 89.62 677 GLY A O 1
ATOM 5377 N N . GLU A 1 678 ? -23.253 18.197 34.519 1.00 92.62 678 GLU A N 1
ATOM 5378 C CA . GLU A 1 678 ? -22.018 18.951 34.265 1.00 92.62 678 GLU A CA 1
ATOM 5379 C C . GLU A 1 678 ? -22.215 19.932 33.114 1.00 92.62 678 GLU A C 1
ATOM 5381 O O . GLU A 1 678 ? -22.934 19.631 32.165 1.00 92.62 678 GLU A O 1
ATOM 5386 N N . LYS A 1 679 ? -21.521 21.075 33.144 1.00 91.31 679 LYS A N 1
ATOM 5387 C CA . LYS A 1 679 ? -21.521 22.022 32.018 1.00 91.31 679 LYS A CA 1
ATOM 5388 C C . LYS A 1 679 ? -20.799 21.443 30.806 1.00 91.31 679 LYS A C 1
ATOM 5390 O O . LYS A 1 679 ? -19.693 20.937 30.965 1.00 91.31 679 LYS A O 1
ATOM 5395 N N . VAL A 1 680 ? -21.389 21.554 29.611 1.00 92.00 680 VAL A N 1
ATOM 5396 C CA . VAL A 1 680 ? -20.813 21.030 28.351 1.00 92.00 680 VAL A CA 1
ATOM 5397 C C . VAL A 1 680 ? -19.558 21.816 27.972 1.00 92.00 680 VAL A C 1
ATOM 5399 O O . VAL A 1 680 ? -18.550 21.235 27.566 1.00 92.00 680 VAL A O 1
ATOM 5402 N N . TYR A 1 681 ? -19.608 23.137 28.156 1.00 91.56 681 TYR A N 1
ATOM 5403 C CA . TYR A 1 681 ? -18.513 24.063 27.886 1.00 91.56 681 TYR A CA 1
ATOM 5404 C C . TYR A 1 681 ? -17.997 24.689 29.183 1.00 91.56 681 TYR A C 1
ATOM 5406 O O . TYR A 1 681 ? -18.781 25.058 30.057 1.00 91.56 681 TYR A O 1
ATOM 5414 N N . ARG A 1 682 ? -16.675 24.855 29.287 1.00 91.12 682 ARG A N 1
ATOM 5415 C CA . ARG A 1 682 ? -16.030 25.676 30.327 1.00 91.12 682 ARG A CA 1
ATOM 5416 C C . ARG A 1 682 ? -16.117 27.164 29.994 1.00 91.12 682 ARG A C 1
ATOM 5418 O O . ARG A 1 682 ? -16.330 27.985 30.879 1.00 91.12 682 ARG A O 1
ATOM 5425 N N . SER A 1 683 ? -15.937 27.495 28.719 1.00 89.44 683 SER A N 1
ATOM 5426 C CA . SER A 1 683 ? -15.942 28.857 28.181 1.00 89.44 683 SER A CA 1
ATOM 5427 C C . SER A 1 683 ? -16.151 28.830 26.662 1.00 89.44 683 SER A C 1
ATOM 5429 O O . SER A 1 683 ? -16.081 27.774 26.028 1.00 89.44 683 SER A O 1
ATOM 5431 N N . GLY A 1 684 ? -16.420 29.995 26.074 1.00 87.69 684 GLY A N 1
ATOM 5432 C CA . GLY A 1 684 ? -16.608 30.179 24.633 1.00 87.69 684 GLY A CA 1
ATOM 5433 C C . GLY A 1 684 ? -17.836 31.034 24.308 1.00 87.69 684 GLY A C 1
ATOM 5434 O O . GLY A 1 684 ? -18.535 31.475 25.221 1.00 87.69 684 GLY A O 1
ATOM 5435 N N . PRO A 1 685 ? -18.144 31.245 23.018 1.00 86.88 685 PRO A N 1
ATOM 5436 C CA . PRO A 1 685 ? -19.187 32.174 22.575 1.00 86.88 685 PRO A CA 1
ATOM 5437 C C . PRO A 1 685 ? -20.615 31.594 22.676 1.00 86.88 685 PRO A C 1
ATOM 5439 O O . PRO A 1 685 ? -21.558 32.086 22.064 1.00 86.88 685 PRO A O 1
ATOM 5442 N N . HIS A 1 686 ? -20.804 30.505 23.422 1.00 84.69 686 HIS A N 1
ATOM 5443 C CA . HIS A 1 686 ? -22.056 29.751 23.468 1.00 84.69 686 HIS A CA 1
ATOM 5444 C C . HIS A 1 686 ? -22.936 30.205 24.643 1.00 84.69 686 HIS A C 1
ATOM 5446 O O . HIS A 1 686 ? -22.450 30.452 25.746 1.00 84.69 686 HIS A O 1
ATOM 5452 N N . ARG A 1 687 ? -24.252 30.305 24.422 1.00 74.19 687 ARG A N 1
ATOM 5453 C CA . ARG A 1 687 ? -25.236 30.762 25.420 1.00 74.19 687 ARG A CA 1
ATOM 5454 C C . ARG A 1 687 ? -26.300 29.687 25.636 1.00 74.19 687 ARG A C 1
ATOM 5456 O O . ARG A 1 687 ? -27.292 29.620 24.907 1.00 74.19 687 ARG A O 1
ATOM 5463 N N . GLY A 1 688 ? -26.089 28.836 26.642 1.00 72.25 688 GLY A N 1
ATOM 5464 C CA . GLY A 1 688 ? -26.974 27.705 26.942 1.00 72.25 688 GLY A CA 1
ATOM 5465 C C . GLY A 1 688 ? -27.086 26.748 25.751 1.00 72.25 688 GLY A C 1
ATOM 5466 O O . GLY A 1 688 ? -26.080 26.274 25.236 1.00 72.25 688 GLY A O 1
ATOM 5467 N N . ALA A 1 689 ? -28.307 26.500 25.272 1.00 71.69 689 ALA A N 1
ATOM 5468 C CA . ALA A 1 689 ? -28.563 25.647 24.106 1.00 71.69 689 ALA A CA 1
ATOM 5469 C C . ALA A 1 689 ? -28.145 26.261 22.746 1.00 71.69 689 ALA A C 1
ATOM 5471 O O . ALA A 1 689 ? -28.210 25.580 21.718 1.00 71.69 689 ALA A O 1
ATOM 5472 N N . ASN A 1 690 ? -27.751 27.541 22.704 1.00 79.62 690 ASN A N 1
ATOM 5473 C CA . ASN A 1 690 ? -27.392 28.240 21.470 1.00 79.62 690 ASN A CA 1
ATOM 5474 C C . ASN A 1 690 ? -25.875 28.341 21.282 1.00 79.62 690 ASN A C 1
ATOM 5476 O O . ASN A 1 690 ? -25.159 28.899 22.113 1.00 79.62 690 ASN A O 1
ATOM 5480 N N . ILE A 1 691 ? -25.416 27.836 20.139 1.00 80.94 691 ILE A N 1
ATOM 5481 C CA . ILE A 1 691 ? -24.046 27.962 19.649 1.00 80.94 691 ILE A CA 1
ATOM 5482 C C . ILE A 1 691 ? -24.002 29.189 18.737 1.00 80.94 691 ILE A C 1
ATOM 5484 O O . ILE A 1 691 ? -24.728 29.234 17.746 1.00 80.94 691 ILE A O 1
ATOM 5488 N N . ASP A 1 692 ? -23.168 30.170 19.074 1.00 83.56 692 ASP A N 1
ATOM 5489 C CA . ASP A 1 692 ? -22.750 31.201 18.127 1.00 83.56 692 ASP A CA 1
ATOM 5490 C C . ASP A 1 692 ? -21.694 30.607 17.179 1.00 83.56 692 ASP A C 1
ATOM 5492 O O . ASP A 1 692 ? -20.705 30.020 17.628 1.00 83.56 692 ASP A O 1
ATOM 5496 N N . TYR A 1 693 ? -21.947 30.714 15.874 1.00 80.62 693 TYR A N 1
ATOM 5497 C CA . TYR A 1 693 ? -21.049 30.269 14.803 1.00 80.62 693 TYR A CA 1
ATOM 5498 C C . TYR A 1 693 ? -20.318 31.433 14.113 1.00 80.62 693 TYR A C 1
ATOM 5500 O O . TYR A 1 693 ? -19.555 31.184 13.181 1.00 80.62 693 TYR A O 1
ATOM 5508 N N . THR A 1 694 ? -20.597 32.675 14.520 1.00 75.94 694 THR A N 1
ATOM 5509 C CA . THR A 1 694 ? -20.134 33.916 13.876 1.00 75.94 694 THR A CA 1
ATOM 5510 C C . THR A 1 694 ? -19.008 34.619 14.630 1.00 75.94 694 THR A C 1
ATOM 5512 O O . THR A 1 694 ? -18.404 35.548 14.095 1.00 75.94 694 THR A O 1
ATOM 5515 N N . ASP A 1 695 ? -18.695 34.162 15.843 1.00 80.69 695 ASP A N 1
ATOM 5516 C CA . ASP A 1 695 ? -17.519 34.602 16.587 1.00 80.69 695 ASP A CA 1
ATOM 5517 C C . ASP A 1 695 ? -16.231 34.044 15.941 1.00 80.69 695 ASP A C 1
ATOM 5519 O O . ASP A 1 695 ? -16.068 32.834 15.768 1.00 80.69 695 ASP A O 1
ATOM 5523 N N . GLU A 1 696 ? -15.331 34.951 15.554 1.00 76.25 696 GLU A N 1
ATOM 5524 C CA . GLU A 1 696 ? -14.036 34.670 14.913 1.00 76.25 696 GLU A CA 1
ATOM 5525 C C . GLU A 1 696 ? -12.836 35.024 15.819 1.00 76.25 696 GLU A C 1
ATOM 5527 O O . GLU A 1 696 ? -11.683 35.036 15.368 1.00 76.25 696 GLU A O 1
ATOM 5532 N N . GLU A 1 697 ? -13.094 35.355 17.085 1.00 82.56 697 GLU A N 1
ATOM 5533 C CA . GLU A 1 697 ? -12.096 35.700 18.107 1.00 82.56 697 GLU A CA 1
ATOM 5534 C C . GLU A 1 697 ? -12.134 34.716 19.295 1.00 82.56 697 GLU A C 1
ATOM 5536 O O . GLU A 1 697 ? -11.138 34.571 20.001 1.00 82.56 697 GLU A O 1
ATOM 5541 N N . ALA A 1 698 ? -13.221 33.954 19.460 1.00 87.38 698 ALA A N 1
ATOM 5542 C CA . ALA A 1 698 ? -13.352 32.876 20.437 1.00 87.38 698 ALA A CA 1
ATOM 5543 C C . ALA A 1 698 ? -13.890 31.565 19.828 1.00 87.38 698 ALA A C 1
ATOM 5545 O O . ALA A 1 698 ? -14.557 31.536 18.797 1.00 87.38 698 ALA A O 1
ATOM 5546 N N . PHE A 1 699 ? -13.651 30.443 20.514 1.00 91.31 699 PHE A N 1
ATOM 5547 C CA . PHE A 1 699 ? -14.294 29.157 20.227 1.00 91.31 699 PHE A CA 1
ATOM 5548 C C . PHE A 1 699 ? -14.730 28.459 21.524 1.00 91.31 699 PHE A C 1
ATOM 5550 O O . PHE A 1 699 ? -14.335 28.854 22.618 1.00 91.31 699 PHE A O 1
ATOM 5557 N N . GLY A 1 700 ? -15.586 27.439 21.414 1.00 89.62 700 GLY A N 1
ATOM 5558 C CA . GLY A 1 700 ? -16.056 26.660 22.563 1.00 89.62 700 GLY A CA 1
ATOM 5559 C C . GLY A 1 700 ? -14.994 25.717 23.117 1.00 89.62 700 GLY A C 1
ATOM 5560 O O . GLY A 1 700 ? -14.589 24.790 22.412 1.00 89.62 700 GLY A O 1
ATOM 5561 N N . TYR A 1 701 ? -14.615 25.920 24.379 1.00 92.75 701 TYR A N 1
ATOM 5562 C CA . TYR A 1 701 ? -13.761 25.034 25.170 1.00 92.75 701 TYR A CA 1
ATOM 5563 C C . TYR A 1 701 ? -14.649 24.027 25.901 1.00 92.75 701 TYR A C 1
ATOM 5565 O O . TYR A 1 701 ? -15.428 24.410 26.781 1.00 92.75 701 TYR A O 1
ATOM 5573 N N . TYR A 1 702 ? -14.568 22.746 25.545 1.00 92.44 702 TYR A N 1
ATOM 5574 C CA . TYR A 1 702 ? -15.366 21.712 26.210 1.00 92.44 702 TYR A CA 1
ATOM 5575 C C . TYR A 1 702 ? -14.894 21.462 27.645 1.00 92.44 702 TYR A C 1
ATOM 5577 O O . TYR A 1 702 ? -13.769 21.775 28.033 1.00 92.44 702 TYR A O 1
ATOM 5585 N N . ASN A 1 703 ? -15.781 20.895 28.458 1.00 92.25 703 ASN A N 1
ATOM 5586 C CA . ASN A 1 703 ? -15.460 20.451 29.805 1.00 92.25 703 ASN A CA 1
ATOM 5587 C C . ASN A 1 703 ? -15.061 18.958 29.804 1.00 92.25 703 ASN A C 1
ATOM 5589 O O . ASN A 1 703 ? -15.927 18.104 29.596 1.00 92.25 703 ASN A O 1
ATOM 5593 N N . PRO A 1 704 ? -13.798 18.600 30.110 1.00 88.88 704 PRO A N 1
ATOM 5594 C CA . PRO A 1 704 ? -13.383 17.206 30.252 1.00 88.88 704 PRO A CA 1
ATOM 5595 C C . PRO A 1 704 ? -14.197 16.437 31.304 1.00 88.88 704 PRO A C 1
ATOM 5597 O O . PRO A 1 704 ? -14.395 15.237 31.150 1.00 88.88 704 PRO A O 1
ATOM 5600 N N . ALA A 1 705 ? -14.697 17.098 32.360 1.00 87.69 705 ALA A N 1
ATOM 5601 C CA . ALA A 1 705 ? -15.502 16.438 33.394 1.00 87.69 705 ALA A CA 1
ATOM 5602 C C . ALA A 1 705 ? -16.869 15.979 32.857 1.00 87.69 705 ALA A C 1
ATOM 5604 O O . ALA A 1 705 ? -17.272 14.842 33.099 1.00 87.69 705 ALA A O 1
ATOM 5605 N N . PHE A 1 706 ? -17.532 16.820 32.054 1.00 93.25 706 PHE A N 1
ATOM 5606 C CA . PHE A 1 706 ? -18.745 16.450 31.321 1.00 93.25 706 PHE A CA 1
ATOM 5607 C C . PHE A 1 706 ? -18.497 15.236 30.419 1.00 93.25 706 PHE A C 1
ATOM 5609 O O . PHE A 1 706 ? -19.248 14.266 30.473 1.00 93.25 706 PHE A O 1
ATOM 5616 N N . LEU A 1 707 ? -17.410 15.244 29.639 1.00 91.19 707 LEU A N 1
ATOM 5617 C CA . LEU A 1 707 ? -17.105 14.137 28.728 1.00 91.19 707 LEU A CA 1
ATOM 5618 C C . LEU A 1 707 ? -16.805 12.832 29.484 1.00 91.19 707 LEU A C 1
ATOM 5620 O O . LEU A 1 707 ? -17.324 11.775 29.124 1.00 91.19 707 LEU A O 1
ATOM 5624 N N . LYS A 1 708 ? -16.034 12.899 30.575 1.00 86.69 708 LYS A N 1
ATOM 5625 C CA . LYS A 1 708 ? -15.732 11.736 31.426 1.00 86.69 708 LYS A CA 1
ATOM 5626 C C . LYS A 1 708 ? -16.988 11.124 32.048 1.00 86.69 708 LYS A C 1
ATOM 5628 O O . LYS A 1 708 ? -17.087 9.902 32.087 1.00 86.69 708 LYS A O 1
ATOM 5633 N N . LYS A 1 709 ? -17.964 11.939 32.465 1.00 88.25 709 LYS A N 1
ATOM 5634 C CA . LYS A 1 709 ? -19.255 11.455 32.990 1.00 88.25 709 LYS A CA 1
ATOM 5635 C C . LYS A 1 709 ? -20.234 10.993 31.904 1.00 88.25 709 LYS A C 1
ATOM 5637 O O . LYS A 1 709 ? -21.036 10.105 32.164 1.00 88.25 709 LYS A O 1
ATOM 5642 N N . LEU A 1 710 ? -20.160 11.542 30.690 1.00 90.25 710 LEU A N 1
ATOM 5643 C CA . LEU A 1 710 ? -21.000 11.125 29.561 1.00 90.25 710 LEU A CA 1
ATOM 5644 C C . LEU A 1 710 ? -20.572 9.766 28.970 1.00 90.25 710 LEU A C 1
ATOM 5646 O O . LEU A 1 710 ? -21.418 9.017 28.483 1.00 90.25 710 LEU A O 1
ATOM 5650 N N . LEU A 1 711 ? -19.279 9.423 29.002 1.00 87.38 711 LEU A N 1
ATOM 5651 C CA . LEU A 1 711 ? -18.763 8.198 28.374 1.00 87.38 711 LEU A CA 1
ATOM 5652 C C . LEU A 1 711 ? -19.374 6.886 28.936 1.00 87.38 711 LEU A C 1
ATOM 5654 O O . LEU A 1 711 ? -19.761 6.049 28.116 1.00 87.38 711 LEU A O 1
ATOM 5658 N N . PRO A 1 712 ? -19.538 6.681 30.262 1.00 85.00 712 PRO A N 1
ATOM 5659 C CA . PRO A 1 712 ? -20.263 5.525 30.808 1.00 85.00 712 PRO A CA 1
ATOM 5660 C C . PRO A 1 712 ? -21.703 5.417 30.291 1.00 85.00 712 PRO A C 1
ATOM 5662 O O . PRO A 1 712 ? -22.149 4.339 29.909 1.00 85.00 712 PRO A O 1
ATOM 5665 N N . THR A 1 713 ? -22.404 6.546 30.200 1.00 88.62 713 THR A N 1
ATOM 5666 C CA . THR A 1 713 ? -23.789 6.635 29.716 1.00 88.62 713 THR A CA 1
ATOM 5667 C C . THR A 1 713 ? -23.902 6.275 28.236 1.00 88.62 713 THR A C 1
ATOM 5669 O O . THR A 1 713 ? -24.787 5.514 27.849 1.00 88.62 713 THR A O 1
ATOM 5672 N N . LEU A 1 714 ? -22.969 6.747 27.402 1.00 90.50 714 LEU A N 1
ATOM 5673 C CA . LEU A 1 714 ? -22.880 6.330 25.998 1.00 90.50 714 LEU A CA 1
ATOM 5674 C C . LEU A 1 714 ? -22.508 4.848 25.852 1.00 90.50 714 LEU A C 1
ATOM 5676 O O . LEU A 1 714 ? -23.004 4.192 24.941 1.00 90.50 714 LEU A O 1
ATOM 5680 N N . THR A 1 715 ? -21.672 4.315 26.748 1.00 86.75 715 THR A N 1
ATOM 5681 C CA . THR A 1 715 ? -21.286 2.892 26.756 1.00 86.75 715 THR A CA 1
ATOM 5682 C C . THR A 1 715 ? -22.492 2.005 27.075 1.00 86.75 715 THR A C 1
ATOM 5684 O O . THR A 1 715 ? -22.849 1.148 26.269 1.00 86.75 715 THR A O 1
ATOM 5687 N N . SER A 1 716 ? -23.205 2.297 28.167 1.00 85.94 716 SER A N 1
ATOM 5688 C CA . SER A 1 716 ? -24.449 1.607 28.534 1.00 85.94 716 SER A CA 1
ATOM 5689 C C . SER A 1 716 ? -25.518 1.697 27.435 1.00 85.94 716 SER A C 1
ATOM 5691 O O . SER A 1 716 ? -26.218 0.720 27.168 1.00 85.94 716 SER A O 1
ATOM 5693 N N . LEU A 1 717 ? -25.611 2.835 26.737 1.00 86.56 717 LEU A N 1
ATOM 5694 C CA . LEU A 1 717 ? -26.500 2.982 25.586 1.00 86.56 717 LEU A CA 1
ATOM 5695 C C . LEU A 1 717 ? -26.050 2.134 24.380 1.00 86.56 717 LEU A C 1
ATOM 5697 O O . LEU A 1 717 ? -26.896 1.537 23.715 1.00 86.56 717 LEU A O 1
ATOM 5701 N N . SER A 1 718 ? -24.744 2.045 24.098 1.00 86.06 718 SER A N 1
ATOM 5702 C CA . SER A 1 718 ? -24.217 1.196 23.016 1.00 86.06 718 SER A CA 1
ATOM 5703 C C . SER A 1 718 ? -24.412 -0.303 23.245 1.00 86.06 718 SER A C 1
ATOM 5705 O O . SER A 1 718 ? -24.563 -1.048 22.279 1.00 86.06 718 SER A O 1
ATOM 5707 N N . ASP A 1 719 ? -24.482 -0.745 24.503 1.00 83.31 719 ASP A N 1
ATOM 5708 C CA . ASP A 1 719 ? -24.762 -2.145 24.842 1.00 83.31 719 ASP A CA 1
ATOM 5709 C C . ASP A 1 719 ? -26.237 -2.526 24.571 1.00 83.31 719 ASP A C 1
ATOM 5711 O O . ASP A 1 719 ? -26.583 -3.708 24.445 1.00 83.31 719 ASP A O 1
ATOM 5715 N N . ASN A 1 720 ? -27.127 -1.537 24.406 1.00 82.44 720 ASN A N 1
ATOM 5716 C CA . ASN A 1 720 ? -28.526 -1.766 24.063 1.00 82.44 720 ASN A CA 1
ATOM 5717 C C . ASN A 1 720 ? -28.703 -2.111 22.572 1.00 82.44 720 ASN A C 1
ATOM 5719 O O . ASN A 1 720 ? -28.923 -1.256 21.710 1.00 82.44 720 ASN A O 1
ATOM 5723 N N . LYS A 1 721 ? -28.714 -3.416 22.280 1.00 83.56 721 LYS A N 1
ATOM 5724 C CA . LYS A 1 721 ? -28.917 -3.974 20.931 1.00 83.56 721 LYS A CA 1
ATOM 5725 C C . LYS A 1 721 ? -30.175 -3.469 20.206 1.00 83.56 721 LYS A C 1
ATOM 5727 O O . LYS A 1 721 ? -30.147 -3.368 18.980 1.00 83.56 721 LYS A O 1
ATOM 5732 N N . LEU A 1 722 ? -31.270 -3.164 20.914 1.00 81.50 722 LEU A N 1
ATOM 5733 C CA . LEU A 1 722 ? -32.494 -2.643 20.286 1.00 81.50 722 LEU A CA 1
ATOM 5734 C C . LEU A 1 722 ? -32.289 -1.208 19.797 1.00 81.50 722 LEU A C 1
ATOM 5736 O O . LEU A 1 722 ? -32.627 -0.910 18.653 1.00 81.50 722 LEU A O 1
ATOM 5740 N N . PHE A 1 723 ? -31.677 -0.361 20.629 1.00 88.06 723 PHE A N 1
ATOM 5741 C CA . PHE A 1 723 ? -31.312 1.008 20.265 1.00 88.06 723 PHE A CA 1
ATOM 5742 C C . PHE A 1 723 ? -30.327 1.047 19.089 1.00 88.06 723 PHE A C 1
ATOM 5744 O O . PHE A 1 723 ? -30.521 1.816 18.143 1.00 88.06 723 PHE A O 1
ATOM 5751 N N . VAL A 1 724 ? -29.299 0.191 19.109 1.00 88.56 724 VAL A N 1
ATOM 5752 C CA . VAL A 1 724 ? -28.335 0.090 18.004 1.00 88.56 724 VAL A CA 1
ATOM 5753 C C . VAL A 1 724 ? -29.051 -0.320 16.715 1.00 88.56 724 VAL A C 1
ATOM 5755 O O . VAL A 1 724 ? -28.940 0.375 15.705 1.00 88.56 724 VAL A O 1
ATOM 5758 N N . LYS A 1 725 ? -29.876 -1.377 16.758 1.00 84.81 725 LYS A N 1
ATOM 5759 C CA . LYS A 1 725 ? -30.629 -1.871 15.594 1.00 84.81 725 LYS A CA 1
ATOM 5760 C C . LYS A 1 725 ? -31.589 -0.827 15.014 1.00 84.81 725 LYS A C 1
ATOM 5762 O O . LYS A 1 725 ? -31.658 -0.707 13.793 1.00 84.81 725 LYS A O 1
ATOM 5767 N N . SER A 1 726 ? -32.315 -0.072 15.845 1.00 85.81 726 SER A N 1
ATOM 5768 C CA . SER A 1 726 ? -33.222 0.978 15.354 1.00 85.81 726 SER A CA 1
ATOM 5769 C C . SER A 1 726 ? -32.468 2.167 14.754 1.00 85.81 726 SER A C 1
ATOM 5771 O O . SER A 1 726 ? -32.910 2.743 13.764 1.00 85.81 726 SER A O 1
ATOM 5773 N N . THR A 1 727 ? -31.318 2.529 15.327 1.00 87.81 727 THR A N 1
ATOM 5774 C CA . THR A 1 727 ? -30.577 3.747 14.957 1.00 87.81 727 THR A CA 1
ATOM 5775 C C . THR A 1 727 ? -29.597 3.527 13.797 1.00 87.81 727 THR A C 1
ATOM 5777 O O . THR A 1 727 ? -29.250 4.480 13.099 1.00 87.81 727 THR A O 1
ATOM 5780 N N . GLN A 1 728 ? -29.214 2.278 13.506 1.00 92.19 728 GLN A N 1
ATOM 5781 C CA . GLN A 1 728 ? -28.274 1.910 12.437 1.00 92.19 728 GLN A CA 1
ATOM 5782 C C . GLN A 1 728 ? -28.615 2.519 11.065 1.00 92.19 728 GLN A C 1
ATOM 5784 O O . GLN A 1 728 ? -27.728 2.999 10.361 1.00 92.19 728 GLN A O 1
ATOM 5789 N N . GLY A 1 729 ? -29.894 2.528 10.674 1.00 89.31 729 GLY A N 1
ATOM 5790 C CA . GLY A 1 729 ? -30.327 3.083 9.384 1.00 89.31 729 GLY A CA 1
ATOM 5791 C C . GLY A 1 729 ? -30.180 4.606 9.291 1.00 89.31 729 GLY A C 1
ATOM 5792 O O . GLY A 1 729 ? -29.932 5.138 8.210 1.00 89.31 729 GLY A O 1
ATOM 5793 N N . LEU A 1 730 ? -30.295 5.309 10.423 1.00 90.88 730 LEU A N 1
ATOM 5794 C CA . LEU A 1 730 ? -30.027 6.744 10.516 1.00 90.88 730 LEU A CA 1
ATOM 5795 C C . LEU A 1 730 ? -28.516 7.013 10.485 1.00 90.88 730 LEU A C 1
ATOM 5797 O O . LEU A 1 730 ? -28.064 7.866 9.724 1.00 90.88 730 LEU A O 1
ATOM 5801 N N . TYR A 1 731 ? -27.733 6.236 11.240 1.00 93.94 731 TYR A N 1
ATOM 5802 C CA . TYR A 1 731 ? -26.271 6.309 11.226 1.00 93.94 731 TYR A CA 1
ATOM 5803 C C . TYR A 1 731 ? -25.700 6.114 9.812 1.00 93.94 731 TYR A C 1
ATOM 5805 O O . TYR A 1 731 ? -24.943 6.958 9.339 1.00 93.94 731 TYR A O 1
ATOM 5813 N N . ASN A 1 732 ? -26.109 5.049 9.111 1.00 91.38 732 ASN A N 1
ATOM 5814 C CA . ASN A 1 732 ? -25.580 4.690 7.791 1.00 91.38 732 ASN A CA 1
ATOM 5815 C C . ASN A 1 732 ? -25.792 5.772 6.725 1.00 91.38 732 ASN A C 1
ATOM 5817 O O . ASN A 1 732 ? -24.983 5.870 5.808 1.00 91.38 732 ASN A O 1
ATOM 5821 N N . ARG A 1 733 ? -26.889 6.533 6.822 1.00 91.81 733 ARG A N 1
ATOM 5822 C CA . ARG A 1 733 ? -27.265 7.559 5.841 1.00 91.81 733 ARG A CA 1
ATOM 5823 C C . ARG A 1 733 ? -26.704 8.940 6.177 1.00 91.81 733 ARG A C 1
ATOM 5825 O O . ARG A 1 733 ? -26.376 9.688 5.270 1.00 91.81 733 ARG A O 1
ATOM 5832 N N . GLU A 1 734 ? -26.630 9.287 7.462 1.00 90.81 734 GLU A N 1
ATOM 5833 C CA . GLU A 1 734 ? -26.345 10.663 7.891 1.00 90.81 734 GLU A CA 1
ATOM 5834 C C . GLU A 1 734 ? -24.985 10.822 8.584 1.00 90.81 734 GLU A C 1
ATOM 5836 O O . GLU A 1 734 ? -24.395 11.891 8.513 1.00 90.81 734 GLU A O 1
ATOM 5841 N N . PHE A 1 735 ? -24.483 9.802 9.287 1.00 92.69 735 PHE A N 1
ATOM 5842 C CA . PHE A 1 735 ? -23.355 9.967 10.218 1.00 92.69 735 PHE A CA 1
ATOM 5843 C C . PHE A 1 735 ? -22.125 9.113 9.904 1.00 92.69 735 PHE A C 1
ATOM 5845 O O . PHE A 1 735 ? -21.041 9.458 10.365 1.00 92.69 735 PHE A O 1
ATOM 5852 N N . ARG A 1 736 ? -22.258 8.025 9.137 1.00 94.12 736 ARG A N 1
ATOM 5853 C CA . ARG A 1 736 ? -21.148 7.106 8.837 1.00 94.12 736 ARG A CA 1
ATOM 5854 C C . ARG A 1 736 ? -19.932 7.841 8.274 1.00 94.12 736 ARG A C 1
ATOM 5856 O O . ARG A 1 736 ? -18.857 7.783 8.862 1.00 94.12 736 ARG A O 1
ATOM 5863 N N . ASP A 1 737 ? -20.118 8.554 7.170 1.00 92.62 737 ASP A N 1
ATOM 5864 C CA . ASP A 1 737 ? -18.999 9.075 6.385 1.00 92.62 737 ASP A CA 1
ATOM 5865 C C . ASP A 1 737 ? -18.310 10.246 7.110 1.00 92.62 737 ASP A C 1
ATOM 5867 O O . ASP A 1 737 ? -17.101 10.192 7.335 1.00 92.62 737 ASP A O 1
ATOM 5871 N N . VAL A 1 738 ? -19.076 11.190 7.676 1.00 92.81 738 VAL A N 1
ATOM 5872 C CA . VAL A 1 738 ? -18.509 12.281 8.492 1.00 92.81 738 VAL A CA 1
ATOM 5873 C C . VAL A 1 738 ? -17.758 11.770 9.730 1.00 92.81 738 VAL A C 1
ATOM 5875 O O . VAL A 1 738 ? -16.708 12.307 10.081 1.00 92.81 738 VAL A O 1
ATOM 5878 N N . LEU A 1 739 ? -18.231 10.707 10.395 1.00 94.81 739 LEU A N 1
ATOM 5879 C CA . LEU A 1 739 ? -17.539 10.153 11.566 1.00 94.81 739 LEU A CA 1
ATOM 5880 C C . LEU A 1 739 ? -16.271 9.375 11.182 1.00 94.81 739 LEU A C 1
ATOM 5882 O O . LEU A 1 739 ? -15.298 9.411 11.939 1.00 94.81 739 LEU A O 1
ATOM 5886 N N . ARG A 1 740 ? -16.228 8.748 9.998 1.00 95.00 740 ARG A N 1
ATOM 5887 C CA . ARG A 1 740 ? -14.992 8.182 9.433 1.00 95.00 740 ARG A CA 1
ATOM 5888 C C . ARG A 1 740 ? -13.964 9.273 9.149 1.00 95.00 740 ARG A C 1
ATOM 5890 O O . ARG A 1 740 ? -12.821 9.132 9.576 1.00 95.00 740 ARG A O 1
ATOM 5897 N N . VAL A 1 741 ? -14.359 10.384 8.525 1.00 94.94 741 VAL A N 1
ATOM 5898 C CA . VAL A 1 741 ? -13.454 11.523 8.274 1.00 94.94 741 VAL A CA 1
ATOM 5899 C C . VAL A 1 741 ? -12.935 12.117 9.591 1.00 94.94 741 VAL A C 1
ATOM 5901 O O . VAL A 1 741 ? -11.735 12.348 9.731 1.00 94.94 741 VAL A O 1
ATOM 5904 N N . PHE A 1 742 ? -13.788 12.260 10.613 1.00 95.31 742 PHE A N 1
ATOM 5905 C CA . PHE A 1 742 ? -13.346 12.650 11.960 1.00 95.31 742 PHE A CA 1
ATOM 5906 C C . PHE A 1 742 ? -12.351 11.655 12.572 1.00 95.31 742 PHE A C 1
ATOM 5908 O O . PHE A 1 742 ? -11.409 12.087 13.232 1.00 95.31 742 PHE A O 1
ATOM 5915 N N . PHE A 1 743 ? -12.507 10.349 12.351 1.00 94.31 743 PHE A N 1
ATOM 5916 C CA . PHE A 1 743 ? -11.561 9.350 12.855 1.00 94.31 743 PHE A CA 1
ATOM 5917 C C . PHE A 1 743 ? -10.198 9.469 12.162 1.00 94.31 743 PHE A C 1
ATOM 5919 O O . PHE A 1 743 ? -9.170 9.500 12.836 1.00 94.31 743 PHE A O 1
ATOM 5926 N N . GLN A 1 744 ? -10.185 9.616 10.832 1.00 93.25 744 GLN A N 1
ATOM 5927 C CA . GLN A 1 744 ? -8.951 9.757 10.047 1.00 93.25 744 GLN A CA 1
ATOM 5928 C C . GLN A 1 744 ? -8.225 11.089 10.304 1.00 93.25 744 GLN A C 1
ATOM 5930 O O . GLN A 1 744 ? -6.998 11.131 10.284 1.00 93.25 744 GLN A O 1
ATOM 5935 N N . ALA A 1 745 ? -8.956 12.161 10.622 1.00 94.06 745 ALA A N 1
ATOM 5936 C CA . ALA A 1 745 ? -8.367 13.466 10.921 1.00 94.06 745 ALA A CA 1
ATOM 5937 C C . ALA A 1 745 ? -7.646 13.539 12.284 1.00 94.06 745 ALA A C 1
ATOM 5939 O O . ALA A 1 745 ? -6.811 14.425 12.476 1.00 94.06 745 ALA A O 1
ATOM 5940 N N . TYR A 1 746 ? -7.943 12.642 13.237 1.00 91.94 746 TYR A N 1
ATOM 5941 C CA . TYR A 1 746 ? -7.338 12.666 14.579 1.00 91.94 746 TYR A CA 1
ATOM 5942 C C . TYR A 1 746 ? -5.796 12.560 14.553 1.00 91.94 746 TYR A C 1
ATOM 5944 O O . TYR A 1 746 ? -5.157 13.496 15.030 1.00 91.94 746 TYR A O 1
ATOM 5952 N N . PRO A 1 747 ? -5.153 11.528 13.964 1.00 86.94 747 PRO A N 1
ATOM 5953 C CA . PRO A 1 747 ? -3.683 11.420 13.950 1.00 86.94 747 PRO A CA 1
ATOM 5954 C C . PRO A 1 747 ? -2.970 12.549 13.180 1.00 86.94 747 PRO A C 1
ATOM 5956 O O . PRO A 1 747 ? -1.794 12.834 13.435 1.00 86.94 747 PRO A O 1
ATOM 5959 N N . VAL A 1 748 ? -3.672 13.199 12.246 1.00 89.31 748 VAL A N 1
ATOM 5960 C CA . VAL A 1 748 ? -3.138 14.291 11.420 1.00 89.31 748 VAL A CA 1
ATOM 5961 C C . VAL A 1 748 ? -3.172 15.623 12.172 1.00 89.31 748 VAL A C 1
ATOM 5963 O O . VAL A 1 748 ? -2.186 16.355 12.154 1.00 89.31 748 VAL A O 1
ATOM 5966 N N . ALA A 1 749 ? -4.278 15.930 12.857 1.00 88.81 749 ALA A N 1
ATOM 5967 C CA . ALA A 1 749 ? -4.544 17.259 13.410 1.00 88.81 749 ALA A CA 1
ATOM 5968 C C . ALA A 1 749 ? -4.512 17.345 14.948 1.00 88.81 749 ALA A C 1
ATOM 5970 O O . ALA A 1 749 ? -4.304 18.433 15.490 1.00 88.81 749 ALA A O 1
ATOM 5971 N N . ALA A 1 750 ? -4.713 16.239 15.671 1.00 90.12 750 ALA A N 1
ATOM 5972 C CA . ALA A 1 750 ? -4.671 16.245 17.129 1.00 90.12 750 ALA A CA 1
ATOM 5973 C C . ALA A 1 750 ? -3.230 16.346 17.651 1.00 90.12 750 ALA A C 1
ATOM 5975 O O . ALA A 1 750 ? -2.293 15.738 17.135 1.00 90.12 750 ALA A O 1
ATOM 5976 N N . ASN A 1 751 ? -3.073 17.119 18.721 1.00 87.19 751 ASN A N 1
ATOM 5977 C CA . ASN A 1 751 ? -1.880 17.248 19.559 1.00 87.19 751 ASN A CA 1
ATOM 5978 C C . ASN A 1 751 ? -0.623 17.776 18.823 1.00 87.19 751 ASN A C 1
ATOM 5980 O O . ASN A 1 751 ? 0.462 17.816 19.399 1.00 87.19 751 ASN A O 1
ATOM 5984 N N . LYS A 1 752 ? -0.777 18.283 17.590 1.00 89.25 752 LYS A N 1
ATOM 5985 C CA . LYS A 1 752 ? 0.253 19.005 16.821 1.00 89.25 752 LYS A CA 1
ATOM 5986 C C . LYS A 1 752 ? 0.438 20.414 17.386 1.00 89.25 752 LYS A C 1
ATOM 5988 O O . LYS A 1 752 ? -0.459 21.251 17.266 1.00 89.25 752 LYS A O 1
ATOM 5993 N N . LYS A 1 753 ? 1.530 20.655 18.115 1.00 89.62 753 LYS A N 1
ATOM 5994 C CA . LYS A 1 753 ? 1.724 21.904 18.874 1.00 89.62 753 LYS A CA 1
ATOM 5995 C C . LYS A 1 753 ? 1.960 23.118 17.970 1.00 89.62 753 LYS A C 1
ATOM 5997 O O . LYS A 1 753 ? 1.400 24.176 18.219 1.00 89.62 753 LYS A O 1
ATOM 6002 N N . ASP A 1 754 ? 2.725 22.934 16.907 1.00 89.81 754 ASP A N 1
ATOM 6003 C CA . ASP A 1 754 ? 2.959 23.890 15.825 1.00 89.81 754 ASP A CA 1
ATOM 6004 C C . ASP A 1 754 ? 1.653 24.406 15.193 1.00 89.81 754 ASP A C 1
ATOM 6006 O O . ASP A 1 754 ? 1.467 25.617 15.058 1.00 89.81 754 ASP A O 1
ATOM 6010 N N . ILE A 1 755 ? 0.709 23.505 14.894 1.00 93.44 755 ILE A N 1
ATOM 6011 C CA . ILE A 1 755 ? -0.590 23.873 14.307 1.00 93.44 755 ILE A CA 1
ATOM 6012 C C . ILE A 1 755 ? -1.469 24.631 15.320 1.00 93.44 755 ILE A C 1
ATOM 6014 O O . ILE A 1 755 ? -2.174 25.583 14.977 1.00 93.44 755 ILE A O 1
ATOM 6018 N N . GLN A 1 756 ? -1.421 24.232 16.594 1.00 93.38 756 GLN A N 1
ATOM 6019 C CA . GLN A 1 756 ? -2.147 24.913 17.669 1.00 93.38 756 GLN A CA 1
ATOM 6020 C C . GLN A 1 756 ? -1.599 26.320 17.923 1.00 93.38 756 GLN A C 1
ATOM 6022 O O . GLN A 1 756 ? -2.377 27.271 17.985 1.00 93.38 756 GLN A O 1
ATOM 6027 N N . ASP A 1 757 ? -0.277 26.461 18.034 1.00 93.31 757 ASP A N 1
ATOM 6028 C CA . ASP A 1 757 ? 0.390 27.737 18.287 1.00 93.31 757 ASP A CA 1
ATOM 6029 C C . ASP A 1 757 ? 0.161 28.711 17.111 1.00 93.31 757 ASP A C 1
ATOM 6031 O O . ASP A 1 757 ? -0.129 29.887 17.338 1.00 93.31 757 ASP A O 1
ATOM 6035 N N . GLY A 1 758 ? 0.183 28.224 15.861 1.00 92.75 758 GLY A N 1
ATOM 6036 C CA . GLY A 1 758 ? -0.147 29.017 14.670 1.00 92.75 758 GLY A CA 1
ATOM 6037 C C . GLY A 1 758 ? -1.607 29.486 14.624 1.00 92.75 758 GLY A C 1
ATOM 6038 O O . GLY A 1 758 ? -1.868 30.671 14.402 1.00 92.75 758 GLY A O 1
ATOM 6039 N N . PHE A 1 759 ? -2.569 28.601 14.912 1.00 94.56 759 PHE A N 1
ATOM 6040 C CA . PHE A 1 759 ? -3.983 28.984 15.018 1.00 94.56 759 PHE A CA 1
ATOM 6041 C C . PHE A 1 759 ? -4.223 29.995 16.153 1.00 94.56 759 PHE A C 1
ATOM 6043 O O . PHE A 1 759 ? -4.898 31.005 15.943 1.00 94.56 759 PHE A O 1
ATOM 6050 N N . LEU A 1 760 ? -3.641 29.769 17.336 1.00 93.31 760 LEU A N 1
ATOM 6051 C CA . LEU A 1 760 ? -3.761 30.671 18.486 1.00 93.31 760 LEU A CA 1
ATOM 6052 C C . LEU A 1 760 ? -3.126 32.041 18.222 1.00 93.31 760 LEU A C 1
ATOM 6054 O O . LEU A 1 760 ? -3.686 33.054 18.641 1.00 93.31 760 LEU A O 1
ATOM 6058 N N . ALA A 1 761 ? -2.006 32.101 17.497 1.00 91.94 761 ALA A N 1
ATOM 6059 C CA . ALA A 1 761 ? -1.390 33.365 17.100 1.00 91.94 761 ALA A CA 1
ATOM 6060 C C . ALA A 1 761 ? -2.336 34.223 16.242 1.00 91.94 761 ALA A C 1
ATOM 6062 O O . ALA A 1 761 ? -2.415 35.430 16.457 1.00 91.94 761 ALA A O 1
ATOM 6063 N N . ILE A 1 762 ? -3.089 33.615 15.318 1.00 90.38 762 ILE A N 1
ATOM 6064 C CA . ILE A 1 762 ? -4.080 34.320 14.485 1.00 90.38 762 ILE A CA 1
ATOM 6065 C C . ILE A 1 762 ? -5.331 34.681 15.299 1.00 90.38 762 ILE A C 1
ATOM 6067 O O . ILE A 1 762 ? -5.849 35.792 15.168 1.00 90.38 762 ILE A O 1
ATOM 6071 N N . LEU A 1 763 ? -5.810 33.767 16.150 1.00 89.94 763 LEU A N 1
ATOM 6072 C CA . LEU A 1 763 ? -7.003 33.971 16.975 1.00 89.94 763 LEU A CA 1
ATOM 6073 C C . LEU A 1 763 ? -6.826 35.154 17.942 1.00 89.94 763 LEU A C 1
ATOM 6075 O O . LEU A 1 763 ? -7.691 36.023 18.007 1.00 89.94 763 LEU A O 1
ATOM 6079 N N . ASN A 1 764 ? -5.668 35.231 18.608 1.00 89.12 764 ASN A N 1
ATOM 6080 C CA . ASN A 1 764 ? -5.320 36.289 19.562 1.00 89.12 764 ASN A CA 1
ATOM 6081 C C . ASN A 1 764 ? -5.073 37.668 18.913 1.00 89.12 764 ASN A C 1
ATOM 6083 O O . ASN A 1 764 ? -4.915 38.659 19.627 1.00 89.12 764 ASN A O 1
ATOM 6087 N N . MET A 1 765 ? -5.026 37.766 17.578 1.00 85.69 765 MET A N 1
ATOM 6088 C CA . MET A 1 765 ? -5.015 39.056 16.881 1.00 85.69 765 MET A CA 1
ATOM 6089 C C . MET A 1 765 ? -6.451 39.570 16.712 1.00 85.69 765 MET A C 1
ATOM 6091 O O . MET A 1 765 ? -7.256 38.858 16.098 1.00 85.69 765 MET A O 1
ATOM 6095 N N . PRO A 1 766 ? -6.765 40.811 17.145 1.00 82.19 766 PRO A N 1
ATOM 6096 C CA . PRO A 1 766 ? -8.057 41.439 16.878 1.00 82.19 766 PRO A CA 1
ATOM 6097 C C . PRO A 1 766 ? -8.378 41.418 15.385 1.00 82.19 766 PRO A C 1
ATOM 6099 O O . PRO A 1 766 ? -7.498 41.687 14.562 1.00 82.19 766 PRO A O 1
ATOM 6102 N N . ARG A 1 767 ? -9.632 41.150 15.016 1.00 78.69 767 ARG A N 1
ATOM 6103 C CA . ARG A 1 767 ? -10.076 41.024 13.620 1.00 78.69 767 ARG A CA 1
ATOM 6104 C C . ARG A 1 767 ? -9.725 42.254 12.780 1.00 78.69 767 ARG A C 1
ATOM 6106 O O . ARG A 1 767 ? -9.321 42.107 11.632 1.00 78.69 767 ARG A O 1
ATOM 6113 N N . SER A 1 768 ? -9.808 43.449 13.366 1.00 78.31 768 SER A N 1
ATOM 6114 C CA . SER A 1 768 ? -9.413 44.725 12.746 1.00 78.31 768 SER A CA 1
ATOM 6115 C C . SER A 1 768 ? -7.916 44.839 12.421 1.00 78.31 768 SER A C 1
ATOM 6117 O O . SER A 1 768 ? -7.545 45.612 11.541 1.00 78.31 768 SER A O 1
ATOM 6119 N N . SER A 1 769 ? -7.064 44.066 13.096 1.00 80.44 769 SER A N 1
ATOM 6120 C CA . SER A 1 769 ? -5.612 44.008 12.879 1.00 80.44 769 SER A CA 1
ATOM 6121 C C . SER A 1 769 ? -5.192 42.910 11.890 1.00 80.44 769 SER A C 1
ATOM 6123 O O . SER A 1 769 ? -4.028 42.859 11.486 1.00 80.44 769 SER A O 1
ATOM 6125 N N . ARG A 1 770 ? -6.106 42.012 11.489 1.00 83.50 770 ARG A N 1
ATOM 6126 C CA . ARG A 1 770 ? -5.817 40.923 10.543 1.00 83.50 770 ARG A CA 1
ATOM 6127 C C . ARG A 1 770 ? -5.789 41.475 9.112 1.00 83.50 770 ARG A C 1
ATOM 6129 O O . ARG A 1 770 ? -6.790 41.978 8.616 1.00 83.50 770 ARG A O 1
ATOM 6136 N N . LYS A 1 771 ? -4.657 41.325 8.408 1.00 79.25 771 LYS A N 1
ATOM 6137 C CA . LYS A 1 771 ? -4.508 41.751 6.994 1.00 79.25 771 LYS A CA 1
ATOM 6138 C C . LYS A 1 771 ? -5.474 41.047 6.031 1.00 79.25 771 LYS A C 1
ATOM 6140 O O . LYS A 1 771 ? -5.783 41.591 4.978 1.00 79.25 771 LYS A O 1
ATOM 6145 N N . ASN A 1 772 ? -5.909 39.837 6.378 1.00 79.62 772 ASN A N 1
ATOM 6146 C CA . ASN A 1 772 ? -6.912 39.065 5.654 1.00 79.62 772 ASN A CA 1
ATOM 6147 C C . ASN A 1 772 ? -8.090 38.796 6.612 1.00 79.62 772 ASN A C 1
ATOM 6149 O O . ASN A 1 772 ? -7.860 38.172 7.652 1.00 79.62 772 ASN A O 1
ATOM 6153 N N . PRO A 1 773 ? -9.333 39.212 6.296 1.00 73.69 773 PRO A N 1
ATOM 6154 C CA . PRO A 1 773 ? -10.494 38.919 7.138 1.00 73.69 773 PRO A CA 1
ATOM 6155 C C . PRO A 1 773 ? -10.798 37.415 7.249 1.00 73.69 773 PRO A C 1
ATOM 6157 O O . PRO A 1 773 ? -11.437 37.016 8.213 1.00 73.69 773 PRO A O 1
ATOM 6160 N N . TYR A 1 774 ? -10.291 36.588 6.328 1.00 82.12 774 TYR A N 1
ATOM 6161 C CA . TYR A 1 774 ? -10.410 35.125 6.323 1.00 82.12 774 TYR A CA 1
ATOM 6162 C C . TYR A 1 774 ? -9.125 34.419 6.797 1.00 82.12 774 TYR A C 1
ATOM 6164 O O . TYR A 1 774 ? -8.865 33.282 6.413 1.00 82.12 774 TYR A O 1
ATOM 6172 N N . ALA A 1 775 ? -8.277 35.076 7.601 1.00 84.75 775 ALA A N 1
ATOM 6173 C CA . ALA A 1 775 ? -6.969 34.534 7.998 1.00 84.75 775 ALA A CA 1
ATOM 6174 C C . ALA A 1 775 ? -7.037 33.147 8.671 1.00 84.75 775 ALA A C 1
ATOM 6176 O O . ALA A 1 775 ? -6.157 32.323 8.437 1.00 84.75 775 ALA A O 1
ATOM 6177 N N . ILE A 1 776 ? -8.079 32.872 9.465 1.00 86.25 776 ILE A N 1
ATOM 6178 C CA . ILE A 1 776 ? -8.280 31.562 10.109 1.00 86.25 776 ILE A CA 1
ATOM 6179 C C . ILE A 1 776 ? -8.612 30.485 9.066 1.00 86.25 776 ILE A C 1
ATOM 6181 O O . ILE A 1 776 ? -8.051 29.392 9.116 1.00 86.25 776 ILE A O 1
ATOM 6185 N N . ASP A 1 777 ? -9.487 30.787 8.103 1.00 86.44 777 ASP A N 1
ATOM 6186 C CA . ASP A 1 777 ? -9.830 29.851 7.029 1.00 86.44 777 ASP A CA 1
ATOM 6187 C C . ASP A 1 777 ? -8.642 29.586 6.109 1.00 86.44 777 ASP A C 1
ATOM 6189 O O . ASP A 1 777 ? -8.345 28.432 5.815 1.00 86.44 777 ASP A O 1
ATOM 6193 N N . ALA A 1 778 ? -7.928 30.641 5.709 1.00 86.94 778 ALA A N 1
ATOM 6194 C CA . ALA A 1 778 ? -6.734 30.536 4.881 1.00 86.94 778 ALA A CA 1
ATOM 6195 C C . ALA A 1 778 ? -5.652 29.678 5.554 1.00 86.94 778 ALA A C 1
ATOM 6197 O O . ALA A 1 778 ? -5.094 28.799 4.907 1.00 86.94 778 ALA A O 1
ATOM 6198 N N . TYR A 1 779 ? -5.413 29.876 6.856 1.00 92.19 779 TYR A N 1
ATOM 6199 C CA . TYR A 1 779 ? -4.462 29.077 7.630 1.00 92.19 779 TYR A CA 1
ATOM 6200 C C . TYR A 1 779 ? -4.820 27.587 7.638 1.00 92.19 779 TYR A C 1
ATOM 6202 O O . TYR A 1 779 ? -3.984 26.743 7.329 1.00 92.19 779 TYR A O 1
ATOM 6210 N N . PHE A 1 780 ? -6.073 27.247 7.948 1.00 92.50 780 PHE A N 1
ATOM 6211 C CA . PHE A 1 780 ? -6.490 25.847 7.971 1.00 92.50 780 PHE A CA 1
ATOM 6212 C C . PHE A 1 780 ? -6.555 25.207 6.583 1.00 92.50 780 PHE A C 1
ATOM 6214 O O . PHE A 1 780 ? -6.342 24.001 6.477 1.00 92.50 780 PHE A O 1
ATOM 6221 N N . ASN A 1 781 ? -6.846 25.982 5.537 1.00 90.56 781 ASN A N 1
ATOM 6222 C CA . ASN A 1 781 ? -6.840 25.476 4.169 1.00 90.56 781 ASN A CA 1
ATOM 6223 C C . ASN A 1 781 ? -5.410 25.190 3.696 1.00 90.56 781 ASN A C 1
ATOM 6225 O O . ASN A 1 781 ? -5.177 24.137 3.119 1.00 90.56 781 ASN A O 1
ATOM 6229 N N . ASP A 1 782 ? -4.452 26.070 3.995 1.00 91.31 782 ASP A N 1
ATOM 6230 C CA . ASP A 1 782 ? -3.031 25.858 3.695 1.00 91.31 782 ASP A CA 1
ATOM 6231 C C . ASP A 1 782 ? -2.511 24.584 4.388 1.00 91.31 782 ASP A C 1
ATOM 6233 O O . ASP A 1 782 ? -2.121 23.623 3.722 1.00 91.31 782 ASP A O 1
ATOM 6237 N N . VAL A 1 783 ? -2.655 24.517 5.720 1.00 94.50 783 VAL A N 1
ATOM 6238 C CA . VAL A 1 783 ? -2.165 23.411 6.566 1.00 94.50 783 VAL A CA 1
ATOM 6239 C C . VAL A 1 783 ? -2.792 22.052 6.226 1.00 94.50 783 VAL A C 1
ATOM 6241 O O . VAL A 1 783 ? -2.101 21.037 6.289 1.00 94.50 783 VAL A O 1
ATOM 6244 N N . PHE A 1 784 ? -4.085 21.996 5.880 1.00 96.44 784 PHE A N 1
ATOM 6245 C CA . PHE A 1 784 ? -4.803 20.726 5.687 1.00 96.44 784 PHE A CA 1
ATOM 6246 C C . PHE A 1 784 ? -5.211 20.417 4.238 1.00 96.44 784 PHE A C 1
ATOM 6248 O O . PHE A 1 784 ? -5.878 19.408 4.016 1.00 96.44 784 PHE A O 1
ATOM 6255 N N . SER A 1 785 ? -4.779 21.205 3.247 1.00 91.38 785 SER A N 1
ATOM 6256 C CA . SER A 1 785 ? -5.098 20.979 1.821 1.00 91.38 785 SER A CA 1
ATOM 6257 C C . SER A 1 785 ? -4.727 19.582 1.316 1.00 91.38 785 SER A C 1
ATOM 6259 O O . SER A 1 785 ? -5.511 18.949 0.612 1.00 91.38 785 SER A O 1
ATOM 6261 N N . GLY A 1 786 ? -3.556 19.067 1.705 1.00 91.19 786 GLY A N 1
ATOM 6262 C CA . GLY A 1 786 ? -3.128 17.709 1.353 1.00 91.19 786 GLY A CA 1
ATOM 6263 C C . GLY A 1 786 ? -4.056 16.632 1.922 1.00 91.19 786 GLY A C 1
ATOM 6264 O O . GLY A 1 786 ? -4.512 15.765 1.184 1.00 91.19 786 GLY A O 1
ATOM 6265 N N . PHE A 1 787 ? -4.397 16.732 3.211 1.00 92.75 787 PHE A N 1
ATOM 6266 C CA . PHE A 1 787 ? -5.308 15.795 3.880 1.00 92.75 787 PHE A CA 1
ATOM 6267 C C . PHE A 1 787 ? -6.731 15.860 3.308 1.00 92.75 787 PHE A C 1
ATOM 6269 O O . PHE A 1 787 ? -7.369 14.829 3.117 1.00 92.75 787 PHE A O 1
ATOM 6276 N N . ALA A 1 788 ? -7.236 17.056 3.005 1.00 90.19 788 ALA A N 1
ATOM 6277 C CA . ALA A 1 788 ? -8.585 17.221 2.479 1.00 90.19 788 ALA A CA 1
ATOM 6278 C C . ALA A 1 788 ? -8.736 16.589 1.079 1.00 90.19 788 ALA A C 1
ATOM 6280 O O . ALA A 1 788 ? -9.690 15.849 0.843 1.00 90.19 788 ALA A O 1
ATOM 6281 N N . ARG A 1 789 ? -7.736 16.764 0.201 1.00 88.75 789 ARG A N 1
ATOM 6282 C CA . ARG A 1 789 ? -7.656 16.073 -1.101 1.00 88.75 789 ARG A CA 1
ATOM 6283 C C . ARG A 1 789 ? -7.445 14.563 -0.978 1.00 88.75 789 ARG A C 1
ATOM 6285 O O . ARG A 1 789 ? -7.917 13.810 -1.821 1.00 88.75 789 ARG A O 1
ATOM 6292 N N . GLU A 1 790 ? -6.756 14.096 0.063 1.00 88.38 790 GLU A N 1
ATOM 6293 C CA . GLU A 1 790 ? -6.649 12.659 0.349 1.00 88.38 790 GLU A CA 1
ATOM 6294 C C . GLU A 1 790 ? -8.020 12.062 0.711 1.00 88.38 790 GLU A C 1
ATOM 6296 O O . GLU A 1 790 ? -8.355 10.969 0.257 1.00 88.38 790 GLU A O 1
ATOM 6301 N N . MET A 1 791 ? -8.841 12.788 1.481 1.00 90.44 791 MET A N 1
ATOM 6302 C CA . MET A 1 791 ? -10.218 12.381 1.783 1.00 90.44 791 MET A CA 1
ATOM 6303 C C . MET A 1 791 ? -11.095 12.365 0.520 1.00 90.44 791 MET A C 1
ATOM 6305 O O . MET A 1 791 ? -11.836 11.401 0.328 1.00 90.44 791 MET A O 1
ATOM 6309 N N . GLU A 1 792 ? -10.948 13.351 -0.374 1.00 87.19 792 GLU A N 1
ATOM 6310 C CA . GLU A 1 792 ? -11.599 13.363 -1.697 1.00 87.19 792 GLU A CA 1
ATOM 6311 C C . GLU A 1 792 ? -11.194 12.145 -2.547 1.00 87.19 792 GLU A C 1
ATOM 6313 O O . GLU A 1 792 ? -12.052 11.427 -3.062 1.00 87.19 792 GLU A O 1
ATOM 6318 N N . GLY A 1 793 ? -9.897 11.822 -2.602 1.00 78.69 793 GLY A N 1
ATOM 6319 C CA . GLY A 1 793 ? -9.384 10.622 -3.275 1.00 78.69 793 GLY A CA 1
ATOM 6320 C C . GLY A 1 793 ? -9.878 9.293 -2.680 1.00 78.69 793 GLY A C 1
ATOM 6321 O O . GLY A 1 793 ? -9.863 8.273 -3.365 1.00 78.69 793 GLY A O 1
ATOM 6322 N N . GLN A 1 794 ? -10.354 9.297 -1.430 1.00 84.00 794 GLN A N 1
ATOM 6323 C CA . GLN A 1 794 ? -11.009 8.158 -0.770 1.00 84.00 794 GLN A CA 1
ATOM 6324 C C . GLN A 1 794 ? -12.543 8.148 -0.941 1.00 84.00 794 GLN A C 1
ATOM 6326 O O . GLN A 1 794 ? -13.207 7.261 -0.401 1.00 84.00 794 GLN A O 1
ATOM 6331 N N . GLY A 1 795 ? -13.118 9.104 -1.680 1.00 85.75 795 GLY A N 1
ATOM 6332 C CA . GLY A 1 795 ? -14.560 9.218 -1.918 1.00 85.75 795 GLY A CA 1
ATOM 6333 C C . GLY A 1 795 ? -15.350 9.920 -0.805 1.00 85.75 795 GLY A C 1
ATOM 6334 O O . GLY A 1 795 ? -16.571 9.774 -0.753 1.00 85.75 795 GLY A O 1
ATOM 6335 N N . TYR A 1 796 ? -14.681 10.659 0.085 1.00 90.31 796 TYR A N 1
ATOM 6336 C CA . TYR A 1 796 ? -15.318 11.552 1.060 1.00 90.31 796 TYR A CA 1
ATOM 6337 C C . TYR A 1 796 ? -15.335 13.002 0.550 1.00 90.31 796 TYR A C 1
ATOM 6339 O O . TYR A 1 796 ? -14.651 13.342 -0.406 1.00 90.31 796 TYR A O 1
ATOM 6347 N N . ASP A 1 797 ? -16.102 13.880 1.193 1.00 87.88 797 ASP A N 1
ATOM 6348 C CA . ASP A 1 797 ? -16.164 15.295 0.812 1.00 87.88 797 ASP A CA 1
ATOM 6349 C C . ASP A 1 797 ? -14.958 16.105 1.350 1.00 87.88 797 ASP A C 1
ATOM 6351 O O . ASP A 1 797 ? -14.584 15.985 2.525 1.00 87.88 797 ASP A O 1
ATOM 6355 N N . GLU A 1 798 ? -14.360 16.960 0.507 1.00 89.19 798 GLU A N 1
ATOM 6356 C CA . GLU A 1 798 ? -13.178 17.774 0.853 1.00 89.19 798 GLU A CA 1
ATOM 6357 C C . GLU A 1 798 ? -13.461 18.721 2.046 1.00 89.19 798 GLU A C 1
ATOM 6359 O O . GLU A 1 798 ? -12.620 18.897 2.939 1.00 89.19 798 GLU A O 1
ATOM 6364 N N . LEU A 1 799 ? -14.670 19.296 2.125 1.00 86.12 799 LEU A N 1
ATOM 6365 C CA . LEU A 1 799 ? -15.071 20.218 3.194 1.00 86.12 799 LEU A CA 1
ATOM 6366 C C . LEU A 1 799 ? -15.226 19.491 4.532 1.00 86.12 799 LEU A C 1
ATOM 6368 O O . LEU A 1 799 ? -14.884 20.058 5.579 1.00 86.12 799 LEU A O 1
ATOM 6372 N N . GLU A 1 800 ? -15.696 18.238 4.524 1.00 90.31 800 GLU A N 1
ATOM 6373 C CA . GLU A 1 800 ? -15.696 17.395 5.725 1.00 90.31 800 GLU A CA 1
ATOM 6374 C C . GLU A 1 800 ? -14.260 17.139 6.220 1.00 90.31 800 GLU A C 1
ATOM 6376 O O . GLU A 1 800 ? -14.020 17.222 7.430 1.00 90.31 800 GLU A O 1
ATOM 6381 N N . GLY A 1 801 ? -13.296 16.954 5.307 1.00 91.12 801 GLY A N 1
ATOM 6382 C CA . GLY A 1 801 ? -11.863 16.830 5.604 1.00 91.12 801 GLY A CA 1
ATOM 6383 C C . GLY A 1 801 ? -11.295 18.037 6.359 1.00 91.12 801 GLY A C 1
ATOM 6384 O O . GLY A 1 801 ? -10.810 17.897 7.490 1.00 91.12 801 GLY A O 1
ATOM 6385 N N . TYR A 1 802 ? -11.420 19.245 5.794 1.00 90.44 802 TYR A N 1
ATOM 6386 C CA . TYR A 1 802 ? -10.985 20.475 6.476 1.00 90.44 802 TYR A CA 1
ATOM 6387 C C . TYR A 1 802 ? -11.681 20.648 7.832 1.00 90.44 802 TYR A C 1
ATOM 6389 O O . TYR A 1 802 ? -11.049 20.998 8.831 1.00 90.44 802 TYR A O 1
ATOM 6397 N N . MET A 1 803 ? -12.994 20.421 7.894 1.00 89.94 803 MET A N 1
ATOM 6398 C CA . MET A 1 803 ? -13.809 20.662 9.086 1.00 89.94 803 MET A CA 1
ATOM 6399 C C . MET A 1 803 ? -13.482 19.701 10.241 1.00 89.94 803 MET A C 1
ATOM 6401 O O . MET A 1 803 ? -13.423 20.145 11.395 1.00 89.94 803 MET A O 1
ATOM 6405 N N . ALA A 1 804 ? -13.186 18.436 9.934 1.00 94.50 804 ALA A N 1
ATOM 6406 C CA . ALA A 1 804 ? -12.716 17.434 10.885 1.00 94.50 804 ALA A CA 1
ATOM 6407 C C . ALA A 1 804 ? -11.325 17.771 11.450 1.00 94.50 804 ALA A C 1
ATOM 6409 O O . ALA A 1 804 ? -11.141 17.795 12.669 1.00 94.50 804 ALA A O 1
ATOM 6410 N N . ALA A 1 805 ? -10.361 18.119 10.592 1.00 93.19 805 ALA A N 1
ATOM 6411 C CA . ALA A 1 805 ? -9.022 18.524 11.029 1.00 93.19 805 ALA A CA 1
ATOM 6412 C C . ALA A 1 805 ? -9.076 19.775 11.929 1.00 93.19 805 ALA A C 1
ATOM 6414 O O . ALA A 1 805 ? -8.564 19.785 13.052 1.00 93.19 805 ALA A O 1
ATOM 6415 N N . ARG A 1 806 ? -9.830 20.798 11.501 1.00 92.75 806 ARG A N 1
ATOM 6416 C CA . ARG A 1 806 ? -10.128 22.008 12.288 1.00 92.75 806 ARG A CA 1
ATOM 6417 C C . ARG A 1 806 ? -10.743 21.692 13.658 1.00 92.75 806 ARG A C 1
ATOM 6419 O O . ARG A 1 806 ? -10.503 22.426 14.617 1.00 92.75 806 ARG A O 1
ATOM 6426 N N . PHE A 1 807 ? -11.586 20.659 13.767 1.00 94.25 807 PHE A N 1
ATOM 6427 C CA . PHE A 1 807 ? -12.185 20.252 15.043 1.00 94.25 807 PHE A CA 1
ATOM 6428 C C . PHE A 1 807 ? -11.121 19.754 16.022 1.00 94.25 807 PHE A C 1
ATOM 6430 O O . PHE A 1 807 ? -11.090 20.249 17.150 1.00 94.25 807 PHE A O 1
ATOM 6437 N N . TRP A 1 808 ? -10.229 18.859 15.595 1.00 96.56 808 TRP A N 1
ATOM 6438 C CA . TRP A 1 808 ? -9.212 18.281 16.475 1.00 96.56 808 TRP A CA 1
ATOM 6439 C C . TRP A 1 808 ? -8.205 19.296 17.006 1.00 96.56 808 TRP A C 1
ATOM 6441 O O . TRP A 1 808 ? -7.927 19.266 18.202 1.00 96.56 808 TRP A O 1
ATOM 6451 N N . VAL A 1 809 ? -7.763 20.261 16.192 1.00 96.00 809 VAL A N 1
ATOM 6452 C CA . VAL A 1 809 ? -6.876 21.345 16.664 1.00 96.00 809 VAL A CA 1
ATOM 6453 C C . VAL A 1 809 ? -7.492 22.080 17.864 1.00 96.00 809 VAL A C 1
ATOM 6455 O O . VAL A 1 809 ? -6.828 22.285 18.878 1.00 96.00 809 VAL A O 1
ATOM 6458 N N . ARG A 1 810 ? -8.795 22.397 17.813 1.00 94.81 810 ARG A N 1
ATOM 6459 C CA . ARG A 1 810 ? -9.516 23.025 18.940 1.00 94.81 810 ARG A CA 1
ATOM 6460 C C . ARG A 1 810 ? -9.672 22.102 20.154 1.00 94.81 810 ARG A C 1
ATOM 6462 O O . ARG A 1 810 ? -9.664 22.597 21.278 1.00 94.81 810 ARG A O 1
ATOM 6469 N N . ARG A 1 811 ? -9.814 20.788 19.943 1.00 95.38 811 ARG A N 1
ATOM 6470 C CA . ARG A 1 811 ? -9.918 19.790 21.026 1.00 95.38 811 ARG A CA 1
ATOM 6471 C C . ARG A 1 811 ? -8.594 19.504 21.725 1.00 95.38 811 ARG A C 1
ATOM 6473 O O . ARG A 1 811 ? -8.590 19.134 22.894 1.00 95.38 811 ARG A O 1
ATOM 6480 N N . SER A 1 812 ? -7.470 19.690 21.045 1.00 93.81 812 SER A N 1
ATOM 6481 C CA . SER A 1 812 ? -6.156 19.613 21.686 1.00 93.81 812 SER A CA 1
ATOM 6482 C C . SER A 1 812 ? -5.881 20.840 22.551 1.00 93.81 812 SER A C 1
ATOM 6484 O O . SER A 1 812 ? -5.390 20.689 23.665 1.00 93.81 812 SER A O 1
ATOM 6486 N N . ILE A 1 813 ? -6.308 22.030 22.111 1.00 92.44 813 ILE A N 1
ATOM 6487 C CA . ILE A 1 813 ? -6.157 23.274 22.885 1.00 92.44 813 ILE A CA 1
ATOM 6488 C C . ILE A 1 813 ? -7.000 23.262 24.170 1.00 92.44 813 ILE A C 1
ATOM 6490 O O . ILE A 1 813 ? -6.535 23.731 25.206 1.00 92.44 813 ILE A O 1
ATOM 6494 N N . ASP A 1 814 ? -8.232 22.739 24.132 1.00 89.75 814 ASP A N 1
ATOM 6495 C CA . ASP A 1 814 ? -9.078 22.627 25.334 1.00 89.75 814 ASP A CA 1
ATOM 6496 C C . ASP A 1 814 ? -8.834 21.352 26.169 1.00 89.75 814 ASP A C 1
ATOM 6498 O O . ASP A 1 814 ? -9.445 21.183 27.228 1.00 89.75 814 ASP A O 1
ATOM 6502 N N . GLY A 1 815 ? -7.903 20.493 25.734 1.00 87.25 815 GLY A N 1
ATOM 6503 C CA . GLY A 1 815 ? -7.497 19.282 26.445 1.00 87.25 815 GLY A CA 1
ATOM 6504 C C . GLY A 1 815 ? -8.563 18.183 26.475 1.00 87.25 815 GLY A C 1
ATOM 6505 O O . GLY A 1 815 ? -8.610 17.431 27.444 1.00 87.25 815 GLY A O 1
ATOM 6506 N N . THR A 1 816 ? -9.434 18.109 25.460 1.00 92.44 816 THR A N 1
ATOM 6507 C CA . THR A 1 816 ? -10.505 17.095 25.351 1.00 92.44 816 THR A CA 1
ATOM 6508 C C . THR A 1 816 ? -10.397 16.170 24.134 1.00 92.44 816 THR A C 1
ATOM 6510 O O . THR A 1 816 ? -11.287 15.346 23.908 1.00 92.44 816 THR A O 1
ATOM 6513 N N . ALA A 1 817 ? -9.332 16.286 23.330 1.00 83.81 817 ALA A N 1
ATOM 6514 C CA . ALA A 1 817 ? -9.134 15.477 22.122 1.00 83.81 817 ALA A CA 1
ATOM 6515 C C . ALA A 1 817 ? -9.247 13.970 22.395 1.00 83.81 817 ALA A C 1
ATOM 6517 O O . ALA A 1 817 ? -9.938 13.262 21.664 1.00 83.81 817 ALA A O 1
ATOM 6518 N N . ASP A 1 818 ? -8.643 13.486 23.477 1.00 84.12 818 ASP A N 1
ATOM 6519 C CA . ASP A 1 818 ? -8.604 12.057 23.784 1.00 84.12 818 ASP A CA 1
ATOM 6520 C C . ASP A 1 818 ? -9.956 11.542 24.297 1.00 84.12 818 ASP A C 1
ATOM 6522 O O . ASP A 1 818 ? -10.388 10.454 23.912 1.00 84.12 818 ASP A O 1
ATOM 6526 N N . GLU A 1 819 ? -10.678 12.314 25.116 1.00 85.06 819 GLU A N 1
ATOM 6527 C CA . GLU A 1 819 ? -12.050 11.995 25.523 1.00 85.06 819 GLU A CA 1
ATOM 6528 C C . GLU A 1 819 ? -13.004 11.940 24.320 1.00 85.06 819 GLU A C 1
ATOM 6530 O O . GLU A 1 819 ? -13.777 10.985 24.195 1.00 85.06 819 GLU A O 1
ATOM 6535 N N . PHE A 1 820 ? -12.925 12.909 23.401 1.00 92.00 820 PHE A N 1
ATOM 6536 C CA . PHE A 1 820 ? -13.717 12.885 22.168 1.00 92.00 820 PHE A CA 1
ATOM 6537 C C . PHE A 1 820 ? -13.340 11.717 21.256 1.00 92.00 820 PHE A C 1
ATOM 6539 O O . PHE A 1 820 ? -14.229 11.081 20.692 1.00 92.00 820 PHE A O 1
ATOM 6546 N N . TYR A 1 821 ? -12.053 11.387 21.131 1.00 89.56 821 TYR A N 1
ATOM 6547 C CA . TYR A 1 821 ? -11.607 10.253 20.323 1.00 89.56 821 TYR A CA 1
ATOM 6548 C C . TYR A 1 821 ? -12.076 8.911 20.905 1.00 89.56 821 TYR A C 1
ATOM 6550 O O . TYR A 1 821 ? -12.515 8.035 20.158 1.00 89.56 821 TYR A O 1
ATOM 6558 N N . ARG A 1 822 ? -12.110 8.764 22.239 1.00 81.62 822 ARG A N 1
ATOM 6559 C CA . ARG A 1 822 ? -12.719 7.597 22.911 1.00 81.62 822 ARG A CA 1
ATOM 6560 C C . ARG A 1 822 ? -14.210 7.467 22.594 1.00 81.62 822 ARG A C 1
ATOM 6562 O O . ARG A 1 822 ? -14.655 6.370 22.264 1.00 81.62 822 ARG A O 1
ATOM 6569 N N . MET A 1 823 ? -14.972 8.563 22.648 1.00 88.56 823 MET A N 1
ATOM 6570 C CA . MET A 1 823 ? -16.397 8.565 22.280 1.00 88.56 823 MET A CA 1
ATOM 6571 C C . MET A 1 823 ? -16.622 8.267 20.795 1.00 88.56 823 MET A C 1
ATOM 6573 O O . MET A 1 823 ? -17.529 7.514 20.448 1.00 88.56 823 MET A O 1
ATOM 6577 N N . LEU A 1 824 ? -15.782 8.817 19.917 1.00 92.75 824 LEU A N 1
ATOM 6578 C CA . LEU A 1 824 ? -15.837 8.553 18.483 1.00 92.75 824 LEU A CA 1
ATOM 6579 C C . LEU A 1 824 ? -15.555 7.078 18.187 1.00 92.75 824 LEU A C 1
ATOM 6581 O O . LEU A 1 824 ? -16.340 6.430 17.497 1.00 92.75 824 LEU A O 1
ATOM 6585 N N . ARG A 1 825 ? -14.487 6.514 18.766 1.00 87.19 825 ARG A N 1
ATOM 6586 C CA . ARG A 1 825 ? -14.165 5.090 18.623 1.00 87.19 825 ARG A CA 1
ATOM 6587 C C . ARG A 1 825 ? -15.260 4.204 19.220 1.00 87.19 825 ARG A C 1
ATOM 6589 O O . ARG A 1 825 ? -15.554 3.169 18.638 1.00 87.19 825 ARG A O 1
ATOM 6596 N N . LEU A 1 826 ? -15.918 4.611 20.310 1.00 86.38 826 LEU A N 1
ATOM 6597 C CA . LEU A 1 826 ? -17.103 3.921 20.832 1.00 86.38 826 LEU A CA 1
ATOM 6598 C C . LEU A 1 826 ? -18.257 3.926 19.815 1.00 86.38 826 LEU A C 1
ATOM 6600 O O . LEU A 1 826 ? -18.810 2.865 19.527 1.00 86.38 826 LEU A O 1
ATOM 6604 N N . ALA A 1 827 ? -18.594 5.080 19.236 1.00 89.69 827 ALA A N 1
ATOM 6605 C CA . ALA A 1 827 ? -19.665 5.198 18.246 1.00 89.69 827 ALA A CA 1
ATOM 6606 C C . ALA A 1 827 ? -19.380 4.362 16.986 1.00 89.69 827 ALA A C 1
ATOM 6608 O O . ALA A 1 827 ? -20.236 3.591 16.554 1.00 89.69 827 ALA A O 1
ATOM 6609 N N . ILE A 1 828 ? -18.163 4.439 16.441 1.00 88.12 828 ILE A N 1
ATOM 6610 C CA . ILE A 1 828 ? -17.765 3.644 15.272 1.00 88.12 828 ILE A CA 1
ATOM 6611 C C . ILE A 1 828 ? -17.716 2.151 15.635 1.00 88.12 828 ILE A C 1
ATOM 6613 O O . ILE A 1 828 ? -18.276 1.349 14.906 1.00 88.12 828 ILE A O 1
ATOM 6617 N N . ARG A 1 829 ? -17.196 1.741 16.802 1.00 85.75 829 ARG A N 1
ATOM 6618 C CA . ARG A 1 829 ? -17.265 0.333 17.259 1.00 85.75 829 ARG A CA 1
ATOM 6619 C C . ARG A 1 829 ? -18.702 -0.191 17.351 1.00 85.75 829 ARG A C 1
ATOM 6621 O O . ARG A 1 829 ? -18.930 -1.379 17.157 1.00 85.75 829 ARG A O 1
ATOM 6628 N N . THR A 1 830 ? -19.653 0.682 17.673 1.00 85.50 830 THR A N 1
ATOM 6629 C CA . THR A 1 830 ? -21.066 0.328 17.859 1.00 85.50 830 THR A CA 1
ATOM 6630 C C . THR A 1 830 ? -21.804 0.182 16.529 1.00 85.50 830 THR A C 1
ATOM 6632 O O . THR A 1 830 ? -22.533 -0.788 16.344 1.00 85.50 830 THR A O 1
ATOM 6635 N N . PHE A 1 831 ? -21.614 1.128 15.603 1.00 88.81 831 PHE A N 1
ATOM 6636 C CA . PHE A 1 831 ? -22.407 1.228 14.370 1.00 88.81 831 PHE A CA 1
ATOM 6637 C C . PHE A 1 831 ? -21.639 0.889 13.083 1.00 88.81 831 PHE A C 1
ATOM 6639 O O . PHE A 1 831 ? -22.251 0.562 12.071 1.00 88.81 831 PHE A O 1
ATOM 6646 N N . ASP A 1 832 ? -20.311 0.941 13.099 1.00 89.56 832 ASP A N 1
ATOM 6647 C CA . ASP A 1 832 ? -19.433 0.615 11.970 1.00 89.56 832 ASP A CA 1
ATOM 6648 C C . ASP A 1 832 ? -18.167 -0.142 12.434 1.00 89.56 832 ASP A C 1
ATOM 6650 O O . ASP A 1 832 ? -17.037 0.269 12.146 1.00 89.56 832 ASP A O 1
ATOM 6654 N N . PRO A 1 833 ? -18.315 -1.254 13.191 1.00 76.06 833 PRO A N 1
ATOM 6655 C CA . PRO A 1 833 ? -17.170 -2.019 13.681 1.00 76.06 833 PRO A CA 1
ATOM 6656 C C . PRO A 1 833 ? -16.283 -2.502 12.532 1.00 76.06 833 PRO A C 1
ATOM 6658 O O . PRO A 1 833 ? -15.076 -2.595 12.701 1.00 76.06 833 PRO A O 1
ATOM 6661 N N . THR A 1 834 ? -16.861 -2.747 11.354 1.00 69.94 834 THR A N 1
ATOM 6662 C CA . THR A 1 834 ? -16.148 -3.072 10.114 1.00 69.94 834 THR A CA 1
ATOM 6663 C C . THR A 1 834 ? -15.079 -2.037 9.765 1.00 69.94 834 THR A C 1
ATOM 6665 O O . THR A 1 834 ? -13.957 -2.434 9.469 1.00 69.94 834 THR A O 1
ATOM 6668 N N . PHE A 1 835 ? -15.369 -0.735 9.847 1.00 78.62 835 PHE A N 1
ATOM 6669 C CA . PHE A 1 835 ? -14.364 0.299 9.588 1.00 78.62 835 PHE A CA 1
ATOM 6670 C C . PHE A 1 835 ? -13.220 0.278 10.612 1.00 78.62 835 PHE A C 1
ATOM 6672 O O . PHE A 1 835 ? -12.062 0.375 10.212 1.00 78.62 835 PHE A O 1
ATOM 6679 N N . LEU A 1 836 ? -13.507 0.081 11.908 1.00 68.00 836 LEU A N 1
ATOM 6680 C CA . LEU A 1 836 ? -12.436 -0.084 12.903 1.00 68.00 836 LEU A CA 1
ATOM 6681 C C . LEU A 1 836 ? -11.637 -1.363 12.681 1.00 68.00 836 LEU A C 1
ATOM 6683 O O . LEU A 1 836 ? -10.424 -1.304 12.746 1.00 68.00 836 LEU A O 1
ATOM 6687 N N . LEU A 1 837 ? -12.275 -2.496 12.386 1.00 50.97 837 LEU A N 1
ATOM 6688 C CA . LEU A 1 837 ? -11.574 -3.758 12.135 1.00 50.97 837 LEU A CA 1
ATOM 6689 C C . LEU A 1 837 ? -10.642 -3.633 10.920 1.00 50.97 837 LEU A C 1
ATOM 6691 O O . LEU A 1 837 ? -9.500 -4.066 10.993 1.00 50.97 837 LEU A O 1
ATOM 6695 N N . LEU A 1 838 ? -11.074 -2.956 9.850 1.00 48.91 838 LEU A N 1
ATOM 6696 C CA . LEU A 1 838 ? -10.230 -2.675 8.683 1.00 48.91 838 LEU A CA 1
ATOM 6697 C C . LEU A 1 838 ? -9.063 -1.718 8.996 1.00 48.91 838 LEU A C 1
ATOM 6699 O O . LEU A 1 838 ? -7.984 -1.890 8.436 1.00 48.91 838 LEU A O 1
ATOM 6703 N N . LYS A 1 839 ? -9.249 -0.729 9.882 1.00 57.03 839 LYS A N 1
ATOM 6704 C CA . LYS A 1 839 ? -8.183 0.207 10.296 1.00 57.03 839 LYS A CA 1
ATOM 6705 C C . LYS A 1 839 ? -7.249 -0.357 11.379 1.00 57.03 839 LYS A C 1
ATOM 6707 O O . LYS A 1 839 ? -6.075 -0.009 11.385 1.00 57.03 839 LYS A O 1
ATOM 6712 N N . ASP A 1 840 ? -7.746 -1.251 12.231 1.00 42.62 840 ASP A N 1
ATOM 6713 C CA . ASP A 1 840 ? -7.009 -1.963 13.285 1.00 42.62 840 ASP A CA 1
ATOM 6714 C C . ASP A 1 840 ? -6.394 -3.295 12.765 1.00 42.62 840 ASP A C 1
ATOM 6716 O O . ASP A 1 840 ? -5.807 -4.047 13.540 1.00 42.62 840 ASP A O 1
ATOM 6720 N N . GLY A 1 841 ? -6.523 -3.612 11.465 1.00 30.73 841 GLY A N 1
ATOM 6721 C CA . GLY A 1 841 ? -5.879 -4.766 10.806 1.00 30.73 841 GLY A CA 1
ATOM 6722 C C . GLY A 1 841 ? -6.534 -6.140 11.033 1.00 30.73 841 GLY A C 1
ATOM 6723 O O . GLY A 1 841 ? -5.914 -7.173 10.784 1.00 30.73 841 GLY A O 1
ATOM 6724 N N . VAL A 1 842 ? -7.781 -6.189 11.506 1.00 27.20 842 VAL A N 1
ATOM 6725 C CA . VAL A 1 842 ? -8.482 -7.416 11.915 1.00 27.20 842 VAL A CA 1
ATOM 6726 C C . VAL A 1 842 ? -9.421 -7.937 10.817 1.00 27.20 842 VAL A C 1
ATOM 6728 O O . VAL A 1 842 ? -10.284 -7.222 10.307 1.00 27.20 842 VAL A O 1
ATOM 6731 N N . ARG A 1 843 ? -9.310 -9.233 10.491 1.00 29.11 843 ARG A N 1
ATOM 6732 C CA . ARG A 1 843 ? -10.189 -9.909 9.519 1.00 29.11 843 ARG A CA 1
ATOM 6733 C C . ARG A 1 843 ? -11.632 -10.040 10.037 1.00 29.11 843 ARG A C 1
ATOM 6735 O O . ARG A 1 843 ? -11.861 -10.414 11.183 1.00 29.11 843 ARG A O 1
ATOM 6742 N N . ILE A 1 844 ? -12.605 -9.806 9.156 1.00 31.03 844 ILE A N 1
ATOM 6743 C CA . ILE A 1 844 ? -14.046 -9.921 9.447 1.00 31.03 844 ILE A CA 1
ATOM 6744 C C . ILE A 1 844 ? -14.544 -11.330 9.056 1.00 31.03 844 ILE A C 1
ATOM 6746 O O . ILE A 1 844 ? -14.210 -11.780 7.957 1.00 31.03 844 ILE A O 1
ATOM 6750 N N . PRO A 1 845 ? -15.325 -12.035 9.904 1.00 28.44 845 PRO A N 1
ATOM 6751 C CA . PRO A 1 845 ? -15.863 -13.365 9.593 1.00 28.44 845 PRO A CA 1
ATOM 6752 C C . PRO A 1 845 ? -16.971 -13.340 8.520 1.00 28.44 845 PRO A C 1
ATOM 6754 O O . PRO A 1 845 ? -17.563 -12.296 8.236 1.00 28.44 845 PRO A O 1
ATOM 6757 N N . SER A 1 846 ? -17.246 -14.505 7.914 1.00 31.36 846 SER A N 1
ATOM 6758 C CA . SER A 1 846 ? -18.148 -14.645 6.757 1.00 31.36 846 SER A CA 1
ATOM 6759 C C . SER A 1 846 ? -19.615 -14.282 7.071 1.00 31.36 846 SER A C 1
ATOM 6761 O O . SER A 1 846 ? -20.036 -14.344 8.234 1.00 31.36 846 SER A O 1
ATOM 6763 N N . PRO A 1 847 ? -20.434 -13.944 6.048 1.00 34.91 847 PRO A N 1
ATOM 6764 C CA . PRO A 1 847 ? -21.845 -13.583 6.228 1.00 34.91 847 PRO A CA 1
ATOM 6765 C C . PRO A 1 847 ? -22.707 -14.640 6.931 1.00 34.91 847 PRO A C 1
ATOM 6767 O O . PRO A 1 847 ? -23.709 -14.286 7.547 1.00 34.91 847 PRO A O 1
ATOM 6770 N N . GLU A 1 848 ? -22.314 -15.912 6.875 1.00 32.50 848 GLU A N 1
ATOM 6771 C CA . GLU A 1 848 ? -23.021 -17.034 7.508 1.00 32.50 848 GLU A CA 1
ATOM 6772 C C . GLU A 1 848 ? -23.055 -16.884 9.038 1.00 32.50 848 GLU A C 1
ATOM 6774 O O . GLU A 1 848 ? -24.077 -17.136 9.667 1.00 32.50 848 GLU A O 1
ATOM 6779 N N . SER A 1 849 ? -22.001 -16.329 9.644 1.00 32.81 849 SER A N 1
ATOM 6780 C CA . SER A 1 849 ? -21.947 -16.081 11.096 1.00 32.81 849 SER A CA 1
ATOM 6781 C C . SER A 1 849 ? -22.947 -15.023 11.604 1.00 32.81 849 SER A C 1
ATOM 6783 O O . SER A 1 849 ? -23.175 -14.910 12.809 1.00 32.81 849 SER A O 1
ATOM 6785 N N . ARG A 1 850 ? -23.590 -14.245 10.716 1.00 30.75 850 ARG A N 1
ATOM 6786 C CA . ARG A 1 850 ? -24.630 -13.273 11.109 1.00 30.75 850 ARG A CA 1
ATOM 6787 C C . ARG A 1 850 ? -26.003 -13.902 11.353 1.00 30.75 850 ARG A C 1
ATOM 6789 O O . ARG A 1 850 ? -26.824 -13.248 11.998 1.00 30.75 850 ARG A O 1
ATOM 6796 N N . SER A 1 851 ? -26.279 -15.119 10.873 1.00 29.30 851 SER A N 1
ATOM 6797 C CA . SER A 1 851 ? -27.609 -15.730 11.036 1.00 29.30 851 SER A CA 1
ATOM 6798 C C . SER A 1 851 ? -27.869 -16.269 12.445 1.00 29.30 851 SER A C 1
ATOM 6800 O O . SER A 1 851 ? -29.004 -16.207 12.908 1.00 29.30 851 SER A O 1
ATOM 6802 N N . GLU A 1 852 ? -26.842 -16.713 13.176 1.00 30.72 852 GLU A N 1
ATOM 6803 C CA . GLU A 1 852 ? -27.010 -17.299 14.520 1.00 30.72 852 GLU A CA 1
ATOM 6804 C C . GLU A 1 852 ? -27.392 -16.281 15.615 1.00 30.72 852 GLU A C 1
ATOM 6806 O O . GLU A 1 852 ? -27.837 -16.661 16.696 1.00 30.72 852 GLU A O 1
ATOM 6811 N N . VAL A 1 853 ? -27.269 -14.974 15.351 1.00 30.95 853 VAL A N 1
ATOM 6812 C CA . VAL A 1 853 ? -27.534 -13.908 16.342 1.00 30.95 853 VAL A CA 1
ATOM 6813 C C . VAL A 1 853 ? -28.964 -13.338 16.235 1.00 30.95 853 VAL A C 1
ATOM 6815 O O . VAL A 1 853 ? -29.367 -12.506 17.050 1.00 30.95 853 VAL A O 1
ATOM 6818 N N . LEU A 1 854 ? -29.765 -13.788 15.259 1.00 27.30 854 LEU A N 1
ATOM 6819 C CA . LEU A 1 854 ? -31.140 -13.320 15.021 1.00 27.30 854 LEU A CA 1
ATOM 6820 C C . LEU A 1 854 ? -32.127 -14.480 14.804 1.00 27.30 854 LEU A C 1
ATOM 6822 O O . LEU A 1 854 ? -32.826 -14.536 13.794 1.00 27.30 854 LEU A O 1
ATOM 6826 N N . ASN A 1 855 ? -32.250 -15.361 15.801 1.00 25.55 855 ASN A N 1
ATOM 6827 C CA . ASN A 1 855 ? -33.388 -16.280 15.889 1.00 25.55 855 ASN A CA 1
ATOM 6828 C C . ASN A 1 855 ? -34.704 -15.493 16.024 1.00 25.55 855 ASN A C 1
ATOM 6830 O O . ASN A 1 855 ? -35.013 -14.946 17.083 1.00 25.55 855 ASN A O 1
ATOM 6834 N N . ILE A 1 856 ? -35.484 -15.467 14.944 1.00 28.22 856 ILE A N 1
ATOM 6835 C CA . ILE A 1 856 ? -36.909 -15.128 14.937 1.00 28.22 856 ILE A CA 1
ATOM 6836 C C . ILE A 1 856 ? -37.613 -16.298 14.250 1.00 28.22 856 ILE A C 1
ATOM 6838 O O . ILE A 1 856 ? -37.255 -16.662 13.130 1.00 28.22 856 ILE A O 1
ATOM 6842 N N . GLU A 1 857 ? -38.582 -16.907 14.930 1.00 23.38 857 GLU A N 1
ATOM 6843 C CA . GLU A 1 857 ? -39.321 -18.057 14.403 1.00 23.38 857 GLU A CA 1
ATOM 6844 C C . GLU A 1 857 ? -40.099 -17.694 13.121 1.00 23.38 857 GLU A C 1
ATOM 6846 O O . GLU A 1 857 ? -40.680 -16.606 13.034 1.00 23.38 857 GLU A O 1
ATOM 6851 N N . PRO A 1 858 ? -40.157 -18.590 12.118 1.00 26.23 858 PRO A N 1
ATOM 6852 C CA . PRO A 1 858 ? -40.931 -18.351 10.908 1.00 26.23 858 PRO A CA 1
ATOM 6853 C C . PRO A 1 858 ? -42.436 -18.491 11.180 1.00 26.23 858 PRO A C 1
ATOM 6855 O O . PRO A 1 858 ? -42.921 -19.553 11.575 1.00 26.23 858 PRO A O 1
ATOM 6858 N N . ILE A 1 859 ? -43.195 -17.428 10.904 1.00 27.12 859 ILE A N 1
ATOM 6859 C CA . ILE A 1 859 ? -44.664 -17.458 10.939 1.00 27.12 859 ILE A CA 1
ATOM 6860 C C . ILE A 1 859 ? -45.196 -18.395 9.833 1.00 27.12 859 ILE A C 1
ATOM 6862 O O . ILE A 1 859 ? -44.615 -18.526 8.756 1.00 27.12 859 ILE A O 1
ATOM 6866 N N . GLN A 1 860 ? -46.291 -19.090 10.147 1.00 24.73 860 GLN A N 1
ATOM 6867 C CA . GLN A 1 860 ? -46.792 -20.294 9.475 1.00 24.73 860 GLN A CA 1
ATOM 6868 C C . GLN A 1 860 ? -47.106 -20.155 7.969 1.00 24.73 860 GLN A C 1
ATOM 6870 O O . GLN A 1 860 ? -47.660 -19.158 7.508 1.00 24.73 860 GLN A O 1
ATOM 6875 N N . LYS A 1 861 ? -46.849 -21.240 7.220 1.00 35.94 861 LYS A N 1
ATOM 6876 C CA . LYS A 1 861 ? -47.324 -21.464 5.840 1.00 35.94 861 LYS A CA 1
ATOM 6877 C C . LYS A 1 861 ? -48.826 -21.789 5.784 1.00 35.94 861 LYS A C 1
ATOM 6879 O O . LYS A 1 861 ? -49.313 -22.559 6.606 1.00 35.94 861 LYS A O 1
ATOM 6884 N N . MET A 1 862 ? -49.488 -21.374 4.700 1.00 21.31 862 MET A N 1
ATOM 6885 C CA . MET A 1 862 ? -50.674 -22.029 4.110 1.00 21.31 862 MET A CA 1
ATOM 6886 C C . MET A 1 862 ? -50.596 -21.974 2.557 1.00 21.31 862 MET A C 1
ATOM 6888 O O . MET A 1 862 ? -49.752 -21.235 2.046 1.00 21.31 862 MET A O 1
ATOM 6892 N N . PRO A 1 863 ? -51.308 -22.845 1.801 1.00 25.36 863 PRO A N 1
ATOM 6893 C CA . PRO A 1 863 ? -50.572 -23.755 0.907 1.00 25.36 863 PRO A CA 1
ATOM 6894 C C . PRO A 1 863 ? -50.819 -23.676 -0.621 1.00 25.36 863 PRO A C 1
ATOM 6896 O O . PRO A 1 863 ? -51.888 -23.310 -1.094 1.00 25.36 863 PRO A O 1
ATOM 6899 N N . GLU A 1 864 ? -49.788 -24.139 -1.339 1.00 29.64 864 GLU A N 1
ATOM 6900 C CA . GLU A 1 864 ? -49.719 -24.931 -2.591 1.00 29.64 864 GLU A CA 1
ATOM 6901 C C . GLU A 1 864 ? -50.821 -24.908 -3.676 1.00 29.64 864 GLU A C 1
ATOM 6903 O O . GLU A 1 864 ? -51.968 -25.297 -3.456 1.00 29.64 864 GLU A O 1
ATOM 6908 N N . LYS A 1 865 ? -50.357 -24.688 -4.922 1.00 24.05 865 LYS A N 1
ATOM 6909 C CA . LYS A 1 865 ? -50.523 -25.525 -6.146 1.00 24.05 865 LYS A CA 1
ATOM 6910 C C . LYS A 1 865 ? -49.724 -24.862 -7.287 1.00 24.05 865 LYS A C 1
ATOM 6912 O O . LYS A 1 865 ? -49.758 -23.644 -7.383 1.00 24.05 865 LYS A O 1
ATOM 6917 N N . GLY A 1 866 ? -49.011 -25.538 -8.189 1.00 24.92 866 GLY A N 1
ATOM 6918 C CA . GLY A 1 866 ? -48.664 -26.956 -8.357 1.00 24.92 866 GLY A CA 1
ATOM 6919 C C . GLY A 1 866 ? -47.456 -27.071 -9.316 1.00 24.92 866 GLY A C 1
ATOM 6920 O O . GLY A 1 866 ? -47.040 -26.070 -9.892 1.00 24.92 866 GLY A O 1
ATOM 6921 N N . GLN A 1 867 ? -46.853 -28.256 -9.439 1.00 26.09 867 GLN A N 1
ATOM 6922 C CA . GLN A 1 867 ? -45.518 -28.451 -10.034 1.00 26.09 867 GLN A CA 1
ATOM 6923 C C . GLN A 1 867 ? -45.431 -28.260 -11.562 1.00 26.09 867 GLN A C 1
ATOM 6925 O O . GLN A 1 867 ? -46.356 -28.595 -12.299 1.00 26.09 867 GLN A O 1
ATOM 6930 N N . GLY A 1 868 ? -44.243 -27.849 -12.016 1.00 23.98 868 GLY A N 1
ATOM 6931 C CA . GLY A 1 868 ? -43.761 -27.953 -13.395 1.00 23.98 868 GLY A CA 1
ATOM 6932 C C . GLY A 1 868 ? -42.244 -27.750 -13.422 1.00 23.98 868 GLY A C 1
ATOM 6933 O O . GLY A 1 868 ? -41.776 -26.624 -13.290 1.00 23.98 868 GLY A O 1
ATOM 6934 N N . GLU A 1 869 ? -41.472 -28.834 -13.512 1.00 32.38 869 GLU A N 1
ATOM 6935 C CA . GLU A 1 869 ? -40.003 -28.782 -13.553 1.00 32.38 869 GLU A CA 1
ATOM 6936 C C . GLU A 1 869 ? -39.499 -28.292 -14.924 1.00 32.38 869 GLU A C 1
ATOM 6938 O O . GLU A 1 869 ? -40.024 -28.690 -15.963 1.00 32.38 869 GLU A O 1
ATOM 6943 N N . GLY A 1 870 ? -38.455 -27.457 -14.935 1.00 24.41 870 GLY A N 1
ATOM 6944 C CA . GLY A 1 870 ? -37.819 -26.945 -16.155 1.00 24.41 870 GLY A CA 1
ATOM 6945 C C . GLY A 1 870 ? -36.448 -26.346 -15.841 1.00 24.41 870 GLY A C 1
ATOM 6946 O O . GLY A 1 870 ? -36.364 -25.308 -15.192 1.00 24.41 870 GLY A O 1
ATOM 6947 N N . GLY A 1 871 ? -35.380 -27.052 -16.222 1.00 25.08 871 GLY A N 1
ATOM 6948 C CA . GLY A 1 871 ? -34.014 -26.809 -15.745 1.00 25.08 871 GLY A CA 1
ATOM 6949 C C . GLY A 1 871 ? -33.360 -25.487 -16.171 1.00 25.08 871 GLY A C 1
ATOM 6950 O O . GLY A 1 871 ? -33.719 -24.875 -17.173 1.00 25.08 871 GLY A O 1
ATOM 6951 N N . ALA A 1 872 ? -32.336 -25.094 -15.409 1.00 26.25 872 ALA A N 1
ATOM 6952 C CA . ALA A 1 872 ? -31.418 -24.016 -15.765 1.00 26.25 872 ALA A CA 1
ATOM 6953 C C . ALA A 1 872 ? -30.416 -24.466 -16.854 1.00 26.25 872 ALA A C 1
ATOM 6955 O O . ALA A 1 872 ? -29.902 -25.583 -16.754 1.00 26.25 872 ALA A O 1
ATOM 6956 N N . PRO A 1 873 ? -30.091 -23.613 -17.842 1.00 31.88 873 PRO A N 1
ATOM 6957 C CA . PRO A 1 873 ? -28.984 -23.818 -18.776 1.00 31.88 873 PRO A CA 1
ATOM 6958 C C . PRO A 1 873 ? -27.723 -23.051 -18.330 1.00 31.88 873 PRO A C 1
ATOM 6960 O O . PRO A 1 873 ? -27.821 -22.020 -17.672 1.00 31.88 873 PRO A O 1
ATOM 6963 N N . ASP A 1 874 ? -26.508 -23.430 -18.711 1.00 28.22 874 ASP A N 1
ATOM 6964 C CA . ASP A 1 874 ? -25.975 -24.778 -18.928 1.00 28.22 874 ASP A CA 1
ATOM 6965 C C . ASP A 1 874 ? -24.482 -24.693 -18.569 1.00 28.22 874 ASP A C 1
ATOM 6967 O O . ASP A 1 874 ? -23.770 -23.821 -19.070 1.00 28.22 874 ASP A O 1
ATOM 6971 N N . VAL A 1 875 ? -24.005 -25.543 -17.659 1.00 33.94 875 VAL A N 1
ATOM 6972 C CA . VAL A 1 875 ? -22.569 -25.627 -17.354 1.00 33.94 875 VAL A CA 1
ATOM 6973 C C . VAL A 1 875 ? -21.981 -26.570 -18.387 1.00 33.94 875 VAL A C 1
ATOM 6975 O O . VAL A 1 875 ? -22.295 -27.760 -18.351 1.00 33.94 875 VAL A O 1
ATOM 6978 N N . GLN A 1 876 ? -21.145 -26.055 -19.296 1.00 30.44 876 GLN A N 1
ATOM 6979 C CA . GLN A 1 876 ? -20.532 -26.876 -20.341 1.00 30.44 876 GLN A CA 1
ATOM 6980 C C . GLN A 1 876 ? -19.761 -28.042 -19.715 1.00 30.44 876 GLN A C 1
ATOM 6982 O O . GLN A 1 876 ? -18.690 -27.883 -19.137 1.00 30.44 876 GLN A O 1
ATOM 6987 N N . LYS A 1 877 ? -20.341 -29.239 -19.820 1.00 30.91 877 LYS A N 1
ATOM 6988 C CA . LYS A 1 877 ? -19.740 -30.475 -19.327 1.00 30.91 877 LYS A CA 1
ATOM 6989 C C . LYS A 1 877 ? -18.653 -30.943 -20.282 1.00 30.91 877 LYS A C 1
ATOM 6991 O O . LYS A 1 877 ? -18.943 -31.590 -21.289 1.00 30.91 877 LYS A O 1
ATOM 6996 N N . THR A 1 878 ? -17.403 -30.741 -19.893 1.00 31.70 878 THR A N 1
ATOM 6997 C CA . THR A 1 878 ? -16.372 -31.747 -20.158 1.00 31.70 878 THR A CA 1
ATOM 6998 C C . THR A 1 878 ? -16.562 -32.943 -19.198 1.00 31.70 878 THR A C 1
ATOM 7000 O O . THR A 1 878 ? -17.445 -32.941 -18.335 1.00 31.70 878 THR A O 1
ATOM 7003 N N . ALA A 1 879 ? -15.853 -34.049 -19.448 1.00 34.62 879 ALA A N 1
ATOM 7004 C CA . ALA A 1 879 ? -16.103 -35.358 -18.826 1.00 34.62 879 ALA A CA 1
ATOM 7005 C C . ALA A 1 879 ? -16.043 -35.329 -17.277 1.00 34.62 879 ALA A C 1
ATOM 7007 O O . ALA A 1 879 ? -15.363 -34.470 -16.723 1.00 34.62 879 ALA A O 1
ATOM 7008 N N . PRO A 1 880 ? -16.712 -36.260 -16.556 1.00 39.00 880 PRO A N 1
ATOM 7009 C CA . PRO A 1 880 ? -16.782 -36.212 -15.096 1.00 39.00 880 PRO A CA 1
ATOM 7010 C C . PRO A 1 880 ? -15.398 -36.403 -14.468 1.00 39.00 880 PRO A C 1
ATOM 7012 O O . PRO A 1 880 ? -14.932 -37.533 -14.298 1.00 39.00 880 PRO A O 1
ATOM 7015 N N . SER A 1 881 ? -14.749 -35.298 -14.099 1.00 44.69 881 SER A N 1
ATOM 7016 C CA . SER A 1 881 ? -13.589 -35.355 -13.225 1.00 44.69 881 SER A CA 1
ATOM 7017 C C . SER A 1 881 ? -14.054 -35.782 -11.832 1.00 44.69 881 SER A C 1
ATOM 7019 O O . SER A 1 881 ? -15.139 -35.432 -11.366 1.00 44.69 881 SER A O 1
ATOM 7021 N N . THR A 1 882 ? -13.230 -36.566 -11.146 1.00 56.41 882 THR A N 1
ATOM 7022 C CA . THR A 1 882 ? -13.461 -36.942 -9.743 1.00 56.41 882 THR A CA 1
ATOM 7023 C C . THR A 1 882 ? -13.073 -35.818 -8.777 1.00 56.41 882 THR A C 1
ATOM 7025 O O . THR A 1 882 ? -12.910 -36.067 -7.584 1.00 56.41 882 THR A O 1
ATOM 7028 N N . HIS A 1 883 ? -12.853 -34.602 -9.289 1.00 71.31 883 HIS A N 1
ATOM 7029 C CA . HIS A 1 883 ? -12.379 -33.463 -8.519 1.00 71.31 883 HIS A CA 1
ATOM 7030 C C . HIS A 1 883 ? -13.546 -32.699 -7.897 1.00 71.31 883 HIS A C 1
ATOM 7032 O O . HIS A 1 883 ? -14.561 -32.450 -8.544 1.00 71.31 883 HIS A O 1
ATOM 7038 N N . VAL A 1 884 ? -13.388 -32.298 -6.638 1.00 78.06 884 VAL A N 1
ATOM 7039 C CA . VAL A 1 884 ? -14.333 -31.419 -5.944 1.00 78.06 884 VAL A CA 1
ATOM 7040 C C . VAL A 1 884 ? -13.622 -30.095 -5.727 1.00 78.06 884 VAL A C 1
ATOM 7042 O O . VAL A 1 884 ? -12.760 -29.998 -4.854 1.00 78.06 884 VAL A O 1
ATOM 7045 N N . ALA A 1 885 ? -13.971 -29.096 -6.541 1.00 84.25 885 ALA A N 1
ATOM 7046 C CA . ALA A 1 885 ? -13.353 -27.776 -6.492 1.00 84.25 885 ALA A CA 1
ATOM 7047 C C . ALA A 1 885 ? -13.452 -27.169 -5.081 1.00 84.25 885 ALA A C 1
ATOM 7049 O O . ALA A 1 885 ? -14.550 -27.027 -4.534 1.00 84.25 885 ALA A O 1
ATOM 7050 N N . ARG A 1 886 ? -12.303 -26.824 -4.491 1.00 90.38 886 ARG A N 1
ATOM 7051 C CA . ARG A 1 886 ? -12.214 -26.196 -3.165 1.00 90.38 886 ARG A CA 1
ATOM 7052 C C . ARG A 1 886 ? -12.343 -24.685 -3.243 1.00 90.38 886 ARG A C 1
ATOM 7054 O O . ARG A 1 886 ? -12.943 -24.091 -2.350 1.00 90.38 886 ARG A O 1
ATOM 7061 N N . TYR A 1 887 ? -11.784 -24.078 -4.284 1.00 92.69 887 TYR A N 1
ATOM 7062 C CA . TYR A 1 887 ? -11.716 -22.633 -4.454 1.00 92.69 887 TYR A CA 1
ATOM 7063 C C . TYR A 1 887 ? -12.297 -22.205 -5.803 1.00 92.69 887 TYR A C 1
ATOM 7065 O O . TYR A 1 887 ? -12.436 -23.004 -6.729 1.00 92.69 887 TYR A O 1
ATOM 7073 N N . ALA A 1 888 ? -12.648 -20.924 -5.908 1.00 90.38 888 ALA A N 1
ATOM 7074 C CA . ALA A 1 888 ? -12.930 -20.284 -7.186 1.00 90.38 888 ALA A CA 1
ATOM 7075 C C . ALA A 1 888 ? -11.755 -19.381 -7.575 1.00 90.38 888 ALA A C 1
ATOM 7077 O O . ALA A 1 888 ? -11.471 -18.385 -6.902 1.00 90.38 888 ALA A O 1
ATOM 7078 N N . TRP A 1 889 ? -11.077 -19.747 -8.658 1.00 93.94 889 TRP A N 1
ATOM 7079 C CA . TRP A 1 889 ? -9.841 -19.116 -9.109 1.00 93.94 889 TRP A CA 1
ATOM 7080 C C . TRP A 1 889 ? -10.121 -17.940 -10.048 1.00 93.94 889 TRP A C 1
ATOM 7082 O O . TRP A 1 889 ? -10.410 -18.127 -11.227 1.00 93.94 889 TRP A O 1
ATOM 7092 N N . CYS A 1 890 ? -10.036 -16.716 -9.530 1.00 92.75 890 CYS A N 1
ATOM 7093 C CA . CYS A 1 890 ? -10.087 -15.490 -10.319 1.00 92.75 890 CYS A CA 1
ATOM 7094 C C . CYS A 1 890 ? -8.755 -15.313 -11.070 1.00 92.75 890 CYS A C 1
ATOM 7096 O O . CYS A 1 890 ? -7.762 -14.875 -10.490 1.00 92.75 890 CYS A O 1
ATOM 7098 N N . LEU A 1 891 ? -8.734 -15.669 -12.353 1.00 93.06 891 LEU A N 1
ATOM 7099 C CA . LEU A 1 891 ? -7.572 -15.556 -13.230 1.00 93.06 891 LEU A CA 1
ATOM 7100 C C . LEU A 1 891 ? -7.560 -14.177 -13.899 1.00 93.06 891 LEU A C 1
ATOM 7102 O O . LEU A 1 891 ? -8.409 -13.875 -14.741 1.00 93.06 891 LEU A O 1
ATOM 7106 N N . ASP A 1 892 ? -6.589 -13.351 -13.527 1.00 90.81 892 ASP A N 1
ATOM 7107 C CA . ASP A 1 892 ? -6.343 -12.029 -14.097 1.00 90.81 892 ASP A CA 1
ATOM 7108 C C . ASP A 1 892 ? -5.079 -12.034 -14.971 1.00 90.81 892 ASP A C 1
ATOM 7110 O O . ASP A 1 892 ? -4.126 -12.785 -14.752 1.00 90.81 892 ASP A O 1
ATOM 7114 N N . ASN A 1 893 ? -5.082 -11.180 -15.989 1.00 86.75 893 ASN A N 1
ATOM 7115 C CA . ASN A 1 893 ? -3.956 -10.964 -16.889 1.00 86.75 893 ASN A CA 1
ATOM 7116 C C . ASN A 1 893 ? -3.488 -9.510 -16.783 1.00 86.75 893 ASN A C 1
ATOM 7118 O O . ASN A 1 893 ? -4.241 -8.623 -16.410 1.00 86.75 893 ASN A O 1
ATOM 7122 N N . THR A 1 894 ? -2.235 -9.238 -17.103 1.00 77.38 894 THR A N 1
ATOM 7123 C CA . THR A 1 894 ? -1.716 -7.867 -17.089 1.00 77.38 894 THR A CA 1
ATOM 7124 C C . THR A 1 894 ? -2.442 -6.937 -18.086 1.00 77.38 894 THR A C 1
ATOM 7126 O O . THR A 1 894 ? -2.761 -7.357 -19.206 1.00 77.38 894 THR A O 1
ATOM 7129 N N . PRO A 1 895 ? -2.744 -5.679 -17.702 1.00 72.12 895 PRO A N 1
ATOM 7130 C CA . PRO A 1 895 ? -3.218 -4.646 -18.620 1.00 72.12 895 PRO A CA 1
ATOM 7131 C C . PRO A 1 895 ? -2.097 -4.199 -19.574 1.00 72.12 895 PRO A C 1
ATOM 7133 O O . PRO A 1 895 ? -0.920 -4.463 -19.337 1.00 72.12 895 PRO A O 1
ATOM 7136 N N . ASP A 1 896 ? -2.440 -3.486 -20.649 1.00 68.88 896 ASP A N 1
ATOM 7137 C CA . ASP A 1 896 ? -1.438 -3.022 -21.615 1.00 68.88 896 ASP A CA 1
ATOM 7138 C C . ASP A 1 896 ? -0.500 -1.964 -21.004 1.00 68.88 896 ASP A C 1
ATOM 7140 O O . ASP A 1 896 ? -0.903 -0.834 -20.718 1.00 68.88 896 ASP A O 1
ATOM 7144 N N . ARG A 1 897 ? 0.751 -2.370 -20.750 1.00 67.31 897 ARG A N 1
ATOM 7145 C CA . ARG A 1 897 ? 1.796 -1.565 -20.093 1.00 67.31 897 ARG A CA 1
ATOM 7146 C C . ARG A 1 897 ? 3.096 -1.457 -20.897 1.00 67.31 897 ARG A C 1
ATOM 7148 O O . ARG A 1 897 ? 3.922 -0.610 -20.563 1.00 67.31 897 ARG A O 1
ATOM 7155 N N . GLY A 1 898 ? 3.292 -2.257 -21.950 1.00 78.00 898 GLY A N 1
ATOM 7156 C CA . GLY A 1 898 ? 4.482 -2.146 -22.795 1.00 78.00 898 GLY A CA 1
ATOM 7157 C C . GLY A 1 898 ? 4.804 -3.345 -23.689 1.00 78.00 898 GLY A C 1
ATOM 7158 O O . GLY A 1 898 ? 4.080 -4.342 -23.766 1.00 78.00 898 GLY A O 1
ATOM 7159 N N . THR A 1 899 ? 5.923 -3.208 -24.403 1.00 87.75 899 THR A N 1
ATOM 7160 C CA . THR A 1 899 ? 6.375 -4.127 -25.457 1.00 87.75 899 THR A CA 1
ATOM 7161 C C . THR A 1 899 ? 7.862 -4.419 -25.350 1.00 87.75 899 THR A C 1
ATOM 7163 O O . THR A 1 899 ? 8.639 -3.519 -25.025 1.00 87.75 899 THR A O 1
ATOM 7166 N N . SER A 1 900 ? 8.288 -5.625 -25.727 1.00 90.50 900 SER A N 1
ATOM 7167 C CA . SER A 1 900 ? 9.711 -5.924 -25.902 1.00 90.50 900 SER A CA 1
ATOM 7168 C C . SER A 1 900 ? 10.340 -5.014 -26.962 1.00 90.50 900 SER A C 1
ATOM 7170 O O . SER A 1 900 ? 9.642 -4.503 -27.847 1.00 90.50 900 SER A O 1
ATOM 7172 N N . PRO A 1 901 ? 11.670 -4.877 -26.967 1.00 91.06 901 PRO A N 1
ATOM 7173 C CA . PRO A 1 901 ? 12.403 -4.514 -28.168 1.00 91.06 901 PRO A CA 1
ATOM 7174 C C . PRO A 1 901 ? 12.107 -5.496 -29.303 1.00 91.06 901 PRO A C 1
ATOM 7176 O O . PRO A 1 901 ? 11.663 -6.629 -29.084 1.00 91.06 901 PRO A O 1
ATOM 7179 N N . LEU A 1 902 ? 12.366 -5.061 -30.531 1.00 89.25 902 LEU A N 1
ATOM 7180 C CA . LEU A 1 902 ? 12.297 -5.938 -31.691 1.00 89.25 902 LEU A CA 1
ATOM 7181 C C . LEU A 1 902 ? 13.456 -6.943 -31.629 1.00 89.25 902 LEU A C 1
ATOM 7183 O O . LEU A 1 902 ? 14.596 -6.574 -31.341 1.00 89.25 902 LEU A O 1
ATOM 7187 N N . PHE A 1 903 ? 13.165 -8.209 -31.900 1.00 87.00 903 PHE A N 1
ATOM 7188 C CA . PHE A 1 903 ? 14.170 -9.263 -31.955 1.00 87.00 903 PHE A CA 1
ATOM 7189 C C . PHE A 1 903 ? 15.053 -9.137 -33.205 1.00 87.00 903 PHE A C 1
ATOM 7191 O O . PHE A 1 903 ? 14.703 -8.476 -34.183 1.00 87.00 903 PHE A O 1
ATOM 7198 N N . ASP A 1 904 ? 16.190 -9.835 -33.195 1.00 84.00 904 ASP A N 1
ATOM 7199 C CA . ASP A 1 904 ? 17.183 -9.841 -34.281 1.00 84.00 904 ASP A CA 1
ATOM 7200 C C . ASP A 1 904 ? 16.632 -10.365 -35.624 1.00 84.00 904 ASP A C 1
ATOM 7202 O O . ASP A 1 904 ? 17.241 -10.149 -36.672 1.00 84.00 904 ASP A O 1
ATOM 7206 N N . ASP A 1 905 ? 15.472 -11.032 -35.615 1.00 80.25 905 ASP A N 1
ATOM 7207 C CA . ASP A 1 905 ? 14.737 -11.447 -36.816 1.00 80.25 905 ASP A CA 1
ATOM 7208 C C . ASP A 1 905 ? 13.969 -10.295 -37.504 1.00 80.25 905 ASP A C 1
ATOM 7210 O O . ASP A 1 905 ? 13.414 -10.478 -38.593 1.00 80.25 905 ASP A O 1
ATOM 7214 N N . GLY A 1 906 ? 13.931 -9.114 -36.876 1.00 78.38 906 GLY A N 1
ATOM 7215 C CA . GLY A 1 906 ? 13.252 -7.913 -37.351 1.00 78.38 906 GLY A CA 1
ATOM 7216 C C . GLY A 1 906 ? 11.723 -8.014 -37.380 1.00 78.38 906 GLY A C 1
ATOM 7217 O O . GLY A 1 906 ? 11.085 -7.211 -38.063 1.00 78.38 906 GLY A O 1
ATOM 7218 N N . LYS A 1 907 ? 11.127 -9.011 -36.712 1.00 78.69 907 LYS A N 1
ATOM 7219 C CA . LYS A 1 907 ? 9.691 -9.333 -36.819 1.00 78.69 907 LYS A CA 1
ATOM 7220 C C . LYS A 1 907 ? 9.045 -9.738 -35.503 1.00 78.69 907 LYS A C 1
ATOM 7222 O O . LYS A 1 907 ? 7.887 -9.391 -35.281 1.00 78.69 907 LYS A O 1
ATOM 7227 N N . THR A 1 908 ? 9.750 -10.480 -34.657 1.00 83.50 908 THR A N 1
ATOM 7228 C CA . THR A 1 908 ? 9.234 -10.891 -33.356 1.00 83.50 908 THR A CA 1
ATOM 7229 C C . THR A 1 908 ? 9.306 -9.703 -32.403 1.00 83.50 908 THR A C 1
ATOM 7231 O O . THR A 1 908 ? 10.357 -9.090 -32.222 1.00 83.50 908 THR A O 1
ATOM 7234 N N . GLN A 1 909 ? 8.167 -9.371 -31.804 1.00 91.31 909 GLN A N 1
ATOM 7235 C CA . GLN A 1 909 ? 8.028 -8.415 -30.714 1.00 91.31 909 GLN A CA 1
ATOM 7236 C C . GLN A 1 909 ? 6.958 -8.964 -29.769 1.00 91.31 909 GLN A C 1
ATOM 7238 O O . GLN A 1 909 ? 5.933 -9.475 -30.225 1.00 91.31 909 GLN A O 1
ATOM 7243 N N . LEU A 1 910 ? 7.202 -8.901 -28.465 1.00 89.81 910 LEU A N 1
ATOM 7244 C CA . LEU A 1 910 ? 6.263 -9.358 -27.449 1.00 89.81 910 LEU A CA 1
ATOM 7245 C C . LEU A 1 910 ? 5.496 -8.168 -26.883 1.00 89.81 910 LEU A C 1
ATOM 7247 O O . LEU A 1 910 ? 6.067 -7.103 -26.661 1.00 89.81 910 LEU A O 1
ATOM 7251 N N . TYR A 1 911 ? 4.213 -8.377 -26.615 1.00 87.94 911 TYR A N 1
ATOM 7252 C CA . TYR A 1 911 ? 3.336 -7.407 -25.969 1.00 87.94 911 TYR A CA 1
ATOM 7253 C C . TYR A 1 911 ? 2.944 -7.969 -24.608 1.00 87.94 911 TYR A C 1
ATOM 7255 O O . TYR A 1 911 ? 2.498 -9.118 -24.537 1.00 87.94 911 TYR A O 1
ATOM 7263 N N . GLU A 1 912 ? 3.101 -7.185 -23.542 1.00 86.38 912 GLU A N 1
ATOM 7264 C CA . GLU A 1 912 ? 2.864 -7.659 -22.176 1.00 86.38 912 GLU A CA 1
ATOM 7265 C C . GLU A 1 912 ? 1.431 -8.215 -22.006 1.00 86.38 912 GLU A C 1
ATOM 7267 O O . GLU A 1 912 ? 1.262 -9.354 -21.559 1.00 86.38 912 GLU A O 1
ATOM 7272 N N . TYR A 1 913 ? 0.408 -7.483 -22.471 1.00 85.00 913 TYR A N 1
ATOM 7273 C CA . TYR A 1 913 ? -0.997 -7.920 -22.403 1.00 85.00 913 TYR A CA 1
ATOM 7274 C C . TYR A 1 913 ? -1.253 -9.238 -23.156 1.00 85.00 913 TYR A C 1
ATOM 7276 O O . TYR A 1 913 ? -2.048 -10.072 -22.717 1.00 85.00 913 TYR A O 1
ATOM 7284 N N . SER A 1 914 ? -0.572 -9.449 -24.288 1.00 86.88 914 SER A N 1
ATOM 7285 C CA . SER A 1 914 ? -0.740 -10.635 -25.134 1.00 86.88 914 SER A CA 1
ATOM 7286 C C . SER A 1 914 ? -0.129 -11.871 -24.474 1.00 86.88 914 SER A C 1
ATOM 7288 O O . SER A 1 914 ? -0.760 -12.930 -24.446 1.00 86.88 914 SER A O 1
ATOM 7290 N N . LEU A 1 915 ? 1.053 -11.723 -23.860 1.00 90.25 915 LEU A N 1
ATOM 7291 C CA . LEU A 1 915 ? 1.684 -12.781 -23.069 1.00 90.25 915 LEU A CA 1
ATOM 7292 C C . LEU A 1 915 ? 0.815 -13.177 -21.865 1.00 90.25 915 LEU A C 1
ATOM 7294 O O . LEU A 1 915 ? 0.582 -14.366 -21.643 1.00 90.25 915 LEU A O 1
ATOM 7298 N N . GLY A 1 916 ? 0.304 -12.195 -21.112 1.00 89.44 916 GLY A N 1
ATOM 7299 C CA . GLY A 1 916 ? -0.538 -12.451 -19.937 1.00 89.44 916 GLY A CA 1
ATOM 7300 C C . GLY A 1 916 ? -1.851 -13.139 -20.298 1.00 89.44 916 GLY A C 1
ATOM 7301 O O . GLY A 1 916 ? -2.273 -14.070 -19.615 1.00 89.44 916 GLY A O 1
ATOM 7302 N N . ARG A 1 917 ? -2.466 -12.728 -21.412 1.00 88.19 917 ARG A N 1
ATOM 7303 C CA . ARG A 1 917 ? -3.683 -13.333 -21.966 1.00 88.19 917 ARG A CA 1
ATOM 7304 C C . ARG A 1 917 ? -3.473 -14.779 -22.411 1.00 88.19 917 ARG A C 1
ATOM 7306 O O . ARG A 1 917 ? -4.251 -15.632 -21.996 1.00 88.19 917 ARG A O 1
ATOM 7313 N N . ASP A 1 918 ? -2.436 -15.062 -23.202 1.00 92.69 918 ASP A N 1
ATOM 7314 C CA . ASP A 1 918 ? -2.134 -16.422 -23.683 1.00 92.69 918 ASP A CA 1
ATOM 7315 C C . ASP A 1 918 ? -1.911 -17.386 -22.508 1.00 92.69 918 ASP A C 1
ATOM 7317 O O . ASP A 1 918 ? -2.470 -18.481 -22.489 1.00 92.69 918 ASP A O 1
ATOM 7321 N N . ILE A 1 919 ? -1.165 -16.968 -21.480 1.00 94.44 919 ILE A N 1
ATOM 7322 C CA . ILE A 1 919 ? -0.952 -17.794 -20.284 1.00 94.44 919 ILE A CA 1
ATOM 7323 C C . ILE A 1 919 ? -2.246 -17.951 -19.473 1.00 94.44 919 ILE A C 1
ATOM 7325 O O . ILE A 1 919 ? -2.602 -19.081 -19.146 1.00 94.44 919 ILE A O 1
ATOM 7329 N N . ALA A 1 920 ? -2.996 -16.878 -19.200 1.00 92.75 920 ALA A N 1
ATOM 7330 C CA . ALA A 1 920 ? -4.262 -16.971 -18.464 1.00 92.75 920 ALA A CA 1
ATOM 7331 C C . ALA A 1 920 ? -5.289 -17.884 -19.168 1.00 92.75 920 ALA A C 1
ATOM 7333 O O . ALA A 1 920 ? -5.973 -18.664 -18.507 1.00 92.75 920 ALA A O 1
ATOM 7334 N N . GLN A 1 921 ? -5.352 -17.854 -20.504 1.00 93.31 921 GLN A N 1
ATOM 7335 C CA . GLN A 1 921 ? -6.197 -18.746 -21.307 1.00 93.31 921 GLN A CA 1
ATOM 7336 C C . GLN A 1 921 ? -5.721 -20.208 -21.266 1.00 93.31 921 GLN A C 1
ATOM 7338 O O . GLN A 1 921 ? -6.548 -21.115 -21.156 1.00 93.31 921 GLN A O 1
ATOM 7343 N N . ARG A 1 922 ? -4.403 -20.463 -21.302 1.00 96.69 922 ARG A N 1
ATOM 7344 C CA . ARG A 1 922 ? -3.840 -21.816 -21.121 1.00 96.69 922 ARG A CA 1
ATOM 7345 C C . ARG A 1 922 ? -4.155 -22.384 -19.738 1.00 96.69 922 ARG A C 1
ATOM 7347 O O . ARG A 1 922 ? -4.531 -23.551 -19.649 1.00 96.69 922 ARG A O 1
ATOM 7354 N N . ILE A 1 923 ? -4.041 -21.565 -18.688 1.00 96.69 923 ILE A N 1
ATOM 7355 C CA . ILE A 1 923 ? -4.402 -21.946 -17.315 1.00 96.69 923 ILE A CA 1
ATOM 7356 C C . ILE A 1 923 ? -5.895 -22.269 -17.254 1.00 96.69 923 ILE A C 1
ATOM 7358 O O . ILE A 1 923 ? -6.244 -23.386 -16.888 1.00 96.69 923 ILE A O 1
ATOM 7362 N N . ALA A 1 924 ? -6.764 -21.346 -17.684 1.00 93.88 924 ALA A N 1
ATOM 7363 C CA . ALA A 1 924 ? -8.216 -21.532 -17.712 1.00 93.88 924 ALA A CA 1
ATOM 7364 C C . ALA A 1 924 ? -8.624 -22.848 -18.392 1.00 93.88 924 ALA A C 1
ATOM 7366 O O . ALA A 1 924 ? -9.348 -23.650 -17.804 1.00 93.88 924 ALA A O 1
ATOM 7367 N N . LYS A 1 925 ? -8.079 -23.127 -19.584 1.00 93.25 925 LYS A N 1
ATOM 7368 C CA . LYS A 1 925 ? -8.317 -24.387 -20.297 1.00 93.25 925 LYS A CA 1
ATOM 7369 C C . LYS A 1 925 ? -7.850 -25.611 -19.495 1.00 93.25 925 LYS A C 1
ATOM 7371 O O . LYS A 1 925 ? -8.569 -26.601 -19.412 1.00 93.25 925 LYS A O 1
ATOM 7376 N N . GLY A 1 926 ? -6.659 -25.557 -18.900 1.00 92.81 926 GLY A N 1
ATOM 7377 C CA . GLY A 1 926 ? -6.131 -26.660 -18.098 1.00 92.81 926 GLY A CA 1
ATOM 7378 C C . GLY A 1 926 ? -6.917 -26.915 -16.806 1.00 92.81 926 GLY A C 1
ATOM 7379 O O . GLY A 1 926 ? -7.022 -28.067 -16.382 1.00 92.81 926 GLY A O 1
ATOM 7380 N N . LEU A 1 927 ? -7.495 -25.873 -16.201 1.00 93.69 927 LEU A N 1
ATOM 7381 C CA . LEU A 1 927 ? -8.405 -25.986 -15.058 1.00 93.69 927 LEU A CA 1
ATOM 7382 C C . LEU A 1 927 ? -9.759 -26.584 -15.468 1.00 93.69 927 LEU A C 1
ATOM 7384 O O . LEU A 1 927 ? -10.248 -27.485 -14.783 1.00 93.69 927 LEU A O 1
ATOM 7388 N N . ASP A 1 928 ? -10.312 -26.152 -16.606 1.00 90.38 928 ASP A N 1
ATOM 7389 C CA . ASP A 1 928 ? -11.560 -26.674 -17.179 1.00 90.38 928 ASP A CA 1
ATOM 7390 C C . ASP A 1 928 ? -11.479 -28.184 -17.457 1.00 90.38 928 ASP A C 1
ATOM 7392 O O . ASP A 1 928 ? -12.286 -28.959 -16.949 1.00 90.38 928 ASP A O 1
ATOM 7396 N N . GLU A 1 929 ? -10.411 -28.625 -18.137 1.00 89.62 929 GLU A N 1
ATOM 7397 C CA . GLU A 1 929 ? -10.097 -30.041 -18.409 1.00 89.62 929 GLU A CA 1
ATOM 7398 C C . GLU A 1 929 ? -10.030 -30.924 -17.143 1.00 89.62 929 GLU A C 1
ATOM 7400 O O . GLU A 1 929 ? -10.046 -32.153 -17.240 1.00 89.62 929 GLU A O 1
ATOM 7405 N N . ARG A 1 930 ? -9.907 -30.317 -15.955 1.00 88.56 930 ARG A N 1
ATOM 7406 C CA . ARG A 1 930 ? -9.750 -30.992 -14.656 1.00 88.56 930 ARG A CA 1
ATOM 7407 C C . ARG A 1 930 ? -10.936 -30.749 -13.712 1.00 88.56 930 ARG A C 1
ATOM 7409 O O . ARG A 1 930 ? -10.991 -31.354 -12.641 1.00 88.56 930 ARG A O 1
ATOM 7416 N N . GLY A 1 931 ? -11.912 -29.929 -14.106 1.00 86.44 931 GLY A N 1
ATOM 7417 C CA . GLY A 1 931 ? -13.073 -29.568 -13.286 1.00 86.44 931 GLY A CA 1
ATOM 7418 C C . GLY A 1 931 ? -12.742 -28.663 -12.093 1.00 86.44 931 GLY A C 1
ATOM 7419 O O . GLY A 1 931 ? -13.410 -28.739 -11.062 1.00 86.44 931 GLY A O 1
ATOM 7420 N N . VAL A 1 932 ? -11.702 -27.829 -12.196 1.00 91.56 932 VAL A N 1
ATOM 7421 C CA . VAL A 1 932 ? -11.386 -26.799 -11.191 1.00 91.56 932 VAL A CA 1
ATOM 7422 C C . VAL A 1 932 ? -12.160 -25.522 -11.527 1.00 91.56 932 VAL A C 1
ATOM 7424 O O . VAL A 1 932 ? -12.112 -25.043 -12.657 1.00 91.56 932 VAL A O 1
ATOM 7427 N N . ALA A 1 933 ? -12.871 -24.951 -10.552 1.00 91.69 933 ALA A N 1
ATOM 7428 C CA . ALA A 1 933 ? -13.698 -23.766 -10.772 1.00 91.69 933 ALA A CA 1
ATOM 7429 C C . ALA A 1 933 ? -12.846 -22.493 -10.921 1.00 91.69 933 ALA A C 1
ATOM 7431 O O . ALA A 1 933 ? -12.069 -22.147 -10.030 1.00 91.69 933 ALA A O 1
ATOM 7432 N N . TYR A 1 934 ? -13.031 -21.753 -12.014 1.00 94.00 934 TYR A N 1
ATOM 7433 C CA . TYR A 1 934 ? -12.310 -20.508 -12.285 1.00 94.00 934 TYR A CA 1
ATOM 7434 C C . TYR A 1 934 ? -13.233 -19.411 -12.833 1.00 94.00 934 TYR 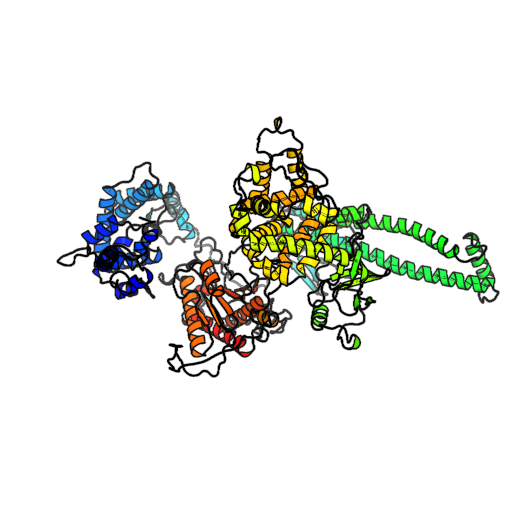A C 1
ATOM 7436 O O . TYR A 1 934 ? -14.361 -19.663 -13.251 1.00 94.00 934 TYR A O 1
ATOM 7444 N N . PHE A 1 935 ? -12.732 -18.179 -12.819 1.00 92.00 935 PHE A N 1
ATOM 7445 C CA . PHE A 1 935 ? -13.350 -16.991 -13.395 1.00 92.00 935 PHE A CA 1
ATOM 7446 C C . PHE A 1 935 ? -12.260 -16.172 -14.091 1.00 92.00 935 PHE A C 1
ATOM 7448 O O . PHE A 1 935 ? -11.320 -15.723 -13.439 1.00 92.00 935 PHE A O 1
ATOM 7455 N N . LEU A 1 936 ? -12.360 -15.984 -15.408 1.00 90.81 936 LEU A N 1
ATOM 7456 C CA . LEU A 1 936 ? -11.475 -15.070 -16.132 1.00 90.81 936 LEU A CA 1
ATOM 7457 C C . LEU A 1 936 ? -11.932 -13.631 -15.869 1.00 90.81 936 LEU A C 1
ATOM 7459 O O . LEU A 1 936 ? -13.028 -13.243 -16.259 1.00 90.81 936 LEU A O 1
ATOM 7463 N N . VAL A 1 937 ? -11.080 -12.848 -15.210 1.00 87.44 937 VAL A N 1
ATOM 7464 C CA . VAL A 1 937 ? -11.378 -11.472 -14.769 1.00 87.44 937 VAL A CA 1
ATOM 7465 C C . VAL A 1 937 ? -11.475 -10.508 -15.955 1.00 87.44 937 VAL A C 1
ATOM 7467 O O . VAL A 1 937 ? -12.294 -9.585 -15.958 1.00 87.44 937 VAL A O 1
ATOM 7470 N N . ALA A 1 938 ? -10.638 -10.742 -16.966 1.00 84.75 938 ALA A N 1
ATOM 7471 C CA . ALA A 1 938 ? -10.483 -9.899 -18.144 1.00 84.75 938 ALA A CA 1
ATOM 7472 C C . ALA A 1 938 ? -10.369 -10.733 -19.435 1.00 84.75 938 ALA A C 1
ATOM 7474 O O . ALA A 1 938 ? -9.261 -10.918 -19.960 1.00 84.75 938 ALA A O 1
ATOM 7475 N N . PRO A 1 939 ? -11.489 -11.286 -19.934 1.00 78.06 939 PRO A N 1
ATOM 7476 C CA . PRO A 1 939 ? -11.528 -11.929 -21.241 1.00 78.06 939 PRO A CA 1
ATOM 7477 C C . PRO A 1 939 ? -11.365 -10.923 -22.398 1.00 78.06 939 PRO A C 1
ATOM 7479 O O . PRO A 1 939 ? -10.707 -11.252 -23.381 1.00 78.06 939 PRO A O 1
ATOM 7482 N N . GLU A 1 940 ? -11.860 -9.688 -22.285 1.00 72.62 940 GLU A N 1
ATOM 7483 C CA . GLU A 1 940 ? -11.709 -8.614 -23.283 1.00 72.62 940 GLU A CA 1
ATOM 7484 C C . GLU A 1 940 ? -10.341 -7.894 -23.224 1.00 72.62 940 GLU A C 1
ATOM 7486 O O . GLU A 1 940 ? -9.620 -7.984 -22.229 1.00 72.62 940 GLU A O 1
ATOM 7491 N N . GLU A 1 941 ? -9.923 -7.232 -24.314 1.00 59.62 941 GLU A N 1
ATOM 7492 C CA . GLU A 1 941 ? -8.545 -6.721 -24.491 1.00 59.62 941 GLU A CA 1
ATOM 7493 C C . GLU A 1 941 ? -8.186 -5.503 -23.627 1.00 59.62 941 GLU A C 1
ATOM 7495 O O . GLU A 1 941 ? -7.058 -5.407 -23.142 1.00 59.62 941 GLU A O 1
ATOM 7500 N N . THR A 1 942 ? -9.134 -4.596 -23.386 1.00 59.78 942 THR A N 1
ATOM 7501 C CA . THR A 1 942 ? -8.881 -3.307 -22.724 1.00 59.78 942 THR A CA 1
ATOM 7502 C C . THR A 1 942 ? -9.700 -3.158 -21.446 1.00 59.78 942 THR A C 1
ATOM 7504 O O . THR A 1 942 ? -10.861 -2.757 -21.476 1.00 59.78 942 THR A O 1
ATOM 7507 N N . LEU A 1 943 ? -9.068 -3.437 -20.305 1.00 70.81 943 LEU A N 1
ATOM 7508 C CA . LEU A 1 943 ? -9.637 -3.246 -18.968 1.00 70.81 943 LEU A CA 1
ATOM 7509 C C . LEU A 1 943 ? -8.637 -2.536 -18.061 1.00 70.81 943 LEU A C 1
ATOM 7511 O O . LEU A 1 943 ? -7.480 -2.962 -17.969 1.00 70.81 943 LEU A O 1
ATOM 7515 N N . SER A 1 944 ? -9.097 -1.483 -17.377 1.00 75.00 944 SER A N 1
ATOM 7516 C CA . SER A 1 944 ? -8.287 -0.763 -16.391 1.00 75.00 944 SER A CA 1
ATOM 7517 C C . SER A 1 944 ? -7.991 -1.645 -15.175 1.00 75.00 944 SER A C 1
ATOM 7519 O O . SER A 1 944 ? -8.675 -2.638 -14.913 1.00 75.00 944 SER A O 1
ATOM 7521 N N . SER A 1 945 ? -6.957 -1.280 -14.419 1.00 72.06 945 SER A N 1
ATOM 7522 C CA . SER A 1 945 ? -6.534 -2.053 -13.245 1.00 72.06 945 SER A CA 1
ATOM 7523 C C . SER A 1 945 ? -7.598 -2.008 -12.128 1.00 72.06 945 SER A C 1
ATOM 7525 O O . SER A 1 945 ? -7.787 -2.974 -11.394 1.00 72.06 945 SER A O 1
ATOM 7527 N N . GLU A 1 946 ? -8.363 -0.919 -12.059 1.00 71.56 946 GLU A N 1
ATOM 7528 C CA . GLU A 1 946 ? -9.444 -0.658 -11.098 1.00 71.56 946 GLU A CA 1
ATOM 7529 C C . GLU A 1 946 ? -10.684 -1.503 -11.402 1.00 71.56 946 GLU A C 1
ATOM 7531 O O . GLU A 1 946 ? -11.298 -2.056 -10.491 1.00 71.56 946 GLU A O 1
ATOM 7536 N N . GLU A 1 947 ? -11.045 -1.646 -12.680 1.00 78.50 947 GLU A N 1
ATOM 7537 C CA . GLU A 1 947 ? -12.170 -2.494 -13.086 1.00 78.50 947 GLU A CA 1
ATOM 7538 C C . GLU A 1 947 ? -11.840 -3.986 -12.903 1.00 78.50 947 GLU A C 1
ATOM 7540 O O . GLU A 1 947 ? -12.704 -4.759 -12.493 1.00 78.50 947 GLU A O 1
ATOM 7545 N N . ARG A 1 948 ? -10.581 -4.400 -13.103 1.00 81.69 948 ARG A N 1
ATOM 7546 C CA . ARG A 1 948 ? -10.120 -5.769 -12.791 1.00 81.69 948 ARG A CA 1
ATOM 7547 C C . ARG A 1 948 ? -10.267 -6.086 -11.302 1.00 81.69 948 ARG A C 1
ATOM 7549 O O . ARG A 1 948 ? -10.867 -7.103 -10.953 1.00 81.69 948 ARG A O 1
ATOM 7556 N N . ALA A 1 949 ? -9.799 -5.188 -10.430 1.00 76.81 949 ALA A N 1
ATOM 7557 C CA . ALA A 1 949 ? -9.995 -5.284 -8.982 1.00 76.81 949 ALA A CA 1
ATOM 7558 C C . ALA A 1 949 ? -11.491 -5.380 -8.620 1.00 76.81 949 ALA A C 1
ATOM 7560 O O . ALA A 1 949 ? -11.911 -6.344 -7.973 1.00 76.81 949 ALA A O 1
ATOM 7561 N N . ARG A 1 950 ? -12.316 -4.467 -9.157 1.00 79.44 950 ARG A N 1
ATOM 7562 C CA . ARG A 1 950 ? -13.776 -4.462 -8.970 1.00 79.44 950 ARG A CA 1
ATOM 7563 C C . ARG A 1 950 ? -14.430 -5.778 -9.398 1.00 79.44 950 ARG A C 1
ATOM 7565 O O . ARG A 1 950 ? -15.297 -6.274 -8.685 1.00 79.44 950 ARG A O 1
ATOM 7572 N N . ARG A 1 951 ? -14.030 -6.372 -10.526 1.00 85.25 951 ARG A N 1
ATOM 7573 C CA . ARG A 1 951 ? -14.566 -7.661 -11.003 1.00 85.25 951 ARG A CA 1
ATOM 7574 C C . ARG A 1 951 ? -14.179 -8.825 -10.098 1.00 85.25 951 ARG A C 1
ATOM 7576 O O . ARG A 1 951 ? -15.028 -9.664 -9.801 1.00 85.25 951 ARG A O 1
ATOM 7583 N N . ILE A 1 952 ? -12.938 -8.859 -9.609 1.00 83.56 952 ILE A N 1
ATOM 7584 C CA . ILE A 1 952 ? -12.488 -9.863 -8.632 1.00 83.56 952 ILE A CA 1
ATOM 7585 C C . ILE A 1 952 ? -13.313 -9.765 -7.341 1.00 83.56 952 ILE A C 1
ATOM 7587 O O . ILE A 1 952 ? -13.719 -10.792 -6.791 1.00 83.56 952 ILE A O 1
ATOM 7591 N N . GLU A 1 953 ? -13.605 -8.553 -6.869 1.00 81.56 953 GLU A N 1
ATOM 7592 C CA . GLU A 1 953 ? -14.455 -8.302 -5.699 1.00 81.56 953 GLU A CA 1
ATOM 7593 C C . GLU A 1 953 ? -15.920 -8.692 -5.946 1.00 81.56 953 GLU A C 1
ATOM 7595 O O . GLU A 1 953 ? -16.486 -9.459 -5.162 1.00 81.56 953 GLU A O 1
ATOM 7600 N N . ALA A 1 954 ? -16.506 -8.226 -7.053 1.00 81.44 954 ALA A N 1
ATOM 7601 C CA . ALA A 1 954 ? -17.916 -8.396 -7.400 1.00 81.44 954 ALA A CA 1
ATOM 7602 C C . ALA A 1 954 ? -18.297 -9.832 -7.796 1.00 81.44 954 ALA A C 1
ATOM 7604 O O . ALA A 1 954 ? -19.464 -10.205 -7.666 1.00 81.44 954 ALA A O 1
ATOM 7605 N N . TYR A 1 955 ? -17.343 -10.653 -8.253 1.00 82.12 955 TYR A N 1
ATOM 7606 C CA . TYR A 1 955 ? -17.607 -12.048 -8.608 1.00 82.12 955 TYR A CA 1
ATOM 7607 C C . TYR A 1 955 ? -18.181 -12.823 -7.410 1.00 82.12 955 TYR A C 1
ATOM 7609 O O . TYR A 1 955 ? -17.518 -12.987 -6.383 1.00 82.12 955 TYR A O 1
ATOM 7617 N N . ASN A 1 956 ? -19.424 -13.292 -7.520 1.00 78.88 956 ASN A N 1
ATOM 7618 C CA . ASN A 1 956 ? -20.126 -13.968 -6.433 1.00 78.88 956 ASN A CA 1
ATOM 7619 C C . ASN A 1 956 ? -19.984 -15.491 -6.568 1.00 78.88 956 ASN A C 1
ATOM 7621 O O . ASN A 1 956 ? -20.503 -16.087 -7.509 1.00 78.88 956 ASN A O 1
ATOM 7625 N N . SER A 1 957 ? -19.293 -16.119 -5.617 1.00 79.12 957 SER A N 1
ATOM 7626 C CA . SER A 1 957 ? -18.960 -17.546 -5.635 1.00 79.12 957 SER A CA 1
ATOM 7627 C C . SER A 1 957 ? -19.403 -18.234 -4.345 1.00 79.12 957 SER A C 1
ATOM 7629 O O . SER A 1 957 ? -19.291 -17.667 -3.261 1.00 79.12 957 SER A O 1
ATOM 7631 N N . ARG A 1 958 ? -19.854 -19.491 -4.461 1.00 82.44 958 ARG A N 1
ATOM 7632 C CA . ARG A 1 958 ? -20.114 -20.381 -3.311 1.00 82.44 958 ARG A CA 1
ATOM 7633 C C . ARG A 1 958 ? -18.839 -21.017 -2.745 1.00 82.44 958 ARG A C 1
ATOM 7635 O O . ARG A 1 958 ? -18.865 -21.528 -1.633 1.00 82.44 958 ARG A O 1
ATOM 7642 N N . LEU A 1 959 ? -17.748 -21.003 -3.510 1.00 85.06 959 LEU A N 1
ATOM 7643 C CA . LEU A 1 959 ? -16.414 -21.430 -3.083 1.00 85.06 959 LEU A CA 1
ATOM 7644 C C . LEU A 1 959 ? -15.577 -20.201 -2.683 1.00 85.06 959 LEU A C 1
ATOM 7646 O O . LEU A 1 959 ? -15.716 -19.159 -3.338 1.00 85.06 959 LEU A O 1
ATOM 7650 N N . PRO A 1 960 ? -14.685 -20.291 -1.677 1.00 87.00 960 PRO A N 1
ATOM 7651 C CA . PRO A 1 960 ? -13.780 -19.198 -1.334 1.00 87.00 960 PRO A CA 1
ATOM 7652 C C . PRO A 1 960 ? -12.930 -18.779 -2.542 1.00 87.00 960 PRO A C 1
ATOM 7654 O O . PRO A 1 960 ? -12.439 -19.622 -3.293 1.00 87.00 960 PRO A O 1
ATOM 7657 N N . LYS A 1 961 ? -12.780 -17.467 -2.743 1.00 87.75 961 LYS A N 1
ATOM 7658 C CA . LYS A 1 961 ? -12.101 -16.900 -3.915 1.00 87.75 961 LYS A CA 1
ATOM 7659 C C . LYS A 1 961 ? -10.597 -16.761 -3.688 1.00 87.75 961 LYS A C 1
ATOM 7661 O O . LYS A 1 961 ? -10.182 -16.279 -2.635 1.00 87.75 961 LYS A O 1
ATOM 7666 N N . MET A 1 962 ? -9.809 -17.095 -4.706 1.00 89.94 962 MET A N 1
ATOM 7667 C CA . MET A 1 962 ? -8.380 -16.774 -4.794 1.00 89.94 962 MET A CA 1
ATOM 7668 C C . MET A 1 962 ? -8.108 -16.066 -6.116 1.00 89.94 962 MET A C 1
ATOM 7670 O O . MET A 1 962 ? -8.649 -16.472 -7.140 1.00 89.94 962 MET A O 1
ATOM 7674 N N . ALA A 1 963 ? -7.295 -15.014 -6.103 1.00 90.06 963 ALA A N 1
ATOM 7675 C CA . ALA A 1 963 ? -6.923 -14.268 -7.299 1.00 90.06 963 ALA A CA 1
ATOM 7676 C C . ALA A 1 963 ? -5.475 -14.563 -7.706 1.00 90.06 963 ALA A C 1
ATOM 7678 O O . ALA A 1 963 ? -4.570 -14.545 -6.873 1.00 90.06 963 ALA A O 1
ATOM 7679 N N . VAL A 1 964 ? -5.255 -14.812 -8.994 1.00 91.88 964 VAL A N 1
ATOM 7680 C CA . VAL A 1 964 ? -3.923 -15.029 -9.562 1.00 91.88 964 VAL A CA 1
ATOM 7681 C C . VAL A 1 964 ? -3.774 -14.136 -10.787 1.00 91.88 964 VAL A C 1
ATOM 7683 O O . VAL A 1 964 ? -4.501 -14.294 -11.766 1.00 91.88 964 VAL A O 1
ATOM 7686 N N . SER A 1 965 ? -2.835 -13.197 -10.708 1.00 90.06 965 SER A N 1
ATOM 7687 C CA . SER A 1 965 ? -2.569 -12.170 -11.715 1.00 90.06 965 SER A CA 1
ATOM 7688 C C . SER A 1 965 ? -1.269 -12.475 -12.465 1.00 90.06 965 SER A C 1
ATOM 7690 O O . SER A 1 965 ? -0.190 -12.505 -11.870 1.00 90.06 965 SER A O 1
ATOM 7692 N N . VAL A 1 966 ? -1.359 -12.665 -13.785 1.00 91.25 966 VAL A N 1
ATOM 7693 C CA . VAL A 1 966 ? -0.221 -12.996 -14.663 1.00 91.25 966 VAL A CA 1
ATOM 7694 C C . VAL A 1 966 ? 0.369 -11.727 -15.296 1.00 91.25 966 VAL A C 1
ATOM 7696 O O . VAL A 1 966 ? -0.222 -11.157 -16.215 1.00 91.25 966 VAL A O 1
ATOM 7699 N N . TYR A 1 967 ? 1.538 -11.296 -14.810 1.00 89.69 967 TYR A N 1
ATOM 7700 C CA . TYR A 1 967 ? 2.235 -10.055 -15.189 1.00 89.69 967 TYR A CA 1
ATOM 7701 C C . TYR A 1 967 ? 3.653 -10.297 -15.727 1.00 89.69 967 TYR A C 1
ATOM 7703 O O . TYR A 1 967 ? 4.181 -11.409 -15.626 1.00 89.69 967 TYR A O 1
ATOM 7711 N N . PHE A 1 968 ? 4.275 -9.249 -16.291 1.00 89.81 968 PHE A N 1
ATOM 7712 C CA . PHE A 1 968 ? 5.648 -9.264 -16.813 1.00 89.81 968 PHE A CA 1
ATOM 7713 C C . PHE A 1 968 ? 6.452 -8.024 -16.403 1.00 89.81 968 PHE A C 1
ATOM 7715 O O . PHE A 1 968 ? 5.935 -7.068 -15.829 1.00 89.81 968 PHE A O 1
ATOM 7722 N N . GLY A 1 969 ? 7.770 -8.091 -16.579 1.00 84.81 969 GLY A N 1
ATOM 7723 C CA . GLY A 1 969 ? 8.714 -7.060 -16.154 1.00 84.81 969 GLY A CA 1
ATOM 7724 C C . GLY A 1 969 ? 9.171 -6.113 -17.249 1.00 84.81 969 GLY A C 1
ATOM 7725 O O . GLY A 1 969 ? 9.423 -6.543 -18.373 1.00 84.81 969 GLY A O 1
ATOM 7726 N N . ALA A 1 970 ? 9.380 -4.855 -16.864 1.00 84.62 970 ALA A N 1
ATOM 7727 C CA . ALA A 1 970 ? 10.198 -3.896 -17.592 1.00 84.62 970 ALA A CA 1
ATOM 7728 C C . ALA A 1 970 ? 11.455 -3.597 -16.759 1.00 84.62 970 ALA A C 1
ATOM 7730 O O . ALA A 1 970 ? 11.361 -3.001 -15.689 1.00 84.62 970 ALA A O 1
ATOM 7731 N N . GLY A 1 971 ? 12.610 -4.066 -17.222 1.00 82.44 971 GLY A N 1
ATOM 7732 C CA . GLY A 1 971 ? 13.913 -3.858 -16.599 1.00 82.44 971 GLY A CA 1
ATOM 7733 C C . GLY A 1 971 ? 14.537 -2.549 -17.063 1.00 82.44 971 GLY A C 1
ATOM 7734 O O . GLY A 1 971 ? 14.100 -1.959 -18.060 1.00 82.44 971 GLY A O 1
ATOM 7735 N N . PHE A 1 972 ? 15.570 -2.096 -16.361 1.00 83.00 972 PHE A N 1
ATOM 7736 C CA . PHE A 1 972 ? 16.252 -0.854 -16.695 1.00 83.00 972 PHE A CA 1
ATOM 7737 C C . PHE A 1 972 ? 17.077 -1.014 -17.976 1.00 83.00 972 PHE A C 1
ATOM 7739 O O . PHE A 1 972 ? 17.874 -1.939 -18.124 1.00 83.00 972 PHE A O 1
ATOM 7746 N N . LEU A 1 973 ? 16.885 -0.093 -18.925 1.00 80.00 973 LEU A N 1
ATOM 7747 C CA . LEU A 1 973 ? 17.599 -0.109 -20.200 1.00 80.00 973 LEU A CA 1
ATOM 7748 C C . LEU A 1 973 ? 19.082 0.211 -20.000 1.00 80.00 973 LEU A C 1
ATOM 7750 O O . LEU A 1 973 ? 19.433 1.275 -19.478 1.00 80.00 973 LEU A O 1
ATOM 7754 N N . GLN A 1 974 ? 19.963 -0.664 -20.490 1.00 69.00 974 GLN A N 1
ATOM 7755 C CA . GLN A 1 974 ? 21.386 -0.345 -20.560 1.00 69.00 974 GLN A CA 1
ATOM 7756 C C . GLN A 1 974 ? 21.624 0.828 -21.518 1.00 69.00 974 GLN A C 1
ATOM 7758 O O . GLN A 1 974 ? 20.989 0.971 -22.563 1.00 69.00 974 GLN A O 1
ATOM 7763 N N . LYS A 1 975 ? 22.590 1.686 -21.183 1.00 65.69 975 LYS A N 1
ATOM 7764 C CA . LYS A 1 975 ? 22.857 2.938 -21.904 1.00 65.69 975 LYS A CA 1
ATOM 7765 C C . LYS A 1 975 ? 23.337 2.694 -23.344 1.00 65.69 975 LYS A C 1
ATOM 7767 O O . LYS A 1 975 ? 24.536 2.595 -23.599 1.00 65.69 975 LYS A O 1
ATOM 7772 N N . GLY A 1 976 ? 22.402 2.708 -24.292 1.00 67.62 976 GLY A N 1
ATOM 7773 C CA . GLY A 1 976 ? 22.656 2.449 -25.716 1.00 67.62 976 GLY A CA 1
ATOM 7774 C C . GLY A 1 976 ? 22.261 1.047 -26.190 1.00 67.62 976 GLY A C 1
ATOM 7775 O O . GLY A 1 976 ? 22.619 0.687 -27.308 1.00 67.62 976 GLY A O 1
ATOM 7776 N N . SER A 1 977 ? 21.536 0.291 -25.364 1.00 77.62 977 SER A N 1
ATOM 7777 C CA . SER A 1 977 ? 20.821 -0.932 -25.725 1.00 77.62 977 SER A CA 1
ATOM 7778 C C . SER A 1 977 ? 19.317 -0.655 -25.692 1.00 77.62 977 SER A C 1
ATOM 7780 O O . SER A 1 977 ? 18.845 0.053 -24.804 1.00 77.62 977 SER A O 1
ATOM 7782 N N . ASP A 1 978 ? 18.563 -1.236 -26.626 1.00 82.62 978 ASP A N 1
ATOM 7783 C CA . ASP A 1 978 ? 17.100 -1.280 -26.517 1.00 82.62 978 ASP A CA 1
ATOM 7784 C C . ASP A 1 978 ? 16.651 -2.365 -25.515 1.00 82.62 978 ASP A C 1
ATOM 7786 O O . ASP A 1 978 ? 15.553 -2.288 -24.974 1.00 82.62 978 ASP A O 1
ATOM 7790 N N . TRP A 1 979 ? 17.504 -3.360 -25.233 1.00 88.56 979 TRP A N 1
ATOM 7791 C CA . TRP A 1 979 ? 17.277 -4.407 -24.232 1.00 88.56 979 TRP A CA 1
ATOM 7792 C C . TRP A 1 979 ? 17.701 -3.952 -22.828 1.00 88.56 979 TRP A C 1
ATOM 7794 O O . TRP A 1 979 ? 18.709 -3.253 -22.668 1.00 88.56 979 TRP A O 1
ATOM 7804 N N . ALA A 1 980 ? 16.933 -4.381 -21.826 1.00 86.25 980 ALA A N 1
ATOM 7805 C CA . ALA A 1 980 ? 17.235 -4.219 -20.409 1.00 86.25 980 ALA A CA 1
ATOM 7806 C C . ALA A 1 980 ? 18.524 -4.942 -19.998 1.00 86.25 980 ALA A C 1
ATOM 7808 O O . ALA A 1 980 ? 19.025 -5.806 -20.718 1.00 86.25 980 ALA A O 1
ATOM 7809 N N . ASP A 1 981 ? 19.041 -4.571 -18.830 1.00 82.19 981 ASP A N 1
ATOM 7810 C CA . ASP A 1 981 ? 20.228 -5.178 -18.237 1.00 82.19 981 ASP A CA 1
ATOM 7811 C C . ASP A 1 981 ? 20.092 -6.701 -18.053 1.00 82.19 981 ASP A C 1
ATOM 7813 O O . ASP A 1 981 ? 19.019 -7.211 -17.722 1.00 82.19 981 ASP A O 1
ATOM 7817 N N . ASP A 1 982 ? 21.194 -7.435 -18.234 1.00 76.50 982 ASP A N 1
ATOM 7818 C CA . ASP A 1 982 ? 21.243 -8.889 -18.029 1.00 76.50 982 ASP A CA 1
ATOM 7819 C C . ASP A 1 982 ? 20.974 -9.284 -16.562 1.00 76.50 982 ASP A C 1
ATOM 7821 O O . ASP A 1 982 ? 20.629 -10.432 -16.281 1.00 76.50 982 ASP A O 1
ATOM 7825 N N . SER A 1 983 ? 21.094 -8.359 -15.605 1.00 76.31 983 SER A N 1
ATOM 7826 C CA . SER A 1 983 ? 20.666 -8.570 -14.217 1.00 76.31 983 SER A CA 1
ATOM 7827 C C . SER A 1 983 ? 19.148 -8.460 -14.010 1.00 76.31 983 SER A C 1
ATOM 7829 O O . SER A 1 983 ? 18.633 -9.064 -13.067 1.00 76.31 983 SER A O 1
ATOM 7831 N N . ASP A 1 984 ? 18.411 -7.796 -14.906 1.00 81.25 984 ASP A N 1
ATOM 7832 C CA . ASP A 1 984 ? 16.946 -7.670 -14.888 1.00 81.25 984 ASP A CA 1
ATOM 7833 C C . ASP A 1 984 ? 16.262 -8.804 -15.668 1.00 81.25 984 ASP A C 1
ATOM 7835 O O . ASP A 1 984 ? 15.511 -8.586 -16.615 1.00 81.25 984 ASP A O 1
ATOM 7839 N N . GLN A 1 985 ? 16.535 -10.040 -15.249 1.00 86.06 985 GLN A N 1
ATOM 7840 C CA . GLN A 1 985 ? 15.878 -11.259 -15.731 1.00 86.06 985 GLN A CA 1
ATOM 7841 C C . GLN A 1 985 ? 15.416 -12.136 -14.562 1.00 86.06 985 GLN A C 1
ATOM 7843 O O . GLN A 1 985 ? 15.988 -12.065 -13.464 1.00 86.06 985 GLN A O 1
ATOM 7848 N N . GLY A 1 986 ? 14.423 -12.989 -14.810 1.00 87.38 986 GLY A N 1
ATOM 7849 C CA . GLY A 1 986 ? 13.892 -13.957 -13.852 1.00 87.38 986 GLY A CA 1
ATOM 7850 C C . GLY A 1 986 ? 12.472 -13.670 -13.362 1.00 87.38 986 GLY A C 1
ATOM 7851 O O . GLY A 1 986 ? 11.836 -12.682 -13.731 1.00 87.38 986 GLY A O 1
ATOM 7852 N N . VAL A 1 987 ? 11.973 -14.569 -12.515 1.00 92.06 987 VAL A N 1
ATOM 7853 C CA . VAL A 1 987 ? 10.605 -14.567 -11.985 1.00 92.06 987 VAL A CA 1
ATOM 7854 C C . VAL A 1 987 ? 10.573 -14.049 -10.544 1.00 92.06 987 VAL A C 1
ATOM 7856 O O . VAL A 1 987 ? 11.356 -14.481 -9.702 1.00 92.06 987 VAL A O 1
ATOM 7859 N N . GLU A 1 988 ? 9.642 -13.142 -10.257 1.00 90.44 988 GLU A N 1
ATOM 7860 C CA . GLU A 1 988 ? 9.337 -12.624 -8.913 1.00 90.44 988 GLU A CA 1
ATOM 7861 C C . GLU A 1 988 ? 7.830 -12.699 -8.657 1.00 90.44 988 GLU A C 1
ATOM 7863 O O . GLU A 1 988 ? 7.023 -12.647 -9.592 1.00 90.44 988 GLU A O 1
ATOM 7868 N N . ALA A 1 989 ? 7.438 -12.794 -7.388 1.00 90.62 989 ALA A N 1
ATOM 7869 C CA . ALA A 1 989 ? 6.035 -12.817 -6.992 1.00 90.62 989 ALA A CA 1
ATOM 7870 C C . ALA A 1 989 ? 5.737 -11.758 -5.927 1.00 90.62 989 ALA A C 1
ATOM 7872 O O . ALA A 1 989 ? 6.446 -11.623 -4.935 1.00 90.62 989 ALA A O 1
ATOM 7873 N N . TRP A 1 990 ? 4.655 -11.022 -6.143 1.00 85.75 990 TRP A N 1
ATOM 7874 C CA . TRP A 1 990 ? 4.201 -9.901 -5.337 1.00 85.75 990 TRP A CA 1
ATOM 7875 C C . TRP A 1 990 ? 2.918 -10.278 -4.598 1.00 85.75 990 TRP A C 1
ATOM 7877 O O . TRP A 1 990 ? 2.008 -10.888 -5.169 1.00 85.75 990 TRP A O 1
ATOM 7887 N N . TYR A 1 991 ? 2.830 -9.909 -3.324 1.00 84.12 991 TYR A N 1
ATOM 7888 C CA . TYR A 1 991 ? 1.689 -10.217 -2.460 1.00 84.12 991 TYR A CA 1
ATOM 7889 C C . TYR A 1 991 ? 1.321 -9.022 -1.578 1.00 84.12 991 TYR A C 1
ATOM 7891 O O . TYR A 1 991 ? 2.142 -8.144 -1.326 1.00 84.12 991 TYR A O 1
ATOM 7899 N N . ALA A 1 992 ? 0.077 -8.978 -1.095 1.00 72.31 992 ALA A N 1
ATOM 7900 C CA . ALA A 1 992 ? -0.324 -8.023 -0.063 1.00 72.31 992 ALA A CA 1
ATOM 7901 C C . ALA A 1 992 ? 0.527 -8.244 1.202 1.00 72.31 992 ALA A C 1
ATOM 7903 O O . ALA A 1 992 ? 0.359 -9.272 1.859 1.00 72.31 992 ALA A O 1
ATOM 7904 N N . GLY A 1 993 ? 1.402 -7.294 1.558 1.00 63.69 993 GLY A N 1
ATOM 7905 C CA . GLY A 1 993 ? 2.412 -7.465 2.622 1.00 63.69 993 GLY A CA 1
ATOM 7906 C C . GLY A 1 993 ? 1.864 -7.824 4.014 1.00 63.69 993 GLY A C 1
ATOM 7907 O O . GLY A 1 993 ? 2.579 -8.369 4.845 1.00 63.69 993 GLY A O 1
ATOM 7908 N N . SER A 1 994 ? 0.572 -7.594 4.265 1.00 65.25 994 SER A N 1
ATOM 7909 C CA . SER A 1 994 ? -0.130 -7.974 5.500 1.00 65.25 994 SER A CA 1
ATOM 7910 C C . SER A 1 994 ? -0.799 -9.363 5.466 1.00 65.25 994 SER A C 1
ATOM 7912 O O . SER A 1 994 ? -1.433 -9.766 6.443 1.00 65.25 994 SER A O 1
ATOM 7914 N N . SER A 1 995 ? -0.702 -10.113 4.361 1.00 80.44 995 SER A N 1
ATOM 7915 C CA . SER A 1 995 ? -1.435 -11.368 4.142 1.00 80.44 995 SER A CA 1
ATOM 7916 C C . SER A 1 995 ? -0.504 -12.566 3.936 1.00 80.44 995 SER A C 1
ATOM 7918 O O . SER A 1 995 ? -0.144 -12.908 2.811 1.00 80.44 995 SER A O 1
ATOM 7920 N N . ARG A 1 996 ? -0.231 -13.305 5.020 1.00 83.69 996 ARG A N 1
ATOM 7921 C CA . ARG A 1 996 ? 0.519 -14.582 4.997 1.00 83.69 996 ARG A CA 1
ATOM 7922 C C . ARG A 1 996 ? -0.086 -15.651 4.069 1.00 83.69 996 ARG A C 1
ATOM 7924 O O . ARG A 1 996 ? 0.608 -16.543 3.598 1.00 83.69 996 ARG A O 1
ATOM 7931 N N . GLN A 1 997 ? -1.388 -15.581 3.786 1.00 88.88 997 GLN A N 1
ATOM 7932 C CA . GLN A 1 997 ? -2.022 -16.473 2.806 1.00 88.88 997 GLN A CA 1
ATOM 7933 C C . GLN A 1 997 ? -1.750 -16.032 1.364 1.00 88.88 997 GLN A C 1
ATOM 7935 O O . GLN A 1 997 ? -1.561 -16.883 0.503 1.00 88.88 997 GLN A O 1
ATOM 7940 N N . SER A 1 998 ? -1.682 -14.724 1.100 1.00 89.31 998 SER A N 1
ATOM 7941 C CA . SER A 1 998 ? -1.240 -14.201 -0.200 1.00 89.31 998 SER A CA 1
ATOM 7942 C C . SER A 1 998 ? 0.246 -14.502 -0.427 1.00 89.31 998 SER A C 1
ATOM 7944 O O . SER A 1 998 ? 0.621 -14.947 -1.502 1.00 89.31 998 SER A O 1
ATOM 7946 N N . GLU A 1 999 ? 1.067 -14.350 0.614 1.00 90.00 999 GLU A N 1
ATOM 7947 C CA . GLU A 1 999 ? 2.477 -14.753 0.650 1.00 90.00 999 GLU A CA 1
ATOM 7948 C C . GLU A 1 999 ? 2.657 -16.242 0.321 1.00 90.00 999 GLU A C 1
ATOM 7950 O O . GLU A 1 999 ? 3.374 -16.581 -0.617 1.00 90.00 999 GLU A O 1
ATOM 7955 N N . ARG A 1 1000 ? 1.937 -17.136 1.021 1.00 93.00 1000 ARG A N 1
ATOM 7956 C CA . ARG A 1 1000 ? 1.976 -18.585 0.762 1.00 93.00 1000 ARG A CA 1
ATOM 7957 C C . ARG A 1 1000 ? 1.486 -18.937 -0.643 1.00 93.00 1000 ARG A C 1
ATOM 7959 O O . ARG A 1 1000 ? 2.110 -19.761 -1.302 1.00 93.00 1000 ARG A O 1
ATOM 7966 N N . LEU A 1 1001 ? 0.420 -18.297 -1.130 1.00 94.12 1001 LEU A N 1
ATOM 7967 C CA . LEU A 1 1001 ? -0.067 -18.492 -2.500 1.00 94.12 1001 LEU A CA 1
ATOM 7968 C C . LEU A 1 1001 ? 1.001 -18.094 -3.533 1.00 94.12 1001 LEU A C 1
ATOM 7970 O O . LEU A 1 1001 ? 1.295 -18.871 -4.442 1.00 94.12 1001 LEU A O 1
ATOM 7974 N N . SER A 1 1002 ? 1.613 -16.919 -3.363 1.00 93.25 1002 SER A N 1
ATOM 7975 C CA . SER A 1 1002 ? 2.717 -16.442 -4.198 1.00 93.25 1002 SER A CA 1
ATOM 7976 C C . SER A 1 1002 ? 3.928 -17.375 -4.141 1.00 93.25 1002 SER A C 1
ATOM 7978 O O . SER A 1 1002 ? 4.482 -17.690 -5.189 1.00 93.25 1002 SER A O 1
ATOM 7980 N N . ALA A 1 1003 ? 4.298 -17.875 -2.958 1.00 91.44 1003 ALA A N 1
ATOM 7981 C CA . ALA A 1 1003 ? 5.415 -18.799 -2.762 1.00 91.44 1003 ALA A CA 1
ATOM 7982 C C . ALA A 1 1003 ? 5.226 -20.128 -3.515 1.00 91.44 1003 ALA A C 1
ATOM 7984 O O . ALA A 1 1003 ? 6.128 -20.554 -4.234 1.00 91.44 1003 ALA A O 1
ATOM 7985 N N . ILE A 1 1004 ? 4.046 -20.753 -3.403 1.00 93.62 1004 ILE A N 1
ATOM 7986 C CA . ILE A 1 1004 ? 3.725 -22.030 -4.072 1.00 93.62 1004 ILE A CA 1
ATOM 7987 C C . ILE A 1 1004 ? 3.750 -21.870 -5.599 1.00 93.62 1004 ILE A C 1
ATOM 7989 O O . ILE A 1 1004 ? 4.262 -22.727 -6.320 1.00 93.62 1004 ILE A O 1
ATOM 7993 N N . ILE A 1 1005 ? 3.198 -20.768 -6.116 1.00 95.06 1005 ILE A N 1
ATOM 7994 C CA . ILE A 1 1005 ? 3.180 -20.508 -7.560 1.00 95.06 1005 ILE A CA 1
ATOM 7995 C C . ILE A 1 1005 ? 4.597 -20.196 -8.072 1.00 95.06 1005 ILE A C 1
ATOM 7997 O O . ILE A 1 1005 ? 5.010 -20.747 -9.095 1.00 95.06 1005 ILE A O 1
ATOM 8001 N N . LEU A 1 1006 ? 5.358 -19.368 -7.347 1.00 93.12 1006 LEU A N 1
ATOM 8002 C CA . LEU A 1 1006 ? 6.743 -19.020 -7.676 1.00 93.12 1006 LEU A CA 1
ATOM 8003 C C . LEU A 1 1006 ? 7.644 -20.265 -7.705 1.00 93.12 1006 LEU A C 1
ATOM 8005 O O . LEU A 1 1006 ? 8.365 -20.461 -8.683 1.00 93.12 1006 LEU A O 1
ATOM 8009 N N . GLU A 1 1007 ? 7.533 -21.148 -6.705 1.00 88.56 1007 GLU A N 1
ATOM 8010 C CA . GLU A 1 1007 ? 8.209 -22.452 -6.673 1.00 88.56 1007 GLU A CA 1
ATOM 8011 C C . GLU A 1 1007 ? 7.969 -23.234 -7.968 1.00 88.56 1007 GLU A C 1
ATOM 8013 O O . GLU A 1 1007 ? 8.921 -23.645 -8.638 1.00 88.56 1007 GLU A O 1
ATOM 8018 N N . LYS A 1 1008 ? 6.699 -23.465 -8.327 1.00 92.38 1008 LYS A N 1
ATOM 8019 C CA . LYS A 1 1008 ? 6.368 -24.321 -9.474 1.00 92.38 1008 LYS A CA 1
ATOM 8020 C C . LYS A 1 1008 ? 6.838 -23.712 -10.785 1.00 92.38 1008 LYS A C 1
ATOM 8022 O O . LYS A 1 1008 ? 7.270 -24.455 -11.667 1.00 92.38 1008 LYS A O 1
ATOM 8027 N N . ILE A 1 1009 ? 6.817 -22.384 -10.910 1.00 93.25 1009 ILE A N 1
ATOM 8028 C CA . ILE A 1 1009 ? 7.380 -21.701 -12.077 1.00 93.25 1009 ILE A CA 1
ATOM 8029 C C . ILE A 1 1009 ? 8.890 -21.937 -12.142 1.00 93.25 1009 ILE A C 1
ATOM 8031 O O . ILE A 1 1009 ? 9.362 -22.411 -13.177 1.00 93.25 1009 ILE A O 1
ATOM 8035 N N . ILE A 1 1010 ? 9.637 -21.705 -11.057 1.00 87.75 1010 ILE A N 1
ATOM 8036 C CA . ILE A 1 1010 ? 11.092 -21.942 -11.011 1.00 87.75 1010 ILE A CA 1
ATOM 8037 C C . ILE A 1 1010 ? 11.402 -23.401 -11.391 1.00 87.75 1010 ILE A C 1
ATOM 8039 O O . ILE A 1 1010 ? 12.151 -23.638 -12.339 1.00 87.75 1010 ILE A O 1
ATOM 8043 N N . GLN A 1 1011 ? 10.740 -24.377 -10.756 1.00 83.50 1011 GLN A N 1
ATOM 8044 C CA . GLN A 1 1011 ? 10.923 -25.813 -11.022 1.00 83.50 1011 GLN A CA 1
ATOM 8045 C C . GLN A 1 1011 ? 10.618 -26.219 -12.478 1.00 83.50 1011 GLN A C 1
ATOM 8047 O O . GLN A 1 1011 ? 11.318 -27.060 -13.042 1.00 83.50 1011 GLN A O 1
ATOM 8052 N N . LYS A 1 1012 ? 9.584 -25.649 -13.115 1.00 87.38 1012 LYS A N 1
ATOM 8053 C CA . LYS A 1 1012 ? 9.202 -25.995 -14.502 1.00 87.38 1012 LYS A CA 1
ATOM 8054 C C . LYS A 1 1012 ? 10.007 -25.284 -15.585 1.00 87.38 1012 LYS A C 1
ATOM 8056 O O . LYS A 1 1012 ? 10.143 -25.813 -16.696 1.00 87.38 1012 LYS A O 1
ATOM 8061 N N . THR A 1 1013 ? 10.451 -24.062 -15.309 1.00 87.12 1013 THR A N 1
ATOM 8062 C CA . THR A 1 1013 ? 11.000 -23.150 -16.325 1.00 87.12 1013 THR A CA 1
ATOM 8063 C C . THR A 1 1013 ? 12.502 -22.944 -16.220 1.00 87.12 1013 THR A C 1
ATOM 8065 O O . THR A 1 1013 ? 13.127 -22.690 -17.245 1.00 87.12 1013 THR A O 1
ATOM 8068 N N . GLY A 1 1014 ? 13.079 -23.066 -15.021 1.00 82.19 1014 GLY A N 1
ATOM 8069 C CA . GLY A 1 1014 ? 14.470 -22.699 -14.756 1.00 82.19 1014 GLY A CA 1
ATOM 8070 C C . GLY A 1 1014 ? 14.732 -21.188 -14.776 1.00 82.19 1014 GLY A C 1
ATOM 8071 O O . GLY A 1 1014 ? 15.889 -20.783 -14.859 1.00 82.19 1014 GLY A O 1
ATOM 8072 N N . LEU A 1 1015 ? 13.688 -20.346 -14.725 1.00 84.75 1015 LEU A N 1
ATOM 8073 C CA . LEU A 1 1015 ? 13.851 -18.899 -14.568 1.00 84.75 1015 LEU A CA 1
ATOM 8074 C C . LEU A 1 1015 ? 14.534 -18.578 -13.235 1.00 84.75 1015 LEU A C 1
ATOM 8076 O O . LEU A 1 1015 ? 14.225 -19.179 -12.206 1.00 84.75 1015 LEU A O 1
ATOM 8080 N N . ARG A 1 1016 ? 15.435 -17.590 -13.259 1.00 83.38 1016 ARG A N 1
ATOM 8081 C CA . ARG A 1 1016 ? 16.145 -17.108 -12.070 1.00 83.38 1016 ARG A CA 1
ATOM 8082 C C . ARG A 1 1016 ? 15.147 -16.651 -11.001 1.00 83.38 1016 ARG A C 1
ATOM 8084 O O . ARG A 1 1016 ? 14.244 -15.874 -11.311 1.00 83.38 1016 ARG A O 1
ATOM 8091 N N . ASN A 1 1017 ? 15.349 -17.082 -9.756 1.00 85.31 1017 ASN A N 1
ATOM 8092 C CA . ASN A 1 1017 ? 14.599 -16.572 -8.612 1.00 85.31 1017 ASN A CA 1
ATOM 8093 C C . ASN A 1 1017 ? 14.920 -15.080 -8.396 1.00 85.31 1017 ASN A C 1
ATOM 8095 O O . ASN A 1 1017 ? 16.089 -14.709 -8.265 1.00 85.31 1017 ASN A O 1
ATOM 8099 N N . ARG A 1 1018 ? 13.888 -14.232 -8.371 1.00 84.38 1018 ARG A N 1
ATOM 8100 C CA . ARG A 1 1018 ? 13.954 -12.822 -7.952 1.00 84.38 1018 ARG A CA 1
ATOM 8101 C C . ARG A 1 1018 ? 13.159 -12.557 -6.667 1.00 84.38 1018 ARG A C 1
ATOM 8103 O O . ARG A 1 1018 ? 12.904 -11.400 -6.349 1.00 84.38 1018 ARG A O 1
ATOM 8110 N N . TYR A 1 1019 ? 12.829 -13.611 -5.920 1.00 84.50 1019 TYR A N 1
ATOM 8111 C CA . TYR A 1 1019 ? 12.227 -13.586 -4.585 1.00 84.50 1019 TYR A CA 1
ATOM 8112 C C . TYR A 1 1019 ? 10.754 -13.137 -4.514 1.00 84.50 1019 TYR A C 1
ATOM 8114 O O . TYR A 1 1019 ? 10.100 -12.803 -5.511 1.00 84.50 1019 TYR A O 1
ATOM 8122 N N . LEU A 1 1020 ? 10.221 -13.214 -3.292 1.00 85.75 1020 LEU A N 1
ATOM 8123 C CA . LEU A 1 1020 ? 8.891 -12.760 -2.897 1.00 85.75 1020 LEU A CA 1
ATOM 8124 C C . LEU A 1 1020 ? 8.969 -11.303 -2.424 1.00 85.75 1020 LEU A C 1
ATOM 8126 O O . LEU A 1 1020 ? 9.841 -10.963 -1.629 1.00 85.75 1020 LEU A O 1
ATOM 8130 N N . HIS A 1 1021 ? 8.038 -10.458 -2.871 1.00 83.81 1021 HIS A N 1
ATOM 8131 C CA . HIS A 1 1021 ? 8.012 -9.028 -2.541 1.00 83.81 1021 HIS A CA 1
ATOM 8132 C C . HIS A 1 1021 ? 6.671 -8.609 -1.925 1.00 83.81 1021 HIS A C 1
ATOM 8134 O O . HIS A 1 1021 ? 5.619 -8.834 -2.539 1.00 83.81 1021 HIS A O 1
ATOM 8140 N N . PRO A 1 1022 ? 6.664 -7.948 -0.755 1.00 77.81 1022 PRO A N 1
ATOM 8141 C CA . PRO A 1 1022 ? 5.455 -7.345 -0.220 1.00 77.81 1022 PRO A CA 1
ATOM 8142 C C . PRO A 1 1022 ? 5.114 -6.060 -0.999 1.00 77.81 1022 PRO A C 1
ATOM 8144 O O . PRO A 1 1022 ? 5.975 -5.265 -1.382 1.00 77.81 1022 PRO A O 1
ATOM 8147 N N . SER A 1 1023 ? 3.827 -5.854 -1.277 1.00 65.25 1023 SER A N 1
ATOM 8148 C CA . SER A 1 1023 ? 3.341 -4.777 -2.155 1.00 65.25 1023 SER A CA 1
ATOM 8149 C C . SER A 1 1023 ? 3.332 -3.371 -1.537 1.00 65.25 1023 SER A C 1
ATOM 8151 O O . SER A 1 1023 ? 2.788 -2.450 -2.141 1.00 65.25 1023 SER A O 1
ATOM 8153 N N . ASP A 1 1024 ? 3.871 -3.198 -0.332 1.00 56.09 1024 ASP A N 1
ATOM 8154 C CA . ASP A 1 1024 ? 4.068 -1.913 0.349 1.00 56.09 1024 ASP A CA 1
ATOM 8155 C C . ASP A 1 1024 ? 5.439 -1.271 0.040 1.00 56.09 1024 ASP A C 1
ATOM 8157 O O . ASP A 1 1024 ? 5.702 -0.128 0.429 1.00 56.09 1024 ASP A O 1
ATOM 8161 N N . TYR A 1 1025 ? 6.290 -1.961 -0.728 1.00 36.78 1025 TYR A N 1
ATOM 8162 C CA . TYR A 1 1025 ? 7.557 -1.430 -1.223 1.00 36.78 1025 TYR A CA 1
ATOM 8163 C C . TYR A 1 1025 ? 7.350 -0.197 -2.127 1.00 36.78 1025 TYR A C 1
ATOM 8165 O O . TYR A 1 1025 ? 6.648 -0.235 -3.143 1.00 36.78 1025 TYR A O 1
ATOM 8173 N N . LYS A 1 1026 ? 7.977 0.931 -1.763 1.00 31.08 1026 LYS A N 1
ATOM 8174 C CA . LYS A 1 1026 ? 7.789 2.233 -2.429 1.00 31.08 1026 LYS A CA 1
ATOM 8175 C C . LYS A 1 1026 ? 8.209 2.194 -3.903 1.00 31.08 1026 LYS A C 1
ATOM 8177 O O . LYS A 1 1026 ? 9.398 2.141 -4.201 1.00 31.08 1026 LYS A O 1
ATOM 8182 N N . GLY A 1 1027 ? 7.252 2.356 -4.817 1.00 37.44 1027 GLY A N 1
ATOM 8183 C CA . GLY A 1 1027 ? 7.549 2.656 -6.225 1.00 37.44 1027 GLY A CA 1
ATOM 8184 C C . GLY A 1 1027 ? 6.487 2.246 -7.244 1.00 37.44 1027 GLY A C 1
ATOM 8185 O O . GLY A 1 1027 ? 6.474 2.803 -8.337 1.00 37.44 1027 GLY A O 1
ATOM 8186 N N . TYR A 1 1028 ? 5.584 1.321 -6.903 1.00 39.09 1028 TYR A N 1
ATOM 8187 C CA . TYR A 1 1028 ? 4.649 0.748 -7.875 1.00 39.09 1028 TYR A CA 1
ATOM 8188 C C . TYR A 1 1028 ? 3.200 0.733 -7.379 1.00 39.09 1028 TYR A C 1
ATOM 8190 O O . TYR A 1 1028 ? 2.842 -0.000 -6.461 1.00 39.09 1028 TYR A O 1
ATOM 8198 N N . THR A 1 1029 ? 2.335 1.500 -8.043 1.00 40.41 1029 THR A N 1
ATOM 8199 C CA . THR A 1 1029 ? 0.880 1.421 -7.879 1.00 40.41 1029 THR A CA 1
ATOM 8200 C C . THR A 1 1029 ? 0.333 0.167 -8.570 1.00 40.41 1029 THR A C 1
ATOM 8202 O O . THR A 1 1029 ? 0.120 0.134 -9.785 1.00 40.41 1029 THR A O 1
ATOM 8205 N N . TYR A 1 1030 ? 0.092 -0.884 -7.781 1.00 51.09 1030 TYR A N 1
ATOM 8206 C CA . TYR A 1 1030 ? -0.676 -2.056 -8.204 1.00 51.09 1030 TYR A CA 1
ATOM 8207 C C . TYR A 1 1030 ? -2.089 -1.998 -7.638 1.00 51.09 1030 TYR A C 1
ATOM 8209 O O . TYR A 1 1030 ? -2.287 -1.913 -6.427 1.00 51.09 1030 TYR A O 1
ATOM 8217 N N . THR A 1 1031 ? -3.074 -2.106 -8.522 1.00 48.81 1031 THR A N 1
ATOM 8218 C CA . THR A 1 1031 ? -4.489 -2.136 -8.160 1.00 48.81 1031 THR A CA 1
ATOM 8219 C C . THR A 1 1031 ? -4.875 -3.562 -7.763 1.00 48.81 1031 THR A C 1
ATOM 8221 O O . THR A 1 1031 ? -5.511 -4.293 -8.519 1.00 48.81 1031 THR A O 1
ATOM 8224 N N . GLN A 1 1032 ? -4.416 -3.992 -6.584 1.00 54.84 1032 GLN A N 1
ATOM 8225 C CA . GLN A 1 1032 ? -4.901 -5.228 -5.968 1.00 54.84 1032 GLN A CA 1
ATOM 8226 C C . GLN A 1 1032 ? -6.396 -5.093 -5.611 1.00 54.84 1032 GLN A C 1
ATOM 8228 O O . GLN A 1 1032 ? -6.858 -3.975 -5.360 1.00 54.84 1032 GLN A O 1
ATOM 8233 N N . PRO A 1 1033 ? -7.158 -6.204 -5.551 1.00 53.38 1033 PRO A N 1
ATOM 8234 C CA . PRO A 1 1033 ? -8.540 -6.189 -5.073 1.00 53.38 1033 PRO A CA 1
ATOM 8235 C C . PRO A 1 1033 ? -8.627 -5.590 -3.666 1.00 53.38 1033 PRO A C 1
ATOM 8237 O O . PRO A 1 1033 ? -7.902 -6.015 -2.763 1.00 53.38 1033 PRO A O 1
ATOM 8240 N N . GLN A 1 1034 ? -9.529 -4.636 -3.451 1.00 48.50 1034 GLN A N 1
ATOM 8241 C CA . GLN A 1 1034 ? -9.746 -4.033 -2.143 1.00 48.50 1034 GLN A CA 1
ATOM 8242 C C . GLN A 1 1034 ? -10.437 -5.043 -1.212 1.00 48.50 1034 GLN A C 1
ATOM 8244 O O . GLN A 1 1034 ? -11.615 -5.362 -1.360 1.00 48.50 1034 GLN A O 1
ATOM 8249 N N . GLY A 1 1035 ? -9.705 -5.555 -0.219 1.00 51.72 1035 GLY A N 1
ATOM 8250 C CA . GLY A 1 1035 ? -10.253 -6.404 0.842 1.00 51.72 1035 GLY A CA 1
ATOM 8251 C C . GLY A 1 1035 ? -9.412 -7.642 1.160 1.00 51.72 1035 GLY A C 1
ATOM 8252 O O . GLY A 1 1035 ? -8.222 -7.705 0.884 1.00 51.72 1035 GLY A O 1
ATOM 8253 N N . ASN A 1 1036 ? -10.053 -8.648 1.759 1.00 59.41 1036 ASN A N 1
ATOM 8254 C CA . ASN A 1 1036 ? -9.419 -9.883 2.252 1.00 59.41 1036 ASN A CA 1
ATOM 8255 C C . ASN A 1 1036 ? -9.155 -10.948 1.160 1.00 59.41 1036 ASN A C 1
ATOM 8257 O O . ASN A 1 1036 ? -8.967 -12.122 1.485 1.00 59.41 1036 ASN A O 1
ATOM 8261 N N . THR A 1 1037 ? -9.187 -10.587 -0.125 1.00 72.31 1037 THR A N 1
ATOM 8262 C CA . THR A 1 1037 ? -9.000 -11.548 -1.223 1.00 72.31 1037 THR A CA 1
ATOM 8263 C C . THR A 1 1037 ? -7.562 -12.063 -1.233 1.00 72.31 1037 THR A C 1
ATOM 8265 O O . THR A 1 1037 ? -6.621 -11.300 -1.458 1.00 72.31 1037 THR A O 1
ATOM 8268 N N . ILE A 1 1038 ? -7.391 -13.372 -1.025 1.00 87.62 1038 ILE A N 1
ATOM 8269 C CA . ILE A 1 1038 ? -6.089 -14.034 -1.150 1.00 87.62 1038 ILE A CA 1
ATOM 8270 C C . ILE A 1 1038 ? -5.647 -13.884 -2.607 1.00 87.62 1038 ILE A C 1
ATOM 8272 O O . ILE A 1 1038 ? -6.362 -14.310 -3.514 1.00 87.62 1038 ILE A O 1
ATOM 8276 N N . SER A 1 1039 ? -4.513 -13.225 -2.828 1.00 87.62 1039 SER A N 1
ATOM 8277 C CA . SER A 1 1039 ? -4.096 -12.764 -4.152 1.00 87.62 1039 SER A CA 1
ATOM 8278 C C . SER A 1 1039 ? -2.590 -12.880 -4.352 1.00 87.62 1039 SER A C 1
ATOM 8280 O O . SER A 1 1039 ? -1.818 -12.513 -3.469 1.00 87.62 1039 SER A O 1
ATOM 8282 N N . ALA A 1 1040 ? -2.187 -13.369 -5.522 1.00 89.88 1040 ALA A N 1
ATOM 8283 C CA . ALA A 1 1040 ? -0.795 -13.449 -5.950 1.00 89.88 1040 ALA A CA 1
ATOM 8284 C C . ALA A 1 1040 ? -0.633 -12.778 -7.319 1.00 89.88 1040 ALA A C 1
ATOM 8286 O O . ALA A 1 1040 ? -1.324 -13.143 -8.273 1.00 89.88 1040 ALA A O 1
ATOM 8287 N N . LEU A 1 1041 ? 0.281 -11.812 -7.427 1.00 89.62 1041 LEU A N 1
ATOM 8288 C CA . LEU A 1 1041 ? 0.688 -11.216 -8.699 1.00 89.62 1041 LEU A CA 1
ATOM 8289 C C . LEU A 1 1041 ? 2.078 -11.732 -9.037 1.00 89.62 1041 LEU A C 1
ATOM 8291 O O . LEU A 1 1041 ? 3.034 -11.449 -8.325 1.00 89.62 1041 LEU A O 1
ATOM 8295 N N . ILE A 1 1042 ? 2.209 -12.475 -10.128 1.00 91.75 1042 ILE A N 1
ATOM 8296 C CA . ILE A 1 1042 ? 3.491 -13.056 -10.525 1.00 91.75 1042 ILE A CA 1
ATOM 8297 C C . ILE A 1 1042 ? 4.023 -12.318 -11.745 1.00 91.75 1042 ILE A C 1
ATOM 8299 O O . ILE A 1 1042 ? 3.310 -12.159 -12.737 1.00 91.75 1042 ILE A O 1
ATOM 8303 N N . ARG A 1 1043 ? 5.292 -11.916 -11.699 1.00 91.19 1043 ARG A N 1
ATOM 8304 C CA . ARG A 1 1043 ? 6.025 -11.369 -12.838 1.00 91.19 1043 ARG A CA 1
ATOM 8305 C C . ARG A 1 1043 ? 6.813 -12.495 -13.504 1.00 91.19 1043 ARG A C 1
ATOM 8307 O O . ARG A 1 1043 ? 7.853 -12.914 -13.010 1.00 91.19 1043 ARG A O 1
ATOM 8314 N N . ASN A 1 1044 ? 6.314 -12.995 -14.626 1.00 93.19 1044 ASN A N 1
ATOM 8315 C CA . ASN A 1 1044 ? 6.761 -14.234 -15.273 1.00 93.19 1044 ASN A CA 1
ATOM 8316 C C . ASN A 1 1044 ? 7.983 -14.023 -16.188 1.00 93.19 1044 ASN A C 1
ATOM 8318 O O . ASN A 1 1044 ? 8.009 -14.514 -17.315 1.00 93.19 1044 ASN A O 1
ATOM 8322 N N . GLY A 1 1045 ? 8.970 -13.257 -15.725 1.00 90.81 1045 GLY A N 1
ATOM 8323 C CA . GLY A 1 1045 ? 10.078 -12.771 -16.544 1.00 90.81 1045 GLY A CA 1
ATOM 8324 C C . GLY A 1 1045 ? 9.876 -11.350 -17.073 1.00 90.81 1045 GLY A C 1
ATOM 8325 O O . GLY A 1 1045 ? 8.795 -10.752 -16.985 1.00 90.81 1045 GLY A O 1
ATOM 8326 N N . TYR A 1 1046 ? 10.948 -10.804 -17.632 1.00 92.62 1046 TYR A N 1
ATOM 8327 C CA . TYR A 1 1046 ? 11.047 -9.438 -18.126 1.00 92.62 1046 TYR A CA 1
ATOM 8328 C C . TYR A 1 1046 ? 10.921 -9.400 -19.649 1.00 92.62 1046 TYR A C 1
ATOM 8330 O O . TYR A 1 1046 ? 11.780 -9.898 -20.374 1.00 92.62 1046 TYR A O 1
ATOM 8338 N N . TYR A 1 1047 ? 9.852 -8.786 -20.166 1.00 91.31 1047 TYR A N 1
ATOM 8339 C CA . TYR A 1 1047 ? 9.579 -8.786 -21.607 1.00 91.31 1047 TYR A CA 1
ATOM 8340 C C . TYR A 1 1047 ? 10.612 -7.975 -22.401 1.00 91.31 1047 TYR A C 1
ATOM 8342 O O . TYR A 1 1047 ? 10.776 -8.204 -23.596 1.00 91.31 1047 TYR A O 1
ATOM 8350 N N . ASN A 1 1048 ? 11.304 -7.027 -21.762 1.00 91.06 1048 ASN A N 1
ATOM 8351 C CA . ASN A 1 1048 ? 12.379 -6.242 -22.366 1.00 91.06 1048 ASN A CA 1
ATOM 8352 C C . ASN A 1 1048 ? 13.791 -6.730 -21.990 1.00 91.06 1048 ASN A C 1
ATOM 8354 O O . ASN A 1 1048 ? 14.755 -6.086 -22.398 1.00 91.06 1048 ASN A O 1
ATOM 8358 N N . ASN A 1 1049 ? 13.936 -7.854 -21.279 1.00 92.88 1049 ASN A N 1
ATOM 8359 C CA . ASN A 1 1049 ? 15.212 -8.558 -21.149 1.00 92.88 1049 ASN A CA 1
ATOM 8360 C C . ASN A 1 1049 ? 15.339 -9.623 -22.246 1.00 92.88 1049 ASN A C 1
ATOM 8362 O O . ASN A 1 1049 ? 14.381 -10.317 -22.581 1.00 92.88 1049 ASN A O 1
ATOM 8366 N N . ARG A 1 1050 ? 16.536 -9.758 -22.819 1.00 88.62 1050 ARG A N 1
ATOM 8367 C CA . ARG A 1 1050 ? 16.754 -10.563 -24.026 1.00 88.62 1050 ARG A CA 1
ATOM 8368 C C . ARG A 1 1050 ? 16.621 -12.070 -23.794 1.00 88.62 1050 ARG A C 1
ATOM 8370 O O . ARG A 1 1050 ? 16.135 -12.772 -24.681 1.00 88.62 1050 ARG A O 1
ATOM 8377 N N . ALA A 1 1051 ? 17.045 -12.564 -22.632 1.00 88.00 1051 ALA A N 1
ATOM 8378 C CA . ALA A 1 1051 ? 17.013 -13.985 -22.294 1.00 88.00 1051 ALA A CA 1
ATOM 8379 C C . ALA A 1 1051 ? 15.594 -14.440 -21.922 1.00 88.00 1051 ALA A C 1
ATOM 8381 O O . ALA A 1 1051 ? 15.102 -15.436 -22.461 1.00 88.00 1051 ALA A O 1
ATOM 8382 N N . ASP A 1 1052 ? 14.906 -13.672 -21.075 1.00 92.38 1052 ASP A N 1
ATOM 8383 C CA . ASP A 1 1052 ? 13.507 -13.925 -20.718 1.00 92.38 1052 ASP A CA 1
ATOM 8384 C C . ASP A 1 1052 ? 12.600 -13.815 -21.947 1.00 92.38 1052 ASP A C 1
ATOM 8386 O O . ASP A 1 1052 ? 11.835 -14.736 -22.236 1.00 92.38 1052 ASP A O 1
ATOM 8390 N N . ALA A 1 1053 ? 12.727 -12.748 -22.742 1.00 91.19 1053 ALA A N 1
ATOM 8391 C CA . ALA A 1 1053 ? 11.924 -12.577 -23.949 1.00 91.19 1053 ALA A CA 1
ATOM 8392 C C . ALA A 1 1053 ? 12.147 -13.717 -24.962 1.00 91.19 1053 ALA A C 1
ATOM 8394 O O . ALA A 1 1053 ? 11.181 -14.218 -25.538 1.00 91.19 1053 ALA A O 1
ATOM 8395 N N . ALA A 1 1054 ? 13.384 -14.188 -25.164 1.00 89.62 1054 ALA A N 1
ATOM 8396 C CA . ALA A 1 1054 ? 13.665 -15.311 -26.067 1.00 89.62 1054 ALA A CA 1
ATOM 8397 C C . ALA A 1 1054 ? 13.024 -16.636 -25.629 1.00 89.62 1054 ALA A C 1
ATOM 8399 O O . ALA A 1 1054 ? 12.710 -17.475 -26.479 1.00 89.62 1054 ALA A O 1
ATOM 8400 N N . GLN A 1 1055 ? 12.780 -16.815 -24.332 1.00 92.06 1055 GLN A N 1
ATOM 8401 C CA . GLN A 1 1055 ? 11.991 -17.928 -23.814 1.00 92.06 1055 GLN A CA 1
ATOM 8402 C C . GLN A 1 1055 ? 10.490 -17.648 -23.967 1.00 92.06 1055 GLN A C 1
ATOM 8404 O O . GLN A 1 1055 ? 9.777 -18.446 -24.574 1.00 92.06 1055 GLN A O 1
ATOM 8409 N N . LEU A 1 1056 ? 10.013 -16.479 -23.531 1.00 92.81 1056 LEU A N 1
ATOM 8410 C CA . LEU A 1 1056 ? 8.607 -16.061 -23.596 1.00 92.81 1056 LEU A CA 1
ATOM 8411 C C . LEU A 1 1056 ? 8.035 -15.991 -25.017 1.00 92.81 1056 LEU A C 1
ATOM 8413 O O . LEU A 1 1056 ? 6.836 -16.200 -25.200 1.00 92.81 1056 LEU A O 1
ATOM 8417 N N . ALA A 1 1057 ? 8.864 -15.770 -26.037 1.00 90.81 1057 ALA A N 1
ATOM 8418 C CA . ALA A 1 1057 ? 8.462 -15.851 -27.439 1.00 90.81 1057 ALA A CA 1
ATOM 8419 C C . ALA A 1 1057 ? 7.987 -17.261 -27.845 1.00 90.81 1057 ALA A C 1
ATOM 8421 O O . ALA A 1 1057 ? 7.123 -17.396 -28.717 1.00 90.81 1057 ALA A O 1
ATOM 8422 N N . GLN A 1 1058 ? 8.488 -18.313 -27.191 1.00 92.31 1058 GLN A N 1
ATOM 8423 C CA . GLN A 1 1058 ? 8.228 -19.707 -27.547 1.00 92.31 1058 GLN A CA 1
ATOM 8424 C C . GLN A 1 1058 ? 6.894 -20.197 -26.951 1.00 92.31 1058 GLN A C 1
ATOM 8426 O O . GLN A 1 1058 ? 6.756 -20.260 -25.726 1.00 92.31 1058 GLN A O 1
ATOM 8431 N N . PRO A 1 1059 ? 5.918 -20.650 -27.767 1.00 91.25 1059 PRO A N 1
ATOM 8432 C CA . PRO A 1 1059 ? 4.642 -21.161 -27.255 1.00 91.25 1059 PRO A CA 1
ATOM 8433 C C . PRO A 1 1059 ? 4.796 -22.349 -26.292 1.00 91.25 1059 PRO A C 1
ATOM 8435 O O . PRO A 1 1059 ? 4.022 -22.482 -25.350 1.00 91.25 1059 PRO A O 1
ATOM 8438 N N . ALA A 1 1060 ? 5.821 -23.186 -26.491 1.00 90.75 1060 ALA A N 1
ATOM 8439 C CA . ALA A 1 1060 ? 6.133 -24.303 -25.599 1.00 90.75 1060 ALA A CA 1
ATOM 8440 C C . ALA A 1 1060 ? 6.582 -23.840 -24.200 1.00 90.75 1060 ALA A C 1
ATOM 8442 O O . ALA A 1 1060 ? 6.258 -24.486 -23.207 1.00 90.75 1060 ALA A O 1
ATOM 8443 N N . PHE A 1 1061 ? 7.284 -22.708 -24.100 1.00 94.44 1061 PHE A N 1
ATOM 8444 C CA . PHE A 1 1061 ? 7.679 -22.130 -22.816 1.00 94.44 1061 PHE A CA 1
ATOM 8445 C C . PHE A 1 1061 ? 6.491 -21.464 -22.109 1.00 94.44 1061 PHE A C 1
ATOM 8447 O O . PHE A 1 1061 ? 6.298 -21.662 -20.913 1.00 94.44 1061 PHE A O 1
ATOM 8454 N N . ARG A 1 1062 ? 5.623 -20.765 -22.854 1.00 95.75 1062 ARG A N 1
ATOM 8455 C CA . ARG A 1 1062 ? 4.359 -20.234 -22.307 1.00 95.75 1062 ARG A CA 1
ATOM 8456 C C . ARG A 1 1062 ? 3.411 -21.343 -21.839 1.00 95.75 1062 ARG A C 1
ATOM 8458 O O . ARG A 1 1062 ? 2.712 -21.159 -20.847 1.00 95.75 1062 ARG A O 1
ATOM 8465 N N . GLN A 1 1063 ? 3.443 -22.515 -22.480 1.00 95.81 1063 GLN A N 1
ATOM 8466 C CA . GLN A 1 1063 ? 2.766 -23.706 -21.963 1.00 95.81 1063 GLN A CA 1
ATOM 8467 C C . GLN A 1 1063 ? 3.407 -24.214 -20.665 1.00 95.81 1063 GLN A C 1
ATOM 8469 O O . GLN A 1 1063 ? 2.678 -24.402 -19.703 1.00 95.81 1063 GLN A O 1
ATOM 8474 N N . LYS A 1 1064 ? 4.743 -24.337 -20.580 1.00 93.69 1064 LYS A N 1
ATOM 8475 C CA . LYS A 1 1064 ? 5.426 -24.700 -19.319 1.00 93.69 1064 LYS A CA 1
ATOM 8476 C C . LYS A 1 1064 ? 5.082 -23.758 -18.161 1.00 93.69 1064 LYS A C 1
ATOM 8478 O O . LYS A 1 1064 ? 4.908 -24.231 -17.042 1.00 93.69 1064 LYS A O 1
ATOM 8483 N N . LEU A 1 1065 ? 4.979 -22.451 -18.422 1.00 96.00 1065 LEU A N 1
ATOM 8484 C CA . LEU A 1 1065 ? 4.500 -21.479 -17.436 1.00 96.00 1065 LEU A CA 1
ATOM 8485 C C . LEU A 1 1065 ? 3.072 -21.819 -16.996 1.00 96.00 1065 LEU A C 1
ATOM 8487 O O . LEU A 1 1065 ? 2.845 -22.027 -15.811 1.00 96.00 1065 LEU A O 1
ATOM 8491 N N . ALA A 1 1066 ? 2.125 -21.954 -17.928 1.00 96.94 1066 ALA A N 1
ATOM 8492 C CA . ALA A 1 1066 ? 0.744 -22.309 -17.596 1.00 96.94 1066 ALA A CA 1
ATOM 8493 C C . ALA A 1 1066 ? 0.627 -23.644 -16.831 1.00 96.94 1066 ALA A C 1
ATOM 8495 O O . ALA A 1 1066 ? -0.110 -23.723 -15.851 1.00 96.94 1066 ALA A O 1
ATOM 8496 N N . ASP A 1 1067 ? 1.399 -24.662 -17.216 1.00 94.75 1067 ASP A N 1
ATOM 8497 C CA . ASP A 1 1067 ? 1.453 -25.963 -16.539 1.00 94.75 1067 ASP A CA 1
ATOM 8498 C C . ASP A 1 1067 ? 1.966 -25.836 -15.091 1.00 94.75 1067 ASP A C 1
ATOM 8500 O O . ASP A 1 1067 ? 1.536 -26.587 -14.218 1.00 94.75 1067 ASP A O 1
ATOM 8504 N N . ALA A 1 1068 ? 2.854 -24.874 -14.809 1.00 95.75 1068 ALA A N 1
ATOM 8505 C CA . ALA A 1 1068 ? 3.334 -24.588 -13.458 1.00 95.75 1068 ALA A CA 1
ATOM 8506 C C . ALA A 1 1068 ? 2.237 -23.988 -12.567 1.00 95.75 1068 ALA A C 1
ATOM 8508 O O . ALA A 1 1068 ? 2.052 -24.439 -11.437 1.00 95.75 1068 ALA A O 1
ATOM 8509 N N . TYR A 1 1069 ? 1.464 -23.027 -13.088 1.00 97.50 1069 TYR A N 1
ATOM 8510 C CA . TYR A 1 1069 ? 0.277 -22.509 -12.396 1.00 97.50 1069 TYR A CA 1
ATOM 8511 C C . TYR A 1 1069 ? -0.759 -23.604 -12.161 1.00 97.50 1069 TYR A C 1
ATOM 8513 O O . TYR A 1 1069 ? -1.310 -23.689 -11.069 1.00 97.50 1069 TYR A O 1
ATOM 8521 N N . ILE A 1 1070 ? -1.018 -24.453 -13.161 1.00 96.69 1070 ILE A N 1
ATOM 8522 C CA . ILE A 1 1070 ? -1.964 -25.566 -13.033 1.00 96.69 1070 ILE A CA 1
ATOM 8523 C C . ILE A 1 1070 ? -1.497 -26.530 -11.934 1.00 96.69 1070 ILE A C 1
ATOM 8525 O O . ILE A 1 1070 ? -2.302 -26.908 -11.093 1.00 96.69 1070 ILE A O 1
ATOM 8529 N N . GLU A 1 1071 ? -0.212 -26.890 -11.866 1.00 94.75 1071 GLU A N 1
ATOM 8530 C CA . GLU A 1 1071 ? 0.304 -27.750 -10.790 1.00 94.75 1071 GLU A CA 1
ATOM 8531 C C . GLU A 1 1071 ? 0.276 -27.088 -9.405 1.00 94.75 1071 GLU A C 1
ATOM 8533 O O . GLU A 1 1071 ? -0.083 -27.755 -8.434 1.00 94.75 1071 GLU A O 1
ATOM 8538 N N . ALA A 1 1072 ? 0.576 -25.790 -9.301 1.00 96.00 1072 ALA A N 1
ATOM 8539 C CA . ALA A 1 1072 ? 0.430 -25.031 -8.057 1.00 96.00 1072 ALA A CA 1
ATOM 8540 C C . ALA A 1 1072 ? -1.033 -25.011 -7.578 1.00 96.00 1072 ALA A C 1
ATOM 8542 O O . ALA A 1 1072 ? -1.325 -25.336 -6.425 1.00 96.00 1072 ALA A O 1
ATOM 8543 N N . ILE A 1 1073 ? -1.964 -24.703 -8.486 1.00 96.31 1073 ILE A N 1
ATOM 8544 C CA . ILE A 1 1073 ? -3.407 -24.696 -8.224 1.00 96.31 1073 ILE A CA 1
ATOM 8545 C C . ILE A 1 1073 ? -3.886 -26.092 -7.818 1.00 96.31 1073 ILE A C 1
ATOM 8547 O O . ILE A 1 1073 ? -4.592 -26.215 -6.825 1.00 96.31 1073 ILE A O 1
ATOM 8551 N N . LEU A 1 1074 ? -3.465 -27.156 -8.509 1.00 93.88 1074 LEU A N 1
ATOM 8552 C CA . LEU A 1 1074 ? -3.847 -28.532 -8.171 1.00 93.88 1074 LEU A CA 1
ATOM 8553 C C . LEU A 1 1074 ? -3.279 -28.994 -6.821 1.00 93.88 1074 LEU A C 1
ATOM 8555 O O . LEU A 1 1074 ? -3.965 -29.715 -6.099 1.00 93.88 1074 LEU A O 1
ATOM 8559 N N . ALA A 1 1075 ? -2.071 -28.568 -6.440 1.00 91.62 1075 ALA A N 1
ATOM 8560 C CA . ALA A 1 1075 ? -1.522 -28.843 -5.110 1.00 91.62 1075 ALA A CA 1
ATOM 8561 C C . ALA A 1 1075 ? -2.358 -28.171 -4.002 1.00 91.62 1075 ALA A C 1
ATOM 8563 O O . ALA A 1 1075 ? -2.675 -28.799 -2.988 1.00 91.62 1075 ALA A O 1
ATOM 8564 N N . ILE A 1 1076 ? -2.783 -26.923 -4.229 1.00 95.62 1076 ILE A N 1
ATOM 8565 C CA . ILE A 1 1076 ? -3.658 -26.160 -3.325 1.00 95.62 1076 ILE A CA 1
ATOM 8566 C C . ILE A 1 1076 ? -5.081 -26.746 -3.292 1.00 95.62 1076 ILE A C 1
ATOM 8568 O O . ILE A 1 1076 ? -5.669 -26.885 -2.222 1.00 95.62 1076 ILE A O 1
ATOM 8572 N N . GLU A 1 1077 ? -5.627 -27.162 -4.432 1.00 93.19 1077 GLU A N 1
ATOM 8573 C CA . GLU A 1 1077 ? -6.916 -27.855 -4.544 1.00 93.19 1077 GLU A CA 1
ATOM 8574 C C . GLU A 1 1077 ? -6.890 -29.253 -3.898 1.00 93.19 1077 GLU A C 1
ATOM 8576 O O . GLU A 1 1077 ? -7.907 -29.714 -3.382 1.00 93.19 1077 GLU A O 1
ATOM 8581 N N . ALA A 1 1078 ? -5.741 -29.931 -3.854 1.00 89.44 1078 ALA A N 1
ATOM 8582 C CA . ALA A 1 1078 ? -5.597 -31.211 -3.165 1.00 89.44 1078 ALA A CA 1
ATOM 8583 C C . ALA A 1 1078 ? -5.510 -31.038 -1.637 1.00 89.44 1078 ALA A C 1
ATOM 8585 O O . ALA A 1 1078 ? -6.318 -31.622 -0.906 1.00 89.44 1078 ALA A O 1
ATOM 8586 N N . ALA A 1 1079 ? -4.564 -30.225 -1.152 1.00 88.00 1079 ALA A N 1
ATOM 8587 C CA . ALA A 1 1079 ? -4.203 -30.131 0.270 1.00 88.00 1079 ALA A CA 1
ATOM 8588 C C . ALA A 1 1079 ? -4.899 -28.991 1.046 1.00 88.00 1079 ALA A C 1
ATOM 8590 O O . ALA A 1 1079 ? -4.972 -29.028 2.278 1.00 88.00 1079 ALA A O 1
ATOM 8591 N N . GLY A 1 1080 ? -5.428 -27.987 0.343 1.00 91.00 1080 GLY A N 1
ATOM 8592 C CA . GLY A 1 1080 ? -5.755 -26.674 0.901 1.00 91.00 1080 GLY A CA 1
ATOM 8593 C C . GLY A 1 1080 ? -4.511 -25.783 1.005 1.00 91.00 1080 GLY A C 1
ATOM 8594 O O . GLY A 1 1080 ? -3.406 -26.275 1.230 1.00 91.00 1080 GLY A O 1
ATOM 8595 N N . LEU A 1 1081 ? -4.685 -24.465 0.858 1.00 93.00 1081 LEU A N 1
ATOM 8596 C CA . LEU A 1 1081 ? -3.574 -23.500 0.785 1.00 93.00 1081 LEU A CA 1
ATOM 8597 C C . LEU A 1 1081 ? -2.599 -23.584 1.971 1.00 93.00 1081 LEU A C 1
ATOM 8599 O O . LEU A 1 1081 ? -1.388 -23.534 1.775 1.00 93.00 1081 LEU A O 1
ATOM 8603 N N . ASP A 1 1082 ? -3.120 -23.740 3.188 1.00 87.69 1082 ASP A N 1
ATOM 8604 C CA . ASP A 1 1082 ? -2.299 -23.753 4.403 1.00 87.69 1082 ASP A CA 1
ATOM 8605 C C . ASP A 1 1082 ? -1.447 -25.039 4.541 1.00 87.69 1082 ASP A C 1
ATOM 8607 O O . ASP A 1 1082 ? -0.440 -25.019 5.243 1.00 87.69 1082 ASP A O 1
ATOM 8611 N N . ASN A 1 1083 ? -1.811 -26.135 3.852 1.00 85.69 1083 ASN A N 1
ATOM 8612 C CA . ASN A 1 1083 ? -1.096 -27.424 3.893 1.00 85.69 1083 ASN A CA 1
ATOM 8613 C C . ASN A 1 1083 ? -0.327 -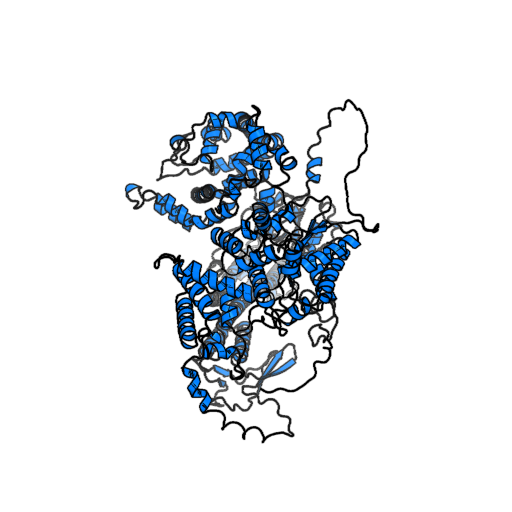27.748 2.600 1.00 85.69 1083 ASN A C 1
ATOM 8615 O O . ASN A 1 1083 ? 0.454 -28.699 2.574 1.00 85.69 1083 ASN A O 1
ATOM 8619 N N . ALA A 1 1084 ? -0.560 -27.009 1.513 1.00 85.56 1084 ALA A N 1
ATOM 8620 C CA . ALA A 1 1084 ? 0.240 -27.122 0.300 1.00 85.56 1084 ALA A CA 1
ATOM 8621 C C . ALA A 1 1084 ? 1.699 -26.711 0.616 1.00 85.56 1084 ALA A C 1
ATOM 8623 O O . ALA A 1 1084 ? 1.884 -25.678 1.270 1.00 85.56 1084 ALA A O 1
ATOM 8624 N N . PRO A 1 1085 ? 2.727 -27.493 0.220 1.00 80.69 1085 PRO A N 1
ATOM 8625 C CA . PRO A 1 1085 ? 4.129 -27.176 0.519 1.00 80.69 1085 PRO A CA 1
ATOM 8626 C C . PRO A 1 1085 ? 4.532 -25.817 -0.052 1.00 80.69 1085 PRO A C 1
ATOM 8628 O O . PRO A 1 1085 ? 4.215 -25.553 -1.206 1.00 80.69 1085 PRO A O 1
ATOM 8631 N N . ALA A 1 1086 ? 5.221 -24.976 0.726 1.00 85.06 1086 ALA A N 1
ATOM 8632 C CA . ALA A 1 1086 ? 5.656 -23.651 0.283 1.00 85.06 1086 ALA A CA 1
ATOM 8633 C C . ALA A 1 1086 ? 7.104 -23.375 0.742 1.00 85.06 1086 ALA A C 1
ATOM 8635 O O . ALA A 1 1086 ? 7.324 -22.587 1.665 1.00 85.06 1086 ALA A O 1
ATOM 8636 N N . PRO A 1 1087 ? 8.117 -24.013 0.127 1.00 74.69 1087 PRO A N 1
ATOM 8637 C CA . PRO A 1 1087 ? 9.453 -24.081 0.716 1.00 74.69 1087 PRO A CA 1
ATOM 8638 C C . PRO A 1 1087 ? 10.222 -22.750 0.702 1.00 74.69 1087 PRO A C 1
ATOM 8640 O O . PRO A 1 1087 ? 11.247 -22.665 1.355 1.00 74.69 1087 PRO A O 1
ATOM 8643 N N . LEU A 1 1088 ? 9.728 -21.709 0.016 1.00 77.06 1088 LEU A N 1
ATOM 8644 C CA . LEU A 1 1088 ? 10.272 -20.339 0.092 1.00 77.06 1088 LEU A CA 1
ATOM 8645 C C . LEU A 1 1088 ? 9.875 -19.584 1.378 1.00 77.06 1088 LEU A C 1
ATOM 8647 O O . LEU A 1 1088 ? 10.335 -18.467 1.585 1.00 77.06 1088 LEU A O 1
ATOM 8651 N N . ILE A 1 1089 ? 8.976 -20.141 2.200 1.00 77.06 1089 ILE A N 1
ATOM 8652 C CA . ILE A 1 1089 ? 8.519 -19.534 3.469 1.00 77.06 1089 ILE A CA 1
ATOM 8653 C C . ILE A 1 1089 ? 8.527 -20.503 4.658 1.00 77.06 1089 ILE A C 1
ATOM 8655 O O . ILE A 1 1089 ? 8.370 -20.086 5.807 1.00 77.06 1089 ILE A O 1
ATOM 8659 N N . ASP A 1 1090 ? 8.656 -21.799 4.387 1.00 74.38 1090 ASP A N 1
ATOM 8660 C CA . ASP A 1 1090 ? 8.835 -22.833 5.393 1.00 74.38 1090 ASP A CA 1
ATOM 8661 C C . ASP A 1 1090 ? 10.361 -23.014 5.559 1.00 74.38 1090 ASP A C 1
ATOM 8663 O O . ASP A 1 1090 ? 10.982 -23.610 4.685 1.00 74.38 1090 ASP A O 1
ATOM 8667 N N . GLU A 1 1091 ? 10.961 -22.441 6.621 1.00 63.31 1091 GLU A N 1
ATOM 8668 C CA . GLU A 1 1091 ? 12.420 -22.404 6.896 1.00 63.31 1091 GLU A CA 1
ATOM 8669 C C . GLU A 1 1091 ? 13.073 -23.797 6.812 1.00 63.31 1091 GLU A C 1
ATOM 8671 O O . GLU A 1 1091 ? 13.135 -24.551 7.788 1.00 63.31 1091 GLU A O 1
ATOM 8676 N N . GLN A 1 1092 ? 13.553 -24.147 5.623 1.00 64.94 1092 GLN A N 1
ATOM 8677 C CA . GLN A 1 1092 ? 14.111 -25.450 5.305 1.00 64.94 1092 GLN A CA 1
ATOM 8678 C C . GLN A 1 1092 ? 15.328 -25.253 4.401 1.00 64.94 1092 GLN A C 1
ATOM 8680 O O . GLN A 1 1092 ? 15.249 -24.541 3.408 1.00 64.94 1092 GLN A O 1
ATOM 8685 N N . ASP A 1 1093 ? 16.433 -25.900 4.749 1.00 69.00 1093 ASP A N 1
ATOM 8686 C CA . ASP A 1 1093 ? 17.623 -26.058 3.910 1.00 69.00 1093 ASP A CA 1
ATOM 8687 C C . ASP A 1 1093 ? 17.416 -27.339 3.080 1.00 69.00 1093 ASP A C 1
ATOM 8689 O O . ASP A 1 1093 ? 17.378 -28.444 3.639 1.00 69.00 1093 ASP A O 1
ATOM 8693 N N . SER A 1 1094 ? 17.129 -27.201 1.780 1.00 63.06 1094 SER A N 1
ATOM 8694 C CA . SER A 1 1094 ? 16.762 -28.341 0.915 1.00 63.06 1094 SER A CA 1
ATOM 8695 C C . SER A 1 1094 ? 17.881 -28.834 -0.001 1.00 63.06 1094 SER A C 1
ATOM 8697 O O . SER A 1 1094 ? 17.749 -29.930 -0.554 1.00 63.06 1094 SER A O 1
ATOM 8699 N N . ASP A 1 1095 ? 18.970 -28.079 -0.155 1.00 61.12 1095 ASP A N 1
ATOM 8700 C CA . ASP A 1 1095 ? 20.175 -28.503 -0.878 1.00 61.12 1095 ASP A CA 1
ATOM 8701 C C . ASP A 1 1095 ? 21.365 -28.851 0.038 1.00 61.12 1095 ASP A C 1
ATOM 8703 O O . ASP A 1 1095 ? 22.259 -29.592 -0.383 1.00 61.12 1095 ASP A O 1
ATOM 8707 N N . GLY A 1 1096 ? 21.317 -28.454 1.310 1.00 62.38 1096 GLY A N 1
ATOM 8708 C CA . GLY A 1 1096 ? 22.277 -28.791 2.356 1.00 62.38 1096 GLY A CA 1
ATOM 8709 C C . GLY A 1 1096 ? 23.430 -27.796 2.494 1.00 62.38 1096 GLY A C 1
ATOM 8710 O O . GLY A 1 1096 ? 24.471 -28.171 3.053 1.00 62.38 1096 GLY A O 1
ATOM 8711 N N . ASP A 1 1097 ? 23.301 -26.580 1.956 1.00 64.62 1097 ASP A N 1
ATOM 8712 C CA . ASP A 1 1097 ? 24.374 -25.579 1.941 1.00 64.62 1097 ASP A CA 1
ATOM 8713 C C . ASP A 1 1097 ? 24.440 -24.694 3.210 1.00 64.62 1097 ASP A C 1
ATOM 8715 O O . ASP A 1 1097 ? 25.485 -24.087 3.483 1.00 64.62 1097 ASP A O 1
ATOM 8719 N N . ARG A 1 1098 ? 23.413 -24.796 4.074 1.00 68.06 1098 ARG A N 1
ATOM 8720 C CA . ARG A 1 1098 ? 23.184 -24.083 5.352 1.00 68.06 1098 ARG A CA 1
ATOM 8721 C C . ARG A 1 1098 ? 22.629 -22.664 5.243 1.00 68.06 1098 ARG A C 1
ATOM 8723 O O . ARG A 1 1098 ? 22.508 -22.004 6.281 1.00 68.06 1098 ARG A O 1
ATOM 8730 N N . LEU A 1 1099 ? 22.271 -22.206 4.053 1.00 65.25 1099 LEU A N 1
ATOM 8731 C CA . LEU A 1 1099 ? 21.273 -21.158 3.888 1.00 65.25 1099 LEU A CA 1
ATOM 8732 C C . LEU A 1 1099 ? 19.869 -21.786 3.943 1.00 65.25 1099 LEU A C 1
ATOM 8734 O O . LEU A 1 1099 ? 19.703 -23.007 3.960 1.00 65.25 1099 LEU A O 1
ATOM 8738 N N . GLY A 1 1100 ? 18.845 -20.952 4.107 1.00 66.75 1100 GLY A N 1
ATOM 8739 C CA . GLY A 1 1100 ? 17.463 -21.403 3.991 1.00 66.75 1100 GLY A CA 1
ATOM 8740 C C . GLY A 1 1100 ? 16.951 -21.137 2.583 1.00 66.75 1100 GLY A C 1
ATOM 8741 O O . GLY A 1 1100 ? 17.220 -20.069 2.041 1.00 66.75 1100 GLY A O 1
ATOM 8742 N N . ASN A 1 1101 ? 16.081 -22.010 2.067 1.00 68.81 1101 ASN A N 1
ATOM 8743 C CA . ASN A 1 1101 ? 15.421 -21.871 0.759 1.00 68.81 1101 ASN A CA 1
ATOM 8744 C C . ASN A 1 1101 ? 14.791 -20.480 0.469 1.00 68.81 1101 ASN A C 1
ATOM 8746 O O . ASN A 1 1101 ? 14.446 -20.178 -0.672 1.00 68.81 1101 ASN A O 1
ATOM 8750 N N . ALA A 1 1102 ? 14.530 -19.652 1.484 1.00 64.81 1102 ALA A N 1
ATOM 8751 C CA . ALA A 1 1102 ? 14.041 -18.284 1.303 1.00 64.81 1102 ALA A CA 1
ATOM 8752 C C . ALA A 1 1102 ? 15.128 -17.329 0.763 1.00 64.81 1102 ALA A C 1
ATOM 8754 O O . ALA A 1 1102 ? 14.819 -16.422 -0.013 1.00 64.81 1102 ALA A O 1
ATOM 8755 N N . ASP A 1 1103 ? 16.385 -17.557 1.150 1.00 66.69 1103 ASP A N 1
ATOM 8756 C CA . ASP A 1 1103 ? 17.553 -16.734 0.830 1.00 66.69 1103 ASP A CA 1
ATOM 8757 C C . ASP A 1 1103 ? 18.271 -17.207 -0.456 1.00 66.69 1103 ASP A C 1
ATOM 8759 O O . ASP A 1 1103 ? 18.987 -16.435 -1.106 1.00 66.69 1103 ASP A O 1
ATOM 8763 N N . ASP A 1 1104 ? 18.019 -18.448 -0.890 1.00 61.91 1104 ASP A N 1
ATOM 8764 C CA . ASP A 1 1104 ? 18.715 -19.074 -2.016 1.00 61.91 1104 ASP A CA 1
ATOM 8765 C C . ASP A 1 1104 ? 18.259 -18.619 -3.410 1.00 61.91 1104 ASP A C 1
ATOM 8767 O O . ASP A 1 1104 ? 17.078 -18.423 -3.729 1.00 61.91 1104 ASP A O 1
ATOM 8771 N N . PHE A 1 1105 ? 19.233 -18.562 -4.323 1.00 61.25 1105 PHE A N 1
ATOM 8772 C CA . PHE A 1 1105 ? 18.983 -18.351 -5.750 1.00 61.25 1105 PHE A CA 1
ATOM 8773 C C . PHE A 1 1105 ? 18.464 -19.614 -6.467 1.00 61.25 1105 PHE A C 1
ATOM 8775 O O . PHE A 1 1105 ? 17.808 -19.481 -7.505 1.00 61.25 1105 PHE A O 1
ATOM 8782 N N . CYS A 1 1106 ? 18.722 -20.816 -5.928 1.00 64.12 1106 CYS A N 1
ATOM 8783 C CA . CYS A 1 1106 ? 18.319 -22.114 -6.498 1.00 64.12 1106 CYS A CA 1
ATOM 8784 C C . CYS A 1 1106 ? 17.585 -23.049 -5.499 1.00 64.12 1106 CYS A C 1
ATOM 8786 O O . CYS A 1 1106 ? 17.900 -24.240 -5.451 1.00 64.12 1106 CYS A O 1
ATOM 8788 N N . PRO A 1 1107 ? 16.546 -22.568 -4.786 1.00 62.38 1107 PRO A N 1
ATOM 8789 C CA . PRO A 1 1107 ? 16.033 -23.096 -3.502 1.00 62.38 1107 PRO A CA 1
ATOM 8790 C C . PRO A 1 1107 ? 15.364 -24.488 -3.510 1.00 62.38 1107 PRO A C 1
ATOM 8792 O O . PRO A 1 1107 ? 14.649 -24.857 -2.581 1.00 62.38 1107 PRO A O 1
ATOM 8795 N N . PHE A 1 1108 ? 15.523 -25.266 -4.581 1.00 63.69 1108 PHE A N 1
ATOM 8796 C CA . PHE A 1 1108 ? 14.916 -26.594 -4.741 1.00 63.69 1108 PHE A CA 1
ATOM 8797 C C . PHE A 1 1108 ? 15.834 -27.619 -5.426 1.00 63.69 1108 PHE A C 1
ATOM 8799 O O . PHE A 1 1108 ? 15.370 -28.719 -5.735 1.00 63.69 1108 PHE A O 1
ATOM 8806 N N . THR A 1 1109 ? 17.089 -27.277 -5.751 1.00 58.84 1109 THR A N 1
ATOM 8807 C CA . THR A 1 1109 ? 17.922 -28.125 -6.625 1.00 58.84 1109 THR A CA 1
ATOM 8808 C C . THR A 1 1109 ? 19.335 -28.284 -6.083 1.00 58.84 1109 THR A C 1
ATOM 8810 O O . THR A 1 1109 ? 20.175 -27.427 -6.314 1.00 58.84 1109 THR A O 1
ATOM 8813 N N . ALA A 1 1110 ? 19.611 -29.412 -5.426 1.00 57.06 1110 ALA A N 1
ATOM 8814 C CA . ALA A 1 1110 ? 20.906 -29.662 -4.800 1.00 57.06 1110 ALA A CA 1
ATOM 8815 C C . ALA A 1 1110 ? 22.089 -29.645 -5.789 1.00 57.06 1110 ALA A C 1
ATOM 8817 O O . ALA A 1 1110 ? 22.153 -30.462 -6.714 1.00 57.06 1110 ALA A O 1
ATOM 8818 N N . GLY A 1 1111 ? 23.032 -28.728 -5.565 1.00 58.28 1111 GLY A N 1
ATOM 8819 C CA . GLY A 1 1111 ? 24.264 -28.539 -6.335 1.00 58.28 1111 GLY A CA 1
ATOM 8820 C C . GLY A 1 1111 ? 25.531 -28.573 -5.471 1.00 58.28 1111 GLY A C 1
ATOM 8821 O O . GLY A 1 1111 ? 25.530 -29.080 -4.353 1.00 58.28 1111 GLY A O 1
ATOM 8822 N N . ASP A 1 1112 ? 26.655 -28.082 -6.008 1.00 55.72 1112 ASP A N 1
ATOM 8823 C CA . ASP A 1 1112 ? 27.909 -27.973 -5.242 1.00 55.72 1112 ASP A CA 1
ATOM 8824 C C . ASP A 1 1112 ? 27.845 -26.718 -4.349 1.00 55.72 1112 ASP A C 1
ATOM 8826 O O . ASP A 1 1112 ? 27.709 -25.620 -4.900 1.00 55.72 1112 ASP A O 1
ATOM 8830 N N . PRO A 1 1113 ? 28.009 -26.824 -3.012 1.00 51.62 1113 PRO A N 1
ATOM 8831 C CA . PRO A 1 1113 ? 28.011 -25.671 -2.104 1.00 51.62 1113 PRO A CA 1
ATOM 8832 C C . PRO A 1 1113 ? 29.014 -24.567 -2.480 1.00 51.62 1113 PRO A C 1
ATOM 8834 O O . PRO A 1 1113 ? 28.856 -23.414 -2.094 1.00 51.62 1113 PRO A O 1
ATOM 8837 N N . LYS A 1 1114 ? 30.050 -24.877 -3.271 1.00 51.19 1114 LYS A N 1
ATOM 8838 C CA . LYS A 1 1114 ? 31.014 -23.882 -3.779 1.00 51.19 1114 LYS A CA 1
ATOM 8839 C C . LYS A 1 1114 ? 30.449 -22.950 -4.854 1.00 51.19 1114 LYS A C 1
ATOM 8841 O O . LYS A 1 1114 ? 31.101 -21.960 -5.176 1.00 51.19 1114 LYS A O 1
ATOM 8846 N N . ASN A 1 1115 ? 29.275 -23.265 -5.399 1.00 52.88 1115 ASN A N 1
ATOM 8847 C CA . ASN A 1 1115 ? 28.560 -22.471 -6.396 1.00 52.88 1115 ASN A CA 1
ATOM 8848 C C . ASN A 1 1115 ? 27.254 -21.860 -5.837 1.00 52.88 1115 ASN A C 1
ATOM 8850 O O . ASN A 1 1115 ? 26.442 -21.388 -6.630 1.00 52.88 1115 ASN A O 1
ATOM 8854 N N . GLY A 1 1116 ? 27.052 -21.870 -4.508 1.00 51.62 1116 GLY A N 1
ATOM 8855 C CA . GLY A 1 1116 ? 25.848 -21.348 -3.837 1.00 51.62 1116 GLY A CA 1
ATOM 8856 C C . GLY A 1 1116 ? 24.593 -22.156 -4.171 1.00 51.62 1116 GLY A C 1
ATOM 8857 O O . GLY A 1 1116 ? 23.715 -21.653 -4.872 1.00 51.62 1116 GLY A O 1
ATOM 8858 N N . GLY A 1 1117 ? 24.579 -23.436 -3.787 1.00 52.19 1117 GLY A N 1
ATOM 8859 C CA . GLY A 1 1117 ? 23.466 -24.375 -3.997 1.00 52.19 1117 GLY A CA 1
ATOM 8860 C C . GLY A 1 1117 ? 23.171 -24.788 -5.450 1.00 52.19 1117 GLY A C 1
ATOM 8861 O O . GLY A 1 1117 ? 22.744 -25.908 -5.705 1.00 52.19 1117 GLY A O 1
ATOM 8862 N N . CYS A 1 1118 ? 23.444 -23.942 -6.446 1.00 54.12 1118 CYS A N 1
ATOM 8863 C CA . CYS A 1 1118 ? 22.969 -24.117 -7.820 1.00 54.12 1118 CYS A CA 1
ATOM 8864 C C . CYS A 1 1118 ? 23.676 -25.235 -8.630 1.00 54.12 1118 CYS A C 1
ATOM 8866 O O . CYS A 1 1118 ? 24.911 -25.273 -8.708 1.00 54.12 1118 CYS A O 1
ATOM 8868 N N . PRO A 1 1119 ? 22.932 -26.069 -9.390 1.00 50.94 1119 PRO A N 1
ATOM 8869 C CA . PRO A 1 1119 ? 23.503 -26.907 -10.441 1.00 50.94 1119 PRO A CA 1
ATOM 8870 C C . PRO A 1 1119 ? 23.970 -26.052 -11.625 1.00 50.94 1119 PRO A C 1
ATOM 8872 O O . PRO A 1 1119 ? 23.221 -25.235 -12.163 1.00 50.94 1119 PRO A O 1
ATOM 8875 N N . THR A 1 1120 ? 25.190 -26.287 -12.107 1.00 45.81 1120 THR A N 1
ATOM 8876 C CA . THR A 1 1120 ? 25.662 -25.694 -13.364 1.00 45.81 1120 THR A CA 1
ATOM 8877 C C . THR A 1 1120 ? 24.884 -26.289 -14.538 1.00 45.81 1120 THR A C 1
ATOM 8879 O O . THR A 1 1120 ? 25.050 -27.471 -14.841 1.00 45.81 1120 THR A O 1
ATOM 8882 N N . MET A 1 1121 ? 24.055 -25.493 -15.221 1.00 39.66 1121 MET A N 1
ATOM 8883 C CA . MET A 1 1121 ? 23.385 -25.961 -16.438 1.00 39.66 1121 MET A CA 1
ATOM 8884 C C . MET A 1 1121 ? 24.401 -26.253 -17.549 1.00 39.66 1121 MET A C 1
ATOM 8886 O O . MET A 1 1121 ? 25.148 -25.365 -17.966 1.00 39.66 1121 MET A O 1
ATOM 8890 N N . ASP A 1 1122 ? 24.360 -27.477 -18.082 1.00 35.34 1122 ASP A N 1
ATOM 8891 C CA . ASP A 1 1122 ? 24.984 -27.826 -19.360 1.00 35.34 1122 ASP A CA 1
ATOM 8892 C C . ASP A 1 1122 ? 24.294 -27.042 -20.487 1.00 35.34 1122 ASP A C 1
ATOM 8894 O O . ASP A 1 1122 ? 23.284 -27.456 -21.063 1.00 35.34 1122 ASP A O 1
ATOM 8898 N N . VAL A 1 1123 ? 24.844 -25.870 -20.804 1.00 32.28 1123 VAL A N 1
ATOM 8899 C CA . VAL A 1 1123 ? 24.412 -25.073 -21.952 1.00 32.28 1123 VAL A CA 1
ATOM 8900 C C . VAL A 1 1123 ? 24.729 -25.856 -23.227 1.00 32.28 1123 VAL A C 1
ATOM 8902 O O . VAL A 1 1123 ? 25.895 -26.078 -23.561 1.00 32.28 1123 VAL A O 1
ATOM 8905 N N . LEU A 1 1124 ? 23.682 -26.251 -23.964 1.00 27.28 1124 LEU A N 1
ATOM 8906 C CA . LEU A 1 1124 ? 23.804 -26.847 -25.300 1.00 27.28 1124 LEU A CA 1
ATOM 8907 C C . LEU A 1 1124 ? 24.765 -26.009 -26.167 1.00 27.28 1124 LEU A C 1
ATOM 8909 O O . LEU A 1 1124 ? 24.675 -24.780 -26.171 1.00 27.28 1124 LEU A O 1
ATOM 8913 N N . PRO A 1 1125 ? 25.705 -26.643 -26.889 1.00 26.66 1125 PRO A N 1
ATOM 8914 C CA . PRO A 1 1125 ? 26.963 -26.000 -27.244 1.00 26.66 1125 PRO A CA 1
ATOM 8915 C C . PRO A 1 1125 ? 26.790 -24.884 -28.277 1.00 26.66 1125 PRO A C 1
ATOM 8917 O O . PRO A 1 1125 ? 26.719 -25.128 -29.485 1.00 26.66 1125 PRO A O 1
ATOM 8920 N N . LEU A 1 1126 ? 26.837 -23.635 -27.809 1.00 28.06 1126 LEU A N 1
ATOM 8921 C CA . LEU A 1 1126 ? 27.153 -22.499 -28.666 1.00 28.06 1126 LEU A CA 1
ATOM 8922 C C . LEU A 1 1126 ? 28.589 -22.663 -29.179 1.00 28.06 1126 LEU A C 1
ATOM 8924 O O . LEU A 1 1126 ? 29.548 -22.745 -28.411 1.00 28.06 1126 LEU A O 1
ATOM 8928 N N . VAL A 1 1127 ? 28.722 -22.742 -30.505 1.00 27.05 1127 VAL A N 1
ATOM 8929 C CA . VAL A 1 1127 ? 29.995 -22.973 -31.198 1.00 27.05 1127 VAL A CA 1
ATOM 8930 C C . VAL A 1 1127 ? 31.033 -21.925 -30.767 1.00 27.05 1127 VAL A C 1
ATOM 8932 O O . VAL A 1 1127 ? 30.810 -20.728 -30.962 1.00 27.05 1127 VAL A O 1
ATOM 8935 N N . PRO A 1 1128 ? 32.197 -22.329 -30.228 1.00 36.81 1128 PRO A N 1
ATOM 8936 C CA . PRO A 1 1128 ? 33.153 -21.377 -29.688 1.00 36.81 1128 PRO A CA 1
ATOM 8937 C C . PRO A 1 1128 ? 33.979 -20.729 -30.801 1.00 36.81 1128 PRO A C 1
ATOM 8939 O O . PRO A 1 1128 ? 34.661 -21.432 -31.554 1.00 36.81 1128 PRO A O 1
ATOM 8942 N N . ARG A 1 1129 ? 34.058 -19.387 -30.827 1.00 24.84 1129 ARG A N 1
ATOM 8943 C CA . ARG A 1 1129 ? 35.270 -18.698 -31.313 1.00 24.84 1129 ARG A CA 1
ATOM 8944 C C . ARG A 1 1129 ? 35.447 -17.248 -30.837 1.00 24.84 1129 ARG A C 1
ATOM 8946 O O . ARG A 1 1129 ? 34.953 -16.309 -31.439 1.00 24.84 1129 ARG A O 1
ATOM 8953 N N . LYS A 1 1130 ? 36.344 -17.132 -29.852 1.00 24.83 1130 LYS A N 1
ATOM 8954 C CA . LYS A 1 1130 ? 37.473 -16.181 -29.794 1.00 24.83 1130 LYS A CA 1
ATOM 8955 C C . LYS A 1 1130 ? 37.170 -14.678 -29.894 1.00 24.83 1130 LYS A C 1
ATOM 8957 O O . LYS A 1 1130 ? 37.177 -14.095 -30.971 1.00 24.83 1130 LYS A O 1
ATOM 8962 N N . SER A 1 1131 ? 37.089 -14.086 -28.705 1.00 33.03 1131 SER A N 1
ATOM 8963 C CA . SER A 1 1131 ? 37.769 -12.853 -28.270 1.00 33.03 1131 SER A CA 1
ATOM 8964 C C . SER A 1 1131 ? 38.538 -11.999 -29.295 1.00 33.03 1131 SER A C 1
ATOM 8966 O O . SER A 1 1131 ? 39.467 -12.476 -29.954 1.00 33.03 1131 SER A O 1
ATOM 8968 N N . LYS A 1 1132 ? 38.236 -10.691 -29.259 1.00 26.64 1132 LYS A N 1
ATOM 8969 C CA . LYS A 1 1132 ? 39.133 -9.514 -29.100 1.00 26.64 1132 LYS A CA 1
ATOM 8970 C C . LYS A 1 1132 ? 38.392 -8.263 -29.612 1.00 26.64 1132 LYS A C 1
ATOM 8972 O O . LYS A 1 1132 ? 37.830 -8.329 -30.700 1.00 26.64 1132 LYS A O 1
ATOM 8977 N N . ASN A 1 1133 ? 38.360 -7.118 -28.928 1.00 30.67 1133 ASN A N 1
ATOM 8978 C CA . ASN A 1 1133 ? 38.959 -6.703 -27.646 1.00 30.67 1133 ASN A CA 1
ATOM 8979 C C . ASN A 1 1133 ? 37.874 -6.149 -26.719 1.00 30.67 1133 ASN A C 1
ATOM 8981 O O . ASN A 1 1133 ? 36.901 -5.594 -27.273 1.00 30.67 1133 ASN A O 1
#

Foldseek 3Di:
DLCVVVVDVFDPLQPQVVVVVVVQVVDPDDDDPVCVVVRRPLGPDAAQDCPDQNVVSCVVLDDPLLLLLVLLQLLDQWADPVLSVVSQCVSQDDPRRCPDSSNVSSVVSHVCNVNGGDDLVSSVSSPVCCVVPPVVSVLVSLVVVLVVLVVDADPPPDPCRLLSQLSNLQSCLVNDPDPVSVLVSLVSNLVSVVVPRDQPPVNQVVQQDDDDPPPPPDDQVCCVVFARVSRPSSPGDDPVPPVVVPPPPPPPPPPPDDDDDDDDDDPQQQAWWKWFDDPNDTDTDRCNAPVSVLVVLLVVLLVVLVVLCLVVSVVSVVLSVCLQQLNDKDKAFQDDDDDDGDMHTDDDDNDPQPPQDDPVPPRIGIGHRDHCRVDDPVVVLVSLLVLLVSLLVSLVVLVVVLVVVVVVVVVVVVVVVVVLVVQLVCLVVVNHPDDPVVSVVSVVVCVVLVNDDDDPDVVVVSVVVVVVVVVVVVVLVSLVSSLSSNVSSCVSPVPVDDPVVSVCSSVVPDDDFAAKKFFDDADWWFFFFPADDDPVLLVQQQVDNHPPCVPPRPHDPVGGPDIGTGGAMWTFDDDDDQWTFIAHPNDTGIDGQDHNNHGRIDHDDDPQADDLVLLLVLLVVVLVLVLCCLVCVVVLLVVQDPDCQQQVDPCLLDADRVVCSSSLVSDFQQVLCVSQVHHQFPDWPADRRRDDSPDLLTHTQGDLSSLSHVLSNLLSNLVPPVSLVSCLVVCVPRPVQLLLLLLVLLVVQAPPVVLLVVLNVQSNDDCVRDPDNCVNVVSLCVSQVVQLVVSVVVVGHSVSNSVSSVVRSSCNVSVNNVSVSSSSCSVCCRRPVVSVCVVVVHADDDPVVVVVVDDDDDDDDDDDDDDDDDDDDDDDDDDDAPADAQEEEAQAEDAFDDKADQDPVNPDIDTFRVLRQLLSVLLVVLCRNRVHHYDHLDPDRHDDLQSSLVSQVPDDDPHHYAYEYEGAADAPDDDSHQAHDPVQWFKEKEAAQSDVLLVLLQLLLNVLLCVQQVGWDPAYYHPVPPDDDGSHRPDDHSYMYMHSIHNRHPVSVVQSSDVVSSSSSSVSVNVSSVLCSVQNSVRRDRQLPVQDQQQPLPHGLVPARNSHAHDDNVVGRDDDDPDDDDDDDDDDD

pLDDT: mean 70.27, std 18.6, range [21.31, 97.5]

Radius of gyration: 41.64 Å; chains: 1; bounding box: 115×82×136 Å

Sequence (1133 aa):
ERRLGELFVLMPLSMQSLRFWLEELEMEEDARFDNWPNHVKDAAQEPVELSGALIPSLQAYYSEPMLQWIAACAVYPSLHWDLTLTLGQMLSKGGDNLLTAGQLLELTRLPWFAEGRIPPASRVGLLNWLESTHPGLLQQVRTALADILQQNPPPSDSAAFEDYRMNVALNEWLTTRHKSRKRELEKEISSLMEAGADADVTVIKQLKRERSPLDFIVPDSWKKYLHPHGLPGLGWRGEWRDVLRWALPLWLPALLATAWPWQIKLTECQGPLVDYHLEGKDYLLCLNDGLALATMLEEQAKASINNDSLAGAMRMYEQVQEWVNGRAAVQLPFSTYGSEGDWNWRIGQLKNWGNARVEASRGYFELPAIPNAGIPEAWQAEYRSNMAVAYYNKGVDLYLSGLDFFEQSQADRETQILDGIEAWKKIKAGNSDLPPEVQQSMLSSFERLGLRDTSQLDVRQAVTDSLLTRLGQLIDSGRGRVCAYFQEAVRLDSTLFNLQRIRTWCTGEAEPEGGCRVIGNIKAAIALRSRPLSTLEARELSKYENLAEWDSLPLNRETLLRLVPLGAEVRLIEEGGDYYRIRVEGQNGYIQKTYGGRPTLLPCEAEGAGTPEQASIQAGKLQEILGQAVSSWSVLQKKTTQSYQSTGTLYPEFGVRGRYAILKPLINPAILEELVGEKVYRSGPHRGANIDYTDEEAFGYYNPAFLKKLLPTLTSLSDNKLFVKSTQGLYNREFRDVLRVFFQAYPVAANKKDIQDGFLAILNMPRSSRKNPYAIDAYFNDVFSGFAREMEGQGYDELEGYMAARFWVRRSIDGTADEFYRMLRLAIRTFDPTFLLLKDGVRIPSPESRSEVLNIEPIQKMPEKGQGEGGAPDVQKTAPSTHVARYAWCLDNTPDRGTSPLFDDGKTQLYEYSLGRDIAQRIAKGLDERGVAYFLVAPEETLSSEERARRIEAYNSRLPKMAVSVYFGAGFLQKGSDWADDSDQGVEAWYAGSSRQSERLSAIILEKIIQKTGLRNRYLHPSDYKGYTYTQPQGNTISALIRNGYYNNRADAAQLAQPAFRQKLADAYIEAILAIEAAGLDNAPAPLIDEQDSDGDRLGNADDFCPFTAGDPKNGGCPTMDVLPLVPRKSKN